Protein 6E1X (pdb70)

Structure (mmCIF, N/CA/C/O backbone):
data_6E1X
#
_entry.id   6E1X
#
_cell.length_a   185.979
_cell.length_b   186.502
_cell.length_c   73.722
_cell.angle_alpha   90.00
_cell.angle_beta   90.00
_cell.angle_gamma   90.00
#
_symmetry.space_group_name_H-M   'C 2 2 2'
#
loop_
_entity.id
_entity.type
_entity.pdbx_description
1 polymer 'Spermidine N(1)-acetyltransferase'
2 non-polymer SPERMINE
3 non-polymer N-[3-({4-[(3-aminopropyl)amino]butyl}amino)propyl]acetamide
4 non-polymer (4R)-2-METHYLPENTANE-2,4-DIOL
5 non-polymer 2-AMINO-2-HYDROXYMETHYL-PROPANE-1,3-DIOL
6 non-polymer (4S)-2-METHYL-2,4-PENTANEDIOL
7 non-polymer N-{3-[(4-aminobutyl)amino]propyl}acetamide
8 water water
#
loop_
_atom_site.group_PDB
_atom_site.id
_atom_site.type_symbol
_atom_site.label_atom_id
_atom_site.label_alt_id
_atom_site.label_comp_id
_atom_site.label_asym_id
_atom_site.label_entity_id
_atom_site.label_seq_id
_atom_site.pdbx_PDB_ins_code
_atom_site.Cartn_x
_atom_site.Cartn_y
_atom_site.Cartn_z
_atom_site.occupancy
_atom_site.B_iso_or_equiv
_atom_site.auth_seq_id
_atom_site.auth_comp_id
_atom_site.auth_asym_id
_atom_site.auth_atom_id
_atom_site.pdbx_PDB_model_num
ATOM 1 N N . ASN A 1 5 ? -27.726 -29.574 5.985 1.00 62.12 2 ASN A N 1
ATOM 2 C CA . ASN A 1 5 ? -27.599 -29.610 7.462 1.00 48.04 2 ASN A CA 1
ATOM 3 C C . ASN A 1 5 ? -26.292 -30.236 7.939 1.00 48.95 2 ASN A C 1
ATOM 4 O O . ASN A 1 5 ? -25.647 -29.672 8.833 1.00 46.13 2 ASN A O 1
ATOM 9 N N . SER A 1 6 ? -25.853 -31.324 7.299 1.00 48.01 3 SER A N 1
ATOM 10 C CA . SER A 1 6 ? -24.553 -31.952 7.668 1.00 45.39 3 SER A CA 1
ATOM 11 C C . SER A 1 6 ? -23.343 -31.050 7.366 1.00 43.81 3 SER A C 1
ATOM 12 O O . SER A 1 6 ? -22.256 -31.257 7.896 1.00 48.84 3 SER A O 1
ATOM 15 N N . GLN A 1 7 ? -23.552 -30.055 6.505 1.00 36.28 4 GLN A N 1
ATOM 16 C CA . GLN A 1 7 ? -22.511 -29.092 6.133 1.00 35.67 4 GLN A CA 1
ATOM 17 C C . GLN A 1 7 ? -22.372 -27.915 7.099 1.00 33.40 4 GLN A C 1
ATOM 18 O O . GLN A 1 7 ? -21.424 -27.155 6.992 1.00 37.59 4 GLN A O 1
ATOM 24 N N . LEU A 1 8 ? -23.300 -27.771 8.047 1.00 25.82 5 LEU A N 1
ATOM 25 C CA . LEU A 1 8 ? -23.217 -26.698 9.050 1.00 22.89 5 LEU A CA 1
ATOM 26 C C . LEU A 1 8 ? -22.268 -27.106 10.169 1.00 26.76 5 LEU A C 1
ATOM 27 O O . LEU A 1 8 ? -22.354 -28.214 10.700 1.00 30.02 5 LEU A O 1
ATOM 32 N N . THR A 1 9 ? -21.368 -26.185 10.518 1.00 22.74 6 THR A N 1
ATOM 33 C CA . THR A 1 9 ? -20.352 -26.461 11.537 1.00 24.17 6 THR A CA 1
ATOM 34 C C . THR A 1 9 ? -20.362 -25.375 12.610 1.00 21.25 6 THR A C 1
ATOM 35 O O . THR A 1 9 ? -20.693 -24.217 12.349 1.00 22.96 6 THR A O 1
ATOM 39 N N . LEU A 1 10 ? -20.060 -25.775 13.832 1.00 20.81 7 LEU A N 1
ATOM 40 C CA . LEU A 1 10 ? -19.831 -24.880 14.951 1.00 18.77 7 LEU A CA 1
ATOM 41 C C . LEU A 1 10 ? -18.327 -24.643 15.104 1.00 17.12 7 LEU A C 1
ATOM 42 O O . LEU A 1 10 ? -17.549 -25.592 15.067 1.00 19.50 7 LEU A O 1
ATOM 47 N N . ARG A 1 11 ? -17.958 -23.397 15.388 1.00 14.03 8 ARG A N 1
ATOM 48 C CA . ARG A 1 11 ? -16.602 -23.112 15.829 1.00 13.70 8 ARG A CA 1
ATOM 49 C C . ARG A 1 11 ? -16.621 -21.981 16.833 1.00 12.83 8 ARG A C 1
ATOM 50 O O . ARG A 1 11 ? -17.564 -21.218 16.935 1.00 13.11 8 ARG A O 1
ATOM 58 N N . ALA A 1 12 ? -15.506 -21.852 17.555 1.00 12.25 9 ALA A N 1
ATOM 59 C CA . ALA A 1 12 ? -15.371 -20.752 18.511 1.00 12.67 9 ALA A CA 1
ATOM 60 C C . ALA A 1 12 ? -15.520 -19.407 17.865 1.00 12.36 9 ALA A C 1
ATOM 61 O O . ALA A 1 12 ? -14.972 -19.167 16.757 1.00 12.96 9 ALA A O 1
ATOM 63 N N . LEU A 1 13 ? -16.204 -18.506 18.559 1.00 11.89 10 LEU A N 1
ATOM 64 C CA . LEU A 1 13 ? -16.265 -17.096 18.150 1.00 11.70 10 LEU A CA 1
ATOM 65 C C . LEU A 1 13 ? -14.844 -16.515 18.120 1.00 12.73 10 LEU A C 1
ATOM 66 O O . LEU A 1 13 ? -14.031 -16.766 19.023 1.00 15.89 10 LEU A O 1
ATOM 71 N N . GLU A 1 14 ? -14.573 -15.706 17.109 1.00 11.47 11 GLU A N 1
ATOM 72 C CA . GLU A 1 14 ? -13.294 -15.012 16.957 1.00 12.24 11 GLU A CA 1
ATOM 73 C C . GLU A 1 14 ? -13.513 -13.515 16.773 1.00 12.14 11 GLU A C 1
ATOM 74 O O . GLU A 1 14 ? -14.613 -13.082 16.392 1.00 12.82 11 GLU A O 1
ATOM 80 N N . ARG A 1 15 ? -12.456 -12.737 16.932 1.00 13.69 12 ARG A N 1
ATOM 81 C CA . ARG A 1 15 ? -12.561 -11.280 16.826 1.00 14.51 12 ARG A CA 1
ATOM 82 C C . ARG A 1 15 ? -13.072 -10.844 15.451 1.00 14.52 12 ARG A C 1
ATOM 83 O O . ARG A 1 15 ? -13.867 -9.899 15.344 1.00 16.09 12 ARG A O 1
ATOM 91 N N . GLY A 1 16 ? -12.665 -11.552 14.414 1.00 15.48 13 GLY A N 1
ATOM 92 C CA . GLY A 1 16 ? -13.134 -11.248 13.071 1.00 15.82 13 GLY A CA 1
ATOM 93 C C . GLY A 1 16 ? -14.588 -11.473 12.787 1.00 14.43 13 GLY A C 1
ATOM 94 O O . GLY A 1 16 ? -15.090 -11.051 11.743 1.00 17.98 13 GLY A O 1
ATOM 95 N N . ASP A 1 17 ? -15.290 -12.156 13.694 1.00 13.27 14 ASP A N 1
ATOM 96 C CA . ASP A 1 17 ? -16.715 -12.407 13.591 1.00 13.13 14 ASP A CA 1
ATOM 97 C C . ASP A 1 17 ? -17.555 -11.313 14.236 1.00 12.74 14 ASP A C 1
ATOM 98 O O . ASP A 1 17 ? -18.807 -11.373 14.184 1.00 13.94 14 ASP A O 1
ATOM 103 N N . LEU A 1 18 ? -16.908 -10.345 14.912 1.00 12.49 15 LEU A N 1
ATOM 104 C CA . LEU A 1 18 ? -17.677 -9.447 15.760 1.00 12.39 15 LEU A CA 1
ATOM 105 C C . LEU A 1 18 ? -18.593 -8.493 14.967 1.00 11.78 15 LEU A C 1
ATOM 106 O O . LEU A 1 18 ? -19.623 -8.086 15.471 1.00 13.25 15 LEU A O 1
ATOM 111 N N . ARG A 1 19 ? -18.246 -8.122 13.741 1.00 12.59 16 ARG A N 1
ATOM 112 C CA . ARG A 1 19 ? -19.153 -7.280 12.958 1.00 13.77 16 ARG A CA 1
ATOM 113 C C . ARG A 1 19 ? -20.494 -8.028 12.663 1.00 12.39 16 ARG A C 1
ATOM 114 O O . ARG A 1 19 ? -21.593 -7.422 12.693 1.00 14.73 16 ARG A O 1
ATOM 122 N N . PHE A 1 20 ? -20.418 -9.336 12.435 1.00 13.31 17 PHE A N 1
ATOM 123 C CA . PHE A 1 20 ? -21.614 -10.167 12.290 1.00 13.55 17 PHE A CA 1
ATOM 124 C C . PHE A 1 20 ? -22.477 -10.129 13.560 1.00 13.25 17 PHE A C 1
ATOM 125 O O . PHE A 1 20 ? -23.690 -9.915 13.526 1.00 15.10 17 PHE A O 1
ATOM 133 N N A ILE A 1 21 ? -21.825 -10.332 14.701 0.50 12.24 18 ILE A N 1
ATOM 134 N N B ILE A 1 21 ? -21.826 -10.331 14.701 0.50 12.65 18 ILE A N 1
ATOM 135 C CA A ILE A 1 21 ? -22.544 -10.297 15.994 0.50 12.53 18 ILE A CA 1
ATOM 136 C CA B ILE A 1 21 ? -22.543 -10.296 15.994 0.50 13.43 18 ILE A CA 1
ATOM 137 C C A ILE A 1 21 ? -23.153 -8.920 16.248 0.50 12.47 18 ILE A C 1
ATOM 138 C C B ILE A 1 21 ? -23.152 -8.920 16.249 0.50 12.83 18 ILE A C 1
ATOM 139 O O A ILE A 1 21 ? -24.283 -8.812 16.741 0.50 13.12 18 ILE A O 1
ATOM 140 O O B ILE A 1 21 ? -24.283 -8.812 16.741 0.50 13.47 18 ILE A O 1
ATOM 149 N N . HIS A 1 22 ? -22.419 -7.871 15.917 1.00 11.81 19 HIS A N 1
ATOM 150 C CA . HIS A 1 22 ? -22.905 -6.499 16.112 1.00 12.87 19 HIS A CA 1
ATOM 151 C C . HIS A 1 22 ? -24.229 -6.274 15.370 1.00 12.91 19 HIS A C 1
ATOM 152 O O . HIS A 1 22 ? -25.161 -5.633 15.913 1.00 13.47 19 HIS A O 1
ATOM 159 N N A ASN A 1 23 ? -24.325 -6.793 14.145 0.50 12.78 20 ASN A N 1
ATOM 160 N N B ASN A 1 23 ? -24.324 -6.793 14.143 0.50 13.20 20 ASN A N 1
ATOM 161 C CA A ASN A 1 23 ? -25.572 -6.660 13.400 0.50 13.99 20 ASN A CA 1
ATOM 162 C CA B ASN A 1 23 ? -25.570 -6.661 13.399 0.50 15.02 20 ASN A CA 1
ATOM 163 C C A ASN A 1 23 ? -26.753 -7.349 14.137 0.50 14.14 20 ASN A C 1
ATOM 164 C C B ASN A 1 23 ? -26.752 -7.348 14.138 0.50 14.53 20 ASN A C 1
ATOM 165 O O A ASN A 1 23 ? -27.863 -6.797 14.255 0.50 18.35 20 ASN A O 1
ATOM 166 O O B ASN A 1 23 ? -27.863 -6.796 14.255 0.50 18.94 20 ASN A O 1
ATOM 175 N N . LEU A 1 24 ? -26.499 -8.524 14.675 1.00 12.76 21 LEU A N 1
ATOM 176 C CA . LEU A 1 24 ? -27.536 -9.262 15.383 1.00 12.46 21 LEU A CA 1
ATOM 177 C C . LEU A 1 24 ? -27.956 -8.541 16.683 1.00 12.24 21 LEU A C 1
ATOM 178 O O . LEU A 1 24 ? -29.149 -8.442 17.022 1.00 12.89 21 LEU A O 1
ATOM 183 N N . ASN A 1 25 ? -26.960 -7.984 17.382 1.00 11.78 22 ASN A N 1
ATOM 184 C CA . ASN A 1 25 ? -27.214 -7.472 18.750 1.00 11.37 22 ASN A CA 1
ATOM 185 C C . ASN A 1 25 ? -27.883 -6.096 18.715 1.00 11.97 22 ASN A C 1
ATOM 186 O O . ASN A 1 25 ? -28.334 -5.601 19.740 1.00 12.71 22 ASN A O 1
ATOM 191 N N . ASN A 1 26 ? -27.963 -5.492 17.527 1.00 11.91 23 ASN A N 1
ATOM 192 C CA . ASN A 1 26 ? -28.678 -4.235 17.325 1.00 12.15 23 ASN A CA 1
ATOM 193 C C . ASN A 1 26 ? -29.993 -4.418 16.585 1.00 12.62 23 ASN A C 1
ATOM 194 O O . ASN A 1 26 ? -30.620 -3.427 16.198 1.00 15.06 23 ASN A O 1
ATOM 199 N N . ASN A 1 27 ? -30.445 -5.670 16.444 1.00 12.36 24 ASN A N 1
ATOM 200 C CA . ASN A 1 27 ? -31.698 -5.990 15.734 1.00 13.26 24 ASN A CA 1
ATOM 201 C C . ASN A 1 27 ? -32.815 -6.219 16.769 1.00 12.88 24 ASN A C 1
ATOM 202 O O . ASN A 1 27 ? -32.711 -7.167 17.562 1.00 13.42 24 ASN A O 1
ATOM 207 N N . ARG A 1 28 ? -33.825 -5.349 16.782 1.00 14.36 25 ARG A N 1
ATOM 208 C CA . ARG A 1 28 ? -34.876 -5.424 17.781 1.00 13.83 25 ARG A CA 1
ATOM 209 C C . ARG A 1 28 ? -35.590 -6.781 17.851 1.00 15.29 25 ARG A C 1
ATOM 210 O O . ARG A 1 28 ? -35.859 -7.355 18.918 1.00 16.27 25 ARG A O 1
ATOM 218 N N . ASN A 1 29 ? -35.912 -7.297 16.658 1.00 16.41 26 ASN A N 1
ATOM 219 C CA . ASN A 1 29 ? -36.647 -8.553 16.605 1.00 17.82 26 ASN A CA 1
ATOM 220 C C . ASN A 1 29 ? -35.808 -9.700 17.145 1.00 19.73 26 ASN A C 1
ATOM 221 O O . ASN A 1 29 ? -36.260 -10.486 18.027 1.00 22.26 26 ASN A O 1
ATOM 226 N N . ILE A 1 30 ? -34.555 -9.753 16.711 1.00 15.38 27 ILE A N 1
ATOM 227 C CA A ILE A 1 30 ? -33.667 -10.830 17.167 0.50 15.61 27 ILE A CA 1
ATOM 228 C CA B ILE A 1 30 ? -33.667 -10.829 17.168 0.50 15.42 27 ILE A CA 1
ATOM 229 C C A ILE A 1 30 ? -33.442 -10.761 18.683 0.50 14.23 27 ILE A C 1
ATOM 230 C C B ILE A 1 30 ? -33.441 -10.761 18.683 0.50 14.17 27 ILE A C 1
ATOM 231 O O A ILE A 1 30 ? -33.575 -11.765 19.396 0.50 14.98 27 ILE A O 1
ATOM 232 O O B ILE A 1 30 ? -33.575 -11.765 19.396 0.50 14.94 27 ILE A O 1
ATOM 241 N N . MET A 1 31 ? -33.137 -9.557 19.192 1.00 12.43 28 MET A N 1
ATOM 242 C CA . MET A 1 31 ? -32.839 -9.416 20.617 1.00 12.61 28 MET A CA 1
ATOM 243 C C . MET A 1 31 ? -34.053 -9.675 21.485 1.00 13.31 28 MET A C 1
ATOM 244 O O . MET A 1 31 ? -33.875 -10.097 22.625 1.00 13.12 28 MET A O 1
ATOM 249 N N . SER A 1 32 ? -35.264 -9.484 20.985 1.00 13.49 29 SER A N 1
ATOM 250 C CA . SER A 1 32 ? -36.449 -9.859 21.767 1.00 13.45 29 SER A CA 1
ATOM 251 C C . SER A 1 32 ? -36.467 -11.352 22.186 1.00 13.66 29 SER A C 1
ATOM 252 O O . SER A 1 32 ? -36.921 -11.683 23.278 1.00 14.51 29 SER A O 1
ATOM 255 N N . TYR A 1 33 ? -35.922 -12.212 21.323 1.00 13.35 30 TYR A N 1
ATOM 256 C CA . TYR A 1 33 ? -35.817 -13.652 21.641 1.00 13.10 30 TYR A CA 1
ATOM 257 C C . TYR A 1 33 ? -34.852 -13.944 22.771 1.00 13.43 30 TYR A C 1
ATOM 258 O O . TYR A 1 33 ? -34.891 -15.026 23.346 1.00 14.38 30 TYR A O 1
ATOM 267 N N . TRP A 1 34 ? -33.923 -13.009 23.007 1.00 11.99 31 TRP A N 1
ATOM 268 C CA . TRP A 1 34 ? -32.959 -13.104 24.093 1.00 13.35 31 TRP A CA 1
ATOM 269 C C . TRP A 1 34 ? -33.321 -12.211 25.272 1.00 12.60 31 TRP A C 1
ATOM 270 O O . TRP A 1 34 ? -32.544 -12.091 26.214 1.00 15.26 31 TRP A O 1
ATOM 281 N N . PHE A 1 35 ? -34.502 -11.609 25.244 1.00 12.64 32 PHE A N 1
ATOM 282 C CA . PHE A 1 35 ? -34.992 -10.791 26.360 1.00 14.76 32 PHE A CA 1
ATOM 283 C C . PHE A 1 35 ? -34.074 -9.586 26.584 1.00 16.47 32 PHE A C 1
ATOM 284 O O . PHE A 1 35 ? -33.980 -9.100 27.697 1.00 20.42 32 PHE A O 1
ATOM 292 N N A GLU A 1 36 ? -33.442 -9.114 25.526 0.50 15.74 33 GLU A N 1
ATOM 293 N N B GLU A 1 36 ? -33.439 -9.116 25.526 0.50 15.54 33 GLU A N 1
ATOM 294 C CA A GLU A 1 36 ? -32.374 -8.134 25.605 0.50 17.37 33 GLU A CA 1
ATOM 295 C CA B GLU A 1 36 ? -32.377 -8.132 25.605 0.50 17.18 33 GLU A CA 1
ATOM 296 C C A GLU A 1 36 ? -32.781 -6.871 24.873 0.50 17.59 33 GLU A C 1
ATOM 297 C C B GLU A 1 36 ? -32.782 -6.870 24.872 0.50 17.57 33 GLU A C 1
ATOM 298 O O A GLU A 1 36 ? -33.546 -6.841 23.920 0.50 17.12 33 GLU A O 1
ATOM 299 O O B GLU A 1 36 ? -33.547 -6.840 23.920 0.50 17.09 33 GLU A O 1
ATOM 310 N N . GLU A 1 37 ? -32.133 -5.806 25.300 1.00 19.32 34 GLU A N 1
ATOM 311 C CA . GLU A 1 37 ? -32.159 -4.564 24.652 1.00 18.51 34 GLU A CA 1
ATOM 312 C C . GLU A 1 37 ? -31.385 -4.617 23.342 1.00 17.73 34 GLU A C 1
ATOM 313 O O . GLU A 1 37 ? -30.241 -5.024 23.338 1.00 18.71 34 GLU A O 1
ATOM 319 N N . PRO A 1 38 ? -31.948 -4.071 22.262 1.00 15.64 35 PRO A N 1
ATOM 320 C CA . PRO A 1 38 ? -31.203 -4.012 20.956 1.00 14.66 35 PRO A CA 1
ATOM 321 C C . PRO A 1 38 ? -30.324 -2.764 20.793 1.00 14.27 35 PRO A C 1
ATOM 322 O O . PRO A 1 38 ? -30.589 -1.906 19.934 1.00 16.53 35 PRO A O 1
ATOM 326 N N . TYR A 1 39 ? -29.314 -2.654 21.617 1.00 12.74 36 TYR A N 1
ATOM 327 C CA . TYR A 1 39 ? -28.400 -1.511 21.587 1.00 11.87 36 TYR A CA 1
ATOM 328 C C . TYR A 1 39 ? -27.071 -2.007 22.055 1.00 10.63 36 TYR A C 1
ATOM 329 O O . TYR A 1 39 ? -26.948 -2.377 23.240 1.00 11.90 36 TYR A O 1
ATOM 338 N N . GLU A 1 40 ? -26.055 -1.990 21.183 1.00 11.18 37 GLU A N 1
ATOM 339 C CA . GLU A 1 40 ? -24.710 -2.345 21.642 1.00 11.85 37 GLU A CA 1
ATOM 340 C C . GLU A 1 40 ? -23.731 -1.771 20.656 1.00 11.95 37 GLU A C 1
ATOM 341 O O . GLU A 1 40 ? -23.633 -2.232 19.522 1.00 13.20 37 GLU A O 1
ATOM 347 N N . SER A 1 41 ? -22.962 -0.770 21.084 1.00 11.13 38 SER A N 1
ATOM 348 C CA . SER A 1 41 ? -21.904 -0.247 20.210 1.00 10.92 38 SER A CA 1
ATOM 349 C C . SER A 1 41 ? -20.875 -1.320 19.918 1.00 11.13 38 SER A C 1
ATOM 350 O O . SER A 1 41 ? -20.687 -2.255 20.688 1.00 11.72 38 SER A O 1
ATOM 353 N N . PHE A 1 42 ? -20.161 -1.150 18.806 1.00 11.03 39 PHE A N 1
ATOM 354 C CA . PHE A 1 42 ? -19.088 -2.079 18.499 1.00 11.44 39 PHE A CA 1
ATOM 355 C C . PHE A 1 42 ? -18.076 -2.120 19.609 1.00 11.32 39 PHE A C 1
ATOM 356 O O . PHE A 1 42 ? -17.534 -3.184 19.969 1.00 11.89 39 PHE A O 1
ATOM 364 N N . ASP A 1 43 ? -17.815 -0.969 20.227 1.00 11.69 40 ASP A N 1
ATOM 365 C CA . ASP A 1 43 ? -16.821 -0.907 21.325 1.00 12.05 40 ASP A CA 1
ATOM 366 C C . ASP A 1 43 ? -17.302 -1.634 22.575 1.00 11.92 40 ASP A C 1
ATOM 367 O O . ASP A 1 43 ? -16.504 -2.274 23.223 1.00 12.55 40 ASP A O 1
ATOM 372 N N . GLU A 1 44 ? -18.587 -1.543 22.922 1.00 11.88 41 GLU A N 1
ATOM 373 C CA . GLU A 1 44 ? -19.085 -2.319 24.066 1.00 12.02 41 GLU A CA 1
ATOM 374 C C . GLU A 1 44 ? -18.920 -3.828 23.765 1.00 11.48 41 GLU A C 1
ATOM 375 O O . GLU A 1 44 ? -18.412 -4.589 24.595 1.00 12.20 41 GLU A O 1
ATOM 381 N N . LEU A 1 45 ? -19.357 -4.241 22.567 1.00 11.23 42 LEU A N 1
ATOM 382 C CA . LEU A 1 45 ? -19.244 -5.644 22.151 1.00 10.93 42 LEU A CA 1
ATOM 383 C C . LEU A 1 45 ? -17.798 -6.168 22.237 1.00 11.45 42 LEU A C 1
ATOM 384 O O . LEU A 1 45 ? -17.529 -7.221 22.820 1.00 11.80 42 LEU A O 1
ATOM 389 N N . GLU A 1 46 ? -16.878 -5.393 21.664 1.00 11.10 43 GLU A N 1
ATOM 390 C CA . GLU A 1 46 ? -15.492 -5.825 21.593 1.00 11.82 43 GLU A CA 1
ATOM 391 C C . GLU A 1 46 ? -14.832 -5.812 22.975 1.00 11.38 43 GLU A C 1
ATOM 392 O O . GLU A 1 46 ? -14.079 -6.722 23.319 1.00 11.56 43 GLU A O 1
ATOM 398 N N . GLU A 1 47 ? -15.109 -4.795 23.785 1.00 11.49 44 GLU A N 1
ATOM 399 C CA . GLU A 1 47 ? -14.520 -4.752 25.125 1.00 11.82 44 GLU A CA 1
ATOM 400 C C . GLU A 1 47 ? -15.070 -5.878 26.010 1.00 11.45 44 GLU A C 1
ATOM 401 O O . GLU A 1 47 ? -14.327 -6.430 26.820 1.00 12.79 44 GLU A O 1
ATOM 407 N N . LEU A 1 48 ? -16.344 -6.225 25.863 1.00 11.76 45 LEU A N 1
ATOM 408 C CA . LEU A 1 48 ? -16.879 -7.386 26.605 1.00 12.05 45 LEU A CA 1
ATOM 409 C C . LEU A 1 48 ? -16.267 -8.684 26.110 1.00 11.14 45 LEU A C 1
ATOM 410 O O . LEU A 1 48 ? -15.933 -9.558 26.907 1.00 12.76 45 LEU A O 1
ATOM 415 N N . TYR A 1 49 ? -16.090 -8.808 24.794 1.00 11.08 46 TYR A N 1
ATOM 416 C CA . TYR A 1 49 ? -15.390 -9.967 24.233 1.00 11.47 46 TYR A CA 1
ATOM 417 C C . TYR A 1 49 ? -13.997 -10.087 24.875 1.00 10.75 46 TYR A C 1
ATOM 418 O O . TYR A 1 49 ? -13.594 -11.156 25.360 1.00 12.30 46 TYR A O 1
ATOM 427 N N . ASN A 1 50 ? -13.271 -8.972 24.935 1.00 11.74 47 ASN A N 1
ATOM 428 C CA . ASN A 1 50 ? -11.937 -8.970 25.519 1.00 13.10 47 ASN A CA 1
ATOM 429 C C . ASN A 1 50 ? -11.975 -9.410 26.994 1.00 12.69 47 ASN A C 1
ATOM 430 O O . ASN A 1 50 ? -11.143 -10.189 27.450 1.00 14.72 47 ASN A O 1
ATOM 435 N N . LYS A 1 51 ? -12.940 -8.884 27.736 1.00 12.62 48 LYS A N 1
ATOM 436 C CA . LYS A 1 51 ? -13.045 -9.155 29.170 1.00 12.70 48 LYS A CA 1
ATOM 437 C C . LYS A 1 51 ? -13.244 -10.652 29.449 1.00 12.63 48 LYS A C 1
ATOM 438 O O . LYS A 1 51 ? -12.760 -11.162 30.459 1.00 14.82 48 LYS A O 1
ATOM 444 N N . HIS A 1 52 ? -13.958 -11.343 28.560 1.00 11.88 49 HIS A N 1
ATOM 445 C CA . HIS A 1 52 ? -14.323 -12.734 28.787 1.00 12.19 49 HIS A CA 1
ATOM 446 C C . HIS A 1 52 ? -13.461 -13.771 28.051 1.00 11.64 49 HIS A C 1
ATOM 447 O O . HIS A 1 52 ? -13.808 -14.945 28.057 1.00 12.35 49 HIS A O 1
ATOM 454 N N A ILE A 1 53 ? -12.335 -13.361 27.463 0.50 12.34 50 ILE A N 1
ATOM 455 N N B ILE A 1 53 ? -12.335 -13.361 27.463 0.50 12.47 50 ILE A N 1
ATOM 456 C CA A ILE A 1 53 ? -11.483 -14.299 26.734 0.50 12.11 50 ILE A CA 1
ATOM 457 C CA B ILE A 1 53 ? -11.484 -14.300 26.734 0.50 12.35 50 ILE A CA 1
ATOM 458 C C A ILE A 1 53 ? -11.197 -15.564 27.545 0.50 12.55 50 ILE A C 1
ATOM 459 C C B ILE A 1 53 ? -11.197 -15.565 27.545 0.50 12.67 50 ILE A C 1
ATOM 460 O O A ILE A 1 53 ? -11.303 -16.677 27.020 0.50 13.07 50 ILE A O 1
ATOM 461 O O B ILE A 1 53 ? -11.303 -16.677 27.020 0.50 13.20 50 ILE A O 1
ATOM 470 N N . HIS A 1 54 ? -10.836 -15.401 28.815 1.00 12.38 51 HIS A N 1
ATOM 471 C CA . HIS A 1 54 ? -10.451 -16.551 29.660 1.00 13.57 51 HIS A CA 1
ATOM 472 C C . HIS A 1 54 ? -11.570 -17.017 30.584 1.00 13.72 51 HIS A C 1
ATOM 473 O O . HIS A 1 54 ? -11.327 -17.838 31.462 1.00 16.89 51 HIS A O 1
ATOM 480 N N . ASP A 1 55 ? -12.794 -16.543 30.375 1.00 12.97 52 ASP A N 1
ATOM 481 C CA . ASP A 1 55 ? -13.919 -16.929 31.238 1.00 12.21 52 ASP A CA 1
ATOM 482 C C . ASP A 1 55 ? -14.363 -18.343 30.916 1.00 12.37 52 ASP A C 1
ATOM 483 O O . ASP A 1 55 ? -14.893 -18.619 29.821 1.00 14.06 52 ASP A O 1
ATOM 488 N N A ASN A 1 56 ? -14.155 -19.255 31.859 0.50 13.76 53 ASN A N 1
ATOM 489 N N B ASN A 1 56 ? -14.157 -19.255 31.854 0.50 13.26 53 ASN A N 1
ATOM 490 C CA A ASN A 1 56 ? -14.495 -20.661 31.625 0.50 14.49 53 ASN A CA 1
ATOM 491 C CA B ASN A 1 56 ? -14.483 -20.662 31.641 0.50 13.67 53 ASN A CA 1
ATOM 492 C C A ASN A 1 56 ? -15.979 -20.977 31.755 0.50 13.04 53 ASN A C 1
ATOM 493 C C B ASN A 1 56 ? -15.977 -20.976 31.754 0.50 12.81 53 ASN A C 1
ATOM 494 O O A ASN A 1 56 ? -16.387 -22.104 31.478 0.50 14.40 53 ASN A O 1
ATOM 495 O O B ASN A 1 56 ? -16.387 -22.104 31.478 0.50 14.05 53 ASN A O 1
ATOM 504 N N . ALA A 1 57 ? -16.783 -20.012 32.161 1.00 12.31 54 ALA A N 1
ATOM 505 C CA . ALA A 1 57 ? -18.230 -20.252 32.400 1.00 13.55 54 ALA A CA 1
ATOM 506 C C . ALA A 1 57 ? -19.102 -20.080 31.150 1.00 12.73 54 ALA A C 1
ATOM 507 O O . ALA A 1 57 ? -20.323 -20.192 31.251 1.00 13.10 54 ALA A O 1
ATOM 509 N N . GLU A 1 58 ? -18.487 -19.778 30.002 1.00 12.08 55 GLU A N 1
ATOM 510 C CA . GLU A 1 58 ? -19.253 -19.639 28.762 1.00 11.53 55 GLU A CA 1
ATOM 511 C C . GLU A 1 58 ? -18.479 -20.250 27.607 1.00 11.04 55 GLU A C 1
ATOM 512 O O . GLU A 1 58 ? -17.237 -20.330 27.631 1.00 12.21 55 GLU A O 1
ATOM 518 N N . ARG A 1 59 ? -19.230 -20.654 26.584 1.00 10.65 56 ARG A N 1
ATOM 519 C CA . ARG A 1 59 ? -18.671 -21.026 25.287 1.00 11.68 56 ARG A CA 1
ATOM 520 C C . ARG A 1 59 ? -19.583 -20.401 24.218 1.00 11.57 56 ARG A C 1
ATOM 521 O O . ARG A 1 59 ? -20.771 -20.719 24.130 1.00 13.04 56 ARG A O 1
ATOM 529 N N . ARG A 1 60 ? -18.978 -19.521 23.418 1.00 11.20 57 ARG A N 1
ATOM 530 C CA . ARG A 1 60 ? -19.696 -18.826 22.359 1.00 11.04 57 ARG A CA 1
ATOM 531 C C . ARG A 1 60 ? -19.227 -19.372 21.000 1.00 11.01 57 ARG A C 1
ATOM 532 O O . ARG A 1 60 ? -18.022 -19.412 20.716 1.00 12.59 57 ARG A O 1
ATOM 540 N N . PHE A 1 61 ? -20.195 -19.816 20.198 1.00 11.61 58 PHE A N 1
ATOM 541 C CA . PHE A 1 61 ? -19.893 -20.388 18.896 1.00 12.10 58 PHE A CA 1
ATOM 542 C C . PHE A 1 61 ? -20.575 -19.604 17.793 1.00 12.18 58 PHE A C 1
ATOM 543 O O . PHE A 1 61 ? -21.682 -19.106 17.946 1.00 14.07 58 PHE A O 1
ATOM 551 N N . VAL A 1 62 ? -19.887 -19.577 16.647 1.00 12.50 59 VAL A N 1
ATOM 552 C CA . VAL A 1 62 ? -20.535 -19.169 15.404 1.00 13.98 59 VAL A CA 1
ATOM 553 C C . VAL A 1 62 ? -20.764 -20.409 14.552 1.00 14.29 59 VAL A C 1
ATOM 554 O O . VAL A 1 62 ? -20.087 -21.412 14.680 1.00 16.00 59 VAL A O 1
ATOM 558 N N . VAL A 1 63 ? -21.786 -20.302 13.712 1.00 14.51 60 VAL A N 1
ATOM 559 C CA . VAL A 1 63 ? -22.214 -21.406 12.871 1.00 16.14 60 VAL A CA 1
ATOM 560 C C . VAL A 1 63 ? -21.931 -20.985 11.432 1.00 15.68 60 VAL A C 1
ATOM 561 O O . VAL A 1 63 ? -22.328 -19.864 11.025 1.00 17.58 60 VAL A O 1
ATOM 565 N N . GLU A 1 64 ? -21.231 -21.855 10.697 1.00 17.76 61 GLU A N 1
ATOM 566 C CA . GLU A 1 64 ? -20.882 -21.570 9.326 1.00 20.65 61 GLU A CA 1
ATOM 567 C C . GLU A 1 64 ? -21.359 -22.696 8.429 1.00 23.49 61 GLU A C 1
ATOM 568 O O . GLU A 1 64 ? -21.440 -23.860 8.848 1.00 24.26 61 GLU A O 1
ATOM 574 N N . ASP A 1 65 ? -21.654 -22.364 7.182 1.00 23.85 62 ASP A N 1
ATOM 575 C CA . ASP A 1 65 ? -21.952 -23.402 6.188 1.00 26.67 62 ASP A CA 1
ATOM 576 C C . ASP A 1 65 ? -20.649 -23.833 5.489 1.00 29.78 62 ASP A C 1
ATOM 577 O O . ASP A 1 65 ? -19.555 -23.399 5.865 1.00 29.07 62 ASP A O 1
ATOM 582 N N . ALA A 1 66 ? -20.752 -24.694 4.477 1.00 33.11 63 ALA A N 1
ATOM 583 C CA . ALA A 1 66 ? -19.571 -25.203 3.790 1.00 36.13 63 ALA A CA 1
ATOM 584 C C . ALA A 1 66 ? -18.763 -24.117 3.061 1.00 38.55 63 ALA A C 1
ATOM 585 O O . ALA A 1 66 ? -17.557 -24.267 2.879 1.00 45.46 63 ALA A O 1
ATOM 587 N N . GLN A 1 67 ? -19.427 -23.043 2.645 1.00 38.65 64 GLN A N 1
ATOM 588 C CA . GLN A 1 67 ? -18.776 -21.897 1.989 1.00 42.60 64 GLN A CA 1
ATOM 589 C C . GLN A 1 67 ? -18.255 -20.843 2.977 1.00 40.83 64 GLN A C 1
ATOM 590 O O . GLN A 1 67 ? -17.797 -19.795 2.548 1.00 43.64 64 GLN A O 1
ATOM 596 N N . LYS A 1 68 ? -18.364 -21.115 4.287 1.00 36.82 65 LYS A N 1
ATOM 597 C CA . LYS A 1 68 ? -17.944 -20.187 5.374 1.00 35.27 65 LYS A CA 1
ATOM 598 C C . LYS A 1 68 ? -18.815 -18.919 5.467 1.00 33.84 65 LYS A C 1
ATOM 599 O O . LYS A 1 68 ? -18.392 -17.926 6.050 1.00 39.58 65 LYS A O 1
ATOM 605 N N . ASN A 1 69 ? -20.052 -18.984 4.965 1.00 29.76 66 ASN A N 1
ATOM 606 C CA . ASN A 1 69 ? -21.047 -17.968 5.295 1.00 28.75 66 ASN A CA 1
ATOM 607 C C . ASN A 1 69 ? -21.415 -18.137 6.771 1.00 24.56 66 ASN A C 1
ATOM 608 O O . ASN A 1 69 ? -21.613 -19.268 7.218 1.00 21.33 66 ASN A O 1
ATOM 613 N N . LEU A 1 70 ? -21.498 -17.025 7.503 1.00 21.47 67 LEU A N 1
ATOM 614 C CA . LEU A 1 70 ? -21.977 -17.036 8.865 1.00 18.74 67 LEU A CA 1
ATOM 615 C C . LEU A 1 70 ? -23.511 -17.130 8.911 1.00 17.94 67 LEU A C 1
ATOM 616 O O . LEU A 1 70 ? -24.207 -16.269 8.429 1.00 21.20 67 LEU A O 1
ATOM 621 N N . ILE A 1 71 ? -23.988 -18.211 9.516 1.00 16.59 68 ILE A N 1
ATOM 622 C CA . ILE A 1 71 ? -25.383 -18.582 9.586 1.00 17.28 68 ILE A CA 1
ATOM 623 C C . ILE A 1 71 ? -26.045 -18.070 10.867 1.00 16.22 68 ILE A C 1
ATOM 624 O O . ILE A 1 71 ? -27.240 -17.745 10.877 1.00 16.90 68 ILE A O 1
ATOM 629 N N . GLY A 1 72 ? -25.300 -18.099 11.975 1.00 14.60 69 GLY A N 1
ATOM 630 C CA . GLY A 1 72 ? -25.936 -17.841 13.260 1.00 15.13 69 GLY A CA 1
ATOM 631 C C . GLY A 1 72 ? -24.929 -18.056 14.363 1.00 14.08 69 GLY A C 1
ATOM 632 O O . GLY A 1 72 ? -23.695 -18.142 14.127 1.00 15.41 69 GLY A O 1
ATOM 633 N N . LEU A 1 73 ? -25.464 -18.141 15.582 1.00 14.45 70 LEU A N 1
ATOM 634 C CA . LEU A 1 73 ? -24.660 -18.348 16.737 1.00 16.10 70 LEU A CA 1
ATOM 635 C C . LEU A 1 73 ? -25.350 -19.261 17.711 1.00 14.08 70 LEU A C 1
ATOM 636 O O . LEU A 1 73 ? -26.586 -19.297 17.813 1.00 15.09 70 LEU A O 1
ATOM 641 N N A VAL A 1 74 ? -24.537 -19.980 18.479 0.50 13.33 71 VAL A N 1
ATOM 642 N N B VAL A 1 74 ? -24.537 -20.062 18.429 0.50 13.07 71 VAL A N 1
ATOM 643 C CA A VAL A 1 74 ? -25.023 -20.791 19.569 0.50 12.91 71 VAL A CA 1
ATOM 644 C CA B VAL A 1 74 ? -25.042 -20.789 19.577 0.50 12.50 71 VAL A CA 1
ATOM 645 C C A VAL A 1 74 ? -24.128 -20.501 20.750 0.50 12.30 71 VAL A C 1
ATOM 646 C C B VAL A 1 74 ? -24.127 -20.507 20.750 0.50 12.18 71 VAL A C 1
ATOM 647 O O A VAL A 1 74 ? -22.920 -20.435 20.575 0.50 13.48 71 VAL A O 1
ATOM 648 O O B VAL A 1 74 ? -22.920 -20.436 20.575 0.50 13.41 71 VAL A O 1
ATOM 655 N N . GLU A 1 75 ? -24.700 -20.375 21.950 1.00 11.79 72 GLU A N 1
ATOM 656 C CA . GLU A 1 75 ? -23.900 -20.186 23.137 1.00 11.51 72 GLU A CA 1
ATOM 657 C C . GLU A 1 75 ? -24.382 -21.075 24.267 1.00 10.92 72 GLU A C 1
ATOM 658 O O . GLU A 1 75 ? -25.580 -21.371 24.399 1.00 11.81 72 GLU A O 1
ATOM 664 N N . LEU A 1 76 ? -23.406 -21.468 25.096 1.00 11.06 73 LEU A N 1
ATOM 665 C CA . LEU A 1 76 ? -23.655 -22.146 26.372 1.00 11.05 73 LEU A CA 1
ATOM 666 C C . LEU A 1 76 ? -23.114 -21.204 27.440 1.00 11.48 73 LEU A C 1
ATOM 667 O O . LEU A 1 76 ? -21.933 -20.819 27.404 1.00 13.08 73 LEU A O 1
ATOM 672 N N . ILE A 1 77 ? -23.995 -20.775 28.355 1.00 11.29 74 ILE A N 1
ATOM 673 C CA . ILE A 1 77 ? -23.612 -19.784 29.354 1.00 10.99 74 ILE A CA 1
ATOM 674 C C . ILE A 1 77 ? -23.949 -20.261 30.752 1.00 11.29 74 ILE A C 1
ATOM 675 O O . ILE A 1 77 ? -24.680 -21.250 30.926 1.00 11.92 74 ILE A O 1
ATOM 680 N N . GLU A 1 78 ? -23.413 -19.577 31.757 1.00 12.43 75 GLU A N 1
ATOM 681 C CA . GLU A 1 78 ? -23.652 -19.953 33.155 1.00 13.54 75 GLU A CA 1
ATOM 682 C C . GLU A 1 78 ? -23.275 -21.400 33.404 1.00 12.55 75 GLU A C 1
ATOM 683 O O . GLU A 1 78 ? -23.922 -22.108 34.166 1.00 13.51 75 GLU A O 1
ATOM 689 N N . ILE A 1 79 ? -22.181 -21.839 32.793 1.00 11.33 76 ILE A N 1
ATOM 690 C CA . ILE A 1 79 ? -21.758 -23.224 32.955 1.00 11.35 76 ILE A CA 1
ATOM 691 C C . ILE A 1 79 ? -21.272 -23.414 34.391 1.00 13.10 76 ILE A C 1
ATOM 692 O O . ILE A 1 79 ? -20.383 -22.659 34.830 1.00 16.39 76 ILE A O 1
ATOM 697 N N . ASN A 1 80 ? -21.853 -24.374 35.106 1.00 11.15 77 ASN A N 1
ATOM 698 C CA . ASN A 1 80 ? -21.605 -24.501 36.545 1.00 10.61 77 ASN A CA 1
ATOM 699 C C . ASN A 1 80 ? -20.800 -25.754 36.863 1.00 10.64 77 ASN A C 1
ATOM 700 O O . ASN A 1 80 ? -21.217 -26.829 36.490 1.00 14.11 77 ASN A O 1
ATOM 705 N N . TYR A 1 81 ? -19.663 -25.489 37.567 1.00 11.09 78 TYR A N 1
ATOM 706 C CA . TYR A 1 81 ? -18.607 -26.434 37.946 1.00 13.53 78 TYR A CA 1
ATOM 707 C C . TYR A 1 81 ? -19.084 -27.623 38.848 1.00 11.74 78 TYR A C 1
ATOM 708 O O . TYR A 1 81 ? -18.520 -28.707 38.756 1.00 13.50 78 TYR A O 1
ATOM 717 N N . ILE A 1 82 ? -20.077 -27.341 39.720 1.00 10.99 79 ILE A N 1
ATOM 718 C CA . ILE A 1 82 ? -20.585 -28.351 40.619 1.00 11.21 79 ILE A CA 1
ATOM 719 C C . ILE A 1 82 ? -21.837 -29.027 40.027 1.00 11.28 79 ILE A C 1
ATOM 720 O O . ILE A 1 82 ? -21.946 -30.240 39.970 1.00 13.02 79 ILE A O 1
ATOM 725 N N . HIS A 1 83 ? -22.809 -28.189 39.670 1.00 10.34 80 HIS A N 1
ATOM 726 C CA . HIS A 1 83 ? -24.141 -28.690 39.286 1.00 10.52 80 HIS A CA 1
ATOM 727 C C . HIS A 1 83 ? -24.144 -29.222 37.891 1.00 10.24 80 HIS A C 1
ATOM 728 O O . HIS A 1 83 ? -25.104 -29.935 37.521 1.00 11.87 80 HIS A O 1
ATOM 735 N N . ARG A 1 84 ? -23.117 -28.887 37.095 1.00 10.39 81 ARG A N 1
ATOM 736 C CA . ARG A 1 84 ? -22.986 -29.443 35.744 1.00 10.42 81 ARG A CA 1
ATOM 737 C C . ARG A 1 84 ? -24.178 -29.091 34.857 1.00 10.40 81 ARG A C 1
ATOM 738 O O . ARG A 1 84 ? -24.699 -29.903 34.097 1.00 11.39 81 ARG A O 1
ATOM 746 N N . SER A 1 85 ? -24.601 -27.833 34.949 1.00 9.83 82 SER A N 1
ATOM 747 C CA . SER A 1 85 ? -25.687 -27.311 34.140 1.00 9.73 82 SER A CA 1
ATOM 748 C C . SER A 1 85 ? -25.189 -26.109 33.346 1.00 10.09 82 SER A C 1
ATOM 749 O O . SER A 1 85 ? -24.194 -25.481 33.691 1.00 10.42 82 SER A O 1
ATOM 752 N N . ALA A 1 86 ? -25.921 -25.805 32.274 1.00 9.87 83 ALA A N 1
ATOM 753 C CA . ALA A 1 86 ? -25.692 -24.603 31.493 1.00 9.78 83 ALA A CA 1
ATOM 754 C C . ALA A 1 86 ? -26.970 -24.202 30.782 1.00 9.67 83 ALA A C 1
ATOM 755 O O . ALA A 1 86 ? -27.841 -25.026 30.547 1.00 10.02 83 ALA A O 1
ATOM 757 N N . GLU A 1 87 ? -27.035 -22.902 30.455 1.00 9.80 84 GLU A N 1
ATOM 758 C CA . GLU A 1 87 ? -28.120 -22.361 29.660 1.00 10.01 84 GLU A CA 1
ATOM 759 C C . GLU A 1 87 ? -27.714 -22.304 28.193 1.00 9.89 84 GLU A C 1
ATOM 760 O O . GLU A 1 87 ? -26.616 -21.834 27.851 1.00 10.72 84 GLU A O 1
ATOM 766 N N . PHE A 1 88 ? -28.619 -22.761 27.323 1.00 10.91 85 PHE A N 1
ATOM 767 C CA . PHE A 1 88 ? -28.437 -22.706 25.870 1.00 10.65 85 PHE A CA 1
ATOM 768 C C . PHE A 1 88 ? -29.162 -21.514 25.266 1.00 10.43 85 PHE A C 1
ATOM 769 O O . PHE A 1 88 ? -30.310 -21.223 25.644 1.00 10.98 85 PHE A O 1
ATOM 777 N N . GLN A 1 89 ? -28.522 -20.883 24.291 1.00 10.57 86 GLN A N 1
ATOM 778 C CA . GLN A 1 89 ? -29.168 -19.804 23.534 1.00 10.78 86 GLN A CA 1
ATOM 779 C C . GLN A 1 89 ? -28.691 -19.806 22.088 1.00 10.90 86 GLN A C 1
ATOM 780 O O . GLN A 1 89 ? -27.582 -20.272 21.793 1.00 11.77 86 GLN A O 1
ATOM 786 N N . ILE A 1 90 ? -29.560 -19.368 21.183 1.00 11.45 87 ILE A N 1
ATOM 787 C CA . ILE A 1 90 ? -29.348 -19.495 19.744 1.00 11.07 87 ILE A CA 1
ATOM 788 C C . ILE A 1 90 ? -29.883 -18.275 19.024 1.00 11.21 87 ILE A C 1
ATOM 789 O O . ILE A 1 90 ? -30.919 -17.741 19.384 1.00 12.45 87 ILE A O 1
ATOM 794 N N . ILE A 1 91 ? -29.161 -17.861 17.965 1.00 11.55 88 ILE A N 1
ATOM 795 C CA . ILE A 1 91 ? -29.673 -16.897 16.976 1.00 12.22 88 ILE A CA 1
ATOM 796 C C . ILE A 1 91 ? -29.385 -17.428 15.594 1.00 12.60 88 ILE A C 1
ATOM 797 O O . ILE A 1 91 ? -28.262 -17.868 15.318 1.00 12.99 88 ILE A O 1
ATOM 802 N N . ILE A 1 92 ? -30.377 -17.397 14.710 1.00 13.38 89 ILE A N 1
ATOM 803 C CA . ILE A 1 92 ? -30.128 -17.629 13.285 1.00 14.27 89 ILE A CA 1
ATOM 804 C C . ILE A 1 92 ? -30.281 -16.258 12.608 1.00 14.29 89 ILE A C 1
ATOM 805 O O . ILE A 1 92 ? -31.252 -15.521 12.844 1.00 15.57 89 ILE A O 1
ATOM 810 N N . ALA A 1 93 ? -29.295 -15.909 11.766 1.00 14.58 90 ALA A N 1
ATOM 811 C CA . ALA A 1 93 ? -29.315 -14.627 11.052 1.00 16.97 90 ALA A CA 1
ATOM 812 C C . ALA A 1 93 ? -30.581 -14.539 10.202 1.00 18.31 90 ALA A C 1
ATOM 813 O O . ALA A 1 93 ? -31.030 -15.561 9.653 1.00 17.88 90 ALA A O 1
ATOM 815 N N . PRO A 1 94 ? -31.177 -13.329 10.096 1.00 20.03 91 PRO A N 1
ATOM 816 C CA . PRO A 1 94 ? -32.449 -13.193 9.368 1.00 22.44 91 PRO A CA 1
ATOM 817 C C . PRO A 1 94 ? -32.469 -13.861 7.986 1.00 21.39 91 PRO A C 1
ATOM 818 O O . PRO A 1 94 ? -33.428 -14.530 7.635 1.00 24.63 91 PRO A O 1
ATOM 822 N N . GLU A 1 95 ? -31.395 -13.711 7.227 1.00 23.02 92 GLU A N 1
ATOM 823 C CA . GLU A 1 95 ? -31.356 -14.261 5.863 1.00 24.89 92 GLU A CA 1
ATOM 824 C C . GLU A 1 95 ? -31.351 -15.796 5.840 1.00 22.73 92 GLU A C 1
ATOM 825 O O . GLU A 1 95 ? -31.681 -16.399 4.812 1.00 24.06 92 GLU A O 1
ATOM 831 N N . HIS A 1 96 ? -31.047 -16.445 6.972 1.00 18.59 93 HIS A N 1
ATOM 832 C CA . HIS A 1 96 ? -31.006 -17.917 7.031 1.00 18.50 93 HIS A CA 1
ATOM 833 C C . HIS A 1 96 ? -32.128 -18.540 7.860 1.00 19.24 93 HIS A C 1
ATOM 834 O O . HIS A 1 96 ? -32.183 -19.763 8.012 1.00 19.71 93 HIS A O 1
ATOM 841 N N . GLN A 1 97 ? -33.025 -17.700 8.377 1.00 20.50 94 GLN A N 1
ATOM 842 C CA . GLN A 1 97 ? -34.171 -18.171 9.149 1.00 21.19 94 GLN A CA 1
ATOM 843 C C . GLN A 1 97 ? -35.128 -18.871 8.220 1.00 22.70 94 GLN A C 1
ATOM 844 O O . GLN A 1 97 ? -35.247 -18.514 7.052 1.00 23.93 94 GLN A O 1
ATOM 850 N N . GLY A 1 98 ? -35.788 -19.905 8.730 1.00 22.67 95 GLY A N 1
ATOM 851 C CA . GLY A 1 98 ? -36.815 -20.595 7.966 1.00 24.08 95 GLY A CA 1
ATOM 852 C C . GLY A 1 98 ? -36.300 -21.565 6.928 1.00 23.02 95 GLY A C 1
ATOM 853 O O . GLY A 1 98 ? -37.024 -21.962 6.000 1.00 27.48 95 GLY A O 1
ATOM 854 N N . LYS A 1 99 ? -35.031 -21.975 7.087 1.00 23.69 96 LYS A N 1
ATOM 855 C CA . LYS A 1 99 ? -34.414 -22.952 6.180 1.00 23.54 96 LYS A CA 1
ATOM 856 C C . LYS A 1 99 ? -34.308 -24.350 6.776 1.00 22.08 96 LYS A C 1
ATOM 857 O O . LYS A 1 99 ? -33.705 -25.233 6.184 1.00 25.25 96 LYS A O 1
ATOM 863 N N . GLY A 1 100 ? -34.837 -24.528 7.997 1.00 21.23 97 GLY A N 1
ATOM 864 C CA . GLY A 1 100 ? -34.756 -25.810 8.680 1.00 22.78 97 GLY A CA 1
ATOM 865 C C . GLY A 1 100 ? -33.420 -26.078 9.373 1.00 20.81 97 GLY A C 1
ATOM 866 O O . GLY A 1 100 ? -33.157 -27.241 9.679 1.00 24.27 97 GLY A O 1
ATOM 867 N N . PHE A 1 101 ? -32.576 -25.048 9.592 1.00 18.56 98 PHE A N 1
ATOM 868 C CA . PHE A 1 101 ? -31.285 -25.226 10.214 1.00 17.10 98 PHE A CA 1
ATOM 869 C C . PHE A 1 101 ? -31.299 -25.345 11.730 1.00 16.91 98 PHE A C 1
ATOM 870 O O . PHE A 1 101 ? -30.384 -25.908 12.310 1.00 17.27 98 PHE A O 1
ATOM 878 N N . ALA A 1 102 ? -32.347 -24.848 12.378 1.00 16.78 99 ALA A N 1
ATOM 879 C CA . ALA A 1 102 ? -32.330 -24.743 13.825 1.00 15.80 99 ALA A CA 1
ATOM 880 C C . ALA A 1 102 ? -32.177 -26.082 14.520 1.00 15.29 99 ALA A C 1
ATOM 881 O O . ALA A 1 102 ? -31.416 -26.176 15.481 1.00 15.07 99 ALA A O 1
ATOM 883 N N . ARG A 1 103 ? -32.866 -27.117 14.063 1.00 16.32 100 ARG A N 1
ATOM 884 C CA . ARG A 1 103 ? -32.753 -28.435 14.683 1.00 17.20 100 ARG A CA 1
ATOM 885 C C . ARG A 1 103 ? -31.296 -28.907 14.747 1.00 16.53 100 ARG A C 1
ATOM 886 O O . ARG A 1 103 ? -30.806 -29.416 15.764 1.00 16.91 100 ARG A O 1
ATOM 894 N N . THR A 1 104 ? -30.607 -28.730 13.630 1.00 16.98 101 THR A N 1
ATOM 895 C CA . THR A 1 104 ? -29.211 -29.150 13.535 1.00 16.99 101 THR A CA 1
ATOM 896 C C . THR A 1 104 ? -28.350 -28.381 14.538 1.00 16.08 101 THR A C 1
ATOM 897 O O . THR A 1 104 ? -27.518 -28.967 15.209 1.00 18.07 101 THR A O 1
ATOM 901 N N A LEU A 1 105 ? -28.549 -27.071 14.631 0.50 16.05 102 LEU A N 1
ATOM 902 N N B LEU A 1 105 ? -28.548 -27.070 14.630 0.50 15.83 102 LEU A N 1
ATOM 903 C CA A LEU A 1 105 ? -27.776 -26.248 15.562 0.50 15.41 102 LEU A CA 1
ATOM 904 C CA B LEU A 1 105 ? -27.772 -26.247 15.558 0.50 15.41 102 LEU A CA 1
ATOM 905 C C A LEU A 1 105 ? -28.039 -26.637 17.012 0.50 14.16 102 LEU A C 1
ATOM 906 C C B LEU A 1 105 ? -28.037 -26.639 17.011 0.50 14.16 102 LEU A C 1
ATOM 907 O O A LEU A 1 105 ? -27.098 -26.684 17.801 0.50 15.16 102 LEU A O 1
ATOM 908 O O B LEU A 1 105 ? -27.098 -26.684 17.801 0.50 15.15 102 LEU A O 1
ATOM 917 N N . ILE A 1 106 ? -29.303 -26.889 17.357 1.00 13.86 103 ILE A N 1
ATOM 918 C CA . ILE A 1 106 ? -29.640 -27.328 18.698 1.00 13.40 103 ILE A CA 1
ATOM 919 C C . ILE A 1 106 ? -28.913 -28.662 18.993 1.00 13.04 103 ILE A C 1
ATOM 920 O O . ILE A 1 106 ? -28.257 -28.826 20.049 1.00 13.78 103 ILE A O 1
ATOM 925 N N A ASN A 1 107 ? -28.997 -29.605 18.035 0.50 14.06 104 ASN A N 1
ATOM 926 N N B ASN A 1 107 ? -28.994 -29.603 18.036 0.50 14.07 104 ASN A N 1
ATOM 927 C CA A ASN A 1 107 ? -28.365 -30.900 18.256 0.50 15.59 104 ASN A CA 1
ATOM 928 C CA B ASN A 1 107 ? -28.349 -30.888 18.254 0.50 15.48 104 ASN A CA 1
ATOM 929 C C A ASN A 1 107 ? -26.834 -30.768 18.407 0.50 14.23 104 ASN A C 1
ATOM 930 C C B ASN A 1 107 ? -26.828 -30.767 18.404 0.50 14.06 104 ASN A C 1
ATOM 931 O O A ASN A 1 107 ? -26.233 -31.461 19.221 0.50 14.15 104 ASN A O 1
ATOM 932 O O B ASN A 1 107 ? -26.231 -31.460 19.221 0.50 14.02 104 ASN A O 1
ATOM 941 N N A ARG A 1 108 ? -26.207 -29.884 17.639 0.50 13.84 105 ARG A N 1
ATOM 942 N N B ARG A 1 108 ? -26.204 -29.881 17.638 0.50 13.56 105 ARG A N 1
ATOM 943 C CA A ARG A 1 108 ? -24.757 -29.666 17.759 0.50 14.48 105 ARG A CA 1
ATOM 944 C CA B ARG A 1 108 ? -24.753 -29.667 17.758 0.50 14.15 105 ARG A CA 1
ATOM 945 C C A ARG A 1 108 ? -24.406 -29.104 19.140 0.50 13.09 105 ARG A C 1
ATOM 946 C C B ARG A 1 108 ? -24.405 -29.104 19.140 0.50 12.94 105 ARG A C 1
ATOM 947 O O A ARG A 1 108 ? -23.389 -29.483 19.727 0.50 12.93 105 ARG A O 1
ATOM 948 O O B ARG A 1 108 ? -23.386 -29.483 19.729 0.50 12.77 105 ARG A O 1
ATOM 963 N N . ALA A 1 109 ? -25.234 -28.195 19.659 1.00 12.85 106 ALA A N 1
ATOM 964 C CA . ALA A 1 109 ? -25.012 -27.663 21.000 1.00 12.45 106 ALA A CA 1
ATOM 965 C C . ALA A 1 109 ? -25.159 -28.713 22.089 1.00 11.21 106 ALA A C 1
ATOM 966 O O . ALA A 1 109 ? -24.370 -28.749 23.034 1.00 11.80 106 ALA A O 1
ATOM 968 N N . LEU A 1 110 ? -26.148 -29.585 21.955 1.00 11.48 107 LEU A N 1
ATOM 969 C CA . LEU A 1 110 ? -26.327 -30.668 22.916 1.00 11.92 107 LEU A CA 1
ATOM 970 C C . LEU A 1 110 ? -25.191 -31.676 22.824 1.00 11.62 107 LEU A C 1
ATOM 971 O O . LEU A 1 110 ? -24.696 -32.161 23.827 1.00 11.75 107 LEU A O 1
ATOM 976 N N . ASP A 1 111 ? -24.753 -32.006 21.594 1.00 11.16 108 ASP A N 1
ATOM 977 C CA . ASP A 1 111 ? -23.606 -32.875 21.407 1.00 11.77 108 ASP A CA 1
ATOM 978 C C . ASP A 1 111 ? -22.388 -32.291 22.169 1.00 10.95 108 ASP A C 1
ATOM 979 O O . ASP A 1 111 ? -21.679 -33.017 22.911 1.00 11.80 108 ASP A O 1
ATOM 984 N N . TYR A 1 112 ? -22.139 -30.997 21.983 1.00 10.52 109 TYR A N 1
ATOM 985 C CA . TYR A 1 112 ? -20.976 -30.395 22.632 1.00 10.63 109 TYR A CA 1
ATOM 986 C C . TYR A 1 112 ? -21.124 -30.492 24.169 1.00 9.85 109 TYR A C 1
ATOM 987 O O . TYR A 1 112 ? -20.199 -30.873 24.908 1.00 10.78 109 TYR A O 1
ATOM 996 N N . SER A 1 113 ? -22.311 -30.137 24.642 1.00 10.06 110 SER A N 1
ATOM 997 C CA . SER A 1 113 ? -22.598 -30.119 26.082 1.00 9.66 110 SER A CA 1
ATOM 998 C C . SER A 1 113 ? -22.373 -31.478 26.736 1.00 9.81 110 SER A C 1
ATOM 999 O O . SER A 1 113 ? -21.791 -31.592 27.834 1.00 10.53 110 SER A O 1
ATOM 1002 N N . PHE A 1 114 ? -22.874 -32.523 26.070 1.00 9.75 111 PHE A N 1
ATOM 1003 C CA . PHE A 1 114 ? -22.985 -33.834 26.694 1.00 10.19 111 PHE A CA 1
ATOM 1004 C C . PHE A 1 114 ? -21.845 -34.784 26.346 1.00 10.67 111 PHE A C 1
ATOM 1005 O O . PHE A 1 114 ? -21.581 -35.696 27.111 1.00 12.48 111 PHE A O 1
ATOM 1013 N N . THR A 1 115 ? -21.195 -34.585 25.195 1.00 11.03 112 THR A N 1
ATOM 1014 C CA . THR A 1 115 ? -20.092 -35.450 24.773 1.00 11.90 112 THR A CA 1
ATOM 1015 C C . THR A 1 115 ? -18.716 -34.836 24.929 1.00 11.93 112 THR A C 1
ATOM 1016 O O . THR A 1 115 ? -17.728 -35.580 24.887 1.00 15.27 112 THR A O 1
ATOM 1020 N N . ILE A 1 116 ? -18.636 -33.512 25.090 1.00 11.04 113 ILE A N 1
ATOM 1021 C CA . ILE A 1 116 ? -17.348 -32.817 25.255 1.00 12.19 113 ILE A CA 1
ATOM 1022 C C . ILE A 1 116 ? -17.253 -32.191 26.655 1.00 10.89 113 ILE A C 1
ATOM 1023 O O . ILE A 1 116 ? -16.298 -32.447 27.380 1.00 13.69 113 ILE A O 1
ATOM 1028 N N . LEU A 1 117 ? -18.217 -31.359 27.052 1.00 10.38 114 LEU A N 1
ATOM 1029 C CA . LEU A 1 117 ? -18.135 -30.693 28.349 1.00 10.24 114 LEU A CA 1
ATOM 1030 C C . LEU A 1 117 ? -18.569 -31.573 29.516 1.00 9.89 114 LEU A C 1
ATOM 1031 O O . LEU A 1 117 ? -18.386 -31.179 30.665 1.00 10.64 114 LEU A O 1
ATOM 1036 N N . ASN A 1 118 ? -19.170 -32.714 29.253 1.00 9.60 115 ASN A N 1
ATOM 1037 C CA . ASN A 1 118 ? -19.608 -33.641 30.311 1.00 9.67 115 ASN A CA 1
ATOM 1038 C C . ASN A 1 118 ? -20.595 -32.960 31.294 1.00 9.43 115 ASN A C 1
ATOM 1039 O O . ASN A 1 118 ? -20.527 -33.139 32.503 1.00 10.85 115 ASN A O 1
ATOM 1044 N N . LEU A 1 119 ? -21.525 -32.211 30.709 1.00 9.60 116 LEU A N 1
ATOM 1045 C CA . LEU A 1 119 ? -22.579 -31.594 31.484 1.00 9.54 116 LEU A CA 1
ATOM 1046 C C . LEU A 1 119 ? -23.707 -32.589 31.753 1.00 10.08 116 LEU A C 1
ATOM 1047 O O . LEU A 1 119 ? -23.898 -33.535 31.019 1.00 11.20 116 LEU A O 1
ATOM 1052 N N A HIS A 1 120 ? -24.434 -32.321 32.853 0.50 9.53 117 HIS A N 1
ATOM 1053 N N B HIS A 1 120 ? -24.436 -32.322 32.852 0.50 10.01 117 HIS A N 1
ATOM 1054 C CA A HIS A 1 120 ? -25.586 -33.123 33.261 0.50 9.90 117 HIS A CA 1
ATOM 1055 C CA B HIS A 1 120 ? -25.595 -33.126 33.263 0.50 10.67 117 HIS A CA 1
ATOM 1056 C C A HIS A 1 120 ? -26.921 -32.585 32.726 0.50 9.57 117 HIS A C 1
ATOM 1057 C C B HIS A 1 120 ? -26.923 -32.586 32.727 0.50 9.89 117 HIS A C 1
ATOM 1058 O O A HIS A 1 120 ? -27.807 -33.383 32.390 0.50 10.55 117 HIS A O 1
ATOM 1059 O O B HIS A 1 120 ? -27.808 -33.383 32.390 0.50 10.96 117 HIS A O 1
ATOM 1072 N N . LYS A 1 121 ? -27.057 -31.259 32.646 1.00 9.88 118 LYS A N 1
ATOM 1073 C CA . LYS A 1 121 ? -28.341 -30.648 32.325 1.00 9.67 118 LYS A CA 1
ATOM 1074 C C . LYS A 1 121 ? -28.127 -29.414 31.473 1.00 9.55 118 LYS A C 1
ATOM 1075 O O . LYS A 1 121 ? -27.302 -28.547 31.799 1.00 10.52 118 LYS A O 1
ATOM 1081 N N . ILE A 1 122 ? -28.910 -29.320 30.391 1.00 9.42 119 ILE A N 1
ATOM 1082 C CA . ILE A 1 122 ? -29.022 -28.084 29.607 1.00 9.55 119 ILE A CA 1
ATOM 1083 C C . ILE A 1 122 ? -30.445 -27.580 29.738 1.00 9.57 119 ILE A C 1
ATOM 1084 O O . ILE A 1 122 ? -31.389 -28.347 29.559 1.00 10.57 119 ILE A O 1
ATOM 1089 N N . TYR A 1 123 ? -30.574 -26.277 30.016 1.00 8.68 120 TYR A N 1
ATOM 1090 C CA . TYR A 1 123 ? -31.882 -25.651 30.090 1.00 9.30 120 TYR A CA 1
ATOM 1091 C C . TYR A 1 123 ? -31.921 -24.417 29.181 1.00 9.45 120 TYR A C 1
ATOM 1092 O O . TYR A 1 123 ? -30.874 -23.888 28.752 1.00 9.66 120 TYR A O 1
ATOM 1101 N N . LEU A 1 124 ? -33.153 -23.966 28.915 1.00 9.06 121 LEU A N 1
ATOM 1102 C CA . LEU A 1 124 ? -33.367 -22.785 28.079 1.00 10.34 121 LEU A CA 1
ATOM 1103 C C . LEU A 1 124 ? -34.632 -22.090 28.524 1.00 9.71 121 LEU A C 1
ATOM 1104 O O . LEU A 1 124 ? -35.480 -22.684 29.214 1.00 10.33 121 LEU A O 1
ATOM 1109 N N . HIS A 1 125 ? -34.758 -20.833 28.081 1.00 9.84 122 HIS A N 1
ATOM 1110 C CA . HIS A 1 125 ? -35.957 -20.039 28.282 1.00 10.00 122 HIS A CA 1
ATOM 1111 C C . HIS A 1 125 ? -36.488 -19.611 26.936 1.00 9.72 122 HIS A C 1
ATOM 1112 O O . HIS A 1 125 ? -35.707 -19.179 26.058 1.00 10.92 122 HIS A O 1
ATOM 1119 N N . VAL A 1 126 ? -37.816 -19.653 26.782 1.00 10.23 123 VAL A N 1
ATOM 1120 C CA . VAL A 1 126 ? -38.475 -19.286 25.519 1.00 10.39 123 VAL A CA 1
ATOM 1121 C C . VAL A 1 126 ? -39.836 -18.680 25.838 1.00 10.33 123 VAL A C 1
ATOM 1122 O O . VAL A 1 126 ? -40.595 -19.202 26.678 1.00 10.56 123 VAL A O 1
ATOM 1126 N N . ALA A 1 127 ? -40.155 -17.561 25.184 1.00 11.39 124 ALA A N 1
ATOM 1127 C CA . ALA A 1 127 ? -41.434 -16.890 25.444 1.00 11.45 124 ALA A CA 1
ATOM 1128 C C . ALA A 1 127 ? -42.619 -17.785 25.125 1.00 10.82 124 ALA A C 1
ATOM 1129 O O . ALA A 1 127 ? -42.665 -18.461 24.109 1.00 12.28 124 ALA A O 1
ATOM 1131 N N A VAL A 1 128 ? -43.632 -17.707 25.988 0.50 10.72 125 VAL A N 1
ATOM 1132 N N B VAL A 1 128 ? -43.632 -17.711 25.987 0.50 11.52 125 VAL A N 1
ATOM 1133 C CA A VAL A 1 128 ? -44.852 -18.479 25.770 0.50 11.16 125 VAL A CA 1
ATOM 1134 C CA B VAL A 1 128 ? -44.874 -18.460 25.776 0.50 12.83 125 VAL A CA 1
ATOM 1135 C C A VAL A 1 128 ? -45.588 -17.996 24.517 0.50 11.89 125 VAL A C 1
ATOM 1136 C C B VAL A 1 128 ? -45.588 -18.001 24.517 0.50 14.18 125 VAL A C 1
ATOM 1137 O O A VAL A 1 128 ? -46.285 -18.786 23.896 0.50 12.98 125 VAL A O 1
ATOM 1138 O O B VAL A 1 128 ? -46.284 -18.792 23.901 0.50 15.64 125 VAL A O 1
ATOM 1145 N N A GLU A 1 129 ? -45.360 -16.740 24.112 0.50 10.79 126 GLU A N 1
ATOM 1146 N N B GLU A 1 129 ? -45.361 -16.750 24.112 0.50 13.51 126 GLU A N 1
ATOM 1147 C CA A GLU A 1 129 ? -45.905 -16.198 22.864 0.50 12.12 126 GLU A CA 1
ATOM 1148 C CA B GLU A 1 129 ? -45.912 -16.216 22.873 0.50 16.11 126 GLU A CA 1
ATOM 1149 C C A GLU A 1 129 ? -45.145 -16.645 21.610 0.50 13.86 126 GLU A C 1
ATOM 1150 C C B GLU A 1 129 ? -45.145 -16.645 21.611 0.50 16.18 126 GLU A C 1
ATOM 1151 O O A GLU A 1 129 ? -45.489 -16.209 20.518 0.50 15.91 126 GLU A O 1
ATOM 1152 O O B GLU A 1 129 ? -45.491 -16.210 20.517 0.50 19.13 126 GLU A O 1
ATOM 1163 N N . ASN A 1 130 ? -44.158 -17.533 21.763 1.00 14.81 127 ASN A N 1
ATOM 1164 C CA . ASN A 1 130 ? -43.439 -18.165 20.645 1.00 15.70 127 ASN A CA 1
ATOM 1165 C C . ASN A 1 130 ? -43.693 -19.682 20.694 1.00 15.22 127 ASN A C 1
ATOM 1166 O O . ASN A 1 130 ? -42.775 -20.452 20.852 1.00 15.33 127 ASN A O 1
ATOM 1171 N N . PRO A 1 131 ? -44.947 -20.109 20.493 1.00 16.14 128 PRO A N 1
ATOM 1172 C CA . PRO A 1 131 ? -45.236 -21.549 20.617 1.00 15.93 128 PRO A CA 1
ATOM 1173 C C . PRO A 1 131 ? -44.536 -22.431 19.573 1.00 16.67 128 PRO A C 1
ATOM 1174 O O . PRO A 1 131 ? -44.257 -23.612 19.816 1.00 16.91 128 PRO A O 1
ATOM 1178 N N . LYS A 1 132 ? -44.225 -21.882 18.408 1.00 17.74 129 LYS A N 1
ATOM 1179 C CA . LYS A 1 132 ? -43.495 -22.669 17.406 1.00 16.55 129 LYS A CA 1
ATOM 1180 C C . LYS A 1 132 ? -42.110 -22.998 17.896 1.00 16.42 129 LYS A C 1
ATOM 1181 O O . LYS A 1 132 ? -41.581 -24.041 17.598 1.00 18.88 129 LYS A O 1
ATOM 1187 N N . ALA A 1 133 ? -41.474 -22.120 18.632 1.00 15.79 130 ALA A N 1
ATOM 1188 C CA . ALA A 1 133 ? -40.149 -22.380 19.198 1.00 16.33 130 ALA A CA 1
ATOM 1189 C C . ALA A 1 133 ? -40.268 -23.410 20.339 1.00 15.08 130 ALA A C 1
ATOM 1190 O O . ALA A 1 133 ? -39.492 -24.373 20.400 1.00 16.89 130 ALA A O 1
ATOM 1192 N N . VAL A 1 134 ? -41.288 -23.260 21.194 1.00 15.32 131 VAL A N 1
ATOM 1193 C CA . VAL A 1 134 ? -41.536 -24.262 22.234 1.00 15.95 131 VAL A CA 1
ATOM 1194 C C . VAL A 1 134 ? -41.633 -25.655 21.610 1.00 15.72 131 VAL A C 1
ATOM 1195 O O . VAL A 1 134 ? -40.999 -26.619 22.081 1.00 17.80 131 VAL A O 1
ATOM 1199 N N A HIS A 1 135 ? -42.419 -25.767 20.539 0.50 16.47 132 HIS A N 1
ATOM 1200 N N B HIS A 1 135 ? -42.419 -25.766 20.539 0.50 16.88 132 HIS A N 1
ATOM 1201 C CA A HIS A 1 135 ? -42.614 -27.033 19.874 0.50 17.94 132 HIS A CA 1
ATOM 1202 C CA B HIS A 1 135 ? -42.614 -27.032 19.875 0.50 18.71 132 HIS A CA 1
ATOM 1203 C C A HIS A 1 135 ? -41.333 -27.578 19.245 0.50 18.95 132 HIS A C 1
ATOM 1204 C C B HIS A 1 135 ? -41.333 -27.578 19.245 0.50 19.25 132 HIS A C 1
ATOM 1205 O O A HIS A 1 135 ? -41.094 -28.762 19.312 0.50 20.37 132 HIS A O 1
ATOM 1206 O O B HIS A 1 135 ? -41.094 -28.762 19.312 0.50 20.78 132 HIS A O 1
ATOM 1219 N N . LEU A 1 136 ? -40.504 -26.717 18.661 1.00 18.28 133 LEU A N 1
ATOM 1220 C CA . LEU A 1 136 ? -39.204 -27.155 18.125 1.00 18.97 133 LEU A CA 1
ATOM 1221 C C . LEU A 1 136 ? -38.334 -27.721 19.246 1.00 18.03 133 LEU A C 1
ATOM 1222 O O . LEU A 1 136 ? -37.722 -28.768 19.080 1.00 19.37 133 LEU A O 1
ATOM 1227 N N . TYR A 1 137 ? -38.274 -27.019 20.378 1.00 15.95 134 TYR A N 1
ATOM 1228 C CA . TYR A 1 137 ? -37.464 -27.523 21.486 1.00 15.47 134 TYR A CA 1
ATOM 1229 C C . TYR A 1 137 ? -37.975 -28.869 21.999 1.00 16.03 134 TYR A C 1
ATOM 1230 O O . TYR A 1 137 ? -37.181 -29.779 22.292 1.00 16.61 134 TYR A O 1
ATOM 1239 N N . GLU A 1 138 ? -39.294 -29.020 22.069 1.00 16.54 135 GLU A N 1
ATOM 1240 C CA . GLU A 1 138 ? -39.881 -30.330 22.444 1.00 17.58 135 GLU A CA 1
ATOM 1241 C C . GLU A 1 138 ? -39.464 -31.450 21.483 1.00 18.32 135 GLU A C 1
ATOM 1242 O O . GLU A 1 138 ? -39.148 -32.544 21.884 1.00 20.07 135 GLU A O 1
ATOM 1248 N N . GLU A 1 139 ? -39.467 -31.159 20.187 1.00 21.32 136 GLU A N 1
ATOM 1249 C CA . GLU A 1 139 ? -39.017 -32.148 19.192 1.00 22.30 136 GLU A CA 1
ATOM 1250 C C . GLU A 1 139 ? -37.579 -32.572 19.385 1.00 22.91 136 GLU A C 1
ATOM 1251 O O . GLU A 1 139 ? -37.223 -33.712 19.070 1.00 27.34 136 GLU A O 1
ATOM 1257 N N . CYS A 1 140 ? -36.758 -31.662 19.916 1.00 20.48 137 CYS A N 1
ATOM 1258 C CA . CYS A 1 140 ? -35.352 -31.921 20.175 1.00 18.52 137 CYS A CA 1
ATOM 1259 C C . CYS A 1 140 ? -35.115 -32.583 21.537 1.00 17.36 137 CYS A C 1
ATOM 1260 O O . CYS A 1 140 ? -33.969 -32.785 21.921 1.00 20.92 137 CYS A O 1
ATOM 1263 N N . GLY A 1 141 ? -36.170 -32.880 22.284 1.00 17.28 138 GLY A N 1
ATOM 1264 C CA . GLY A 1 141 ? -36.047 -33.606 23.550 1.00 16.97 138 GLY A CA 1
ATOM 1265 C C . GLY A 1 141 ? -36.179 -32.779 24.807 1.00 14.89 138 GLY A C 1
ATOM 1266 O O . GLY A 1 141 ? -36.128 -33.335 25.912 1.00 16.88 138 GLY A O 1
ATOM 1267 N N . PHE A 1 142 ? -36.333 -31.468 24.681 1.00 14.02 139 PHE A N 1
ATOM 1268 C CA . PHE A 1 142 ? -36.555 -30.605 25.850 1.00 12.51 139 PHE A CA 1
ATOM 1269 C C . PHE A 1 142 ? -37.958 -30.802 26.381 1.00 13.00 139 PHE A C 1
ATOM 1270 O O . PHE A 1 142 ? -38.899 -30.991 25.630 1.00 15.41 139 PHE A O 1
ATOM 1278 N N . VAL A 1 143 ? -38.103 -30.667 27.688 1.00 12.06 140 VAL A N 1
ATOM 1279 C CA . VAL A 1 143 ? -39.395 -30.758 28.384 1.00 13.59 140 VAL A CA 1
ATOM 1280 C C . VAL A 1 143 ? -39.553 -29.533 29.288 1.00 10.96 140 VAL A C 1
ATOM 1281 O O . VAL A 1 143 ? -38.593 -29.092 29.921 1.00 11.83 140 VAL A O 1
ATOM 1285 N N . GLU A 1 144 ? -40.777 -29.019 29.366 1.00 11.54 141 GLU A N 1
ATOM 1286 C CA . GLU A 1 144 ? -41.092 -27.914 30.264 1.00 11.52 141 GLU A CA 1
ATOM 1287 C C . GLU A 1 144 ? -40.925 -28.310 31.714 1.00 11.40 141 GLU A C 1
ATOM 1288 O O . GLU A 1 144 ? -41.478 -29.320 32.152 1.00 13.11 141 GLU A O 1
ATOM 1294 N N . GLU A 1 145 ? -40.179 -27.482 32.457 1.00 10.24 142 GLU A N 1
ATOM 1295 C CA . GLU A 1 145 ? -40.084 -27.579 33.928 1.00 10.78 142 GLU A CA 1
ATOM 1296 C C . GLU A 1 145 ? -40.542 -26.331 34.646 1.00 10.54 142 GLU A C 1
ATOM 1297 O O . GLU A 1 145 ? -40.627 -26.338 35.873 1.00 12.09 142 GLU A O 1
ATOM 1303 N N . GLY A 1 146 ? -40.865 -25.254 33.938 1.00 10.70 143 GLY A N 1
ATOM 1304 C CA . GLY A 1 146 ? -41.427 -24.080 34.554 1.00 10.61 143 GLY A CA 1
ATOM 1305 C C . GLY A 1 146 ? -42.155 -23.223 33.542 1.00 9.74 143 GLY A C 1
ATOM 1306 O O . GLY A 1 146 ? -41.859 -23.255 32.331 1.00 10.75 143 GLY A O 1
ATOM 1307 N N . HIS A 1 147 ? -43.074 -22.432 34.069 1.00 10.17 144 HIS A N 1
ATOM 1308 C CA . HIS A 1 147 ? -43.795 -21.410 33.327 1.00 10.73 144 HIS A CA 1
ATOM 1309 C C . HIS A 1 147 ? -43.639 -20.145 34.174 1.00 10.40 144 HIS A C 1
ATOM 1310 O O . HIS A 1 147 ? -44.375 -19.925 35.148 1.00 10.50 144 HIS A O 1
ATOM 1317 N N . LEU A 1 148 ? -42.621 -19.360 33.841 1.00 10.37 145 LEU A N 1
ATOM 1318 C CA . LEU A 1 148 ? -42.198 -18.236 34.669 1.00 10.26 145 LEU A CA 1
ATOM 1319 C C . LEU A 1 148 ? -43.064 -17.027 34.357 1.00 10.09 145 LEU A C 1
ATOM 1320 O O . LEU A 1 148 ? -43.140 -16.583 33.213 1.00 12.12 145 LEU A O 1
ATOM 1325 N N . VAL A 1 149 ? -43.742 -16.506 35.371 1.00 9.80 146 VAL A N 1
ATOM 1326 C CA . VAL A 1 149 ? -44.795 -15.510 35.214 1.00 10.52 146 VAL A CA 1
ATOM 1327 C C . VAL A 1 149 ? -44.225 -14.101 35.177 1.00 10.08 146 VAL A C 1
ATOM 1328 O O . VAL A 1 149 ? -43.557 -13.671 36.093 1.00 10.20 146 VAL A O 1
ATOM 1332 N N . GLU A 1 150 ? -44.471 -13.379 34.090 1.00 10.31 147 GLU A N 1
ATOM 1333 C CA . GLU A 1 150 ? -44.068 -11.972 33.989 1.00 11.39 147 GLU A CA 1
ATOM 1334 C C . GLU A 1 150 ? -42.586 -11.803 34.304 1.00 10.82 147 GLU A C 1
ATOM 1335 O O . GLU A 1 150 ? -42.169 -10.862 34.989 1.00 12.53 147 GLU A O 1
ATOM 1341 N N . GLU A 1 151 ? -41.784 -12.724 33.772 1.00 10.32 148 GLU A N 1
ATOM 1342 C CA . GLU A 1 151 ? -40.339 -12.753 34.050 1.00 11.08 148 GLU A CA 1
ATOM 1343 C C . GLU A 1 151 ? -39.568 -11.617 33.417 1.00 10.73 148 GLU A C 1
ATOM 1344 O O . GLU A 1 151 ? -38.609 -11.109 33.994 1.00 11.91 148 GLU A O 1
ATOM 1350 N N . PHE A 1 152 ? -39.958 -11.240 32.200 1.00 11.03 149 PHE A N 1
ATOM 1351 C CA . PHE A 1 152 ? -39.176 -10.290 31.407 1.00 11.42 149 PHE A CA 1
ATOM 1352 C C . PHE A 1 152 ? -40.060 -9.177 30.873 1.00 12.15 149 PHE A C 1
ATOM 1353 O O . PHE A 1 152 ? -41.193 -9.469 30.456 1.00 12.84 149 PHE A O 1
ATOM 1361 N N . PHE A 1 153 ? -39.533 -7.959 30.825 1.00 11.80 150 PHE A N 1
ATOM 1362 C CA . PHE A 1 153 ? -40.241 -6.858 30.142 1.00 11.72 150 PHE A CA 1
ATOM 1363 C C . PHE A 1 153 ? -39.771 -6.845 28.707 1.00 12.10 150 PHE A C 1
ATOM 1364 O O . PHE A 1 153 ? -38.606 -6.571 28.444 1.00 13.52 150 PHE A O 1
ATOM 1372 N N . ILE A 1 154 ? -40.677 -7.173 27.810 1.00 11.45 151 ILE A N 1
ATOM 1373 C CA . ILE A 1 154 ? -40.329 -7.358 26.394 1.00 12.89 151 ILE A CA 1
ATOM 1374 C C . ILE A 1 154 ? -41.406 -6.631 25.602 1.00 12.37 151 ILE A C 1
ATOM 1375 O O . ILE A 1 154 ? -42.614 -6.957 25.694 1.00 13.83 151 ILE A O 1
ATOM 1380 N N . ASN A 1 155 ? -40.956 -5.641 24.827 1.00 12.96 152 ASN A N 1
ATOM 1381 C CA . ASN A 1 155 ? -41.887 -4.927 23.942 1.00 13.17 152 ASN A CA 1
ATOM 1382 C C . ASN A 1 155 ? -43.142 -4.392 24.662 1.00 13.28 152 ASN A C 1
ATOM 1383 O O . ASN A 1 155 ? -44.284 -4.654 24.274 1.00 16.15 152 ASN A O 1
ATOM 1388 N N . GLY A 1 156 ? -42.885 -3.683 25.763 1.00 12.72 153 GLY A N 1
ATOM 1389 C CA . GLY A 1 156 ? -43.945 -2.900 26.362 1.00 12.83 153 GLY A CA 1
ATOM 1390 C C . GLY A 1 156 ? -44.808 -3.539 27.423 1.00 13.05 153 GLY A C 1
ATOM 1391 O O . GLY A 1 156 ? -45.716 -2.905 27.915 1.00 15.28 153 GLY A O 1
ATOM 1392 N N . ARG A 1 157 ? -44.525 -4.791 27.781 1.00 12.15 154 ARG A N 1
ATOM 1393 C CA . ARG A 1 157 ? -45.278 -5.456 28.868 1.00 12.03 154 ARG A CA 1
ATOM 1394 C C . ARG A 1 157 ? -44.406 -6.596 29.380 1.00 11.41 154 ARG A C 1
ATOM 1395 O O . ARG A 1 157 ? -43.441 -7.011 28.764 1.00 12.52 154 ARG A O 1
ATOM 1403 N N . TYR A 1 158 ? -44.788 -7.086 30.560 1.00 12.26 155 TYR A N 1
ATOM 1404 C CA . TYR A 1 158 ? -44.138 -8.243 31.142 1.00 12.12 155 TYR A CA 1
ATOM 1405 C C . TYR A 1 158 ? -44.700 -9.506 30.496 1.00 11.97 155 TYR A C 1
ATOM 1406 O O . TYR A 1 158 ? -45.901 -9.686 30.383 1.00 15.18 155 TYR A O 1
ATOM 1415 N N . GLN A 1 159 ? -43.787 -10.389 30.091 1.00 10.82 156 GLN A N 1
ATOM 1416 C CA . GLN A 1 159 ? -44.112 -11.625 29.379 1.00 10.90 156 GLN A CA 1
ATOM 1417 C C . GLN A 1 159 ? -43.681 -12.866 30.151 1.00 10.84 156 GLN A C 1
ATOM 1418 O O . GLN A 1 159 ? -42.698 -12.833 30.892 1.00 11.20 156 GLN A O 1
ATOM 1424 N N . ASP A 1 160 ? -44.431 -13.924 29.960 1.00 10.76 157 ASP A N 1
ATOM 1425 C CA . ASP A 1 160 ? -44.141 -15.215 30.554 1.00 10.56 157 ASP A CA 1
ATOM 1426 C C . ASP A 1 160 ? -43.210 -16.021 29.657 1.00 10.81 157 ASP A C 1
ATOM 1427 O O . ASP A 1 160 ? -43.264 -15.890 28.428 1.00 11.23 157 ASP A O 1
ATOM 1432 N N . VAL A 1 161 ? -42.386 -16.878 30.250 1.00 10.35 158 VAL A N 1
ATOM 1433 C CA . VAL A 1 161 ? -41.519 -17.782 29.511 1.00 9.99 158 VAL A CA 1
ATOM 1434 C C . VAL A 1 161 ? -41.619 -19.197 30.031 1.00 10.41 158 VAL A C 1
ATOM 1435 O O . VAL A 1 161 ? -41.848 -19.429 31.220 1.00 12.25 158 VAL A O 1
ATOM 1439 N N . LYS A 1 162 ? -41.431 -20.157 29.122 1.00 10.18 159 LYS A N 1
ATOM 1440 C CA . LYS A 1 162 ? -41.189 -21.533 29.542 1.00 10.23 159 LYS A CA 1
ATOM 1441 C C . LYS A 1 162 ? -39.703 -21.708 29.852 1.00 10.01 159 LYS A C 1
ATOM 1442 O O . LYS A 1 162 ? -38.860 -21.193 29.131 1.00 11.58 159 LYS A O 1
ATOM 1448 N N . ARG A 1 163 ? -39.434 -22.457 30.916 1.00 9.48 160 ARG A N 1
ATOM 1449 C CA . ARG A 1 163 ? -38.099 -23.000 31.167 1.00 9.79 160 ARG A CA 1
ATOM 1450 C C . ARG A 1 163 ? -38.173 -24.469 30.789 1.00 9.59 160 ARG A C 1
ATOM 1451 O O . ARG A 1 163 ? -39.081 -25.175 31.221 1.00 10.40 160 ARG A O 1
ATOM 1459 N N . MET A 1 164 ? -37.244 -24.902 29.936 1.00 9.93 161 MET A N 1
ATOM 1460 C CA . MET A 1 164 ? -37.248 -26.268 29.409 1.00 9.29 161 MET A CA 1
ATOM 1461 C C . MET A 1 164 ? -35.875 -26.884 29.595 1.00 9.88 161 MET A C 1
ATOM 1462 O O . MET A 1 164 ? -34.871 -26.163 29.572 1.00 10.82 161 MET A O 1
ATOM 1467 N N . TYR A 1 165 ? -35.814 -28.205 29.730 1.00 9.60 162 TYR A N 1
ATOM 1468 C CA . TYR A 1 165 ? -34.525 -28.873 30.001 1.00 9.68 162 TYR A CA 1
ATOM 1469 C C . TYR A 1 165 ? -34.409 -30.209 29.293 1.00 9.80 162 TYR A C 1
ATOM 1470 O O . TYR A 1 165 ? -35.407 -30.836 28.929 1.00 10.67 162 TYR A O 1
ATOM 1479 N N . ILE A 1 166 ? -33.155 -30.650 29.210 1.00 9.68 163 ILE A N 1
ATOM 1480 C CA . ILE A 1 166 ? -32.826 -32.024 28.817 1.00 10.25 163 ILE A CA 1
ATOM 1481 C C . ILE A 1 166 ? -31.588 -32.454 29.628 1.00 10.48 163 ILE A C 1
ATOM 1482 O O . ILE A 1 166 ? -30.692 -31.648 29.898 1.00 10.67 163 ILE A O 1
ATOM 1487 N N . LEU A 1 167 ? -31.581 -33.741 30.002 1.00 10.47 164 LEU A N 1
ATOM 1488 C CA . LEU A 1 167 ? -30.479 -34.327 30.760 1.00 11.41 164 LEU A CA 1
ATOM 1489 C C . LEU A 1 167 ? -29.551 -35.155 29.872 1.00 11.53 164 LEU A C 1
ATOM 1490 O O . LEU A 1 167 ? -29.950 -35.741 28.825 1.00 12.74 164 LEU A O 1
ATOM 1495 N N . GLN A 1 168 ? -28.303 -35.260 30.326 1.00 11.18 165 GLN A N 1
ATOM 1496 C CA . GLN A 1 168 ? -27.269 -36.019 29.618 1.00 11.45 165 GLN A CA 1
ATOM 1497 C C . GLN A 1 168 ? -27.698 -37.444 29.310 1.00 12.56 165 GLN A C 1
ATOM 1498 O O . GLN A 1 168 ? -27.458 -37.949 28.209 1.00 13.77 165 GLN A O 1
ATOM 1504 N N . SER A 1 169 ? -28.292 -38.096 30.294 1.00 14.98 166 SER A N 1
ATOM 1505 C CA . SER A 1 169 ? -28.703 -39.515 30.147 1.00 16.52 166 SER A CA 1
ATOM 1506 C C . SER A 1 169 ? -29.723 -39.668 29.026 1.00 16.12 166 SER A C 1
ATOM 1507 O O . SER A 1 169 ? -29.631 -40.617 28.235 1.00 19.20 166 SER A O 1
ATOM 1510 N N . LYS A 1 170 ? -30.675 -38.735 28.925 1.00 15.65 167 LYS A N 1
ATOM 1511 C CA . LYS A 1 170 ? -31.673 -38.834 27.886 1.00 15.26 167 LYS A CA 1
ATOM 1512 C C . LYS A 1 170 ? -31.044 -38.639 26.520 1.00 16.48 167 LYS A C 1
ATOM 1513 O O . LYS A 1 170 ? -31.323 -39.374 25.561 1.00 18.87 167 LYS A O 1
ATOM 1519 N N . TYR A 1 171 ? -30.159 -37.650 26.412 1.00 15.30 168 TYR A N 1
ATOM 1520 C CA . TYR A 1 171 ? -29.497 -37.382 25.144 1.00 16.27 168 TYR A CA 1
ATOM 1521 C C . TYR A 1 171 ? -28.615 -38.537 24.680 1.00 17.13 168 TYR A C 1
ATOM 1522 O O . TYR A 1 171 ? -28.667 -38.928 23.501 1.00 18.67 168 TYR A O 1
ATOM 1531 N N . LEU A 1 172 ? -27.830 -39.075 25.587 1.00 16.38 169 LEU A N 1
ATOM 1532 C CA . LEU A 1 172 ? -26.888 -40.158 25.248 1.00 18.88 169 LEU A CA 1
ATOM 1533 C C . LEU A 1 172 ? -27.551 -41.545 25.073 1.00 17.87 169 LEU A C 1
ATOM 1534 O O . LEU A 1 172 ? -27.024 -42.398 24.473 1.00 23.22 169 LEU A O 1
ATOM 1539 N N . ASN A 1 173 ? -28.758 -41.643 25.637 1.00 23.03 170 ASN A N 1
ATOM 1540 C CA . ASN A 1 173 ? -29.534 -42.859 25.457 1.00 27.80 170 ASN A CA 1
ATOM 1541 C C . ASN A 1 173 ? -30.472 -42.832 24.250 1.00 28.01 170 ASN A C 1
ATOM 1542 O O . ASN A 1 173 ? -31.225 -43.766 24.129 1.00 45.49 170 ASN A O 1
ATOM 1547 N N . ARG A 1 174 ? -30.445 -41.804 23.379 1.00 48.20 171 ARG A N 1
ATOM 1548 C CA . ARG A 1 174 ? -31.356 -41.742 22.198 1.00 51.74 171 ARG A CA 1
ATOM 1549 C C . ARG A 1 174 ? -31.270 -43.012 21.353 1.00 52.47 171 ARG A C 1
ATOM 1550 O O . ARG A 1 174 ? -30.224 -43.296 20.762 1.00 52.43 171 ARG A O 1
ATOM 1558 N N . ASN B 1 5 ? -63.454 -27.770 42.857 1.00 61.14 2 ASN B N 1
ATOM 1559 C CA . ASN B 1 5 ? -63.417 -27.642 44.336 1.00 48.28 2 ASN B CA 1
ATOM 1560 C C . ASN B 1 5 ? -62.794 -26.335 44.810 1.00 49.76 2 ASN B C 1
ATOM 1561 O O . ASN B 1 5 ? -63.361 -25.692 45.703 1.00 43.72 2 ASN B O 1
ATOM 1566 N N . SER B 1 6 ? -61.706 -25.893 44.170 1.00 49.78 3 SER B N 1
ATOM 1567 C CA . SER B 1 6 ? -61.077 -24.596 44.536 1.00 43.00 3 SER B CA 1
ATOM 1568 C C . SER B 1 6 ? -61.981 -23.385 44.239 1.00 43.55 3 SER B C 1
ATOM 1569 O O . SER B 1 6 ? -61.777 -22.298 44.775 1.00 46.92 3 SER B O 1
ATOM 1572 N N . GLN B 1 7 ? -62.975 -23.593 43.377 1.00 36.56 4 GLN B N 1
ATOM 1573 C CA . GLN B 1 7 ? -63.936 -22.551 43.006 1.00 36.48 4 GLN B CA 1
ATOM 1574 C C . GLN B 1 7 ? -65.116 -22.413 43.974 1.00 33.68 4 GLN B C 1
ATOM 1575 O O . GLN B 1 7 ? -65.880 -21.471 43.864 1.00 38.35 4 GLN B O 1
ATOM 1581 N N . LEU B 1 8 ? -65.260 -23.344 44.920 1.00 25.60 5 LEU B N 1
ATOM 1582 C CA . LEU B 1 8 ? -66.335 -23.265 45.918 1.00 23.41 5 LEU B CA 1
ATOM 1583 C C . LEU B 1 8 ? -65.935 -22.316 47.038 1.00 27.26 5 LEU B C 1
ATOM 1584 O O . LEU B 1 8 ? -64.827 -22.403 47.576 1.00 29.65 5 LEU B O 1
ATOM 1589 N N . THR B 1 9 ? -66.856 -21.418 47.390 1.00 22.99 6 THR B N 1
ATOM 1590 C CA . THR B 1 9 ? -66.580 -20.395 48.408 1.00 23.93 6 THR B CA 1
ATOM 1591 C C . THR B 1 9 ? -67.662 -20.401 49.480 1.00 21.36 6 THR B C 1
ATOM 1592 O O . THR B 1 9 ? -68.821 -20.739 49.219 1.00 23.13 6 THR B O 1
ATOM 1596 N N . LEU B 1 10 ? -67.257 -20.077 50.691 1.00 20.04 7 LEU B N 1
ATOM 1597 C CA . LEU B 1 10 ? -68.161 -19.886 51.825 1.00 19.25 7 LEU B CA 1
ATOM 1598 C C . LEU B 1 10 ? -68.404 -18.394 51.995 1.00 17.07 7 LEU B C 1
ATOM 1599 O O . LEU B 1 10 ? -67.459 -17.585 51.928 1.00 19.43 7 LEU B O 1
ATOM 1604 N N . ARG B 1 11 ? -69.654 -18.011 52.259 1.00 13.62 8 ARG B N 1
ATOM 1605 C CA . ARG B 1 11 ? -69.943 -16.657 52.703 1.00 13.71 8 ARG B CA 1
ATOM 1606 C C . ARG B 1 11 ? -71.071 -16.668 53.700 1.00 12.51 8 ARG B C 1
ATOM 1607 O O . ARG B 1 11 ? -71.837 -17.610 53.796 1.00 13.16 8 ARG B O 1
ATOM 1615 N N . ALA B 1 12 ? -71.201 -15.547 54.415 1.00 12.27 9 ALA B N 1
ATOM 1616 C CA . ALA B 1 12 ? -72.292 -15.424 55.391 1.00 12.24 9 ALA B CA 1
ATOM 1617 C C . ALA B 1 12 ? -73.640 -15.563 54.736 1.00 12.21 9 ALA B C 1
ATOM 1618 O O . ALA B 1 12 ? -73.880 -15.012 53.628 1.00 12.66 9 ALA B O 1
ATOM 1620 N N . LEU B 1 13 ? -74.543 -16.245 55.432 1.00 12.10 10 LEU B N 1
ATOM 1621 C CA . LEU B 1 13 ? -75.950 -16.306 55.020 1.00 11.85 10 LEU B CA 1
ATOM 1622 C C . LEU B 1 13 ? -76.536 -14.889 54.991 1.00 12.66 10 LEU B C 1
ATOM 1623 O O . LEU B 1 13 ? -76.292 -14.079 55.893 1.00 16.04 10 LEU B O 1
ATOM 1628 N N . GLU B 1 14 ? -77.337 -14.623 53.976 1.00 11.53 11 GLU B N 1
ATOM 1629 C CA . GLU B 1 14 ? -78.036 -13.345 53.820 1.00 12.09 11 GLU B CA 1
ATOM 1630 C C . GLU B 1 14 ? -79.536 -13.572 53.633 1.00 11.99 11 GLU B C 1
ATOM 1631 O O . GLU B 1 14 ? -79.958 -14.670 53.243 1.00 13.19 11 GLU B O 1
ATOM 1637 N N . ARG B 1 15 ? -80.321 -12.524 53.793 1.00 13.44 12 ARG B N 1
ATOM 1638 C CA . ARG B 1 15 ? -81.770 -12.628 53.675 1.00 14.17 12 ARG B CA 1
ATOM 1639 C C . ARG B 1 15 ? -82.205 -13.140 52.303 1.00 14.70 12 ARG B C 1
ATOM 1640 O O . ARG B 1 15 ? -83.146 -13.947 52.190 1.00 15.60 12 ARG B O 1
ATOM 1648 N N . GLY B 1 16 ? -81.492 -12.724 51.269 1.00 15.35 13 GLY B N 1
ATOM 1649 C CA . GLY B 1 16 ? -81.780 -13.194 49.921 1.00 15.77 13 GLY B CA 1
ATOM 1650 C C . GLY B 1 16 ? -81.556 -14.655 49.643 1.00 15.01 13 GLY B C 1
ATOM 1651 O O . GLY B 1 16 ? -81.960 -15.148 48.595 1.00 17.76 13 GLY B O 1
ATOM 1652 N N . ASP B 1 17 ? -80.870 -15.353 50.546 1.00 12.87 14 ASP B N 1
ATOM 1653 C CA . ASP B 1 17 ? -80.614 -16.777 50.442 1.00 12.61 14 ASP B CA 1
ATOM 1654 C C . ASP B 1 17 ? -81.706 -17.624 51.086 1.00 12.71 14 ASP B C 1
ATOM 1655 O O . ASP B 1 17 ? -81.641 -18.882 51.040 1.00 14.22 14 ASP B O 1
ATOM 1660 N N . LEU B 1 18 ? -82.672 -16.984 51.769 1.00 12.45 15 LEU B N 1
ATOM 1661 C CA . LEU B 1 18 ? -83.565 -17.756 52.615 1.00 12.80 15 LEU B CA 1
ATOM 1662 C C . LEU B 1 18 ? -84.518 -18.676 51.820 1.00 12.38 15 LEU B C 1
ATOM 1663 O O . LEU B 1 18 ? -84.928 -19.707 52.327 1.00 13.42 15 LEU B O 1
ATOM 1668 N N . ARG B 1 19 ? -84.891 -18.330 50.597 1.00 12.79 16 ARG B N 1
ATOM 1669 C CA . ARG B 1 19 ? -85.732 -19.234 49.813 1.00 13.60 16 ARG B CA 1
ATOM 1670 C C . ARG B 1 19 ? -84.984 -20.573 49.521 1.00 12.23 16 ARG B C 1
ATOM 1671 O O . ARG B 1 19 ? -85.593 -21.682 49.548 1.00 14.99 16 ARG B O 1
ATOM 1679 N N . PHE B 1 20 ? -83.675 -20.492 49.290 1.00 12.81 17 PHE B N 1
ATOM 1680 C CA . PHE B 1 20 ? -82.843 -21.686 49.139 1.00 13.15 17 PHE B CA 1
ATOM 1681 C C . PHE B 1 20 ? -82.881 -22.555 50.410 1.00 12.77 17 PHE B C 1
ATOM 1682 O O . PHE B 1 20 ? -83.089 -23.771 50.371 1.00 14.29 17 PHE B O 1
ATOM 1690 N N A ILE B 1 21 ? -82.679 -21.907 51.551 0.50 12.11 18 ILE B N 1
ATOM 1691 N N B ILE B 1 21 ? -82.680 -21.908 51.550 0.50 12.42 18 ILE B N 1
ATOM 1692 C CA A ILE B 1 21 ? -82.705 -22.623 52.839 0.50 12.43 18 ILE B CA 1
ATOM 1693 C CA B ILE B 1 21 ? -82.708 -22.623 52.839 0.50 13.10 18 ILE B CA 1
ATOM 1694 C C A 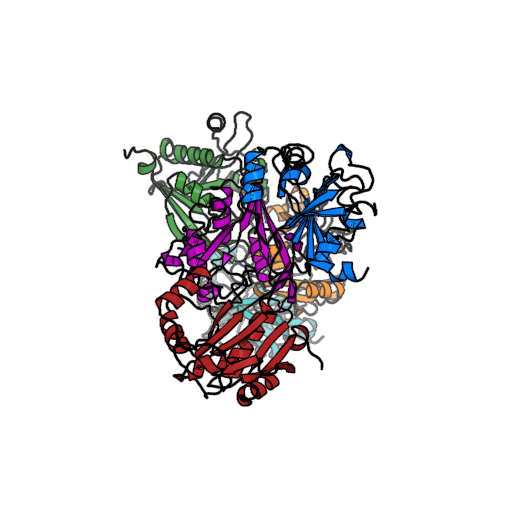ILE B 1 21 ? -84.081 -23.244 53.096 0.50 12.24 18 ILE B C 1
ATOM 1695 C C B ILE B 1 21 ? -84.081 -23.243 53.096 0.50 12.50 18 ILE B C 1
ATOM 1696 O O A ILE B 1 21 ? -84.182 -24.380 53.587 0.50 13.38 18 ILE B O 1
ATOM 1697 O O B ILE B 1 21 ? -84.182 -24.380 53.586 0.50 13.66 18 ILE B O 1
ATOM 1706 N N . HIS B 1 22 ? -85.135 -22.511 52.768 1.00 11.69 19 HIS B N 1
ATOM 1707 C CA . HIS B 1 22 ? -86.501 -23.004 52.966 1.00 12.94 19 HIS B CA 1
ATOM 1708 C C . HIS B 1 22 ? -86.726 -24.327 52.225 1.00 13.05 19 HIS B C 1
ATOM 1709 O O . HIS B 1 22 ? -87.364 -25.260 52.764 1.00 13.92 19 HIS B O 1
ATOM 1716 N N A ASN B 1 23 ? -86.206 -24.418 51.001 0.50 12.93 20 ASN B N 1
ATOM 1717 N N B ASN B 1 23 ? -86.205 -24.420 51.004 0.50 12.57 20 ASN B N 1
ATOM 1718 C CA A ASN B 1 23 ? -86.338 -25.664 50.252 0.50 15.15 20 ASN B CA 1
ATOM 1719 C CA B ASN B 1 23 ? -86.338 -25.667 50.258 0.50 14.29 20 ASN B CA 1
ATOM 1720 C C A ASN B 1 23 ? -85.649 -26.843 50.984 0.50 15.44 20 ASN B C 1
ATOM 1721 C C B ASN B 1 23 ? -85.649 -26.843 50.984 0.50 15.13 20 ASN B C 1
ATOM 1722 O O A ASN B 1 23 ? -86.202 -27.954 51.099 0.50 19.23 20 ASN B O 1
ATOM 1723 O O B ASN B 1 23 ? -86.203 -27.950 51.098 0.50 18.80 20 ASN B O 1
ATOM 1732 N N . LEU B 1 24 ? -84.477 -26.594 51.521 1.00 12.80 21 LEU B N 1
ATOM 1733 C CA . LEU B 1 24 ? -83.735 -27.636 52.228 1.00 12.58 21 LEU B CA 1
ATOM 1734 C C . LEU B 1 24 ? -84.457 -28.053 53.526 1.00 11.94 21 LEU B C 1
ATOM 1735 O O . LEU B 1 24 ? -84.552 -29.244 53.860 1.00 12.58 21 LEU B O 1
ATOM 1740 N N . ASN B 1 25 ? -85.005 -27.062 54.228 1.00 11.55 22 ASN B N 1
ATOM 1741 C CA . ASN B 1 25 ? -85.528 -27.311 55.595 1.00 11.72 22 ASN B CA 1
ATOM 1742 C C . ASN B 1 25 ? -86.898 -27.990 55.560 1.00 11.81 22 ASN B C 1
ATOM 1743 O O . ASN B 1 25 ? -87.394 -28.437 56.589 1.00 12.82 22 ASN B O 1
ATOM 1748 N N . ASN B 1 26 ? -87.502 -28.066 54.366 1.00 11.90 23 ASN B N 1
ATOM 1749 C CA . ASN B 1 26 ? -88.758 -28.785 54.171 1.00 12.31 23 ASN B CA 1
ATOM 1750 C C . ASN B 1 26 ? -88.570 -30.099 53.429 1.00 13.10 23 ASN B C 1
ATOM 1751 O O . ASN B 1 26 ? -89.557 -30.726 53.035 1.00 15.21 23 ASN B O 1
ATOM 1756 N N . ASN B 1 27 ? -87.321 -30.548 53.286 1.00 12.69 24 ASN B N 1
ATOM 1757 C CA . ASN B 1 27 ? -86.996 -31.809 52.589 1.00 13.64 24 ASN B CA 1
ATOM 1758 C C . ASN B 1 27 ? -86.773 -32.920 53.619 1.00 13.41 24 ASN B C 1
ATOM 1759 O O . ASN B 1 27 ? -85.832 -32.815 54.411 1.00 13.00 24 ASN B O 1
ATOM 1764 N N . ARG B 1 28 ? -87.638 -33.931 53.636 1.00 13.80 25 ARG B N 1
ATOM 1765 C CA . ARG B 1 28 ? -87.564 -34.986 54.631 1.00 13.88 25 ARG B CA 1
ATOM 1766 C C . ARG B 1 28 ? -86.206 -35.702 54.696 1.00 15.30 25 ARG B C 1
ATOM 1767 O O . ARG B 1 28 ? -85.635 -35.970 55.760 1.00 15.98 25 ARG B O 1
ATOM 1775 N N . ASN B 1 29 ? -85.685 -36.014 53.511 1.00 16.37 26 ASN B N 1
ATOM 1776 C CA . ASN B 1 29 ? -84.430 -36.751 53.452 1.00 17.83 26 ASN B CA 1
ATOM 1777 C C . ASN B 1 29 ? -83.285 -35.911 53.996 1.00 19.55 26 ASN B C 1
ATOM 1778 O O . ASN B 1 29 ? -82.493 -36.362 54.886 1.00 22.07 26 ASN B O 1
ATOM 1783 N N A ILE B 1 30 ? -83.235 -34.653 53.568 0.50 15.19 27 ILE B N 1
ATOM 1784 N N B ILE B 1 30 ? -83.236 -34.653 53.568 0.50 15.13 27 ILE B N 1
ATOM 1785 C CA A ILE B 1 30 ? -82.166 -33.766 54.028 0.50 15.44 27 ILE B CA 1
ATOM 1786 C CA B ILE B 1 30 ? -82.166 -33.767 54.026 0.50 15.54 27 ILE B CA 1
ATOM 1787 C C A ILE B 1 30 ? -82.243 -33.541 55.540 0.50 14.09 27 ILE B C 1
ATOM 1788 C C B ILE B 1 30 ? -82.244 -33.541 55.539 0.50 14.11 27 ILE B C 1
ATOM 1789 O O A ILE B 1 30 ? -81.248 -33.665 56.256 0.50 15.16 27 ILE B O 1
ATOM 1790 O O B ILE B 1 30 ? -81.249 -33.665 56.254 0.50 15.17 27 ILE B O 1
ATOM 1799 N N . MET B 1 31 ? -83.445 -33.245 56.051 1.00 12.76 28 MET B N 1
ATOM 1800 C CA . MET B 1 31 ? -83.595 -32.950 57.476 1.00 13.09 28 MET B CA 1
ATOM 1801 C C . MET B 1 31 ? -83.336 -34.162 58.342 1.00 13.02 28 MET B C 1
ATOM 1802 O O . MET B 1 31 ? -82.912 -33.979 59.482 1.00 12.54 28 MET B O 1
ATOM 1807 N N . SER B 1 32 ? -83.519 -35.374 57.841 1.00 13.30 29 SER B N 1
ATOM 1808 C CA . SER B 1 32 ? -83.144 -36.555 58.617 1.00 13.94 29 SER B CA 1
ATOM 1809 C C . SER B 1 32 ? -81.654 -36.568 59.037 1.00 13.92 29 SER B C 1
ATOM 1810 O O . SER B 1 32 ? -81.319 -37.025 60.132 1.00 14.57 29 SER B O 1
ATOM 1813 N N A TYR B 1 33 ? -80.794 -36.024 58.173 0.50 13.53 30 TYR B N 1
ATOM 1814 N N B TYR B 1 33 ? -80.792 -36.025 58.172 0.50 13.66 30 TYR B N 1
ATOM 1815 C CA A TYR B 1 33 ? -79.354 -35.926 58.483 0.50 13.40 30 TYR B CA 1
ATOM 1816 C CA B TYR B 1 33 ? -79.348 -35.931 58.497 0.50 13.52 30 TYR B CA 1
ATOM 1817 C C A TYR B 1 33 ? -79.061 -34.950 59.603 0.50 13.69 30 TYR B C 1
ATOM 1818 C C B TYR B 1 33 ? -79.060 -34.950 59.606 0.50 13.71 30 TYR B C 1
ATOM 1819 O O A TYR B 1 33 ? -77.982 -34.989 60.189 0.50 14.30 30 TYR B O 1
ATOM 1820 O O B TYR B 1 33 ? -77.981 -34.988 60.188 0.50 14.41 30 TYR B O 1
ATOM 1837 N N . TRP B 1 34 ? -79.999 -34.028 59.857 1.00 11.40 31 TRP B N 1
ATOM 1838 C CA . TRP B 1 34 ? -79.904 -33.060 60.945 1.00 13.15 31 TRP B CA 1
ATOM 1839 C C . TRP B 1 34 ? -80.798 -33.427 62.120 1.00 12.72 31 TRP B C 1
ATOM 1840 O O . TRP B 1 34 ? -80.914 -32.649 63.070 1.00 15.09 31 TRP B O 1
ATOM 1851 N N . PHE B 1 35 ? -81.400 -34.616 62.100 1.00 12.65 32 PHE B N 1
ATOM 1852 C CA . PHE B 1 35 ? -82.213 -35.095 63.215 1.00 14.34 32 PHE B CA 1
ATOM 1853 C C . PHE B 1 35 ? -83.420 -34.179 63.442 1.00 16.18 32 PHE B C 1
ATOM 1854 O O . PHE B 1 35 ? -83.906 -34.093 64.548 1.00 20.51 32 PHE B O 1
ATOM 1862 N N A GLU B 1 36 ? -83.892 -33.547 62.383 0.50 15.61 33 GLU B N 1
ATOM 1863 N N B GLU B 1 36 ? -83.894 -33.552 62.383 0.50 15.59 33 GLU B N 1
ATOM 1864 C CA A GLU B 1 36 ? -84.875 -32.485 62.459 0.50 17.45 33 GLU B CA 1
ATOM 1865 C CA B GLU B 1 36 ? -84.874 -32.484 62.455 0.50 17.41 33 GLU B CA 1
ATOM 1866 C C A GLU B 1 36 ? -86.136 -32.890 61.727 0.50 17.97 33 GLU B C 1
ATOM 1867 C C B GLU B 1 36 ? -86.135 -32.889 61.726 0.50 17.82 33 GLU B C 1
ATOM 1868 O O A GLU B 1 36 ? -86.168 -33.662 60.777 0.50 17.21 33 GLU B O 1
ATOM 1869 O O B GLU B 1 36 ? -86.169 -33.664 60.776 0.50 17.14 33 GLU B O 1
ATOM 1880 N N . GLU B 1 37 ? -87.205 -32.245 62.161 1.00 19.43 34 GLU B N 1
ATOM 1881 C CA . GLU B 1 37 ? -88.445 -32.272 61.513 1.00 18.51 34 GLU B CA 1
ATOM 1882 C C . GLU B 1 37 ? -88.388 -31.496 60.196 1.00 18.05 34 GLU B C 1
ATOM 1883 O O . GLU B 1 37 ? -87.978 -30.351 60.194 1.00 19.23 34 GLU B O 1
ATOM 1889 N N . PRO B 1 38 ? -88.936 -32.058 59.116 1.00 15.09 35 PRO B N 1
ATOM 1890 C CA . PRO B 1 38 ? -88.987 -31.310 57.811 1.00 15.27 35 PRO B CA 1
ATOM 1891 C C . PRO B 1 38 ? -90.231 -30.430 57.642 1.00 14.08 35 PRO B C 1
ATOM 1892 O O . PRO B 1 38 ? -91.088 -30.691 56.775 1.00 17.19 35 PRO B O 1
ATOM 1896 N N . TYR B 1 39 ? -90.341 -29.425 58.474 1.00 12.78 36 TYR B N 1
ATOM 1897 C CA . TYR B 1 39 ? -91.488 -28.510 58.443 1.00 11.66 36 TYR B CA 1
ATOM 1898 C C . TYR B 1 39 ? -90.991 -27.180 58.912 1.00 11.25 36 TYR B C 1
ATOM 1899 O O . TYR B 1 39 ? -90.614 -27.057 60.080 1.00 12.13 36 TYR B O 1
ATOM 1908 N N . GLU B 1 40 ? -90.999 -26.169 58.035 1.00 11.28 37 GLU B N 1
ATOM 1909 C CA . GLU B 1 40 ? -90.640 -24.819 58.489 1.00 11.60 37 GLU B CA 1
ATOM 1910 C C . GLU B 1 40 ? -91.224 -23.842 57.502 1.00 11.70 37 GLU B C 1
ATOM 1911 O O . GLU B 1 40 ? -90.757 -23.744 56.368 1.00 13.35 37 GLU B O 1
ATOM 1917 N N . SER B 1 41 ? -92.216 -23.075 57.930 1.00 11.15 38 SER B N 1
ATOM 1918 C CA . SER B 1 41 ? -92.751 -22.018 57.057 1.00 11.15 38 SER B CA 1
ATOM 1919 C C . SER B 1 41 ? -91.666 -20.989 56.761 1.00 10.90 38 SER B C 1
ATOM 1920 O O . SER B 1 41 ? -90.734 -20.800 57.533 1.00 11.64 38 SER B O 1
ATOM 1923 N N . PHE B 1 42 ? -91.836 -20.277 55.651 1.00 11.23 39 PHE B N 1
ATOM 1924 C CA . PHE B 1 42 ? -90.911 -19.203 55.343 1.00 11.48 39 PHE B CA 1
ATOM 1925 C C . PHE B 1 42 ? -90.868 -18.190 56.449 1.00 11.24 39 PHE B C 1
ATOM 1926 O O . PHE B 1 42 ? -89.807 -17.645 56.810 1.00 11.78 39 PHE B O 1
ATOM 1934 N N . ASP B 1 43 ? -92.020 -17.929 57.072 1.00 12.07 40 ASP B N 1
ATOM 1935 C CA . ASP B 1 43 ? -92.080 -16.935 58.165 1.00 12.24 40 ASP B CA 1
ATOM 1936 C C . ASP B 1 43 ? -91.366 -17.413 59.417 1.00 11.66 40 ASP B C 1
ATOM 1937 O O . ASP B 1 43 ? -90.729 -16.611 60.070 1.00 12.32 40 ASP B O 1
ATOM 1942 N N . GLU B 1 44 ? -91.453 -18.701 59.763 1.00 11.81 41 GLU B N 1
ATOM 1943 C CA . GLU B 1 44 ? -90.673 -19.195 60.912 1.00 11.95 41 GLU B CA 1
ATOM 1944 C C . GLU B 1 44 ? -89.170 -19.024 60.610 1.00 11.23 41 GLU B C 1
ATOM 1945 O O . GLU B 1 44 ? -88.415 -18.507 61.445 1.00 11.89 41 GLU B O 1
ATOM 1951 N N . LEU B 1 45 ? -88.752 -19.463 59.414 1.00 11.09 42 LEU B N 1
ATOM 1952 C CA . LEU B 1 45 ? -87.348 -19.342 59.002 1.00 10.95 42 LEU B CA 1
ATOM 1953 C C . LEU B 1 45 ? -86.831 -17.892 59.090 1.00 11.11 42 LEU B C 1
ATOM 1954 O O . LEU B 1 45 ? -85.782 -17.616 59.673 1.00 11.51 42 LEU B O 1
ATOM 1959 N N . GLU B 1 46 ? -87.607 -16.979 58.511 1.00 11.05 43 GLU B N 1
ATOM 1960 C CA . GLU B 1 46 ? -87.186 -15.588 58.437 1.00 11.78 43 GLU B CA 1
ATOM 1961 C C . GLU B 1 46 ? -87.205 -14.929 59.820 1.00 11.12 43 GLU B C 1
ATOM 1962 O O . GLU B 1 46 ? -86.301 -14.163 60.163 1.00 11.40 43 GLU B O 1
ATOM 1968 N N . GLU B 1 47 ? -88.217 -15.208 60.626 1.00 11.41 44 GLU B N 1
ATOM 1969 C CA . GLU B 1 47 ? -88.268 -14.615 61.964 1.00 11.84 44 GLU B CA 1
ATOM 1970 C C . GLU B 1 47 ? -87.150 -15.158 62.857 1.00 11.18 44 GLU B C 1
ATOM 1971 O O . GLU B 1 47 ? -86.602 -14.411 63.668 1.00 12.57 44 GLU B O 1
ATOM 1977 N N . LEU B 1 48 ? -86.796 -16.430 62.716 1.00 11.21 45 LEU B N 1
ATOM 1978 C CA . LEU B 1 48 ? -85.635 -16.959 63.465 1.00 11.71 45 LEU B CA 1
ATOM 1979 C C . LEU B 1 48 ? -84.340 -16.339 62.966 1.00 11.23 45 LEU B C 1
ATOM 1980 O O . LEU B 1 48 ? -83.469 -16.000 63.770 1.00 12.74 45 LEU B O 1
ATOM 1985 N N . TYR B 1 49 ? -84.211 -16.161 61.649 1.00 11.25 46 TYR B N 1
ATOM 1986 C CA . TYR B 1 49 ? -83.050 -15.458 61.100 1.00 11.35 46 TYR B CA 1
ATOM 1987 C C . TYR B 1 49 ? -82.947 -14.058 61.733 1.00 11.03 46 TYR B C 1
ATOM 1988 O O . TYR B 1 49 ? -81.885 -13.647 62.224 1.00 12.00 46 TYR B O 1
ATOM 1997 N N . ASN B 1 50 ? -84.064 -13.345 61.791 1.00 11.88 47 ASN B N 1
ATOM 1998 C CA . ASN B 1 50 ? -84.077 -12.006 62.371 1.00 12.44 47 ASN B CA 1
ATOM 1999 C C . ASN B 1 50 ? -83.641 -12.042 63.849 1.00 12.48 47 ASN B C 1
ATOM 2000 O O . ASN B 1 50 ? -82.867 -11.201 64.310 1.00 14.81 47 ASN B O 1
ATOM 2005 N N . LYS B 1 51 ? -84.165 -13.004 64.591 1.00 12.79 48 LYS B N 1
ATOM 2006 C CA . LYS B 1 51 ? -83.892 -13.112 66.024 1.00 13.33 48 LYS B CA 1
ATOM 2007 C C . LYS B 1 51 ? -82.400 -13.304 66.310 1.00 12.58 48 LYS B C 1
ATOM 2008 O O . LYS B 1 51 ? -81.889 -12.807 67.318 1.00 14.76 48 LYS B O 1
ATOM 2014 N N . HIS B 1 52 ? -81.704 -14.013 65.423 1.00 11.65 49 HIS B N 1
ATOM 2015 C CA . HIS B 1 52 ? -80.311 -14.374 65.651 1.00 12.09 49 HIS B CA 1
ATOM 2016 C C . HIS B 1 52 ? -79.274 -13.517 64.918 1.00 11.77 49 HIS B C 1
ATOM 2017 O O . HIS B 1 52 ? -78.100 -13.856 64.928 1.00 12.70 49 HIS B O 1
ATOM 2024 N N A ILE B 1 53 ? -79.689 -12.388 64.333 0.50 11.93 50 ILE B N 1
ATOM 2025 N N B ILE B 1 53 ? -79.690 -12.389 64.334 0.50 11.99 50 ILE B N 1
ATOM 2026 C CA A ILE B 1 53 ? -78.752 -11.530 63.604 0.50 12.18 50 ILE B CA 1
ATOM 2027 C CA B ILE B 1 53 ? -78.752 -11.531 63.603 0.50 12.30 50 ILE B CA 1
ATOM 2028 C C A ILE B 1 53 ? -77.494 -11.239 64.415 0.50 12.35 50 ILE B C 1
ATOM 2029 C C B ILE B 1 53 ? -77.494 -11.238 64.415 0.50 12.42 50 ILE B C 1
ATOM 2030 O O A ILE B 1 53 ? -76.385 -11.335 63.886 0.50 13.19 50 ILE B O 1
ATOM 2031 O O B ILE B 1 53 ? -76.385 -11.333 63.885 0.50 13.25 50 ILE B O 1
ATOM 2040 N N . HIS B 1 54 ? -77.652 -10.881 65.685 1.00 12.35 51 HIS B N 1
ATOM 2041 C CA . HIS B 1 54 ? -76.500 -10.493 66.527 1.00 13.33 51 HIS B CA 1
ATOM 2042 C C . HIS B 1 54 ? -76.031 -11.614 67.450 1.00 13.64 51 HIS B C 1
ATOM 2043 O O . HIS B 1 54 ? -75.204 -11.371 68.316 1.00 16.70 51 HIS B O 1
ATOM 2050 N N . ASP B 1 55 ? -76.507 -12.841 67.238 1.00 12.92 52 ASP B N 1
ATOM 2051 C CA . ASP B 1 55 ? -76.127 -13.958 68.113 1.00 12.41 52 ASP B CA 1
ATOM 2052 C C . ASP B 1 55 ? -74.709 -14.413 67.787 1.00 13.08 52 ASP B C 1
ATOM 2053 O O . ASP B 1 55 ? -74.436 -14.948 66.691 1.00 14.51 52 ASP B O 1
ATOM 2058 N N A ASN B 1 56 ? -73.796 -14.203 68.724 0.50 13.35 53 ASN B N 1
ATOM 2059 N N B ASN B 1 56 ? -73.795 -14.200 68.729 0.50 13.96 53 ASN B N 1
ATOM 2060 C CA A ASN B 1 56 ? -72.393 -14.537 68.510 0.50 14.01 53 ASN B CA 1
ATOM 2061 C CA B ASN B 1 56 ? -72.394 -14.550 68.490 0.50 15.24 53 ASN B CA 1
ATOM 2062 C C A ASN B 1 56 ? -72.078 -16.037 68.622 0.50 12.93 53 ASN B C 1
ATOM 2063 C C B ASN B 1 56 ? -72.076 -16.040 68.624 0.50 13.38 53 ASN B C 1
ATOM 2064 O O A ASN B 1 56 ? -70.949 -16.461 68.338 0.50 14.77 53 ASN B O 1
ATOM 2065 O O B ASN B 1 56 ? -70.948 -16.464 68.338 0.50 15.31 53 ASN B O 1
ATOM 2074 N N . ALA B 1 57 ? -73.047 -16.837 69.028 1.00 12.42 54 ALA B N 1
ATOM 2075 C CA . ALA B 1 57 ? -72.817 -18.283 69.267 1.00 13.53 54 ALA B CA 1
ATOM 2076 C C . ALA B 1 57 ? -72.998 -19.155 68.017 1.00 12.43 54 ALA B C 1
ATOM 2077 O O . ALA B 1 57 ? -72.877 -20.379 68.116 1.00 13.00 54 ALA B O 1
ATOM 2079 N N . GLU B 1 58 ? -73.289 -18.539 66.868 1.00 12.20 55 GLU B N 1
ATOM 2080 C CA . GLU B 1 58 ? -73.426 -19.316 65.628 1.00 11.62 55 GLU B CA 1
ATOM 2081 C C . GLU B 1 58 ? -72.811 -18.535 64.472 1.00 10.88 55 GLU B C 1
ATOM 2082 O O . GLU B 1 58 ? -72.735 -17.284 64.496 1.00 11.89 55 GLU B O 1
ATOM 2088 N N . ARG B 1 59 ? -72.400 -19.289 63.454 1.00 10.80 56 ARG B N 1
ATOM 2089 C CA . ARG B 1 59 ? -72.042 -18.726 62.153 1.00 11.75 56 ARG B CA 1
ATOM 2090 C C . ARG B 1 59 ? -72.659 -19.644 61.085 1.00 11.61 56 ARG B C 1
ATOM 2091 O O . ARG B 1 59 ? -72.329 -20.824 60.997 1.00 12.95 56 ARG B O 1
ATOM 2099 N N . ARG B 1 60 ? -73.530 -19.054 60.273 1.00 11.12 57 ARG B N 1
ATOM 2100 C CA . ARG B 1 60 ? -74.226 -19.761 59.222 1.00 11.08 57 ARG B CA 1
ATOM 2101 C C . ARG B 1 60 ? -73.689 -19.284 57.861 1.00 11.41 57 ARG B C 1
ATOM 2102 O O . ARG B 1 60 ? -73.643 -18.075 57.581 1.00 12.15 57 ARG B O 1
ATOM 2110 N N . PHE B 1 61 ? -73.238 -20.247 57.054 1.00 11.28 58 PHE B N 1
ATOM 2111 C CA . PHE B 1 61 ? -72.663 -19.945 55.759 1.00 11.76 58 PHE B CA 1
ATOM 2112 C C . PHE B 1 61 ? -73.450 -20.624 54.655 1.00 12.39 58 PHE B C 1
ATOM 2113 O O . PHE B 1 61 ? -73.944 -21.735 54.799 1.00 13.80 58 PHE B O 1
ATOM 2121 N N . VAL B 1 62 ? -73.462 -19.938 53.502 1.00 12.22 59 VAL B N 1
ATOM 2122 C CA . VAL B 1 62 ? -73.870 -20.590 52.262 1.00 14.06 59 VAL B CA 1
ATOM 2123 C C . VAL B 1 62 ? -72.630 -20.823 51.417 1.00 14.77 59 VAL B C 1
ATOM 2124 O O . VAL B 1 62 ? -71.625 -20.147 51.547 1.00 15.66 59 VAL B O 1
ATOM 2128 N N . VAL B 1 63 ? -72.737 -21.845 50.573 1.00 14.54 60 VAL B N 1
ATOM 2129 C CA . VAL B 1 63 ? -71.629 -22.264 49.731 1.00 16.26 60 VAL B CA 1
ATOM 2130 C C . VAL B 1 63 ? -72.052 -21.987 48.295 1.00 16.31 60 VAL B C 1
ATOM 2131 O O . VAL B 1 63 ? -73.170 -22.386 47.886 1.00 17.43 60 VAL B O 1
ATOM 2135 N N . GLU B 1 64 ? -71.179 -21.285 47.560 1.00 17.77 61 GLU B N 1
ATOM 2136 C CA . GLU B 1 64 ? -71.463 -20.936 46.188 1.00 20.18 61 GLU B CA 1
ATOM 2137 C C . GLU B 1 64 ? -70.338 -21.412 45.293 1.00 22.34 61 GLU B C 1
ATOM 2138 O O . GLU B 1 64 ? -69.176 -21.492 45.714 1.00 23.48 61 GLU B O 1
ATOM 2144 N N . ASP B 1 65 ? -70.667 -21.707 44.044 1.00 23.83 62 ASP B N 1
ATOM 2145 C CA . ASP B 1 65 ? -69.630 -22.000 43.048 1.00 26.88 62 ASP B CA 1
ATOM 2146 C C . ASP B 1 65 ? -69.200 -20.695 42.353 1.00 28.85 62 ASP B C 1
ATOM 2147 O O . ASP B 1 65 ? -69.634 -19.605 42.731 1.00 29.25 62 ASP B O 1
ATOM 2152 N N . ALA B 1 66 ? -68.338 -20.796 41.340 1.00 31.88 63 ALA B N 1
ATOM 2153 C CA . ALA B 1 66 ? -67.827 -19.611 40.658 1.00 36.23 63 ALA B CA 1
ATOM 2154 C C . ALA B 1 66 ? -68.912 -18.802 39.929 1.00 40.97 63 ALA B C 1
ATOM 2155 O O . ALA B 1 66 ? -68.765 -17.594 39.754 1.00 47.49 63 ALA B O 1
ATOM 2157 N N . GLN B 1 67 ? -69.984 -19.467 39.510 1.00 40.53 64 GLN B N 1
ATOM 2158 C CA . GLN B 1 67 ? -71.131 -18.814 38.853 1.00 43.65 64 GLN B CA 1
ATOM 2159 C C . GLN B 1 67 ? -72.187 -18.299 39.843 1.00 41.09 64 GLN B C 1
ATOM 2160 O O . GLN B 1 67 ? -73.237 -17.842 39.413 1.00 48.93 64 GLN B O 1
ATOM 2166 N N . LYS B 1 68 ? -71.915 -18.407 41.152 1.00 37.25 65 LYS B N 1
ATOM 2167 C CA . LYS B 1 68 ? -72.843 -17.993 42.241 1.00 34.80 65 LYS B CA 1
ATOM 2168 C C . LYS B 1 68 ? -74.109 -18.865 42.332 1.00 33.08 65 LYS B C 1
ATOM 2169 O O . LYS B 1 68 ? -75.102 -18.445 42.914 1.00 38.64 65 LYS B O 1
ATOM 2175 N N . ASN B 1 69 ? -74.043 -20.102 41.829 1.00 28.97 66 ASN B N 1
ATOM 2176 C CA . ASN B 1 69 ? -75.061 -21.098 42.148 1.00 28.26 66 ASN B CA 1
ATOM 2177 C C . ASN B 1 69 ? -74.892 -21.472 43.620 1.00 24.19 66 ASN B C 1
ATOM 2178 O O . ASN B 1 69 ? -73.756 -21.671 44.073 1.00 21.70 66 ASN B O 1
ATOM 2183 N N . LEU B 1 70 ? -76.002 -21.556 44.356 1.00 20.84 67 LEU B N 1
ATOM 2184 C CA . LEU B 1 70 ? -75.982 -22.031 45.720 1.00 18.59 67 LEU B CA 1
ATOM 2185 C C . LEU B 1 70 ? -75.892 -23.570 45.764 1.00 17.92 67 LEU B C 1
ATOM 2186 O O . LEU B 1 70 ? -76.750 -24.270 45.272 1.00 21.45 67 LEU B O 1
ATOM 2191 N N . ILE B 1 71 ? -74.817 -24.048 46.368 1.00 16.63 68 ILE B N 1
ATOM 2192 C CA . ILE B 1 71 ? -74.445 -25.443 46.446 1.00 17.33 68 ILE B CA 1
ATOM 2193 C C . ILE B 1 71 ? -74.959 -26.103 47.728 1.00 15.87 68 ILE B C 1
ATOM 2194 O O . ILE B 1 71 ? -75.282 -27.304 47.730 1.00 16.25 68 ILE B O 1
ATOM 2199 N N . GLY B 1 72 ? -74.928 -25.357 48.835 1.00 14.65 69 GLY B N 1
ATOM 2200 C CA . GLY B 1 72 ? -75.190 -26.001 50.122 1.00 14.96 69 GLY B CA 1
ATOM 2201 C C . GLY B 1 72 ? -74.991 -24.994 51.233 1.00 14.64 69 GLY B C 1
ATOM 2202 O O . GLY B 1 72 ? -74.889 -23.761 50.998 1.00 15.43 69 GLY B O 1
ATOM 2203 N N A LEU B 1 73 ? -74.927 -25.530 52.446 0.50 14.80 70 LEU B N 1
ATOM 2204 N N B LEU B 1 73 ? -74.906 -25.530 52.444 0.50 14.66 70 LEU B N 1
ATOM 2205 C CA A LEU B 1 73 ? -74.647 -24.725 53.601 0.50 15.64 70 LEU B CA 1
ATOM 2206 C CA B LEU B 1 73 ? -74.838 -24.746 53.653 0.50 15.52 70 LEU B CA 1
ATOM 2207 C C A LEU B 1 73 ? -73.816 -25.412 54.593 0.50 14.21 70 LEU B C 1
ATOM 2208 C C B LEU B 1 73 ? -73.808 -25.403 54.581 0.50 14.11 70 LEU B C 1
ATOM 2209 O O A LEU B 1 73 ? -73.737 -26.654 54.674 0.50 14.84 70 LEU B O 1
ATOM 2210 O O B LEU B 1 73 ? -73.738 -26.653 54.673 0.50 14.92 70 LEU B O 1
ATOM 2219 N N A VAL B 1 74 ? -73.138 -24.593 55.363 0.50 13.30 71 VAL B N 1
ATOM 2220 N N B VAL B 1 74 ? -72.993 -24.589 55.284 0.50 12.85 71 VAL B N 1
ATOM 2221 C CA A VAL B 1 74 ? -72.293 -25.077 56.427 0.50 12.83 71 VAL B CA 1
ATOM 2222 C CA B VAL B 1 74 ? -72.257 -25.103 56.438 0.50 12.48 71 VAL B CA 1
ATOM 2223 C C A VAL B 1 74 ? -72.553 -24.182 57.614 0.50 11.88 71 VAL B C 1
ATOM 2224 C C B VAL B 1 74 ? -72.543 -24.182 57.615 0.50 11.79 71 VAL B C 1
ATOM 2225 O O A VAL B 1 74 ? -72.619 -22.976 57.437 0.50 12.74 71 VAL B O 1
ATOM 2226 O O B VAL B 1 74 ? -72.621 -22.978 57.435 0.50 12.67 71 VAL B O 1
ATOM 2233 N N . GLU B 1 75 ? -72.666 -24.754 58.815 1.00 11.65 72 GLU B N 1
ATOM 2234 C CA . GLU B 1 75 ? -72.859 -23.960 60.002 1.00 11.67 72 GLU B CA 1
ATOM 2235 C C . GLU B 1 75 ? -71.976 -24.436 61.133 1.00 10.95 72 GLU B C 1
ATOM 2236 O O . GLU B 1 75 ? -71.684 -25.635 61.264 1.00 11.55 72 GLU B O 1
ATOM 2242 N N . LEU B 1 76 ? -71.586 -23.458 61.964 1.00 10.67 73 LEU B N 1
ATOM 2243 C CA . LEU B 1 76 ? -70.908 -23.709 63.236 1.00 10.82 73 LEU B CA 1
ATOM 2244 C C . LEU B 1 76 ? -71.843 -23.164 64.309 1.00 11.16 73 LEU B C 1
ATOM 2245 O O . LEU B 1 76 ? -72.221 -21.985 64.278 1.00 12.67 73 LEU B O 1
ATOM 2250 N N . ILE B 1 77 ? -72.269 -24.045 65.223 1.00 10.80 74 ILE B N 1
ATOM 2251 C CA . ILE B 1 77 ? -73.274 -23.672 66.218 1.00 11.18 74 ILE B CA 1
ATOM 2252 C C . ILE B 1 77 ? -72.798 -24.011 67.612 1.00 11.36 74 ILE B C 1
ATOM 2253 O O . ILE B 1 77 ? -71.814 -24.740 67.787 1.00 11.80 74 ILE B O 1
ATOM 2258 N N A GLU B 1 78 ? -73.481 -23.474 68.615 0.50 12.36 75 GLU B N 1
ATOM 2259 N N B GLU B 1 78 ? -73.485 -23.478 68.619 0.50 12.34 75 GLU B N 1
ATOM 2260 C CA A GLU B 1 78 ? -73.099 -23.712 70.014 0.50 13.56 75 GLU B CA 1
ATOM 2261 C CA B GLU B 1 78 ? -73.118 -23.711 70.016 0.50 13.57 75 GLU B CA 1
ATOM 2262 C C A GLU B 1 78 ? -71.658 -23.335 70.261 0.50 12.57 75 GLU B C 1
ATOM 2263 C C B GLU B 1 78 ? -71.666 -23.333 70.262 0.50 12.56 75 GLU B C 1
ATOM 2264 O O A GLU B 1 78 ? -70.960 -23.983 71.026 0.50 13.17 75 GLU B O 1
ATOM 2265 O O B GLU B 1 78 ? -70.968 -23.982 71.024 0.50 13.15 75 GLU B O 1
ATOM 2276 N N . ILE B 1 79 ? -71.225 -22.237 69.655 1.00 11.42 76 ILE B N 1
ATOM 2277 C CA . ILE B 1 79 ? -69.841 -21.817 69.817 1.00 11.59 76 ILE B CA 1
ATOM 2278 C C . ILE B 1 79 ? -69.659 -21.333 71.258 1.00 13.29 76 ILE B C 1
ATOM 2279 O O . ILE B 1 79 ? -70.415 -20.446 71.699 1.00 16.42 76 ILE B O 1
ATOM 2284 N N . ASN B 1 80 ? -68.696 -21.910 71.973 1.00 11.31 77 ASN B N 1
ATOM 2285 C CA . ASN B 1 80 ? -68.569 -21.655 73.419 1.00 10.78 77 ASN B CA 1
ATOM 2286 C C . ASN B 1 80 ? -67.325 -20.845 73.736 1.00 11.01 77 ASN B C 1
ATOM 2287 O O . ASN B 1 80 ? -66.249 -21.264 73.364 1.00 14.08 77 ASN B O 1
ATOM 2292 N N . TYR B 1 81 ? -67.595 -19.710 74.431 1.00 11.29 78 TYR B N 1
ATOM 2293 C CA . TYR B 1 81 ? -66.651 -18.648 74.811 1.00 13.48 78 TYR B CA 1
ATOM 2294 C C . TYR B 1 81 ? -65.458 -19.122 75.713 1.00 12.22 78 TYR B C 1
ATOM 2295 O O . TYR B 1 81 ? -64.387 -18.550 75.632 1.00 13.29 78 TYR B O 1
ATOM 2304 N N . ILE B 1 82 ? -65.736 -20.109 76.580 1.00 10.82 79 ILE B N 1
ATOM 2305 C CA . ILE B 1 82 ? -64.728 -20.622 77.480 1.00 11.34 79 ILE B CA 1
ATOM 2306 C C . ILE B 1 82 ? -64.048 -21.876 76.898 1.00 11.56 79 ILE B C 1
ATOM 2307 O O . ILE B 1 82 ? -62.841 -21.981 76.836 1.00 13.18 79 ILE B O 1
ATOM 2312 N N . HIS B 1 83 ? -64.887 -22.847 76.534 1.00 10.44 80 HIS B N 1
ATOM 2313 C CA . HIS B 1 83 ? -64.396 -24.176 76.151 1.00 10.77 80 HIS B CA 1
ATOM 2314 C C . HIS B 1 83 ? -63.851 -24.181 74.761 1.00 10.27 80 HIS B C 1
ATOM 2315 O O . HIS B 1 83 ? -63.136 -25.142 74.390 1.00 11.39 80 HIS B O 1
ATOM 2322 N N . ARG B 1 84 ? -64.194 -23.160 73.964 1.00 10.32 81 ARG B N 1
ATOM 2323 C CA . ARG B 1 84 ? -63.628 -23.025 72.612 1.00 9.89 81 ARG B CA 1
ATOM 2324 C C . ARG B 1 84 ? -63.982 -24.225 71.725 1.00 10.47 81 ARG B C 1
ATOM 2325 O O . ARG B 1 84 ? -63.166 -24.740 70.970 1.00 11.23 81 ARG B O 1
ATOM 2333 N N . SER B 1 85 ? -65.233 -24.643 71.815 1.00 10.37 82 SER B N 1
ATOM 2334 C CA . SER B 1 85 ? -65.752 -25.732 71.008 1.00 10.21 82 SER B CA 1
ATOM 2335 C C . SER B 1 85 ? -66.957 -25.243 70.208 1.00 9.88 82 SER B C 1
ATOM 2336 O O . SER B 1 85 ? -67.584 -24.244 70.561 1.00 10.48 82 SER B O 1
ATOM 2339 N N . ALA B 1 86 ? -67.263 -25.986 69.142 1.00 9.64 83 ALA B N 1
ATOM 2340 C CA . ALA B 1 86 ? -68.452 -25.750 68.358 1.00 9.86 83 ALA B CA 1
ATOM 2341 C C . ALA B 1 86 ? -68.858 -27.022 67.645 1.00 9.41 83 ALA B C 1
ATOM 2342 O O . ALA B 1 86 ? -68.031 -27.895 67.406 1.00 9.67 83 ALA B O 1
ATOM 2344 N N . GLU B 1 87 ? -70.151 -27.087 67.314 1.00 9.73 84 GLU B N 1
ATOM 2345 C CA . GLU B 1 87 ? -70.696 -28.177 66.521 1.00 10.15 84 GLU B CA 1
ATOM 2346 C C . GLU B 1 87 ? -70.745 -27.772 65.049 1.00 10.17 84 GLU B C 1
ATOM 2347 O O . GLU B 1 87 ? -71.211 -26.671 64.711 1.00 11.01 84 GLU B O 1
ATOM 2353 N N . PHE B 1 88 ? -70.291 -28.679 64.184 1.00 10.86 85 PHE B N 1
ATOM 2354 C CA . PHE B 1 88 ? -70.338 -28.488 62.736 1.00 10.87 85 PHE B CA 1
ATOM 2355 C C . PHE B 1 88 ? -71.533 -29.219 62.126 1.00 10.82 85 PHE B C 1
ATOM 2356 O O . PHE B 1 88 ? -71.818 -30.372 62.500 1.00 10.90 85 PHE B O 1
ATOM 2364 N N . GLN B 1 89 ? -72.159 -28.578 61.145 1.00 10.79 86 GLN B N 1
ATOM 2365 C CA . GLN B 1 89 ? -73.228 -29.225 60.386 1.00 11.04 86 GLN B CA 1
ATOM 2366 C C . GLN B 1 89 ? -73.229 -28.752 58.943 1.00 11.09 86 GLN B C 1
ATOM 2367 O O . GLN B 1 89 ? -72.773 -27.639 58.648 1.00 11.61 86 GLN B O 1
ATOM 2373 N N . ILE B 1 90 ? -73.674 -29.625 58.036 1.00 11.35 87 ILE B N 1
ATOM 2374 C CA . ILE B 1 90 ? -73.545 -29.412 56.596 1.00 11.13 87 ILE B CA 1
ATOM 2375 C C . ILE B 1 90 ? -74.761 -29.950 55.880 1.00 11.64 87 ILE B C 1
ATOM 2376 O O . ILE B 1 90 ? -75.292 -30.988 56.237 1.00 12.64 87 ILE B O 1
ATOM 2381 N N . ILE B 1 91 ? -75.173 -29.230 54.815 1.00 11.38 88 ILE B N 1
ATOM 2382 C CA . ILE B 1 91 ? -76.137 -29.743 53.824 1.00 12.07 88 ILE B CA 1
ATOM 2383 C C . ILE B 1 91 ? -75.597 -29.455 52.445 1.00 12.71 88 ILE B C 1
ATOM 2384 O O . ILE B 1 91 ? -75.168 -28.329 52.169 1.00 12.73 88 ILE B O 1
ATOM 2389 N N . ILE B 1 92 ? -75.624 -30.451 51.567 1.00 14.03 89 ILE B N 1
ATOM 2390 C CA . ILE B 1 92 ? -75.388 -30.196 50.142 1.00 14.18 89 ILE B CA 1
ATOM 2391 C C . ILE B 1 92 ? -76.759 -30.351 49.456 1.00 14.46 89 ILE B C 1
ATOM 2392 O O . ILE B 1 92 ? -77.495 -31.327 49.691 1.00 15.76 89 ILE B O 1
ATOM 2397 N N . ALA B 1 93 ? -77.111 -29.369 48.615 1.00 14.86 90 ALA B N 1
ATOM 2398 C CA . ALA B 1 93 ? -78.390 -29.391 47.904 1.00 17.16 90 ALA B CA 1
ATOM 2399 C C . ALA B 1 93 ? -78.473 -30.657 47.049 1.00 18.56 90 ALA B C 1
ATOM 2400 O O . ALA B 1 93 ? -77.448 -31.105 46.502 1.00 18.00 90 ALA B O 1
ATOM 2402 N N . PRO B 1 94 ? -79.682 -31.258 46.940 1.00 19.55 91 PRO B N 1
ATOM 2403 C CA . PRO B 1 94 ? -79.812 -32.528 46.213 1.00 22.91 91 PRO B CA 1
ATOM 2404 C C . PRO B 1 94 ? -79.140 -32.550 44.836 1.00 22.32 91 PRO B C 1
ATOM 2405 O O . PRO B 1 94 ? -78.471 -33.510 44.487 1.00 24.53 91 PRO B O 1
ATOM 2409 N N . GLU B 1 95 ? -79.292 -31.477 44.074 1.00 22.46 92 GLU B N 1
ATOM 2410 C CA . GLU B 1 95 ? -78.741 -31.442 42.710 1.00 23.69 92 GLU B CA 1
ATOM 2411 C C . GLU B 1 95 ? -77.205 -31.433 42.691 1.00 22.57 92 GLU B C 1
ATOM 2412 O O . GLU B 1 95 ? -76.601 -31.762 41.667 1.00 23.67 92 GLU B O 1
ATOM 2418 N N . HIS B 1 96 ? -76.558 -31.123 43.827 1.00 18.49 93 HIS B N 1
ATOM 2419 C CA . HIS B 1 96 ? -75.085 -31.080 43.886 1.00 18.93 93 HIS B CA 1
ATOM 2420 C C . HIS B 1 96 ? -74.462 -32.205 44.717 1.00 19.77 93 HIS B C 1
ATOM 2421 O O . HIS B 1 96 ? -73.242 -32.265 44.871 1.00 20.69 93 HIS B O 1
ATOM 2428 N N . GLN B 1 97 ? -75.303 -33.102 45.232 1.00 20.25 94 GLN B N 1
ATOM 2429 C CA . GLN B 1 97 ? -74.833 -34.246 46.006 1.00 21.35 94 GLN B CA 1
ATOM 2430 C C . GLN B 1 97 ? -74.140 -35.207 45.078 1.00 23.76 94 GLN B C 1
ATOM 2431 O O . GLN B 1 97 ? -74.499 -35.325 43.908 1.00 23.94 94 GLN B O 1
ATOM 2437 N N . GLY B 1 98 ? -73.108 -35.872 45.582 1.00 22.91 95 GLY B N 1
ATOM 2438 C CA . GLY B 1 98 ? -72.419 -36.899 44.813 1.00 24.57 95 GLY B CA 1
ATOM 2439 C C . GLY B 1 98 ? -71.449 -36.377 43.774 1.00 23.77 95 GLY B C 1
ATOM 2440 O O . GLY B 1 98 ? -71.048 -37.100 42.858 1.00 27.40 95 GLY B O 1
ATOM 2441 N N . LYS B 1 99 ? -71.039 -35.111 43.936 1.00 24.86 96 LYS B N 1
ATOM 2442 C CA . LYS B 1 99 ? -70.061 -34.491 43.034 1.00 24.16 96 LYS B CA 1
ATOM 2443 C C . LYS B 1 99 ? -68.665 -34.379 43.632 1.00 22.95 96 LYS B C 1
ATOM 2444 O O . LYS B 1 99 ? -67.782 -33.782 43.041 1.00 25.50 96 LYS B O 1
ATOM 2450 N N . GLY B 1 100 ? -68.489 -34.909 44.856 1.00 21.61 97 GLY B N 1
ATOM 2451 C CA . GLY B 1 100 ? -67.211 -34.830 45.544 1.00 23.38 97 GLY B CA 1
ATOM 2452 C C . GLY B 1 100 ? -66.937 -33.491 46.228 1.00 21.60 97 GLY B C 1
ATOM 2453 O O . GLY B 1 100 ? -65.774 -33.220 46.534 1.00 25.21 97 GLY B O 1
ATOM 2454 N N . PHE B 1 101 ? -67.970 -32.649 46.452 1.00 18.81 98 PHE B N 1
ATOM 2455 C CA . PHE B 1 101 ? -67.796 -31.360 47.072 1.00 17.24 98 PHE B CA 1
ATOM 2456 C C . PHE B 1 101 ? -67.676 -31.377 48.591 1.00 17.13 98 PHE B C 1
ATOM 2457 O O . PHE B 1 101 ? -67.123 -30.450 49.174 1.00 17.53 98 PHE B O 1
ATOM 2465 N N . ALA B 1 102 ? -68.172 -32.429 49.237 1.00 17.07 99 ALA B N 1
ATOM 2466 C CA . ALA B 1 102 ? -68.280 -32.402 50.689 1.00 16.05 99 ALA B CA 1
ATOM 2467 C C . ALA B 1 102 ? -66.941 -32.239 51.387 1.00 15.96 99 ALA B C 1
ATOM 2468 O O . ALA B 1 102 ? -66.851 -31.478 52.344 1.00 15.37 99 ALA B O 1
ATOM 2470 N N . ARG B 1 103 ? -65.900 -32.923 50.932 1.00 16.47 100 ARG B N 1
ATOM 2471 C CA . ARG B 1 103 ? -64.584 -32.808 51.561 1.00 16.93 100 ARG B CA 1
ATOM 2472 C C . ARG B 1 103 ? -64.123 -31.346 51.618 1.00 15.90 100 ARG B C 1
ATOM 2473 O O . ARG B 1 103 ? -63.611 -30.850 52.625 1.00 16.96 100 ARG B O 1
ATOM 2481 N N . THR B 1 104 ? -64.297 -30.658 50.496 1.00 16.97 101 THR B N 1
ATOM 2482 C CA . THR B 1 104 ? -63.891 -29.262 50.396 1.00 16.64 101 THR B CA 1
ATOM 2483 C C . THR B 1 104 ? -64.662 -28.402 51.404 1.00 15.88 101 THR B C 1
ATOM 2484 O O . THR B 1 104 ? -64.083 -27.569 52.072 1.00 17.52 101 THR B O 1
ATOM 2488 N N A LEU B 1 105 ? -65.969 -28.605 51.495 0.50 16.56 102 LEU B N 1
ATOM 2489 N N B LEU B 1 105 ? -65.969 -28.604 51.495 0.50 16.20 102 LEU B N 1
ATOM 2490 C CA A LEU B 1 105 ? -66.800 -27.836 52.423 0.50 15.83 102 LEU B CA 1
ATOM 2491 C CA B LEU B 1 105 ? -66.802 -27.831 52.419 0.50 15.51 102 LEU B CA 1
ATOM 2492 C C A LEU B 1 105 ? -66.409 -28.096 53.875 0.50 14.49 102 LEU B C 1
ATOM 2493 C C B LEU B 1 105 ? -66.408 -28.095 53.874 0.50 14.37 102 LEU B C 1
ATOM 2494 O O A LEU B 1 105 ? -66.366 -27.159 54.664 0.50 15.19 102 LEU B O 1
ATOM 2495 O O B LEU B 1 105 ? -66.365 -27.159 54.664 0.50 15.06 102 LEU B O 1
ATOM 2504 N N . ILE B 1 106 ? -66.155 -29.358 54.220 1.00 13.79 103 ILE B N 1
ATOM 2505 C CA . ILE B 1 106 ? -65.703 -29.695 55.556 1.00 13.67 103 ILE B CA 1
ATOM 2506 C C . ILE B 1 106 ? -64.377 -28.963 55.855 1.00 13.46 103 ILE B C 1
ATOM 2507 O O . ILE B 1 106 ? -64.218 -28.306 56.907 1.00 14.02 103 ILE B O 1
ATOM 2512 N N A ASN B 1 107 ? -63.434 -29.044 54.902 0.50 14.35 104 ASN B N 1
ATOM 2513 N N B ASN B 1 107 ? -63.436 -29.043 54.904 0.50 14.44 104 ASN B N 1
ATOM 2514 C CA A ASN B 1 107 ? -62.143 -28.398 55.119 0.50 15.05 104 ASN B CA 1
ATOM 2515 C CA B ASN B 1 107 ? -62.151 -28.388 55.120 0.50 15.24 104 ASN B CA 1
ATOM 2516 C C A ASN B 1 107 ? -62.285 -26.871 55.268 0.50 14.07 104 ASN B C 1
ATOM 2517 C C B ASN B 1 107 ? -62.286 -26.866 55.264 0.50 14.06 104 ASN B C 1
ATOM 2518 O O A ASN B 1 107 ? -61.596 -26.263 56.083 0.50 14.07 104 ASN B O 1
ATOM 2519 O O B ASN B 1 107 ? -61.598 -26.259 56.080 0.50 14.04 104 ASN B O 1
ATOM 2528 N N A ARG B 1 108 ? -63.168 -26.250 54.497 0.50 13.95 105 ARG B N 1
ATOM 2529 N N B ARG B 1 108 ? -63.171 -26.247 54.493 0.50 13.87 105 ARG B N 1
ATOM 2530 C CA A ARG B 1 108 ? -63.402 -24.794 54.619 0.50 14.53 105 ARG B CA 1
ATOM 2531 C CA B ARG B 1 108 ? -63.416 -24.787 54.609 0.50 14.44 105 ARG B CA 1
ATOM 2532 C C A ARG B 1 108 ? -63.960 -24.449 56.003 0.50 13.16 105 ARG B C 1
ATOM 2533 C C B ARG B 1 108 ? -63.961 -24.449 56.002 0.50 13.13 105 ARG B C 1
ATOM 2534 O O A ARG B 1 108 ? -63.583 -23.430 56.595 0.50 13.24 105 ARG B O 1
ATOM 2535 O O B ARG B 1 108 ? -63.576 -23.435 56.594 0.50 13.11 105 ARG B O 1
ATOM 2550 N N . ALA B 1 109 ? -64.865 -25.287 56.521 1.00 12.90 106 ALA B N 1
ATOM 2551 C CA . ALA B 1 109 ? -65.395 -25.067 57.863 1.00 12.14 106 ALA B CA 1
ATOM 2552 C C . ALA B 1 109 ? -64.346 -25.206 58.950 1.00 11.35 106 ALA B C 1
ATOM 2553 O O . ALA B 1 109 ? -64.319 -24.415 59.898 1.00 11.91 106 ALA B O 1
ATOM 2555 N N . LEU B 1 110 ? -63.473 -26.190 58.820 1.00 11.55 107 LEU B N 1
ATOM 2556 C CA . LEU B 1 110 ? -62.390 -26.363 59.776 1.00 11.53 107 LEU B CA 1
ATOM 2557 C C . LEU B 1 110 ? -61.386 -25.224 59.684 1.00 11.71 107 LEU B C 1
ATOM 2558 O O . LEU B 1 110 ? -60.904 -24.731 60.694 1.00 11.44 107 LEU B O 1
ATOM 2563 N N . ASP B 1 111 ? -61.058 -24.787 58.459 1.00 11.85 108 ASP B N 1
ATOM 2564 C CA . ASP B 1 111 ? -60.196 -23.633 58.277 1.00 12.05 108 ASP B CA 1
ATOM 2565 C C . ASP B 1 111 ? -60.783 -22.420 59.037 1.00 11.41 108 ASP B C 1
ATOM 2566 O O . ASP B 1 111 ? -60.063 -21.706 59.780 1.00 11.76 108 ASP B O 1
ATOM 2571 N N . TYR B 1 112 ? -62.078 -22.179 58.855 1.00 11.00 109 TYR B N 1
ATOM 2572 C CA . TYR B 1 112 ? -62.684 -21.017 59.499 1.00 10.83 109 TYR B CA 1
ATOM 2573 C C . TYR B 1 112 ? -62.584 -21.163 61.038 1.00 10.23 109 TYR B C 1
ATOM 2574 O O . TYR B 1 112 ? -62.205 -20.234 61.777 1.00 10.71 109 TYR B O 1
ATOM 2583 N N . SER B 1 113 ? -62.940 -22.352 61.510 1.00 10.08 110 SER B N 1
ATOM 2584 C CA . SER B 1 113 ? -62.955 -22.637 62.944 1.00 9.61 110 SER B CA 1
ATOM 2585 C C . SER B 1 113 ? -61.598 -22.404 63.601 1.00 10.16 110 SER B C 1
ATOM 2586 O O . SER B 1 113 ? -61.486 -21.821 64.697 1.00 10.86 110 SER B O 1
ATOM 2589 N N . PHE B 1 114 ? -60.550 -22.908 62.938 1.00 9.91 111 PHE B N 1
ATOM 2590 C CA . PHE B 1 114 ? -59.236 -23.015 63.559 1.00 10.02 111 PHE B CA 1
ATOM 2591 C C . PHE B 1 114 ? -58.296 -21.866 63.212 1.00 10.72 111 PHE B C 1
ATOM 2592 O O . PHE B 1 114 ? -57.380 -21.604 63.975 1.00 11.95 111 PHE B O 1
ATOM 2600 N N . THR B 1 115 ? -58.493 -21.215 62.065 1.00 11.37 112 THR B N 1
ATOM 2601 C CA . THR B 1 115 ? -57.633 -20.104 61.642 1.00 11.86 112 THR B CA 1
ATOM 2602 C C . THR B 1 115 ? -58.255 -18.736 61.798 1.00 11.99 112 THR B C 1
ATOM 2603 O O . THR B 1 115 ? -57.518 -17.744 61.773 1.00 15.76 112 THR B O 1
ATOM 2607 N N . ILE B 1 116 ? -59.573 -18.662 61.955 1.00 11.04 113 ILE B N 1
ATOM 2608 C CA . ILE B 1 116 ? -60.278 -17.376 62.125 1.00 12.13 113 ILE B CA 1
ATOM 2609 C C . ILE B 1 116 ? -60.907 -17.275 63.523 1.00 10.88 113 ILE B C 1
ATOM 2610 O O . ILE B 1 116 ? -60.645 -16.325 64.254 1.00 13.61 113 ILE B O 1
ATOM 2615 N N . LEU B 1 117 ? -61.728 -18.248 63.919 1.00 10.31 114 LEU B N 1
ATOM 2616 C CA . LEU B 1 117 ? -62.395 -18.167 65.213 1.00 10.36 114 LEU B CA 1
ATOM 2617 C C . LEU B 1 117 ? -61.506 -18.598 66.380 1.00 9.73 114 LEU B C 1
ATOM 2618 O O . LEU B 1 117 ? -61.903 -18.416 67.537 1.00 10.42 114 LEU B O 1
ATOM 2623 N N . ASN B 1 118 ? -60.367 -19.208 66.112 1.00 9.36 115 ASN B N 1
ATOM 2624 C CA . ASN B 1 118 ? -59.445 -19.640 67.185 1.00 9.45 115 ASN B CA 1
ATOM 2625 C C . ASN B 1 118 ? -60.121 -20.628 68.161 1.00 9.46 115 ASN B C 1
ATOM 2626 O O . ASN B 1 118 ? -59.937 -20.556 69.366 1.00 10.51 115 ASN B O 1
ATOM 2631 N N . LEU B 1 119 ? -60.864 -21.562 67.571 1.00 9.46 116 LEU B N 1
ATOM 2632 C CA . LEU B 1 119 ? -61.479 -22.614 68.345 1.00 9.58 116 LEU B CA 1
ATOM 2633 C C . LEU B 1 119 ? -60.485 -23.742 68.622 1.00 10.06 116 LEU B C 1
ATOM 2634 O O . LEU B 1 119 ? -59.539 -23.929 67.886 1.00 11.01 116 LEU B O 1
ATOM 2639 N N A HIS B 1 120 ? -60.752 -24.466 69.719 0.50 9.66 117 HIS B N 1
ATOM 2640 N N B HIS B 1 120 ? -60.749 -24.466 69.720 0.50 10.07 117 HIS B N 1
ATOM 2641 C CA A HIS B 1 120 ? -59.946 -25.619 70.123 0.50 9.76 117 HIS B CA 1
ATOM 2642 C CA B HIS B 1 120 ? -59.942 -25.625 70.126 0.50 10.49 117 HIS B CA 1
ATOM 2643 C C A HIS B 1 120 ? -60.476 -26.958 69.595 0.50 9.78 117 HIS B C 1
ATOM 2644 C C B HIS B 1 120 ? -60.476 -26.960 69.597 0.50 10.11 117 HIS B C 1
ATOM 2645 O O A HIS B 1 120 ? -59.677 -27.837 69.262 0.50 10.70 117 HIS B O 1
ATOM 2646 O O B HIS B 1 120 ? -59.678 -27.837 69.262 0.50 11.11 117 HIS B O 1
ATOM 2659 N N . LYS B 1 121 ? -61.804 -27.097 69.512 1.00 9.67 118 LYS B N 1
ATOM 2660 C CA . LYS B 1 121 ? -62.412 -28.384 69.199 1.00 9.93 118 LYS B CA 1
ATOM 2661 C C . LYS B 1 121 ? -63.641 -28.172 68.338 1.00 9.48 118 LYS B C 1
ATOM 2662 O O . LYS B 1 121 ? -64.512 -27.347 68.673 1.00 10.16 118 LYS B O 1
ATOM 2668 N N . ILE B 1 122 ? -63.741 -28.961 67.255 1.00 9.09 119 ILE B N 1
ATOM 2669 C CA . ILE B 1 122 ? -64.971 -29.067 66.476 1.00 9.46 119 ILE B CA 1
ATOM 2670 C C . ILE B 1 122 ? -65.471 -30.493 66.609 1.00 9.66 119 ILE B C 1
ATOM 2671 O O . ILE B 1 122 ? -64.699 -31.441 66.425 1.00 10.57 119 ILE B O 1
ATOM 2676 N N . TYR B 1 123 ? -66.778 -30.622 66.884 1.00 8.60 120 TYR B N 1
ATOM 2677 C CA . TYR B 1 123 ? -67.395 -31.933 66.952 1.00 9.24 120 TYR B CA 1
ATOM 2678 C C . TYR B 1 123 ? -68.627 -31.979 66.047 1.00 9.31 120 TYR B C 1
ATOM 2679 O O . TYR B 1 123 ? -69.163 -30.937 65.615 1.00 9.88 120 TYR B O 1
ATOM 2688 N N . LEU B 1 124 ? -69.073 -33.213 65.775 1.00 9.05 121 LEU B N 1
ATOM 2689 C CA . LEU B 1 124 ? -70.251 -33.433 64.936 1.00 9.82 121 LEU B CA 1
ATOM 2690 C C . LEU B 1 124 ? -70.941 -34.702 65.384 1.00 9.66 121 LEU B C 1
ATOM 2691 O O . LEU B 1 124 ? -70.341 -35.555 66.071 1.00 10.55 121 LEU B O 1
ATOM 2696 N N . HIS B 1 125 ? -72.198 -34.836 64.937 1.00 9.80 122 HIS B N 1
ATOM 2697 C CA . HIS B 1 125 ? -72.981 -36.045 65.138 1.00 10.47 122 HIS B CA 1
ATOM 2698 C C . HIS B 1 125 ? -73.407 -36.573 63.793 1.00 10.04 122 HIS B C 1
ATOM 2699 O O . HIS B 1 125 ? -73.837 -35.803 62.922 1.00 11.30 122 HIS B O 1
ATOM 2706 N N . VAL B 1 126 ? -73.355 -37.902 63.642 1.00 10.22 123 VAL B N 1
ATOM 2707 C CA . VAL B 1 126 ? -73.719 -38.564 62.381 1.00 10.74 123 VAL B CA 1
ATOM 2708 C C . VAL B 1 126 ? -74.322 -39.929 62.696 1.00 10.20 123 VAL B C 1
ATOM 2709 O O . VAL B 1 126 ? -73.799 -40.684 63.537 1.00 10.80 123 VAL B O 1
ATOM 2713 N N . ALA B 1 127 ? -75.442 -40.255 62.045 1.00 11.38 124 ALA B N 1
ATOM 2714 C CA . ALA B 1 127 ? -76.105 -41.532 62.302 1.00 11.31 124 ALA B CA 1
ATOM 2715 C C . ALA B 1 127 ? -75.215 -42.716 61.985 1.00 10.95 124 ALA B C 1
ATOM 2716 O O . ALA B 1 127 ? -74.539 -42.763 60.966 1.00 12.27 124 ALA B O 1
ATOM 2718 N N A VAL B 1 128 ? -75.279 -43.726 62.846 0.50 11.12 125 VAL B N 1
ATOM 2719 N N B VAL B 1 128 ? -75.281 -43.726 62.848 0.50 10.99 125 VAL B N 1
ATOM 2720 C CA A VAL B 1 128 ? -74.534 -44.968 62.634 0.50 12.14 125 VAL B CA 1
ATOM 2721 C CA B VAL B 1 128 ? -74.522 -44.950 62.624 0.50 11.79 125 VAL B CA 1
ATOM 2722 C C A VAL B 1 128 ? -75.014 -45.685 61.383 0.50 12.92 125 VAL B C 1
ATOM 2723 C C B VAL B 1 128 ? -75.014 -45.685 61.384 0.50 12.81 125 VAL B C 1
ATOM 2724 O O A VAL B 1 128 ? -74.213 -46.378 60.768 0.50 13.69 125 VAL B O 1
ATOM 2725 O O B VAL B 1 128 ? -74.213 -46.376 60.769 0.50 13.54 125 VAL B O 1
ATOM 2732 N N . GLU B 1 129 ? -76.260 -45.462 60.969 1.00 12.12 126 GLU B N 1
ATOM 2733 C CA . GLU B 1 129 ? -76.790 -46.011 59.728 1.00 14.04 126 GLU B CA 1
ATOM 2734 C C . GLU B 1 129 ? -76.354 -45.247 58.472 1.00 14.79 126 GLU B C 1
ATOM 2735 O O . GLU B 1 129 ? -76.789 -45.601 57.380 1.00 17.81 126 GLU B O 1
ATOM 2741 N N . ASN B 1 130 ? -75.472 -44.253 58.627 1.00 14.68 127 ASN B N 1
ATOM 2742 C CA . ASN B 1 130 ? -74.837 -43.548 57.509 1.00 15.13 127 ASN B CA 1
ATOM 2743 C C . ASN B 1 130 ? -73.324 -43.793 57.551 1.00 14.83 127 ASN B C 1
ATOM 2744 O O . ASN B 1 130 ? -72.554 -42.871 57.713 1.00 14.92 127 ASN B O 1
ATOM 2749 N N . PRO B 1 131 ? -72.889 -45.043 57.364 1.00 16.16 128 PRO B N 1
ATOM 2750 C CA . PRO B 1 131 ? -71.446 -45.331 57.483 1.00 16.23 128 PRO B CA 1
ATOM 2751 C C . PRO B 1 131 ? -70.572 -44.627 56.429 1.00 16.59 128 PRO B C 1
ATOM 2752 O O . PRO B 1 131 ? -69.401 -44.344 56.672 1.00 17.95 128 PRO B O 1
ATOM 2756 N N . LYS B 1 132 ? -71.125 -44.319 55.265 1.00 17.44 129 LYS B N 1
ATOM 2757 C CA . LYS B 1 132 ? -70.340 -43.589 54.260 1.00 15.96 129 LYS B CA 1
ATOM 2758 C C . LYS B 1 132 ? -70.004 -42.201 54.756 1.00 15.84 129 LYS B C 1
ATOM 2759 O O . LYS B 1 132 ? -68.963 -41.665 54.454 1.00 18.36 129 LYS B O 1
ATOM 2765 N N . ALA B 1 133 ? -70.885 -41.569 55.488 1.00 16.74 130 ALA B N 1
ATOM 2766 C CA . ALA B 1 133 ? -70.637 -40.237 56.051 1.00 16.06 130 ALA B CA 1
ATOM 2767 C C . ALA B 1 133 ? -69.609 -40.349 57.193 1.00 15.66 130 ALA B C 1
ATOM 2768 O O . ALA B 1 133 ? -68.649 -39.566 57.258 1.00 17.48 130 ALA B O 1
ATOM 2770 N N . VAL B 1 134 ? -69.757 -41.370 58.050 1.00 15.81 131 VAL B N 1
ATOM 2771 C CA . VAL B 1 134 ? -68.755 -41.611 59.094 1.00 16.09 131 VAL B CA 1
ATOM 2772 C C . VAL B 1 134 ? -67.364 -41.704 58.470 1.00 15.67 131 VAL B C 1
ATOM 2773 O O . VAL B 1 134 ? -66.405 -41.066 58.939 1.00 17.21 131 VAL B O 1
ATOM 2777 N N . HIS B 1 135 ? -67.251 -42.499 57.403 1.00 16.90 132 HIS B N 1
ATOM 2778 C CA . HIS B 1 135 ? -65.984 -42.682 56.736 1.00 18.67 132 HIS B CA 1
ATOM 2779 C C . HIS B 1 135 ? -65.437 -41.400 56.112 1.00 19.26 132 HIS B C 1
ATOM 2780 O O . HIS B 1 135 ? -64.260 -41.157 56.181 1.00 21.06 132 HIS B O 1
ATOM 2787 N N . LEU B 1 136 ? -66.296 -40.577 55.522 1.00 17.95 133 LEU B N 1
ATOM 2788 C CA . LEU B 1 136 ? -65.859 -39.270 54.978 1.00 18.89 133 LEU B CA 1
ATOM 2789 C C . LEU B 1 136 ? -65.303 -38.404 56.102 1.00 17.49 133 LEU B C 1
ATOM 2790 O O . LEU B 1 136 ? -64.261 -37.786 55.938 1.00 19.19 133 LEU B O 1
ATOM 2795 N N . TYR B 1 137 ? -66.008 -38.339 57.233 1.00 15.75 134 TYR B N 1
ATOM 2796 C CA . TYR B 1 137 ? -65.511 -37.523 58.345 1.00 15.37 134 TYR B CA 1
ATOM 2797 C C . TYR B 1 137 ? -64.164 -38.035 58.863 1.00 16.62 134 TYR B C 1
ATOM 2798 O O . TYR B 1 137 ? -63.259 -37.241 59.158 1.00 17.01 134 TYR B O 1
ATOM 2807 N N . GLU B 1 138 ? -64.012 -39.350 58.934 1.00 17.09 135 GLU B N 1
ATOM 2808 C CA . GLU B 1 138 ? -62.699 -39.940 59.304 1.00 17.49 135 GLU B CA 1
ATOM 2809 C C . GLU B 1 138 ? -61.582 -39.522 58.349 1.00 18.84 135 GLU B C 1
ATOM 2810 O O . GLU B 1 138 ? -60.487 -39.200 58.755 1.00 20.40 135 GLU B O 1
ATOM 2816 N N . GLU B 1 139 ? -61.871 -39.526 57.054 1.00 20.48 136 GLU B N 1
ATOM 2817 C CA . GLU B 1 139 ? -60.881 -39.073 56.054 1.00 22.34 136 GLU B CA 1
ATOM 2818 C C . GLU B 1 139 ? -60.461 -37.635 56.254 1.00 23.97 136 GLU B C 1
ATOM 2819 O O . GLU B 1 139 ? -59.324 -37.272 55.941 1.00 27.52 136 GLU B O 1
ATOM 2825 N N . CYS B 1 140 ? -61.372 -36.817 56.785 1.00 20.08 137 CYS B N 1
ATOM 2826 C CA . CYS B 1 140 ? -61.120 -35.409 57.047 1.00 19.03 137 CYS B CA 1
ATOM 2827 C C . CYS B 1 140 ? -60.461 -35.166 58.404 1.00 17.65 137 CYS B C 1
ATOM 2828 O O . CYS B 1 140 ? -60.262 -34.017 58.783 1.00 21.10 137 CYS B O 1
ATOM 2831 N N . GLY B 1 141 ? -60.158 -36.224 59.152 1.00 17.59 138 GLY B N 1
ATOM 2832 C CA . GLY B 1 141 ? -59.437 -36.093 60.421 1.00 16.62 138 GLY B CA 1
ATOM 2833 C C . GLY B 1 141 ? -60.261 -36.220 61.674 1.00 14.70 138 GLY B C 1
ATOM 2834 O O . GLY B 1 141 ? -59.701 -36.164 62.776 1.00 16.56 138 GLY B O 1
ATOM 2835 N N . PHE B 1 142 ? -61.569 -36.385 61.549 1.00 13.98 139 PHE B N 1
ATOM 2836 C CA . PHE B 1 142 ? -62.437 -36.603 62.715 1.00 12.60 139 PHE B CA 1
ATOM 2837 C C . PHE B 1 142 ? -62.231 -38.006 63.246 1.00 13.34 139 PHE B C 1
ATOM 2838 O O . PHE B 1 142 ? -62.038 -38.951 62.493 1.00 15.77 139 PHE B O 1
ATOM 2846 N N . VAL B 1 143 ? -62.355 -38.142 64.562 1.00 12.11 140 VAL B N 1
ATOM 2847 C CA . VAL B 1 143 ? -62.259 -39.435 65.254 1.00 13.10 140 VAL B CA 1
ATOM 2848 C C . VAL B 1 143 ? -63.481 -39.601 66.158 1.00 10.79 140 VAL B C 1
ATOM 2849 O O . VAL B 1 143 ? -63.932 -38.644 66.789 1.00 11.90 140 VAL B O 1
ATOM 2853 N N . GLU B 1 144 ? -63.985 -40.836 66.231 1.00 11.74 141 GLU B N 1
ATOM 2854 C CA . GLU B 1 144 ? -65.099 -41.151 67.130 1.00 11.64 141 GLU B CA 1
ATOM 2855 C C . GLU B 1 144 ? -64.701 -40.977 68.585 1.00 11.68 141 GLU B C 1
ATOM 2856 O O . GLU B 1 144 ? -63.695 -41.520 69.020 1.00 12.67 141 GLU B O 1
ATOM 2862 N N . GLU B 1 145 ? -65.538 -40.240 69.320 1.00 10.12 142 GLU B N 1
ATOM 2863 C CA . GLU B 1 145 ? -65.434 -40.132 70.787 1.00 10.97 142 GLU B CA 1
ATOM 2864 C C . GLU B 1 145 ? -66.690 -40.601 71.511 1.00 10.62 142 GLU B C 1
ATOM 2865 O O . GLU B 1 145 ? -66.678 -40.685 72.738 1.00 12.46 142 GLU B O 1
ATOM 2871 N N . GLY B 1 146 ? -67.763 -40.931 70.803 1.00 10.59 143 GLY B N 1
ATOM 2872 C CA . GLY B 1 146 ? -68.940 -41.478 71.417 1.00 11.13 143 GLY B CA 1
ATOM 2873 C C . GLY B 1 146 ? -69.785 -42.232 70.403 1.00 9.88 143 GLY B C 1
ATOM 2874 O O . GLY B 1 146 ? -69.754 -41.938 69.195 1.00 10.75 143 GLY B O 1
ATOM 2875 N N . HIS B 1 147 ? -70.572 -43.162 70.933 1.00 10.27 144 HIS B N 1
ATOM 2876 C CA . HIS B 1 147 ? -71.588 -43.884 70.189 1.00 10.32 144 HIS B CA 1
ATOM 2877 C C . HIS B 1 147 ? -72.857 -43.734 71.031 1.00 10.47 144 HIS B C 1
ATOM 2878 O O . HIS B 1 147 ? -73.073 -44.461 72.009 1.00 11.01 144 HIS B O 1
ATOM 2885 N N . LEU B 1 148 ? -73.641 -42.710 70.697 1.00 10.11 145 LEU B N 1
ATOM 2886 C CA . LEU B 1 148 ? -74.763 -42.286 71.524 1.00 9.90 145 LEU B CA 1
ATOM 2887 C C . LEU B 1 148 ? -75.970 -43.158 71.216 1.00 10.08 145 LEU B C 1
ATOM 2888 O O . LEU B 1 148 ? -76.420 -43.235 70.070 1.00 12.00 145 LEU B O 1
ATOM 2893 N N . VAL B 1 149 ? -76.490 -43.838 72.230 1.00 9.84 146 VAL B N 1
ATOM 2894 C CA . VAL B 1 149 ? -77.475 -44.903 72.069 1.00 10.63 146 VAL B CA 1
ATOM 2895 C C . VAL B 1 149 ? -78.892 -44.333 72.035 1.00 10.37 146 VAL B C 1
ATOM 2896 O O . VAL B 1 149 ? -79.326 -43.665 72.957 1.00 10.65 146 VAL B O 1
ATOM 2900 N N . GLU B 1 150 ? -79.613 -44.575 70.951 1.00 10.45 147 GLU B N 1
ATOM 2901 C CA . GLU B 1 150 ? -81.020 -44.176 70.846 1.00 11.10 147 GLU B CA 1
ATOM 2902 C C . GLU B 1 150 ? -81.193 -42.694 71.159 1.00 10.62 147 GLU B C 1
ATOM 2903 O O . GLU B 1 150 ? -82.134 -42.278 71.843 1.00 12.09 147 GLU B O 1
ATOM 2909 N N . GLU B 1 151 ? -80.274 -41.888 70.631 1.00 10.64 148 GLU B N 1
ATOM 2910 C CA . GLU B 1 151 ? -80.242 -40.444 70.909 1.00 11.77 148 GLU B CA 1
ATOM 2911 C C . GLU B 1 151 ? -81.386 -39.678 70.272 1.00 11.05 148 GLU B C 1
ATOM 2912 O O . GLU B 1 151 ? -81.893 -38.712 70.851 1.00 11.80 148 GLU B O 1
ATOM 2918 N N . PHE B 1 152 ? -81.755 -40.067 69.051 1.00 11.16 149 PHE B N 1
ATOM 2919 C CA . PHE B 1 152 ? -82.707 -39.288 68.266 1.00 10.84 149 PHE B CA 1
ATOM 2920 C C . PHE B 1 152 ? -83.824 -40.168 67.723 1.00 12.33 149 PHE B C 1
ATOM 2921 O O . PHE B 1 152 ? -83.533 -41.304 67.308 1.00 12.74 149 PHE B O 1
ATOM 2929 N N . PHE B 1 153 ? -85.037 -39.645 67.676 1.00 12.12 150 PHE B N 1
ATOM 2930 C CA . PHE B 1 153 ? -86.144 -40.352 67.014 1.00 11.44 150 PHE B CA 1
ATOM 2931 C C . PHE B 1 153 ? -86.167 -39.891 65.561 1.00 11.82 150 PHE B C 1
ATOM 2932 O O . PHE B 1 153 ? -86.435 -38.722 65.300 1.00 13.50 150 PHE B O 1
ATOM 2940 N N . ILE B 1 154 ? -85.825 -40.799 64.668 1.00 11.53 151 ILE B N 1
ATOM 2941 C CA . ILE B 1 154 ? -85.648 -40.449 63.261 1.00 13.02 151 ILE B CA 1
ATOM 2942 C C . ILE B 1 154 ? -86.368 -41.525 62.456 1.00 12.17 151 ILE B C 1
ATOM 2943 O O . ILE B 1 154 ? -86.041 -42.736 62.551 1.00 13.62 151 ILE B O 1
ATOM 2948 N N . ASN B 1 155 ? -87.359 -41.077 61.682 1.00 12.82 152 ASN B N 1
ATOM 2949 C CA . ASN B 1 155 ? -88.076 -42.003 60.794 1.00 13.47 152 ASN B CA 1
ATOM 2950 C C . ASN B 1 155 ? -88.606 -43.261 61.515 1.00 13.49 152 ASN B C 1
ATOM 2951 O O . ASN B 1 155 ? -88.343 -44.409 61.128 1.00 15.97 152 ASN B O 1
ATOM 2956 N N . GLY B 1 156 ? -89.312 -43.013 62.620 1.00 13.11 153 GLY B N 1
ATOM 2957 C CA . GLY B 1 156 ? -90.096 -44.067 63.220 1.00 13.57 153 GLY B CA 1
ATOM 2958 C C . GLY B 1 156 ? -89.447 -44.935 64.279 1.00 13.22 153 GLY B C 1
ATOM 2959 O O . GLY B 1 156 ? -90.086 -45.842 64.770 1.00 15.51 153 GLY B O 1
ATOM 2960 N N . ARG B 1 157 ? -88.197 -44.653 64.635 1.00 12.57 154 ARG B N 1
ATOM 2961 C CA . ARG B 1 157 ? -87.534 -45.401 65.727 1.00 12.81 154 ARG B CA 1
ATOM 2962 C C . ARG B 1 157 ? -86.399 -44.531 66.240 1.00 12.00 154 ARG B C 1
ATOM 2963 O O . ARG B 1 157 ? -85.987 -43.559 65.629 1.00 12.93 154 ARG B O 1
ATOM 2971 N N . TYR B 1 158 ? -85.909 -44.909 67.420 1.00 12.40 155 TYR B N 1
ATOM 2972 C CA . TYR B 1 158 ? -84.750 -44.249 68.004 1.00 12.30 155 TYR B CA 1
ATOM 2973 C C . TYR B 1 158 ? -83.487 -44.817 67.359 1.00 12.13 155 TYR B C 1
ATOM 2974 O O . TYR B 1 158 ? -83.305 -46.013 67.249 1.00 15.15 155 TYR B O 1
ATOM 2983 N N . GLN B 1 159 ? -82.608 -43.899 66.961 1.00 10.79 156 GLN B N 1
ATOM 2984 C CA . GLN B 1 159 ? -81.372 -44.213 66.243 1.00 11.28 156 GLN B CA 1
ATOM 2985 C C . GLN B 1 159 ? -80.131 -43.791 67.016 1.00 10.44 156 GLN B C 1
ATOM 2986 O O . GLN B 1 159 ? -80.163 -42.802 67.748 1.00 11.35 156 GLN B O 1
ATOM 2992 N N . ASP B 1 160 ? -79.070 -44.543 66.822 1.00 10.34 157 ASP B N 1
ATOM 2993 C CA . ASP B 1 160 ? -77.778 -44.250 67.414 1.00 10.24 157 ASP B CA 1
ATOM 2994 C C . ASP B 1 160 ? -76.976 -43.316 66.516 1.00 10.27 157 ASP B C 1
ATOM 2995 O O . ASP B 1 160 ? -77.109 -43.366 65.282 1.00 11.11 157 ASP B O 1
ATOM 3000 N N . VAL B 1 161 ? -76.121 -42.488 67.110 1.00 10.50 158 VAL B N 1
ATOM 3001 C CA . VAL B 1 161 ? -75.223 -41.616 66.368 1.00 10.26 158 VAL B CA 1
ATOM 3002 C C . VAL B 1 161 ? -73.806 -41.710 66.887 1.00 9.96 158 VAL B C 1
ATOM 3003 O O . VAL B 1 161 ? -73.574 -41.940 68.080 1.00 12.57 158 VAL B O 1
ATOM 3007 N N . LYS B 1 162 ? -72.845 -41.521 65.982 1.00 10.04 159 LYS B N 1
ATOM 3008 C CA . LYS B 1 162 ? -71.473 -41.266 66.404 1.00 10.23 159 LYS B CA 1
ATOM 3009 C C . LYS B 1 162 ? -71.305 -39.783 66.715 1.00 9.99 159 LYS B C 1
ATOM 3010 O O . LYS B 1 162 ? -71.818 -38.943 65.991 1.00 11.63 159 LYS B O 1
ATOM 3016 N N . ARG B 1 163 ? -70.562 -39.506 67.785 1.00 9.60 160 ARG B N 1
ATOM 3017 C CA . ARG B 1 163 ? -70.020 -38.164 68.029 1.00 9.81 160 ARG B CA 1
ATOM 3018 C C . ARG B 1 163 ? -68.551 -38.239 67.659 1.00 9.58 160 ARG B C 1
ATOM 3019 O O . ARG B 1 163 ? -67.847 -39.144 68.086 1.00 10.52 160 ARG B O 1
ATOM 3027 N N . MET B 1 164 ? -68.124 -37.314 66.802 1.00 9.95 161 MET B N 1
ATOM 3028 C CA . MET B 1 164 ? -66.757 -37.307 66.269 1.00 9.81 161 MET B CA 1
ATOM 3029 C C . MET B 1 164 ? -66.148 -35.931 66.453 1.00 9.62 161 MET B C 1
ATOM 3030 O O . MET B 1 164 ? -66.873 -34.928 66.440 1.00 10.67 161 MET B O 1
ATOM 3035 N N . TYR B 1 165 ? -64.827 -35.866 66.591 1.00 10.17 162 TYR B N 1
ATOM 3036 C CA . TYR B 1 165 ? -64.163 -34.574 66.864 1.00 9.86 162 TYR B CA 1
ATOM 3037 C C . TYR B 1 165 ? -62.831 -34.453 66.155 1.00 9.84 162 TYR B C 1
ATOM 3038 O O . TYR B 1 165 ? -62.199 -35.448 65.791 1.00 10.75 162 TYR B O 1
ATOM 3047 N N . ILE B 1 166 ? -62.390 -33.198 66.073 1.00 9.99 163 ILE B N 1
ATOM 3048 C CA . ILE B 1 166 ? -61.016 -32.862 65.682 1.00 10.15 163 ILE B CA 1
ATOM 3049 C C . ILE B 1 166 ? -60.589 -31.620 66.493 1.00 10.28 163 ILE B C 1
ATOM 3050 O O . ILE B 1 166 ? -61.396 -30.730 66.766 1.00 10.31 163 ILE B O 1
ATOM 3055 N N . LEU B 1 167 ? -59.307 -31.612 66.871 1.00 10.36 164 LEU B N 1
ATOM 3056 C CA . LEU B 1 167 ? -58.720 -30.506 67.632 1.00 11.29 164 LEU B CA 1
ATOM 3057 C C . LEU B 1 167 ? -57.897 -29.576 66.747 1.00 11.12 164 LEU B C 1
ATOM 3058 O O . LEU B 1 167 ? -57.317 -29.974 65.695 1.00 12.33 164 LEU B O 1
ATOM 3063 N N . GLN B 1 168 ? -57.797 -28.330 67.190 1.00 11.28 165 GLN B N 1
ATOM 3064 C CA . GLN B 1 168 ? -57.042 -27.297 66.486 1.00 11.84 165 GLN B CA 1
ATOM 3065 C C . GLN B 1 168 ? -55.618 -27.717 66.177 1.00 12.51 165 GLN B C 1
ATOM 3066 O O . GLN B 1 168 ? -55.109 -27.482 65.075 1.00 14.33 165 GLN B O 1
ATOM 3072 N N . SER B 1 169 ? -54.963 -28.314 67.167 1.00 16.61 166 SER B N 1
ATOM 3073 C CA . SER B 1 169 ? -53.553 -28.726 67.021 1.00 18.54 166 SER B CA 1
ATOM 3074 C C . SER B 1 169 ? -53.391 -29.745 65.898 1.00 17.80 166 SER B C 1
ATOM 3075 O O . SER B 1 169 ? -52.447 -29.651 65.109 1.00 19.97 166 SER B O 1
ATOM 3078 N N . LYS B 1 170 ? -54.327 -30.697 65.797 1.00 17.67 167 LYS B N 1
ATOM 3079 C CA . LYS B 1 170 ? -54.216 -31.699 64.756 1.00 17.85 167 LYS B CA 1
ATOM 3080 C C . LYS B 1 170 ? -54.411 -31.068 63.388 1.00 18.12 167 LYS B C 1
ATOM 3081 O O . LYS B 1 170 ? -53.691 -31.350 62.432 1.00 19.73 167 LYS B O 1
ATOM 3087 N N . TYR B 1 171 ? -55.414 -30.183 63.286 1.00 16.65 168 TYR B N 1
ATOM 3088 C CA . TYR B 1 171 ? -55.679 -29.527 62.012 1.00 17.82 168 TYR B CA 1
ATOM 3089 C C . TYR B 1 171 ? -54.518 -28.646 61.544 1.00 18.88 168 TYR B C 1
ATOM 3090 O O . TYR B 1 171 ? -54.126 -28.696 60.365 1.00 19.63 168 TYR B O 1
ATOM 3099 N N . LEU B 1 172 ? -53.975 -27.852 62.457 1.00 17.88 169 LEU B N 1
ATOM 3100 C CA . LEU B 1 172 ? -52.909 -26.900 62.112 1.00 21.64 169 LEU B CA 1
ATOM 3101 C C . LEU B 1 172 ? -51.535 -27.543 61.960 1.00 26.56 169 LEU B C 1
ATOM 3102 O O . LEU B 1 172 ? -50.670 -26.992 61.318 1.00 29.78 169 LEU B O 1
ATOM 3107 N N . ASN B 1 173 ? -51.418 -28.774 62.424 1.00 25.36 170 ASN B N 1
ATOM 3108 C CA . ASN B 1 173 ? -50.208 -29.523 62.166 1.00 31.09 170 ASN B CA 1
ATOM 3109 C C . ASN B 1 173 ? -50.357 -30.632 61.107 1.00 35.67 170 ASN B C 1
ATOM 3110 O O . ASN B 1 173 ? -49.400 -31.341 60.840 1.00 49.76 170 ASN B O 1
ATOM 3115 N N . SER C 1 1 ? -49.631 11.557 41.308 1.00 19.27 -2 SER C N 1
ATOM 3116 C CA . SER C 1 1 ? -49.641 13.015 41.028 1.00 17.51 -2 SER C CA 1
ATOM 3117 C C . SER C 1 1 ? -50.441 13.782 42.101 1.00 15.20 -2 SER C C 1
ATOM 3118 O O . SER C 1 1 ? -51.541 13.372 42.516 1.00 15.66 -2 SER C O 1
ATOM 3121 N N . ASN C 1 2 ? -49.877 14.894 42.553 1.00 14.12 -1 ASN C N 1
ATOM 3122 C CA . ASN C 1 2 ? -50.570 15.705 43.528 1.00 14.37 -1 ASN C CA 1
ATOM 3123 C C . ASN C 1 2 ? -51.826 16.341 42.952 1.00 15.51 -1 ASN C C 1
ATOM 3124 O O . ASN C 1 2 ? -52.807 16.547 43.689 1.00 16.35 -1 ASN C O 1
ATOM 3129 N N . ALA C 1 3 ? -51.836 16.596 41.646 1.00 16.23 0 ALA C N 1
ATOM 3130 C CA . ALA C 1 3 ? -53.040 17.156 41.013 1.00 17.86 0 ALA C CA 1
ATOM 3131 C C . ALA C 1 3 ? -54.227 16.193 41.202 1.00 18.59 0 ALA C C 1
ATOM 3132 O O . ALA C 1 3 ? -55.340 16.610 41.516 1.00 22.76 0 ALA C O 1
ATOM 3134 N N . MET C 1 4 ? -53.985 14.904 41.016 1.00 16.00 1 MET C N 1
ATOM 3135 C CA . MET C 1 4 ? -55.028 13.912 41.213 1.00 19.24 1 MET C CA 1
ATOM 3136 C C . MET C 1 4 ? -55.348 13.711 42.688 1.00 17.38 1 MET C C 1
ATOM 3137 O O . MET C 1 4 ? -56.521 13.662 43.090 1.00 18.49 1 MET C O 1
ATOM 3142 N N . ASN C 1 5 ? -54.325 13.647 43.529 1.00 15.01 2 ASN C N 1
ATOM 3143 C CA . ASN C 1 5 ? -54.548 13.471 44.973 1.00 15.33 2 ASN C CA 1
ATOM 3144 C C . ASN C 1 5 ? -55.387 14.619 45.565 1.00 14.45 2 ASN C C 1
ATOM 3145 O O . ASN C 1 5 ? -56.217 14.395 46.433 1.00 15.63 2 ASN C O 1
ATOM 3150 N N A SER C 1 6 ? -55.160 15.844 45.095 0.50 15.47 3 SER C N 1
ATOM 3151 N N B SER C 1 6 ? -55.168 15.843 45.088 0.50 15.40 3 SER C N 1
ATOM 3152 C CA A SER C 1 6 ? -55.856 17.029 45.595 0.50 17.76 3 SER C CA 1
ATOM 3153 C CA B SER C 1 6 ? -55.867 17.025 45.596 0.50 17.85 3 SER C CA 1
ATOM 3154 C C A SER C 1 6 ? -57.359 17.016 45.327 0.50 18.42 3 SER C C 1
ATOM 3155 C C B SER C 1 6 ? -57.364 17.010 45.335 0.50 18.38 3 SER C C 1
ATOM 3156 O O A SER C 1 6 ? -58.109 17.746 45.993 0.50 22.02 3 SER C O 1
ATOM 3157 O O B SER C 1 6 ? -58.118 17.744 45.988 0.50 22.01 3 SER C O 1
ATOM 3162 N N . GLN C 1 7 ? -57.797 16.174 44.395 1.00 18.31 4 GLN C N 1
ATOM 3163 C CA . GLN C 1 7 ? -59.223 16.040 44.047 1.00 20.08 4 GLN C CA 1
ATOM 3164 C C . GLN C 1 7 ? -59.977 15.042 44.946 1.00 19.76 4 GLN C C 1
ATOM 3165 O O . GLN C 1 7 ? -61.194 14.878 44.802 1.00 24.90 4 GLN C O 1
ATOM 3171 N N . LEU C 1 8 ? -59.281 14.355 45.844 1.00 16.40 5 LEU C N 1
ATOM 3172 C CA . LEU C 1 8 ? -59.921 13.434 46.784 1.00 16.21 5 LEU C CA 1
ATOM 3173 C C . LEU C 1 8 ? -60.515 14.212 47.953 1.00 18.15 5 LEU C C 1
ATOM 3174 O O . LEU C 1 8 ? -59.831 15.024 48.570 1.00 18.73 5 LEU C O 1
ATOM 3179 N N . THR C 1 9 ? -61.783 13.954 48.272 1.00 17.20 6 THR C N 1
ATOM 3180 C CA . THR C 1 9 ? -62.521 14.732 49.251 1.00 18.62 6 THR C CA 1
ATOM 3181 C C . THR C 1 9 ? -63.193 13.818 50.275 1.00 16.80 6 THR C C 1
ATOM 3182 O O . THR C 1 9 ? -63.524 12.669 49.976 1.00 16.52 6 THR C O 1
ATOM 3186 N N A LEU C 1 10 ? -63.391 14.355 51.482 0.50 17.86 7 LEU C N 1
ATOM 3187 N N B LEU C 1 10 ? -63.360 14.364 51.479 0.50 16.71 7 LEU C N 1
ATOM 3188 C CA A LEU C 1 10 ? -64.050 13.668 52.572 0.50 16.44 7 LEU C CA 1
ATOM 3189 C CA B LEU C 1 10 ? -64.053 13.697 52.570 0.50 15.02 7 LEU C CA 1
ATOM 3190 C C A LEU C 1 10 ? -65.559 13.910 52.590 0.50 14.67 7 LEU C C 1
ATOM 3191 C C B LEU C 1 10 ? -65.572 13.919 52.565 0.50 13.84 7 LEU C C 1
ATOM 3192 O O A LEU C 1 10 ? -66.028 15.015 52.348 0.50 16.08 7 LEU C O 1
ATOM 3193 O O B LEU C 1 10 ? -66.082 15.018 52.259 0.50 14.59 7 LEU C O 1
ATOM 3202 N N . ARG C 1 11 ? -66.297 12.869 52.930 1.00 12.95 8 ARG C N 1
ATOM 3203 C CA . ARG C 1 11 ? -67.675 13.032 53.419 1.00 12.68 8 ARG C CA 1
ATOM 3204 C C . ARG C 1 11 ? -67.986 11.880 54.406 1.00 11.56 8 ARG C C 1
ATOM 3205 O O . ARG C 1 11 ? -67.223 10.937 54.504 1.00 13.36 8 ARG C O 1
ATOM 3213 N N . ALA C 1 12 ? -69.027 12.009 55.164 1.00 11.30 9 ALA C N 1
ATOM 3214 C CA . ALA C 1 12 ? -69.428 10.962 56.030 1.00 11.18 9 ALA C CA 1
ATOM 3215 C C . ALA C 1 12 ? -70.016 9.785 55.274 1.00 10.41 9 ALA C C 1
ATOM 3216 O O . ALA C 1 12 ? -70.765 9.945 54.316 1.00 11.96 9 ALA C O 1
ATOM 3218 N N . LEU C 1 13 ? -69.799 8.599 55.824 1.00 11.05 10 LEU C N 1
ATOM 3219 C CA . LEU C 1 13 ? -70.538 7.395 55.466 1.00 10.94 10 LEU C CA 1
ATOM 3220 C C . LEU C 1 13 ? -72.040 7.598 55.638 1.00 11.13 10 LEU C C 1
ATOM 3221 O O . LEU C 1 13 ? -72.504 8.195 56.603 1.00 12.49 10 LEU C O 1
ATOM 3226 N N . GLU C 1 14 ? -72.813 7.095 54.689 1.00 11.60 11 GLU C N 1
ATOM 3227 C CA . GLU C 1 14 ? -74.279 7.082 54.772 1.00 11.95 11 GLU C CA 1
ATOM 3228 C C . GLU C 1 14 ? -74.828 5.727 54.354 1.00 12.00 11 GLU C C 1
ATOM 3229 O O . GLU C 1 14 ? -74.115 4.840 53.894 1.00 12.42 11 GLU C O 1
ATOM 3235 N N A ARG C 1 15 ? -76.136 5.528 54.579 0.50 13.08 12 ARG C N 1
ATOM 3236 N N B ARG C 1 15 ? -76.132 5.535 54.579 0.50 12.90 12 ARG C N 1
ATOM 3237 C CA A ARG C 1 15 ? -76.777 4.234 54.391 0.50 13.71 12 ARG C CA 1
ATOM 3238 C CA B ARG C 1 15 ? -76.759 4.237 54.392 0.50 13.36 12 ARG C CA 1
ATOM 3239 C C A ARG C 1 15 ? -76.582 3.685 52.990 0.50 13.21 12 ARG C C 1
ATOM 3240 C C B ARG C 1 15 ? -76.580 3.684 52.991 0.50 13.02 12 ARG C C 1
ATOM 3241 O O A ARG C 1 15 ? -76.387 2.481 52.827 0.50 14.63 12 ARG C O 1
ATOM 3242 O O B ARG C 1 15 ? -76.382 2.480 52.831 0.50 14.43 12 ARG C O 1
ATOM 3257 N N . GLY C 1 16 ? -76.602 4.554 51.980 1.00 13.33 13 GLY C N 1
ATOM 3258 C CA . GLY C 1 16 ? -76.387 4.118 50.619 1.00 14.30 13 GLY C CA 1
ATOM 3259 C C . GLY C 1 16 ? -75.012 3.574 50.285 1.00 13.83 13 GLY C C 1
ATOM 3260 O O . GLY C 1 16 ? -74.847 2.969 49.231 1.00 16.81 13 GLY C O 1
ATOM 3261 N N . ASP C 1 17 ? -74.046 3.783 51.170 1.00 13.16 14 ASP C N 1
ATOM 3262 C CA . ASP C 1 17 ? -72.707 3.231 51.042 1.00 13.23 14 ASP C CA 1
ATOM 3263 C C . ASP C 1 17 ? -72.554 1.830 51.630 1.00 13.24 14 ASP C C 1
ATOM 3264 O O . ASP C 1 17 ? -71.496 1.240 51.544 1.00 14.31 14 ASP C O 1
ATOM 3269 N N . LEU C 1 18 ? -73.588 1.310 52.278 1.00 12.66 15 LEU C N 1
ATOM 3270 C CA . LEU C 1 18 ? -73.412 0.067 53.050 1.00 12.52 15 LEU C CA 1
ATOM 3271 C C . LEU C 1 18 ? -73.160 -1.158 52.209 1.00 13.03 15 LEU C C 1
ATOM 3272 O O . LEU C 1 18 ? -72.487 -2.055 52.686 1.00 13.35 15 LEU C O 1
ATOM 3277 N N . ARG C 1 19 ? -73.627 -1.232 50.975 1.00 14.00 16 ARG C N 1
ATOM 3278 C CA . ARG C 1 19 ? -73.240 -2.397 50.125 1.00 16.24 16 ARG C CA 1
ATOM 3279 C C . ARG C 1 19 ? -71.710 -2.422 49.869 1.00 15.55 16 ARG C C 1
ATOM 3280 O O . ARG C 1 19 ? -71.079 -3.483 49.882 1.00 17.46 16 ARG C O 1
ATOM 3288 N N . PHE C 1 20 ? -71.114 -1.245 49.701 1.00 15.31 17 PHE C N 1
ATOM 3289 C CA . PHE C 1 20 ? -69.641 -1.116 49.579 1.00 16.52 17 PHE C CA 1
ATOM 3290 C C . PHE C 1 20 ? -68.958 -1.622 50.847 1.00 16.37 17 PHE C C 1
ATOM 3291 O O . PHE C 1 20 ? -68.018 -2.402 50.795 1.00 16.75 17 PHE C O 1
ATOM 3299 N N . ILE C 1 21 ? -69.439 -1.189 52.002 1.00 13.18 18 ILE C N 1
ATOM 3300 C CA . ILE C 1 21 ? -68.858 -1.591 53.284 1.00 12.65 18 ILE C CA 1
ATOM 3301 C C . ILE C 1 21 ? -69.030 -3.091 53.481 1.00 12.91 18 ILE C C 1
ATOM 3302 O O . ILE C 1 21 ? -68.119 -3.767 53.961 1.00 13.44 18 ILE C O 1
ATOM 3307 N N . HIS C 1 22 ? -70.187 -3.630 53.118 1.00 12.62 19 HIS C N 1
ATOM 3308 C CA . HIS C 1 22 ? -70.458 -5.061 53.274 1.00 13.95 19 HIS C CA 1
ATOM 3309 C C . HIS C 1 22 ? -69.433 -5.881 52.513 1.00 13.14 19 HIS C C 1
ATOM 3310 O O . HIS C 1 22 ? -68.950 -6.917 53.020 1.00 14.75 19 HIS C O 1
ATOM 3317 N N . ASN C 1 23 ? -69.073 -5.452 51.303 1.00 14.48 20 ASN C N 1
ATOM 3318 C CA . ASN C 1 23 ? -68.042 -6.148 50.545 1.00 16.37 20 ASN C CA 1
ATOM 3319 C C . ASN C 1 23 ? -66.705 -6.157 51.267 1.00 15.94 20 ASN C C 1
ATOM 3320 O O . ASN C 1 23 ? -66.050 -7.169 51.340 1.00 18.08 20 ASN C O 1
ATOM 3325 N N . LEU C 1 24 ? -66.327 -5.042 51.857 1.00 14.23 21 LEU C N 1
ATOM 3326 C CA . LEU C 1 24 ? -65.054 -4.945 52.589 1.00 14.22 21 LEU C CA 1
ATOM 3327 C C . LEU C 1 24 ? -65.081 -5.839 53.829 1.00 13.23 21 LEU C C 1
ATOM 3328 O O . LEU C 1 24 ? -64.085 -6.547 54.118 1.00 13.48 21 LEU C O 1
ATOM 3333 N N . ASN C 1 25 ? -66.214 -5.844 54.535 1.00 12.27 22 ASN C N 1
ATOM 3334 C CA . ASN C 1 25 ? -66.253 -6.468 55.867 1.00 12.35 22 ASN C CA 1
ATOM 3335 C C . ASN C 1 25 ? -66.368 -7.985 55.769 1.00 11.68 22 ASN C C 1
ATOM 3336 O O . ASN C 1 25 ? -66.213 -8.673 56.773 1.00 12.53 22 ASN C O 1
ATOM 3341 N N . ASN C 1 26 ? -66.629 -8.508 54.555 1.00 11.88 23 ASN C N 1
ATOM 3342 C CA . ASN C 1 26 ? -66.665 -9.939 54.308 1.00 11.63 23 ASN C CA 1
ATOM 3343 C C . ASN C 1 26 ? -65.456 -10.417 53.528 1.00 12.25 23 ASN C C 1
ATOM 3344 O O . ASN C 1 26 ? -65.431 -11.576 53.062 1.00 15.38 23 ASN C O 1
ATOM 3349 N N . ASN C 1 27 ? -64.445 -9.564 53.382 1.00 12.87 24 ASN C N 1
ATOM 3350 C CA . ASN C 1 27 ? -63.216 -9.904 52.640 1.00 13.19 24 ASN C CA 1
ATOM 3351 C C . ASN C 1 27 ? -62.132 -10.263 53.644 1.00 12.55 24 ASN C C 1
ATOM 3352 O O . ASN C 1 27 ? -61.715 -9.429 54.441 1.00 13.06 24 ASN C O 1
ATOM 3357 N N . ARG C 1 28 ? -61.687 -11.515 53.621 1.00 13.45 25 ARG C N 1
ATOM 3358 C CA . ARG C 1 28 ? -60.711 -12.012 54.560 1.00 12.70 25 ARG C CA 1
ATOM 3359 C C . ARG C 1 28 ? -59.416 -11.195 54.586 1.00 13.30 25 ARG C C 1
ATOM 3360 O O . ARG C 1 28 ? -58.882 -10.867 55.649 1.00 14.59 25 ARG C O 1
ATOM 3368 N N . ASN C 1 29 ? -58.920 -10.879 53.399 1.00 13.76 26 ASN C N 1
ATOM 3369 C CA . ASN C 1 29 ? -57.668 -10.160 53.302 1.00 15.49 26 ASN C CA 1
ATOM 3370 C C . ASN C 1 29 ? -57.797 -8.758 53.908 1.00 15.36 26 ASN C C 1
ATOM 3371 O O . ASN C 1 29 ? -56.992 -8.338 54.778 1.00 17.10 26 ASN C O 1
ATOM 3376 N N . ILE C 1 30 ? -58.868 -8.063 53.538 1.00 14.03 27 ILE C N 1
ATOM 3377 C CA . ILE C 1 30 ? -59.060 -6.703 54.023 1.00 15.40 27 ILE C CA 1
ATOM 3378 C C . ILE C 1 30 ? -59.256 -6.695 55.553 1.00 13.36 27 ILE C C 1
ATOM 3379 O O . ILE C 1 30 ? -58.629 -5.929 56.285 1.00 14.08 27 ILE C O 1
ATOM 3384 N N . MET C 1 31 ? -60.115 -7.579 56.051 1.00 12.65 28 MET C N 1
ATOM 3385 C CA . MET C 1 31 ? -60.394 -7.617 57.488 1.00 12.60 28 MET C CA 1
ATOM 3386 C C . MET C 1 31 ? -59.198 -8.054 58.318 1.00 11.89 28 MET C C 1
ATOM 3387 O O . MET C 1 31 ? -59.107 -7.655 59.464 1.00 12.07 28 MET C O 1
ATOM 3392 N N A SER C 1 32 ? -58.257 -8.798 57.752 0.50 11.61 29 SER C N 1
ATOM 3393 N N B SER C 1 32 ? -58.253 -8.792 57.748 0.50 12.53 29 SER C N 1
ATOM 3394 C CA A SER C 1 32 ? -57.030 -9.117 58.490 0.50 11.62 29 SER C CA 1
ATOM 3395 C CA B SER C 1 32 ? -57.025 -9.124 58.480 0.50 13.80 29 SER C CA 1
ATOM 3396 C C A SER C 1 32 ? -56.232 -7.871 58.898 0.50 12.15 29 SER C C 1
ATOM 3397 C C B SER C 1 32 ? -56.225 -7.869 58.900 0.50 12.94 29 SER C C 1
ATOM 3398 O O A SER C 1 32 ? -55.614 -7.860 59.968 0.50 13.47 29 SER C O 1
ATOM 3399 O O B SER C 1 32 ? -55.595 -7.852 59.964 0.50 14.18 29 SER C O 1
ATOM 3404 N N . TYR C 1 33 ? -56.298 -6.828 58.082 1.00 11.98 30 TYR C N 1
ATOM 3405 C CA . TYR C 1 33 ? -55.647 -5.536 58.409 1.00 12.46 30 TYR C CA 1
ATOM 3406 C C . TYR C 1 33 ? -56.282 -4.850 59.609 1.00 12.02 30 TYR C C 1
ATOM 3407 O O . TYR C 1 33 ? -55.647 -3.991 60.233 1.00 13.71 30 TYR C O 1
ATOM 3416 N N . TRP C 1 34 ? -57.539 -5.197 59.896 1.00 12.37 31 TRP C N 1
ATOM 3417 C CA . TRP C 1 34 ? -58.285 -4.670 61.021 1.00 12.58 31 TRP C CA 1
ATOM 3418 C C . TRP C 1 34 ? -58.405 -5.686 62.149 1.00 12.64 31 TRP C C 1
ATOM 3419 O O . TRP C 1 34 ? -59.102 -5.412 63.149 1.00 13.61 31 TRP C O 1
ATOM 3430 N N . PHE C 1 35 ? -57.721 -6.820 62.050 1.00 11.60 32 PHE C N 1
ATOM 3431 C CA . PHE C 1 35 ? -57.710 -7.817 63.115 1.00 12.98 32 PHE C CA 1
ATOM 3432 C C . PHE C 1 35 ? -59.121 -8.351 63.392 1.00 14.43 32 PHE C C 1
ATOM 3433 O O . PHE C 1 35 ? -59.417 -8.776 64.493 1.00 17.67 32 PHE C O 1
ATOM 3441 N N A GLU C 1 36 ? -59.949 -8.373 62.354 0.50 14.74 33 GLU C N 1
ATOM 3442 N N B GLU C 1 36 ? -59.964 -8.354 62.361 0.50 15.21 33 GLU C N 1
ATOM 3443 C CA A GLU C 1 36 ? -61.372 -8.634 62.472 0.50 16.20 33 GLU C CA 1
ATOM 3444 C CA B GLU C 1 36 ? -61.391 -8.619 62.509 0.50 17.18 33 GLU C CA 1
ATOM 3445 C C A GLU C 1 36 ? -61.739 -9.874 61.740 0.50 16.45 33 GLU C C 1
ATOM 3446 C C B GLU C 1 36 ? -61.746 -9.877 61.750 0.50 16.85 33 GLU C C 1
ATOM 3447 O O A GLU C 1 36 ? -61.124 -10.254 60.763 0.50 17.01 33 GLU C O 1
ATOM 3448 O O B GLU C 1 36 ? -61.129 -10.275 60.765 0.50 16.91 33 GLU C O 1
ATOM 3459 N N . GLU C 1 37 ? -62.805 -10.504 62.250 1.00 17.21 34 GLU C N 1
ATOM 3460 C CA . GLU C 1 37 ? -63.399 -11.613 61.616 1.00 16.47 34 GLU C CA 1
ATOM 3461 C C . GLU C 1 37 ? -64.110 -11.172 60.318 1.00 15.40 34 GLU C C 1
ATOM 3462 O O . GLU C 1 37 ? -64.928 -10.267 60.384 1.00 16.86 34 GLU C O 1
ATOM 3468 N N . PRO C 1 38 ? -63.889 -11.857 59.195 1.00 14.95 35 PRO C N 1
ATOM 3469 C CA . PRO C 1 38 ? -64.541 -11.471 57.923 1.00 14.52 35 PRO C CA 1
ATOM 3470 C C . PRO C 1 38 ? -65.918 -12.129 57.712 1.00 13.82 35 PRO C C 1
ATOM 3471 O O . PRO C 1 38 ? -66.113 -12.946 56.806 1.00 15.72 35 PRO C O 1
ATOM 3475 N N . TYR C 1 39 ? -66.851 -11.731 58.534 1.00 12.85 36 TYR C N 1
ATOM 3476 C CA . TYR C 1 39 ? -68.211 -12.253 58.505 1.00 12.04 36 TYR C CA 1
ATOM 3477 C C . TYR C 1 39 ? -69.117 -11.184 59.021 1.00 11.63 36 TYR C C 1
ATOM 3478 O O . TYR C 1 39 ? -69.020 -10.824 60.198 1.00 12.60 36 TYR C O 1
ATOM 3487 N N . GLU C 1 40 ? -70.019 -10.660 58.200 1.00 11.86 37 GLU C N 1
ATOM 3488 C CA . GLU C 1 40 ? -71.018 -9.710 58.681 1.00 13.48 37 GLU C CA 1
ATOM 3489 C C . GLU C 1 40 ? -72.171 -9.692 57.712 1.00 13.11 37 GLU C C 1
ATOM 3490 O O . GLU C 1 40 ? -72.030 -9.229 56.590 1.00 14.18 37 GLU C O 1
ATOM 3496 N N . SER C 1 41 ? -73.336 -10.166 58.143 1.00 12.57 38 SER C N 1
ATOM 3497 C CA . SER C 1 41 ? -74.525 -10.080 57.275 1.00 12.67 38 SER C CA 1
ATOM 3498 C C . SER C 1 41 ? -74.877 -8.616 57.040 1.00 12.27 38 SER C C 1
ATOM 3499 O O . SER C 1 41 ? -74.560 -7.738 57.858 1.00 12.72 38 SER C O 1
ATOM 3502 N N . PHE C 1 42 ? -75.564 -8.365 55.944 1.00 12.10 39 PHE C N 1
ATOM 3503 C CA . PHE C 1 42 ? -76.018 -7.009 55.679 1.00 12.47 39 PHE C CA 1
ATOM 3504 C C . PHE C 1 42 ? -76.885 -6.482 56.810 1.00 13.23 39 PHE C C 1
ATOM 3505 O O . PHE C 1 42 ? -76.814 -5.315 57.200 1.00 13.36 39 PHE C O 1
ATOM 3513 N N . ASP C 1 43 ? -77.672 -7.352 57.414 1.00 13.31 40 ASP C N 1
ATOM 3514 C CA . ASP C 1 43 ? -78.564 -6.954 58.515 1.00 13.57 40 ASP C CA 1
ATOM 3515 C C . ASP C 1 43 ? -77.774 -6.567 59.790 1.00 13.19 40 ASP C C 1
ATOM 3516 O O . ASP C 1 43 ? -78.141 -5.586 60.465 1.00 14.05 40 ASP C O 1
ATOM 3521 N N . GLU C 1 44 ? -76.712 -7.316 60.119 1.00 12.62 41 GLU C N 1
ATOM 3522 C CA . GLU C 1 44 ? -75.894 -6.923 61.258 1.00 12.37 41 GLU C CA 1
ATOM 3523 C C . GLU C 1 44 ? -75.260 -5.539 60.998 1.00 12.24 41 GLU C C 1
ATOM 3524 O O . GLU C 1 44 ? -75.311 -4.638 61.850 1.00 13.87 41 GLU C O 1
ATOM 3530 N N . LEU C 1 45 ? -74.681 -5.396 59.795 1.00 11.76 42 LEU C N 1
ATOM 3531 C CA . LEU C 1 45 ? -74.055 -4.127 59.391 1.00 12.02 42 LEU C CA 1
ATOM 3532 C C . LEU C 1 45 ? -75.017 -2.961 59.503 1.00 12.45 42 LEU C C 1
ATOM 3533 O O . LEU C 1 45 ? -74.692 -1.926 60.097 1.00 12.71 42 LEU C O 1
ATOM 3538 N N . GLU C 1 46 ? -76.202 -3.114 58.922 1.00 12.77 43 GLU C N 1
ATOM 3539 C CA . GLU C 1 46 ? -77.167 -2.023 58.878 1.00 13.04 43 GLU C CA 1
ATOM 3540 C C . GLU C 1 46 ? -77.699 -1.676 60.245 1.00 12.24 43 GLU C C 1
ATOM 3541 O O . GLU C 1 46 ? -77.837 -0.482 60.573 1.00 13.45 43 GLU C O 1
ATOM 3547 N N . GLU C 1 47 ? -78.012 -2.700 61.059 1.00 12.63 44 GLU C N 1
ATOM 3548 C CA . GLU C 1 47 ? -78.536 -2.407 62.389 1.00 13.43 44 GLU C CA 1
ATOM 3549 C C . GLU C 1 47 ? -77.486 -1.697 63.280 1.00 12.18 44 GLU C C 1
ATOM 3550 O O . GLU C 1 47 ? -77.832 -0.777 64.041 1.00 13.14 44 GLU C O 1
ATOM 3556 N N . LEU C 1 48 ? -76.214 -2.140 63.141 1.00 11.75 45 LEU C N 1
ATOM 3557 C CA . LEU C 1 48 ? -75.154 -1.458 63.896 1.00 12.22 45 LEU C CA 1
ATOM 3558 C C . LEU C 1 48 ? -74.964 -0.011 63.396 1.00 11.28 45 LEU C C 1
ATOM 3559 O O . LEU C 1 48 ? -74.790 0.920 64.201 1.00 12.73 45 LEU C O 1
ATOM 3564 N N . TYR C 1 49 ? -75.008 0.165 62.064 1.00 10.69 46 TYR C N 1
ATOM 3565 C CA . TYR C 1 49 ? -74.900 1.500 61.493 1.00 11.05 46 TYR C CA 1
ATOM 3566 C C . TYR C 1 49 ? -76.004 2.386 62.079 1.00 11.42 46 TYR C C 1
ATOM 3567 O O . TYR C 1 49 ? -75.731 3.516 62.557 1.00 11.46 46 TYR C O 1
ATOM 3576 N N . ASN C 1 50 ? -77.245 1.875 62.102 1.00 11.53 47 ASN C N 1
ATOM 3577 C CA . ASN C 1 50 ? -78.347 2.700 62.595 1.00 12.50 47 ASN C CA 1
ATOM 3578 C C . ASN C 1 50 ? -78.136 3.091 64.052 1.00 13.11 47 ASN C C 1
ATOM 3579 O O . ASN C 1 50 ? -78.393 4.255 64.429 1.00 14.81 47 ASN C O 1
ATOM 3584 N N . LYS C 1 51 ? -77.681 2.112 64.850 1.00 12.80 48 LYS C N 1
ATOM 3585 C CA . LYS C 1 51 ? -77.510 2.332 66.267 1.00 14.85 48 LYS C CA 1
ATOM 3586 C C . LYS C 1 51 ? -76.519 3.455 66.582 1.00 13.08 48 LYS C C 1
ATOM 3587 O O . LYS C 1 51 ? -76.669 4.174 67.564 1.00 15.41 48 LYS C O 1
ATOM 3593 N N . HIS C 1 52 ? -75.503 3.597 65.733 1.00 12.28 49 HIS C N 1
ATOM 3594 C CA . HIS C 1 52 ? -74.412 4.531 65.980 1.00 11.70 49 HIS C CA 1
ATOM 3595 C C . HIS C 1 52 ? -74.480 5.870 65.231 1.00 11.23 49 HIS C C 1
ATOM 3596 O O . HIS C 1 52 ? -73.563 6.673 65.359 1.00 11.60 49 HIS C O 1
ATOM 3603 N N . ILE C 1 53 ? -75.597 6.147 64.551 1.00 11.68 50 ILE C N 1
ATOM 3604 C CA . ILE C 1 53 ? -75.700 7.395 63.790 1.00 11.90 50 ILE C CA 1
ATOM 3605 C C . ILE C 1 53 ? -75.332 8.622 64.657 1.00 11.20 50 ILE C C 1
ATOM 3606 O O . ILE C 1 53 ? -74.611 9.515 64.240 1.00 12.36 50 ILE C O 1
ATOM 3611 N N . HIS C 1 54 ? -75.867 8.662 65.870 1.00 11.31 51 HIS C N 1
ATOM 3612 C CA . HIS C 1 54 ? -75.696 9.812 66.776 1.00 12.33 51 HIS C CA 1
ATOM 3613 C C . HIS C 1 54 ? -74.612 9.608 67.826 1.00 12.35 51 HIS C C 1
ATOM 3614 O O . HIS C 1 54 ? -74.467 10.412 68.730 1.00 14.85 51 HIS C O 1
ATOM 3621 N N . ASP C 1 55 ? -73.815 8.540 67.687 1.00 11.76 52 ASP C N 1
ATOM 3622 C CA . ASP C 1 55 ? -72.767 8.250 68.665 1.00 11.20 52 ASP C CA 1
ATOM 3623 C C . ASP C 1 55 ? -71.598 9.186 68.439 1.00 11.19 52 ASP C C 1
ATOM 3624 O O . ASP C 1 55 ? -70.929 9.122 67.414 1.00 12.34 52 ASP C O 1
ATOM 3629 N N . ASN C 1 56 ? -71.337 10.055 69.402 1.00 12.08 53 ASN C N 1
ATOM 3630 C CA . ASN C 1 56 ? -70.251 11.040 69.286 1.00 12.14 53 ASN C CA 1
ATOM 3631 C C . ASN C 1 56 ? -68.844 10.469 69.465 1.00 11.75 53 ASN C C 1
ATOM 3632 O O . ASN C 1 56 ? -67.866 11.173 69.233 1.00 12.93 53 ASN C O 1
ATOM 3637 N N . ALA C 1 57 ? -68.749 9.194 69.844 1.00 11.39 54 ALA C N 1
ATOM 3638 C CA . ALA C 1 57 ? -67.453 8.550 70.098 1.00 11.80 54 ALA C CA 1
ATOM 3639 C C . ALA C 1 57 ? -66.796 7.953 68.856 1.00 10.98 54 ALA C C 1
ATOM 3640 O O . ALA C 1 57 ? -65.700 7.368 68.951 1.00 11.76 54 ALA C O 1
ATOM 3642 N N . GLU C 1 58 ? -67.422 8.100 67.681 1.00 9.98 55 GLU C N 1
ATOM 3643 C CA . GLU C 1 58 ? -66.842 7.629 66.441 1.00 10.33 55 GLU C CA 1
ATOM 3644 C C . GLU C 1 58 ? -67.126 8.620 65.316 1.00 10.18 55 GLU C C 1
ATOM 3645 O O . GLU C 1 58 ? -68.067 9.410 65.366 1.00 10.85 55 GLU C O 1
ATOM 3651 N N . ARG C 1 59 ? -66.292 8.546 64.281 1.00 9.63 56 ARG C N 1
ATOM 3652 C CA . ARG C 1 59 ? -66.532 9.188 62.986 1.00 10.20 56 ARG C CA 1
ATOM 3653 C C . ARG C 1 59 ? -66.195 8.206 61.878 1.00 10.15 56 ARG C C 1
ATOM 3654 O O . ARG C 1 59 ? -65.166 7.573 61.924 1.00 12.68 56 ARG C O 1
ATOM 3662 N N . ARG C 1 60 ? -67.070 8.042 60.888 1.00 10.40 57 ARG C N 1
ATOM 3663 C CA . ARG C 1 60 ? -66.837 7.177 59.755 1.00 11.00 57 ARG C CA 1
ATOM 3664 C C . ARG C 1 60 ? -66.921 7.995 58.522 1.00 10.74 57 ARG C C 1
ATOM 3665 O O . ARG C 1 60 ? -67.999 8.480 58.179 1.00 10.89 57 ARG C O 1
ATOM 3673 N N . PHE C 1 61 ? -65.812 8.071 57.775 1.00 11.18 58 PHE C N 1
ATOM 3674 C CA . PHE C 1 61 ? -65.753 8.903 56.556 1.00 11.48 58 PHE C CA 1
ATOM 3675 C C . PHE C 1 61 ? -65.409 8.043 55.356 1.00 12.24 58 PHE C C 1
ATOM 3676 O O . PHE C 1 61 ? -64.716 7.050 55.467 1.00 13.47 58 PHE C O 1
ATOM 3684 N N . VAL C 1 62 ? -65.919 8.435 54.209 1.00 12.56 59 VAL C N 1
ATOM 3685 C CA . VAL C 1 62 ? -65.465 7.912 52.938 1.00 13.76 59 VAL C CA 1
ATOM 3686 C C . VAL C 1 62 ? -64.661 9.017 52.242 1.00 14.23 59 VAL C C 1
ATOM 3687 O O . VAL C 1 62 ? -64.899 10.234 52.425 1.00 15.52 59 VAL C O 1
ATOM 3691 N N . VAL C 1 63 ? -63.690 8.584 51.430 1.00 16.15 60 VAL C N 1
ATOM 3692 C CA . VAL C 1 63 ? -62.946 9.490 50.577 1.00 16.28 60 VAL C CA 1
ATOM 3693 C C . VAL C 1 63 ? -63.328 9.187 49.145 1.00 15.77 60 VAL C C 1
ATOM 3694 O O . VAL C 1 63 ? -63.289 8.033 48.716 1.00 17.18 60 VAL C O 1
ATOM 3698 N N A GLU C 1 64 ? -63.709 10.214 48.401 0.50 15.88 61 GLU C N 1
ATOM 3699 N N B GLU C 1 64 ? -63.708 10.219 48.400 0.50 16.68 61 GLU C N 1
ATOM 3700 C CA A GLU C 1 64 ? -64.206 10.078 47.036 0.50 16.82 61 GLU C CA 1
ATOM 3701 C CA B GLU C 1 64 ? -64.224 10.078 47.041 0.50 18.74 61 GLU C CA 1
ATOM 3702 C C A GLU C 1 64 ? -63.424 10.962 46.106 0.50 17.50 61 GLU C C 1
ATOM 3703 C C B GLU C 1 64 ? -63.427 10.963 46.107 0.50 18.44 61 GLU C C 1
ATOM 3704 O O A GLU C 1 64 ? -62.902 11.990 46.509 0.50 17.29 61 GLU C O 1
ATOM 3705 O O B GLU C 1 64 ? -62.901 11.994 46.508 0.50 18.01 61 GLU C O 1
ATOM 3716 N N . ASP C 1 65 ? -63.375 10.579 44.844 1.00 18.99 62 ASP C N 1
ATOM 3717 C CA . ASP C 1 65 ? -62.753 11.430 43.823 1.00 20.41 62 ASP C CA 1
ATOM 3718 C C . ASP C 1 65 ? -63.764 12.410 43.242 1.00 23.23 62 ASP C C 1
ATOM 3719 O O . ASP C 1 65 ? -64.921 12.466 43.711 1.00 24.19 62 ASP C O 1
ATOM 3724 N N . ALA C 1 66 ? -63.362 13.186 42.244 1.00 24.36 63 ALA C N 1
ATOM 3725 C CA . ALA C 1 66 ? -64.262 14.186 41.661 1.00 27.65 63 ALA C CA 1
ATOM 3726 C C . ALA C 1 66 ? -65.501 13.585 40.983 1.00 27.15 63 ALA C C 1
ATOM 3727 O O . ALA C 1 66 ? -66.527 14.249 40.890 1.00 35.09 63 ALA C O 1
ATOM 3729 N N A GLN C 1 67 ? -65.391 12.349 40.502 0.50 28.59 64 GLN C N 1
ATOM 3730 N N B GLN C 1 67 ? -65.392 12.348 40.502 0.50 28.95 64 GLN C N 1
ATOM 3731 C CA A GLN C 1 67 ? -66.513 11.627 39.875 0.50 30.60 64 GLN C CA 1
ATOM 3732 C CA B GLN C 1 67 ? -66.514 11.626 39.875 0.50 31.21 64 GLN C CA 1
ATOM 3733 C C A GLN C 1 67 ? -67.374 10.850 40.898 0.50 30.17 64 GLN C C 1
ATOM 3734 C C B GLN C 1 67 ? -67.375 10.850 40.898 0.50 30.42 64 GLN C C 1
ATOM 3735 O O A GLN C 1 67 ? -68.261 10.108 40.510 0.50 31.45 64 GLN C O 1
ATOM 3736 O O B GLN C 1 67 ? -68.265 10.108 40.510 0.50 31.76 64 GLN C O 1
ATOM 3747 N N . LYS C 1 68 ? -67.080 11.009 42.191 1.00 28.26 65 LYS C N 1
ATOM 3748 C CA . LYS C 1 68 ? -67.784 10.327 43.292 1.00 28.37 65 LYS C CA 1
ATOM 3749 C C . LYS C 1 68 ? -67.522 8.826 43.379 1.00 26.00 65 LYS C C 1
ATOM 3750 O O . LYS C 1 68 ? -68.283 8.108 43.999 1.00 28.41 65 LYS C O 1
ATOM 3756 N N . ASN C 1 69 ? -66.432 8.351 42.777 1.00 24.29 66 ASN C N 1
ATOM 3757 C CA . ASN C 1 69 ? -65.966 6.982 43.017 1.00 24.50 66 ASN C CA 1
ATOM 3758 C C . ASN C 1 69 ? -65.439 6.914 44.440 1.00 21.38 66 ASN C C 1
ATOM 3759 O O . ASN C 1 69 ? -64.689 7.794 44.854 1.00 20.72 66 ASN C O 1
ATOM 3764 N N A LEU C 1 70 ? -65.815 5.872 45.174 0.50 20.11 67 LEU C N 1
ATOM 3765 N N B LEU C 1 70 ? -65.819 5.877 45.178 0.50 20.40 67 LEU C N 1
ATOM 3766 C CA A LEU C 1 70 ? -65.351 5.692 46.556 0.50 19.32 67 LEU C CA 1
ATOM 3767 C CA B LEU C 1 70 ? -65.340 5.679 46.539 0.50 19.44 67 LEU C CA 1
ATOM 3768 C C A LEU C 1 70 ? -63.956 5.071 46.529 0.50 19.03 67 LEU C C 1
ATOM 3769 C C B LEU C 1 70 ? -63.952 5.071 46.522 0.50 19.18 67 LEU C C 1
ATOM 3770 O O A LEU C 1 70 ? -63.784 3.932 45.999 0.50 22.23 67 LEU C O 1
ATOM 3771 O O B LEU C 1 70 ? -63.788 3.941 46.017 0.50 22.26 67 LEU C O 1
ATOM 3780 N N . ILE C 1 71 ? -62.973 5.804 47.056 1.00 17.21 68 ILE C N 1
ATOM 3781 C CA . ILE C 1 71 ? -61.563 5.368 47.027 1.00 17.65 68 ILE C CA 1
ATOM 3782 C C . ILE C 1 71 ? -61.190 4.587 48.309 1.00 18.10 68 ILE C C 1
ATOM 3783 O O . ILE C 1 71 ? -60.481 3.623 48.249 1.00 19.18 68 ILE C O 1
ATOM 3788 N N . GLY C 1 72 ? -61.760 4.965 49.439 1.00 16.59 69 GLY C N 1
ATOM 3789 C CA . GLY C 1 72 ? -61.535 4.273 50.668 1.00 14.63 69 GLY C CA 1
ATOM 3790 C C . GLY C 1 72 ? -62.339 4.869 51.784 1.00 13.51 69 GLY C C 1
ATOM 3791 O O . GLY C 1 72 ? -63.202 5.700 51.599 1.00 15.48 69 GLY C O 1
ATOM 3792 N N A LEU C 1 73 ? -61.987 4.412 52.977 0.50 13.09 70 LEU C N 1
ATOM 3793 N N B LEU C 1 73 ? -61.988 4.410 52.976 0.50 12.68 70 LEU C N 1
ATOM 3794 C CA A LEU C 1 73 ? -62.648 4.787 54.209 0.50 13.35 70 LEU C CA 1
ATOM 3795 C CA B LEU C 1 73 ? -62.662 4.751 54.217 0.50 12.50 70 LEU C CA 1
ATOM 3796 C C A LEU C 1 73 ? -61.593 5.119 55.259 0.50 12.10 70 LEU C C 1
ATOM 3797 C C B LEU C 1 73 ? -61.594 5.123 55.250 0.50 11.73 70 LEU C C 1
ATOM 3798 O O A LEU C 1 73 ? -60.570 4.445 55.331 0.50 13.39 70 LEU C O 1
ATOM 3799 O O B LEU C 1 73 ? -60.547 4.463 55.317 0.50 12.78 70 LEU C O 1
ATOM 3808 N N . VAL C 1 74 ? -61.900 6.154 56.033 1.00 11.25 71 VAL C N 1
ATOM 3809 C CA . VAL C 1 74 ? -61.076 6.482 57.190 1.00 11.53 71 VAL C CA 1
ATOM 3810 C C . VAL C 1 74 ? -62.043 6.682 58.346 1.00 11.66 71 VAL C C 1
ATOM 3811 O O . VAL C 1 74 ? -63.115 7.307 58.204 1.00 12.44 71 VAL C O 1
ATOM 3815 N N . GLU C 1 75 ? -61.661 6.139 59.515 1.00 10.64 72 GLU C N 1
ATOM 3816 C CA . GLU C 1 75 ? -62.502 6.215 60.679 1.00 9.87 72 GLU C CA 1
ATOM 3817 C C . GLU C 1 75 ? -61.698 6.601 61.903 1.00 9.50 72 GLU C C 1
ATOM 3818 O O . GLU C 1 75 ? -60.529 6.227 62.037 1.00 10.92 72 GLU C O 1
ATOM 3824 N N . LEU C 1 76 ? -62.404 7.242 62.841 1.00 9.79 73 LEU C N 1
ATOM 3825 C CA . LEU C 1 76 ? -61.951 7.456 64.200 1.00 9.96 73 LEU C CA 1
ATOM 3826 C C . LEU C 1 76 ? -62.883 6.711 65.138 1.00 10.51 73 LEU C C 1
ATOM 3827 O O . LEU C 1 76 ? -64.092 6.897 65.034 1.00 12.49 73 LEU C O 1
ATOM 3832 N N . ILE C 1 77 ? -62.314 5.926 66.044 1.00 9.83 74 ILE C N 1
ATOM 3833 C CA . ILE C 1 77 ? -63.113 5.242 67.048 1.00 10.78 74 ILE C CA 1
ATOM 3834 C C . ILE C 1 77 ? -62.554 5.531 68.438 1.00 10.26 74 ILE C C 1
ATOM 3835 O O . ILE C 1 77 ? -61.428 6.034 68.605 1.00 10.99 74 ILE C O 1
ATOM 3840 N N . GLU C 1 78 ? -63.366 5.213 69.444 1.00 10.96 75 GLU C N 1
ATOM 3841 C CA . GLU C 1 78 ? -62.961 5.374 70.826 1.00 12.29 75 GLU C CA 1
ATOM 3842 C C . GLU C 1 78 ? -62.549 6.821 71.116 1.00 11.24 75 GLU C C 1
ATOM 3843 O O . GLU C 1 78 ? -61.619 7.083 71.887 1.00 12.21 75 GLU C O 1
ATOM 3849 N N . ILE C 1 79 ? -63.266 7.768 70.531 1.00 10.47 76 ILE C N 1
ATOM 3850 C CA . ILE C 1 79 ? -62.921 9.159 70.747 1.00 10.28 76 ILE C CA 1
ATOM 3851 C C . ILE C 1 79 ? -63.255 9.535 72.199 1.00 10.72 76 ILE C C 1
ATOM 3852 O O . ILE C 1 79 ? -64.389 9.295 72.648 1.00 13.14 76 ILE C O 1
ATOM 3857 N N . ASN C 1 80 ? -62.278 10.077 72.906 1.00 10.32 77 ASN C N 1
ATOM 3858 C CA . ASN C 1 80 ? -62.455 10.495 74.281 1.00 10.48 77 ASN C CA 1
ATOM 3859 C C . ASN C 1 80 ? -62.224 12.000 74.358 1.00 10.11 77 ASN C C 1
ATOM 3860 O O . ASN C 1 80 ? -61.154 12.475 73.936 1.00 11.39 77 ASN C O 1
ATOM 3865 N N . TYR C 1 81 ? -63.159 12.747 74.895 1.00 10.71 78 TYR C N 1
ATOM 3866 C CA . TYR C 1 81 ? -63.068 14.225 74.855 1.00 11.53 78 TYR C CA 1
ATOM 3867 C C . TYR C 1 81 ? -62.482 14.870 76.076 1.00 11.59 78 TYR C C 1
ATOM 3868 O O . TYR C 1 81 ? -62.406 16.108 76.112 1.00 13.14 78 TYR C O 1
ATOM 3877 N N . ILE C 1 82 ? -62.020 14.082 77.059 1.00 11.20 79 ILE C N 1
ATOM 3878 C CA . ILE C 1 82 ? -61.165 14.623 78.137 1.00 10.86 79 ILE C CA 1
ATOM 3879 C C . ILE C 1 82 ? -59.705 14.395 77.769 1.00 10.66 79 ILE C C 1
ATOM 3880 O O . ILE C 1 82 ? -58.902 15.335 77.764 1.00 11.54 79 ILE C O 1
ATOM 3885 N N . HIS C 1 83 ? -59.352 13.142 77.438 1.00 10.39 80 HIS C N 1
ATOM 3886 C CA . HIS C 1 83 ? -57.996 12.828 77.005 1.00 9.93 80 HIS C CA 1
ATOM 3887 C C . HIS C 1 83 ? -57.682 13.362 75.605 1.00 10.22 80 HIS C C 1
ATOM 3888 O O . HIS C 1 83 ? -56.552 13.501 75.206 1.00 11.55 80 HIS C O 1
ATOM 3895 N N . ARG C 1 84 ? -58.756 13.602 74.852 1.00 9.70 81 ARG C N 1
ATOM 3896 C CA . ARG C 1 84 ? -58.680 14.138 73.491 1.00 9.66 81 ARG C CA 1
ATOM 3897 C C . ARG C 1 84 ? -57.863 13.219 72.571 1.00 9.06 81 ARG C C 1
ATOM 3898 O O . ARG C 1 84 ? -57.001 13.664 71.819 1.00 9.79 81 ARG C O 1
ATOM 3906 N N . SER C 1 85 ? -58.202 11.944 72.628 1.00 9.13 82 SER C N 1
ATOM 3907 C CA . SER C 1 85 ? -57.540 10.938 71.797 1.00 9.51 82 SER C CA 1
ATOM 3908 C C . SER C 1 85 ? -58.538 10.129 71.040 1.00 9.12 82 SER C C 1
ATOM 3909 O O . SER C 1 85 ? -59.722 10.048 71.413 1.00 10.12 82 SER C O 1
ATOM 3912 N N . ALA C 1 86 ? -58.064 9.495 69.962 1.00 9.00 83 ALA C N 1
ATOM 3913 C CA . ALA C 1 86 ? -58.893 8.538 69.197 1.00 8.96 83 ALA C CA 1
ATOM 3914 C C . ALA C 1 86 ? -57.987 7.588 68.447 1.00 8.85 83 ALA C C 1
ATOM 3915 O O . ALA C 1 86 ? -56.804 7.912 68.164 1.00 9.52 83 ALA C O 1
ATOM 3917 N N . GLU C 1 87 ? -58.572 6.415 68.113 1.00 9.02 84 GLU C N 1
ATOM 3918 C CA . GLU C 1 87 ? -57.902 5.444 67.270 1.00 9.29 84 GLU C CA 1
ATOM 3919 C C . GLU C 1 87 ? -58.302 5.630 65.824 1.00 9.35 84 GLU C C 1
ATOM 3920 O O . GLU C 1 87 ? -59.492 5.743 65.516 1.00 10.48 84 GLU C O 1
ATOM 3926 N N . PHE C 1 88 ? -57.302 5.625 64.933 1.00 9.87 85 PHE C N 1
ATOM 3927 C CA . PHE C 1 88 ? -57.478 5.770 63.497 1.00 9.85 85 PHE C CA 1
ATOM 3928 C C . PHE C 1 88 ? -57.438 4.422 62.801 1.00 9.64 85 PHE C C 1
ATOM 3929 O O . PHE C 1 88 ? -56.602 3.573 63.132 1.00 10.51 85 PHE C O 1
ATOM 3937 N N . GLN C 1 89 ? -58.300 4.258 61.795 1.00 9.91 86 GLN C N 1
ATOM 3938 C CA . GLN C 1 89 ? -58.266 3.064 60.955 1.00 11.11 86 GLN C CA 1
ATOM 3939 C C . GLN C 1 89 ? -58.651 3.414 59.521 1.00 10.25 86 GLN C C 1
ATOM 3940 O O . GLN C 1 89 ? -59.383 4.386 59.291 1.00 10.88 86 GLN C O 1
ATOM 3946 N N . ILE C 1 90 ? -58.101 2.641 58.579 1.00 10.13 87 ILE C N 1
ATOM 3947 C CA . ILE C 1 90 ? -58.195 2.954 57.166 1.00 10.76 87 ILE C CA 1
ATOM 3948 C C . ILE C 1 90 ? -58.388 1.690 56.352 1.00 11.17 87 ILE C C 1
ATOM 3949 O O . ILE C 1 90 ? -57.767 0.654 56.639 1.00 12.31 87 ILE C O 1
ATOM 3954 N N . ILE C 1 91 ? -59.230 1.797 55.310 1.00 11.08 88 ILE C N 1
ATOM 3955 C CA . ILE C 1 91 ? -59.321 0.780 54.254 1.00 13.01 88 ILE C CA 1
ATOM 3956 C C . ILE C 1 91 ? -59.295 1.472 52.917 1.00 12.57 88 ILE C C 1
ATOM 3957 O O . ILE C 1 91 ? -59.996 2.434 52.698 1.00 14.02 88 ILE C O 1
ATOM 3962 N N A ILE C 1 92 ? -58.508 0.952 51.975 0.50 14.10 89 ILE C N 1
ATOM 3963 N N B ILE C 1 92 ? -58.497 0.969 51.988 0.50 14.13 89 ILE C N 1
ATOM 3964 C CA A ILE C 1 92 ? -58.603 1.356 50.578 0.50 15.05 89 ILE C CA 1
ATOM 3965 C CA B ILE C 1 92 ? -58.601 1.381 50.586 0.50 15.52 89 ILE C CA 1
ATOM 3966 C C A ILE C 1 92 ? -59.454 0.353 49.799 0.50 17.67 89 ILE C C 1
ATOM 3967 C C B ILE C 1 92 ? -59.451 0.356 49.802 0.50 17.94 89 ILE C C 1
ATOM 3968 O O A ILE C 1 92 ? -59.256 -0.825 49.939 0.50 20.45 89 ILE C O 1
ATOM 3969 O O B ILE C 1 92 ? -59.259 -0.835 49.948 0.50 20.65 89 ILE C O 1
ATOM 3978 N N . ALA C 1 93 ? -60.401 0.831 49.006 1.00 18.47 90 ALA C N 1
ATOM 3979 C CA . ALA C 1 93 ? -61.275 -0.031 48.204 1.00 22.10 90 ALA C CA 1
ATOM 3980 C C . ALA C 1 93 ? -60.448 -0.914 47.300 1.00 21.70 90 ALA C C 1
ATOM 3981 O O . ALA C 1 93 ? -59.425 -0.437 46.766 1.00 19.73 90 ALA C O 1
ATOM 3983 N N . PRO C 1 94 ? -60.843 -2.195 47.123 1.00 23.92 91 PRO C N 1
ATOM 3984 C CA . PRO C 1 94 ? -59.994 -3.118 46.339 1.00 26.52 91 PRO C CA 1
ATOM 3985 C C . PRO C 1 94 ? -59.543 -2.586 44.992 1.00 24.59 91 PRO C C 1
ATOM 3986 O O . PRO C 1 94 ? -58.361 -2.725 44.637 1.00 23.80 91 PRO C O 1
ATOM 3990 N N . GLU C 1 95 ? -60.446 -1.923 44.269 1.00 22.41 92 GLU C N 1
ATOM 3991 C CA . GLU C 1 95 ? -60.121 -1.428 42.923 1.00 23.21 92 GLU C CA 1
ATOM 3992 C C . GLU C 1 95 ? -59.036 -0.337 42.942 1.00 20.95 92 GLU C C 1
ATOM 3993 O O . GLU C 1 95 ? -58.428 -0.077 41.930 1.00 22.77 92 GLU C O 1
ATOM 3999 N N . HIS C 1 96 ? -58.821 0.308 44.100 1.00 18.48 93 HIS C N 1
ATOM 4000 C CA . HIS C 1 96 ? -57.887 1.437 44.202 1.00 19.00 93 HIS C CA 1
ATOM 4001 C C . HIS C 1 96 ? -56.655 1.119 45.031 1.00 19.36 93 HIS C C 1
ATOM 4002 O O . HIS C 1 96 ? -55.829 2.010 45.212 1.00 19.29 93 HIS C O 1
ATOM 4009 N N . GLN C 1 97 ? -56.538 -0.127 45.507 1.00 19.95 94 GLN C N 1
ATOM 4010 C CA . GLN C 1 97 ? -55.382 -0.561 46.300 1.00 20.93 94 GLN C CA 1
ATOM 4011 C C . GLN C 1 97 ? -54.143 -0.548 45.473 1.00 21.40 94 GLN C C 1
ATOM 4012 O O . GLN C 1 97 ? -54.207 -0.882 44.318 1.00 22.77 94 GLN C O 1
ATOM 4018 N N . GLY C 1 98 ? -53.033 -0.146 46.090 1.00 21.24 95 GLY C N 1
ATOM 4019 C CA . GLY C 1 98 ? -51.758 -0.124 45.388 1.00 26.18 95 GLY C CA 1
ATOM 4020 C C . GLY C 1 98 ? -51.544 0.971 44.375 1.00 25.78 95 GLY C C 1
ATOM 4021 O O . GLY C 1 98 ? -50.651 0.855 43.564 1.00 33.89 95 GLY C O 1
ATOM 4022 N N . LYS C 1 99 ? -52.321 2.027 44.436 1.00 22.42 96 LYS C N 1
ATOM 4023 C CA . LYS C 1 99 ? -52.199 3.156 43.492 1.00 22.37 96 LYS C CA 1
ATOM 4024 C C . LYS C 1 99 ? -51.569 4.404 44.118 1.00 23.12 96 LYS C C 1
ATOM 4025 O O . LYS C 1 99 ? -51.477 5.443 43.444 1.00 27.05 96 LYS C O 1
ATOM 4031 N N . GLY C 1 100 ? -51.148 4.305 45.363 1.00 19.18 97 GLY C N 1
ATOM 4032 C CA . GLY C 1 100 ? -50.460 5.427 46.000 1.00 19.09 97 GLY C CA 1
ATOM 4033 C C . GLY C 1 100 ? -51.356 6.508 46.575 1.00 16.85 97 GLY C C 1
ATOM 4034 O O . GLY C 1 100 ? -50.843 7.582 46.855 1.00 17.39 97 GLY C O 1
ATOM 4035 N N . PHE C 1 101 ? -52.648 6.236 46.774 1.00 15.12 98 PHE C N 1
ATOM 4036 C CA . PHE C 1 101 ? -53.553 7.185 47.426 1.00 13.94 98 PHE C CA 1
ATOM 4037 C C . PHE C 1 101 ? -53.510 7.180 48.942 1.00 12.61 98 PHE C C 1
ATOM 4038 O O . PHE C 1 101 ? -54.180 8.015 49.577 1.00 13.90 98 PHE C O 1
ATOM 4046 N N . ALA C 1 102 ? -52.925 6.185 49.575 1.00 13.72 99 ALA C N 1
ATOM 4047 C CA . ALA C 1 102 ? -53.005 6.039 51.027 1.00 13.97 99 ALA C CA 1
ATOM 4048 C C . ALA C 1 102 ? -52.580 7.257 51.838 1.00 12.41 99 ALA C C 1
ATOM 4049 O O . ALA C 1 102 ? -53.258 7.667 52.791 1.00 12.47 99 ALA C O 1
ATOM 4051 N N . ARG C 1 103 ? -51.457 7.876 51.428 1.00 12.32 100 ARG C N 1
ATOM 4052 C CA . ARG C 1 103 ? -51.000 9.062 52.129 1.00 11.92 100 ARG C CA 1
ATOM 4053 C C . ARG C 1 103 ? -52.051 10.132 52.110 1.00 11.25 100 ARG C C 1
ATOM 4054 O O . ARG C 1 103 ? -52.255 10.817 53.101 1.00 11.65 100 ARG C O 1
ATOM 4062 N N . THR C 1 104 ? -52.724 10.346 51.014 1.00 11.72 101 THR C N 1
ATOM 4063 C CA . THR C 1 104 ? -53.757 11.385 50.895 1.00 11.81 101 THR C CA 1
ATOM 4064 C C . THR C 1 104 ? -54.905 11.096 51.861 1.00 11.61 101 THR C C 1
ATOM 4065 O O . THR C 1 104 ? -55.419 12.020 52.519 1.00 11.89 101 THR C O 1
ATOM 4069 N N . LEU C 1 105 ? -55.344 9.832 51.932 1.00 11.28 102 LEU C N 1
ATOM 4070 C CA . LEU C 1 105 ? -56.418 9.485 52.887 1.00 10.85 102 LEU C CA 1
ATOM 4071 C C . LEU C 1 105 ? -56.005 9.752 54.340 1.00 10.63 102 LEU C C 1
ATOM 4072 O O . LEU C 1 105 ? -56.798 10.299 55.144 1.00 11.36 102 LEU C O 1
ATOM 4077 N N . ILE C 1 106 ? -54.772 9.355 54.673 1.00 10.73 103 ILE C N 1
ATOM 4078 C CA . ILE C 1 106 ? -54.255 9.609 56.014 1.00 10.94 103 ILE C CA 1
ATOM 4079 C C . ILE C 1 106 ? -54.205 11.108 56.262 1.00 10.79 103 ILE C C 1
ATOM 4080 O O . ILE C 1 106 ? -54.609 11.578 57.321 1.00 11.26 103 ILE C O 1
ATOM 4085 N N . ASN C 1 107 ? -53.725 11.882 55.324 1.00 11.39 104 ASN C N 1
ATOM 4086 C CA . ASN C 1 107 ? -53.656 13.360 55.451 1.00 11.87 104 ASN C CA 1
ATOM 4087 C C . ASN C 1 107 ? -55.041 13.942 55.716 1.00 10.91 104 ASN C C 1
ATOM 4088 O O . ASN C 1 107 ? -55.164 14.827 56.584 1.00 11.68 104 ASN C O 1
ATOM 4093 N N . ARG C 1 108 ? -56.061 13.466 54.981 1.00 10.84 105 ARG C N 1
ATOM 4094 C CA . ARG C 1 108 ? -57.399 13.981 55.219 1.00 11.15 105 ARG C CA 1
ATOM 4095 C C . ARG C 1 108 ? -57.866 13.683 56.658 1.00 10.70 105 ARG C C 1
ATOM 4096 O O . ARG C 1 108 ? -58.460 14.539 57.314 1.00 11.02 105 ARG C O 1
ATOM 4104 N N . ALA C 1 109 ? -57.586 12.469 57.138 1.00 9.74 106 ALA C N 1
ATOM 4105 C CA . ALA C 1 109 ? -57.963 12.082 58.491 1.00 10.45 106 ALA C CA 1
ATOM 4106 C C . ALA C 1 109 ? -57.223 12.884 59.554 1.00 9.65 106 ALA C C 1
ATOM 4107 O O . ALA C 1 109 ? -57.844 13.289 60.537 1.00 10.45 106 ALA C O 1
ATOM 4109 N N . LEU C 1 110 ? -55.940 13.114 59.367 1.00 10.18 107 LEU C N 1
ATOM 4110 C CA . LEU C 1 110 ? -55.185 13.867 60.367 1.00 9.65 107 LEU C CA 1
ATOM 4111 C C . LEU C 1 110 ? -55.554 15.312 60.347 1.00 9.36 107 LEU C C 1
ATOM 4112 O O . LEU C 1 110 ? -55.684 15.945 61.431 1.00 10.05 107 LEU C O 1
ATOM 4117 N N . ASP C 1 111 ? -55.768 15.874 59.147 1.00 10.00 108 ASP C N 1
ATOM 4118 C CA . ASP C 1 111 ? -56.233 17.264 59.070 1.00 10.18 108 ASP C CA 1
ATOM 4119 C C . ASP C 1 111 ? -57.552 17.385 59.804 1.00 9.99 108 ASP C C 1
ATOM 4120 O O . ASP C 1 111 ? -57.748 18.331 60.594 1.00 10.92 108 ASP C O 1
ATOM 4125 N N . TYR C 1 112 ? -58.475 16.474 59.581 1.00 10.17 109 TYR C N 1
ATOM 4126 C CA . TYR C 1 112 ? -59.769 16.566 60.244 1.00 9.98 109 TYR C CA 1
ATOM 4127 C C . TYR C 1 112 ? -59.577 16.458 61.763 1.00 9.26 109 TYR C C 1
ATOM 4128 O O . TYR C 1 112 ? -60.157 17.261 62.531 1.00 10.60 109 TYR C O 1
ATOM 4137 N N . SER C 1 113 ? -58.792 15.491 62.201 1.00 8.96 110 SER C N 1
ATOM 4138 C CA . SER C 1 113 ? -58.601 15.237 63.635 1.00 9.57 110 SER C CA 1
ATOM 4139 C C . SER C 1 113 ? -58.050 16.450 64.372 1.00 8.77 110 SER C C 1
ATOM 4140 O O . SER C 1 113 ? -58.509 16.783 65.477 1.00 9.98 110 SER C O 1
ATOM 4143 N N . PHE C 1 114 ? -57.047 17.089 63.735 1.00 9.01 111 PHE C N 1
ATOM 4144 C CA . PHE C 1 114 ? -56.284 18.111 64.425 1.00 9.21 111 PHE C CA 1
ATOM 4145 C C . PHE C 1 114 ? -56.718 19.532 64.137 1.00 9.59 111 PHE C C 1
ATOM 4146 O O . PHE C 1 114 ? -56.467 20.418 64.950 1.00 10.41 111 PHE C O 1
ATOM 4154 N N . THR C 1 115 ? -57.336 19.774 62.973 1.00 9.60 112 THR C N 1
ATOM 4155 C CA . THR C 1 115 ? -57.783 21.127 62.606 1.00 9.89 112 THR C CA 1
ATOM 4156 C C . THR C 1 115 ? -59.260 21.363 62.759 1.00 10.38 112 THR C C 1
ATOM 4157 O O . THR C 1 115 ? -59.673 22.528 62.803 1.00 10.99 112 THR C O 1
ATOM 4161 N N . ILE C 1 116 ? -60.060 20.301 62.849 1.00 10.56 113 ILE C N 1
ATOM 4162 C CA . ILE C 1 116 ? -61.516 20.416 62.958 1.00 10.12 113 ILE C CA 1
ATOM 4163 C C . ILE C 1 116 ? -61.994 19.881 64.320 1.00 10.32 113 ILE C C 1
ATOM 4164 O O . ILE C 1 116 ? -62.626 20.604 65.088 1.00 10.86 113 ILE C O 1
ATOM 4169 N N . LEU C 1 117 ? -61.716 18.602 64.611 1.00 9.61 114 LEU C N 1
ATOM 4170 C CA . LEU C 1 117 ? -62.208 18.002 65.860 1.00 9.21 114 LEU C CA 1
ATOM 4171 C C . LEU C 1 117 ? -61.387 18.400 67.077 1.00 9.42 114 LEU C C 1
ATOM 4172 O O . LEU C 1 117 ? -61.844 18.213 68.201 1.00 10.48 114 LEU C O 1
ATOM 4177 N N . ASN C 1 118 ? -60.217 18.991 66.873 1.00 9.13 115 ASN C N 1
ATOM 4178 C CA . ASN C 1 118 ? -59.412 19.537 67.960 1.00 9.23 115 ASN C CA 1
ATOM 4179 C C . ASN C 1 118 ? -58.981 18.431 68.913 1.00 9.67 115 ASN C C 1
ATOM 4180 O O . ASN C 1 118 ? -58.980 18.640 70.129 1.00 10.73 115 ASN C O 1
ATOM 4185 N N . LEU C 1 119 ? -58.589 17.285 68.391 1.00 9.43 116 LEU C N 1
ATOM 4186 C CA . LEU C 1 119 ? -57.990 16.240 69.204 1.00 9.15 116 LEU C CA 1
ATOM 4187 C C . LEU C 1 119 ? -56.509 16.493 69.463 1.00 9.17 116 LEU C C 1
ATOM 4188 O O . LEU C 1 119 ? -55.852 17.199 68.729 1.00 10.00 116 LEU C O 1
ATOM 4193 N N A HIS C 1 120 ? -56.027 15.904 70.566 0.50 9.26 117 HIS C N 1
ATOM 4194 N N B HIS C 1 120 ? -56.015 15.899 70.560 0.50 9.27 117 HIS C N 1
ATOM 4195 C CA A HIS C 1 120 ? -54.635 15.985 70.994 0.50 9.65 117 HIS C CA 1
ATOM 4196 C CA B HIS C 1 120 ? -54.621 15.986 70.992 0.50 9.78 117 HIS C CA 1
ATOM 4197 C C A HIS C 1 120 ? -53.748 14.839 70.475 0.50 9.45 117 HIS C C 1
ATOM 4198 C C B HIS C 1 120 ? -53.744 14.840 70.473 0.50 9.50 117 HIS C C 1
ATOM 4199 O O A HIS C 1 120 ? -52.575 15.056 70.183 0.50 10.14 117 HIS C O 1
ATOM 4200 O O B HIS C 1 120 ? -52.577 15.051 70.173 0.50 10.15 117 HIS C O 1
ATOM 4213 N N . LYS C 1 121 ? -54.301 13.643 70.378 1.00 9.28 118 LYS C N 1
ATOM 4214 C CA . LYS C 1 121 ? -53.523 12.449 70.039 1.00 9.23 118 LYS C CA 1
ATOM 4215 C C . LYS C 1 121 ? -54.336 11.533 69.156 1.00 9.17 118 LYS C C 1
ATOM 4216 O O . LYS C 1 121 ? -55.492 11.204 69.472 1.00 10.32 118 LYS C O 1
ATOM 4222 N N . ILE C 1 122 ? -53.695 11.094 68.067 1.00 8.80 119 ILE C N 1
ATOM 4223 C CA . ILE C 1 122 ? -54.241 9.989 67.247 1.00 8.91 119 ILE C CA 1
ATOM 4224 C C . ILE C 1 122 ? -53.267 8.825 67.358 1.00 8.93 119 ILE C C 1
ATOM 4225 O O . ILE C 1 122 ? -52.047 9.004 67.179 1.00 9.80 119 ILE C O 1
ATOM 4230 N N . TYR C 1 123 ? -53.810 7.636 67.604 1.00 8.68 120 TYR C N 1
ATOM 4231 C CA . TYR C 1 123 ? -53.001 6.427 67.648 1.00 8.73 120 TYR C CA 1
ATOM 4232 C C . TYR C 1 123 ? -53.596 5.361 66.733 1.00 8.18 120 TYR C C 1
ATOM 4233 O O . TYR C 1 123 ? -54.760 5.448 66.307 1.00 9.33 120 TYR C O 1
ATOM 4242 N N . LEU C 1 124 ? -52.790 4.351 66.436 1.00 8.66 121 LEU C N 1
ATOM 4243 C CA . LEU C 1 124 ? -53.211 3.248 65.563 1.00 8.91 121 LEU C CA 1
ATOM 4244 C C . LEU C 1 124 ? -52.477 1.982 65.954 1.00 8.70 121 LEU C C 1
ATOM 4245 O O . LEU C 1 124 ? -51.444 2.039 66.637 1.00 9.07 121 LEU C O 1
ATOM 4250 N N . HIS C 1 125 ? -52.990 0.865 65.449 1.00 8.83 122 HIS C N 1
ATOM 4251 C CA . HIS C 1 125 ? -52.362 -0.441 65.578 1.00 9.09 122 HIS C CA 1
ATOM 4252 C C . HIS C 1 125 ? -52.092 -0.990 64.191 1.00 9.05 122 HIS C C 1
ATOM 4253 O O . HIS C 1 125 ? -52.964 -0.933 63.323 1.00 10.31 122 HIS C O 1
ATOM 4260 N N . VAL C 1 126 ? -50.918 -1.584 64.018 1.00 8.88 123 VAL C N 1
ATOM 4261 C CA . VAL C 1 126 ? -50.484 -2.133 62.730 1.00 9.51 123 VAL C CA 1
ATOM 4262 C C . VAL C 1 126 ? -49.618 -3.358 62.969 1.00 9.10 123 VAL C C 1
ATOM 4263 O O . VAL C 1 126 ? -48.707 -3.344 63.802 1.00 10.16 123 VAL C O 1
ATOM 4267 N N . ALA C 1 127 ? -49.896 -4.436 62.229 1.00 10.05 124 ALA C N 1
ATOM 4268 C CA . ALA C 1 127 ? -49.126 -5.671 62.420 1.00 10.27 124 ALA C CA 1
ATOM 4269 C C . ALA C 1 127 ? -47.659 -5.485 62.111 1.00 10.41 124 ALA C C 1
ATOM 4270 O O . ALA C 1 127 ? -47.311 -4.859 61.110 1.00 10.61 124 ALA C O 1
ATOM 4272 N N A VAL C 1 128 ? -46.811 -6.111 62.909 0.50 10.80 125 VAL C N 1
ATOM 4273 N N B VAL C 1 128 ? -46.797 -6.104 62.908 0.50 10.85 125 VAL C N 1
ATOM 4274 C CA A VAL C 1 128 ? -45.371 -6.087 62.606 0.50 12.05 125 VAL C CA 1
ATOM 4275 C CA B VAL C 1 128 ? -45.358 -6.088 62.604 0.50 12.46 125 VAL C CA 1
ATOM 4276 C C A VAL C 1 128 ? -45.038 -6.779 61.262 0.50 12.15 125 VAL C C 1
ATOM 4277 C C B VAL C 1 128 ? -45.042 -6.784 61.268 0.50 12.19 125 VAL C C 1
ATOM 4278 O O A VAL C 1 128 ? -44.089 -6.401 60.543 0.50 14.13 125 VAL C O 1
ATOM 4279 O O B VAL C 1 128 ? -44.088 -6.440 60.573 0.50 13.41 125 VAL C O 1
ATOM 4286 N N . GLU C 1 129 ? -45.892 -7.728 60.883 1.00 11.91 126 GLU C N 1
ATOM 4287 C CA . GLU C 1 129 ? -45.784 -8.405 59.590 1.00 13.91 126 GLU C CA 1
ATOM 4288 C C . GLU C 1 129 ? -46.350 -7.599 58.417 1.00 13.92 126 GLU C C 1
ATOM 4289 O O . GLU C 1 129 ? -46.345 -8.108 57.298 1.00 15.10 126 GLU C O 1
ATOM 4295 N N . ASN C 1 130 ? -46.761 -6.353 58.659 1.00 11.90 127 ASN C N 1
ATOM 4296 C CA . ASN C 1 130 ? -47.237 -5.422 57.606 1.00 11.89 127 ASN C CA 1
ATOM 4297 C C . ASN C 1 130 ? -46.324 -4.191 57.554 1.00 10.52 127 ASN C C 1
ATOM 4298 O O . ASN C 1 130 ? -46.749 -3.043 57.795 1.00 11.71 127 ASN C O 1
ATOM 4303 N N . PRO C 1 131 ? -45.024 -4.410 57.249 1.00 12.04 128 PRO C N 1
ATOM 4304 C CA . PRO C 1 131 ? -44.097 -3.285 57.179 1.00 12.13 128 PRO C CA 1
ATOM 4305 C C . PRO C 1 131 ? -44.440 -2.199 56.169 1.00 12.04 128 PRO C C 1
ATOM 4306 O O . PRO C 1 131 ? -44.051 -1.045 56.418 1.00 13.30 128 PRO C O 1
ATOM 4310 N N . LYS C 1 132 ? -45.179 -2.512 55.093 1.00 12.70 129 LYS C N 1
ATOM 4311 C CA . LYS C 1 132 ? -45.529 -1.439 54.140 1.00 13.51 129 LYS C CA 1
ATOM 4312 C C . LYS C 1 132 ? -46.341 -0.335 54.841 1.00 13.27 129 LYS C C 1
ATOM 4313 O O . LYS C 1 132 ? -46.143 0.881 54.626 1.00 15.98 129 LYS C O 1
ATOM 4319 N N . ALA C 1 133 ? -47.288 -0.818 55.702 1.00 11.84 130 ALA C N 1
ATOM 4320 C CA . ALA C 1 133 ? -48.113 0.131 56.421 1.00 12.27 130 ALA C CA 1
ATOM 4321 C C . ALA C 1 133 ? -47.312 0.855 57.496 1.00 11.25 130 ALA C C 1
ATOM 4322 O O . ALA C 1 133 ? -47.401 2.087 57.609 1.00 12.39 130 ALA C O 1
ATOM 4324 N N . VAL C 1 134 ? -46.482 0.122 58.245 1.00 11.84 131 VAL C N 1
ATOM 4325 C CA . VAL C 1 134 ? -45.612 0.771 59.256 1.00 11.65 131 VAL C CA 1
ATOM 4326 C C . VAL C 1 134 ? -44.840 1.929 58.629 1.00 12.13 131 VAL C C 1
ATOM 4327 O O . VAL C 1 134 ? -44.788 3.032 59.178 1.00 12.55 131 VAL C O 1
ATOM 4331 N N . HIS C 1 135 ? -44.226 1.656 57.484 1.00 12.04 132 HIS C N 1
ATOM 4332 C CA . HIS C 1 135 ? -43.388 2.650 56.825 1.00 13.04 132 HIS C CA 1
ATOM 4333 C C . HIS C 1 135 ? -44.191 3.862 56.336 1.00 12.99 132 HIS C C 1
ATOM 4334 O O . HIS C 1 135 ? -43.715 5.011 56.448 1.00 14.97 132 HIS C O 1
ATOM 4341 N N . LEU C 1 136 ? -45.414 3.623 55.835 1.00 13.09 133 LEU C N 1
ATOM 4342 C CA . LEU C 1 136 ? -46.243 4.750 55.448 1.00 14.20 133 LEU C CA 1
ATOM 4343 C C . LEU C 1 136 ? -46.616 5.617 56.645 1.00 13.20 133 LEU C C 1
ATOM 4344 O O . LEU C 1 136 ? -46.540 6.849 56.605 1.00 13.89 133 LEU C O 1
ATOM 4349 N N . TYR C 1 137 ? -46.969 4.962 57.764 1.00 12.22 134 TYR C N 1
ATOM 4350 C CA . TYR C 1 137 ? -47.322 5.733 58.963 1.00 12.24 134 TYR C CA 1
ATOM 4351 C C . TYR C 1 137 ? -46.115 6.534 59.482 1.00 12.40 134 TYR C C 1
ATOM 4352 O O . TYR C 1 137 ? -46.273 7.701 59.888 1.00 13.13 134 TYR C O 1
ATOM 4361 N N . GLU C 1 138 ? -44.908 5.956 59.402 1.00 12.14 135 GLU C N 1
ATOM 4362 C CA . GLU C 1 138 ? -43.702 6.705 59.788 1.00 13.50 135 GLU C CA 1
ATOM 4363 C C . GLU C 1 138 ? -43.504 7.954 58.932 1.00 12.93 135 GLU C C 1
ATOM 4364 O O . GLU C 1 138 ? -43.179 9.026 59.464 1.00 14.61 135 GLU C O 1
ATOM 4370 N N . GLU C 1 139 ? -43.743 7.828 57.613 1.00 13.18 136 GLU C N 1
ATOM 4371 C CA . GLU C 1 139 ? -43.640 8.996 56.739 1.00 14.59 136 GLU C CA 1
ATOM 4372 C C . GLU C 1 139 ? -44.600 10.121 57.118 1.00 14.25 136 GLU C C 1
ATOM 4373 O O . GLU C 1 139 ? -44.272 11.299 56.941 1.00 16.35 136 GLU C O 1
ATOM 4379 N N . CYS C 1 140 ? -45.749 9.732 57.664 1.00 14.16 137 CYS C N 1
ATOM 4380 C CA . CYS C 1 140 ? -46.782 10.671 58.079 1.00 15.28 137 CYS C CA 1
ATOM 4381 C C . CYS C 1 140 ? -46.542 11.273 59.460 1.00 16.00 137 CYS C C 1
ATOM 4382 O O . CYS C 1 140 ? -47.315 12.117 59.879 1.00 20.11 137 CYS C O 1
ATOM 4385 N N . GLY C 1 141 ? -45.465 10.863 60.145 1.00 13.85 138 GLY C N 1
ATOM 4386 C CA . GLY C 1 141 ? -45.143 11.442 61.438 1.00 13.80 138 GLY C CA 1
ATOM 4387 C C . GLY C 1 141 ? -45.539 10.598 62.639 1.00 12.27 138 GLY C C 1
ATOM 4388 O O . GLY C 1 141 ? -45.309 11.039 63.766 1.00 13.60 138 GLY C O 1
ATOM 4389 N N . PHE C 1 142 ? -46.118 9.404 62.404 1.00 11.59 139 PHE C N 1
ATOM 4390 C CA . PHE C 1 142 ? -46.406 8.499 63.494 1.00 10.73 139 PHE C CA 1
ATOM 4391 C C . PHE C 1 142 ? -45.102 7.889 64.003 1.00 11.02 139 PHE C C 1
ATOM 4392 O O . PHE C 1 142 ? -44.184 7.609 63.208 1.00 12.95 139 PHE C O 1
ATOM 4400 N N A VAL C 1 143 ? -45.051 7.628 65.311 0.50 10.12 140 VAL C N 1
ATOM 4401 N N B VAL C 1 143 ? -45.033 7.652 65.322 0.50 10.42 140 VAL C N 1
ATOM 4402 C CA A VAL C 1 143 ? -43.902 7.016 65.956 0.50 10.62 140 VAL C CA 1
ATOM 4403 C CA B VAL C 1 143 ? -43.900 6.949 65.900 0.50 11.10 140 VAL C CA 1
ATOM 4404 C C A VAL C 1 143 ? -44.402 5.854 66.822 0.50 9.95 140 VAL C C 1
ATOM 4405 C C B VAL C 1 143 ? -44.400 5.847 66.819 0.50 10.23 140 VAL C C 1
ATOM 4406 O O A VAL C 1 143 ? -45.460 5.937 67.446 0.50 10.28 140 VAL C O 1
ATOM 4407 O O B VAL C 1 143 ? -45.458 5.937 67.442 0.50 10.55 140 VAL C O 1
ATOM 4414 N N . GLU C 1 144 ? -43.619 4.778 66.884 1.00 10.10 141 GLU C N 1
ATOM 4415 C CA . GLU C 1 144 ? -43.920 3.648 67.725 1.00 10.04 141 GLU C CA 1
ATOM 4416 C C . GLU C 1 144 ? -43.881 4.043 69.213 1.00 10.29 141 GLU C C 1
ATOM 4417 O O . GLU C 1 144 ? -42.907 4.617 69.682 1.00 11.92 141 GLU C O 1
ATOM 4423 N N . GLU C 1 145 ? -44.944 3.663 69.915 1.00 9.09 142 GLU C N 1
ATOM 4424 C CA . GLU C 1 145 ? -45.012 3.748 71.386 1.00 9.21 142 GLU C CA 1
ATOM 4425 C C . GLU C 1 145 ? -45.243 2.403 72.058 1.00 9.72 142 GLU C C 1
ATOM 4426 O O . GLU C 1 145 ? -45.210 2.319 73.271 1.00 11.50 142 GLU C O 1
ATOM 4432 N N . GLY C 1 146 ? -45.540 1.357 71.300 1.00 9.50 143 GLY C N 1
ATOM 4433 C CA . GLY C 1 146 ? -45.661 0.026 71.853 1.00 10.11 143 GLY C CA 1
ATOM 4434 C C . GLY C 1 146 ? -45.425 -1.053 70.821 1.00 9.64 143 GLY C C 1
ATOM 4435 O O . GLY C 1 146 ? -45.632 -0.826 69.626 1.00 10.02 143 GLY C O 1
ATOM 4436 N N . HIS C 1 147 ? -45.023 -2.220 71.305 1.00 9.75 144 HIS C N 1
ATOM 4437 C CA . HIS C 1 147 ? -44.869 -3.437 70.515 1.00 9.53 144 HIS C CA 1
ATOM 4438 C C . HIS C 1 147 ? -45.638 -4.495 71.288 1.00 9.59 144 HIS C C 1
ATOM 4439 O O . HIS C 1 147 ? -45.150 -5.067 72.269 1.00 10.14 144 HIS C O 1
ATOM 4446 N N . LEU C 1 148 ? -46.907 -4.667 70.902 1.00 9.33 145 LEU C N 1
ATOM 4447 C CA . LEU C 1 148 ? -47.850 -5.453 71.685 1.00 9.51 145 LEU C CA 1
ATOM 4448 C C . LEU C 1 148 ? -47.685 -6.924 71.306 1.00 9.76 145 LEU C C 1
ATOM 4449 O O . LEU C 1 148 ? -47.811 -7.307 70.135 1.00 11.42 145 LEU C O 1
ATOM 4454 N N . VAL C 1 149 ? -47.365 -7.751 72.306 1.00 9.45 146 VAL C N 1
ATOM 4455 C CA . VAL C 1 149 ? -46.928 -9.112 72.100 1.00 9.87 146 VAL C CA 1
ATOM 4456 C C . VAL C 1 149 ? -48.113 -10.076 72.024 1.00 9.87 146 VAL C C 1
ATOM 4457 O O . VAL C 1 149 ? -48.947 -10.143 72.924 1.00 10.41 146 VAL C O 1
ATOM 4461 N N . GLU C 1 150 ? -48.219 -10.796 70.896 1.00 10.47 147 GLU C N 1
ATOM 4462 C CA . GLU C 1 150 ? -49.291 -11.800 70.730 1.00 11.63 147 GLU C CA 1
ATOM 4463 C C . GLU C 1 150 ? -50.658 -11.176 71.022 1.00 11.03 147 GLU C C 1
ATOM 4464 O O . GLU C 1 150 ? -51.528 -11.775 71.634 1.00 11.95 1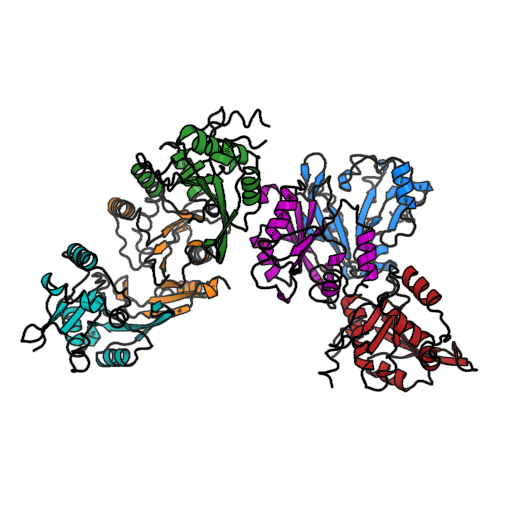47 GLU C O 1
ATOM 4470 N N . GLU C 1 151 ? -50.849 -9.957 70.504 1.00 10.84 148 GLU C N 1
ATOM 4471 C CA . GLU C 1 151 ? -52.087 -9.201 70.755 1.00 10.81 148 GLU C CA 1
ATOM 4472 C C . GLU C 1 151 ? -53.309 -9.784 70.048 1.00 11.68 148 GLU C C 1
ATOM 4473 O O . GLU C 1 151 ? -54.412 -9.748 70.590 1.00 12.61 148 GLU C O 1
ATOM 4479 N N . PHE C 1 152 ? -53.114 -10.257 68.822 1.00 11.48 149 PHE C N 1
ATOM 4480 C CA . PHE C 1 152 ? -54.238 -10.647 67.969 1.00 11.54 149 PHE C CA 1
ATOM 4481 C C . PHE C 1 152 ? -53.989 -12.032 67.370 1.00 12.60 149 PHE C C 1
ATOM 4482 O O . PHE C 1 152 ? -52.862 -12.351 66.976 1.00 14.06 149 PHE C O 1
ATOM 4490 N N . PHE C 1 153 ? -55.051 -12.817 67.264 1.00 11.62 150 PHE C N 1
ATOM 4491 C CA . PHE C 1 153 ? -55.016 -14.090 66.568 1.00 11.57 150 PHE C CA 1
ATOM 4492 C C . PHE C 1 153 ? -55.430 -13.815 65.137 1.00 12.41 150 PHE C C 1
ATOM 4493 O O . PHE C 1 153 ? -56.571 -13.418 64.882 1.00 16.99 150 PHE C O 1
ATOM 4501 N N . ILE C 1 154 ? -54.505 -14.038 64.215 1.00 12.67 151 ILE C N 1
ATOM 4502 C CA . ILE C 1 154 ? -54.744 -13.737 62.799 1.00 15.45 151 ILE C CA 1
ATOM 4503 C C . ILE C 1 154 ? -54.199 -14.912 62.010 1.00 14.76 151 ILE C C 1
ATOM 4504 O O . ILE C 1 154 ? -53.040 -15.255 62.101 1.00 15.96 151 ILE C O 1
ATOM 4509 N N . ASN C 1 155 ? -55.084 -15.535 61.206 1.00 17.40 152 ASN C N 1
ATOM 4510 C CA . ASN C 1 155 ? -54.669 -16.591 60.295 1.00 19.61 152 ASN C CA 1
ATOM 4511 C C . ASN C 1 155 ? -53.894 -17.712 60.978 1.00 17.83 152 ASN C C 1
ATOM 4512 O O . ASN C 1 155 ? -52.823 -18.131 60.550 1.00 22.61 152 ASN C O 1
ATOM 4517 N N . GLY C 1 156 ? -54.443 -18.207 62.084 1.00 16.09 153 GLY C N 1
ATOM 4518 C CA . GLY C 1 156 ? -53.933 -19.403 62.707 1.00 16.40 153 GLY C CA 1
ATOM 4519 C C . GLY C 1 156 ? -52.827 -19.240 63.740 1.00 16.67 153 GLY C C 1
ATOM 4520 O O . GLY C 1 156 ? -52.326 -20.248 64.255 1.00 19.28 153 GLY C O 1
ATOM 4521 N N . ARG C 1 157 ? -52.433 -18.021 64.065 1.00 14.94 154 ARG C N 1
ATOM 4522 C CA . ARG C 1 157 ? -51.392 -17.798 65.069 1.00 15.58 154 ARG C CA 1
ATOM 4523 C C . ARG C 1 157 ? -51.539 -16.434 65.697 1.00 13.13 154 ARG C C 1
ATOM 4524 O O . ARG C 1 157 ? -52.211 -15.545 65.160 1.00 14.16 154 ARG C O 1
ATOM 4532 N N . TYR C 1 158 ? -50.948 -16.289 66.871 1.00 13.13 155 TYR C N 1
ATOM 4533 C CA . TYR C 1 158 ? -50.907 -14.976 67.522 1.00 13.09 155 TYR C CA 1
ATOM 4534 C C . TYR C 1 158 ? -49.806 -14.128 66.922 1.00 13.84 155 TYR C C 1
ATOM 4535 O O . TYR C 1 158 ? -48.685 -14.612 66.681 1.00 18.31 155 TYR C O 1
ATOM 4544 N N . GLN C 1 159 ? -50.130 -12.873 66.680 1.00 12.78 156 GLN C N 1
ATOM 4545 C CA . GLN C 1 159 ? -49.237 -11.903 66.051 1.00 12.21 156 GLN C CA 1
ATOM 4546 C C . GLN C 1 159 ? -49.033 -10.671 66.896 1.00 10.98 156 GLN C C 1
ATOM 4547 O O . GLN C 1 159 ? -49.901 -10.258 67.655 1.00 11.90 156 GLN C O 1
ATOM 4553 N N . ASP C 1 160 ? -47.872 -10.061 66.718 1.00 10.80 157 ASP C N 1
ATOM 4554 C CA . ASP C 1 160 ? -47.505 -8.827 67.397 1.00 10.53 157 ASP C CA 1
ATOM 4555 C C . ASP C 1 160 ? -47.943 -7.627 66.530 1.00 9.93 157 ASP C C 1
ATOM 4556 O O . ASP C 1 160 ? -47.962 -7.690 65.282 1.00 11.04 157 ASP C O 1
ATOM 4561 N N . VAL C 1 161 ? -48.244 -6.513 67.187 1.00 9.93 158 VAL C N 1
ATOM 4562 C CA . VAL C 1 161 ? -48.565 -5.261 66.520 1.00 10.58 158 VAL C CA 1
ATOM 4563 C C . VAL C 1 161 ? -47.805 -4.097 67.108 1.00 9.91 158 VAL C C 1
ATOM 4564 O O . VAL C 1 161 ? -47.493 -4.084 68.305 1.00 12.48 158 VAL C O 1
ATOM 4568 N N . LYS C 1 162 ? -47.515 -3.104 66.272 1.00 9.51 159 LYS C N 1
ATOM 4569 C CA . LYS C 1 162 ? -47.051 -1.833 66.775 1.00 10.05 159 LYS C CA 1
ATOM 4570 C C . LYS C 1 162 ? -48.263 -0.964 67.135 1.00 9.83 159 LYS C C 1
ATOM 4571 O O . LYS C 1 162 ? -49.249 -0.944 66.418 1.00 10.73 159 LYS C O 1
ATOM 4577 N N . ARG C 1 163 ? -48.148 -0.229 68.237 1.00 9.32 160 ARG C N 1
ATOM 4578 C CA . ARG C 1 163 ? -49.008 0.920 68.515 1.00 9.22 160 ARG C CA 1
ATOM 4579 C C . ARG C 1 163 ? -48.198 2.159 68.165 1.00 9.20 160 ARG C C 1
ATOM 4580 O O . ARG C 1 163 ? -47.056 2.287 68.613 1.00 10.22 160 ARG C O 1
ATOM 4588 N N . MET C 1 164 ? -48.763 3.029 67.334 1.00 8.57 161 MET C N 1
ATOM 4589 C CA . MET C 1 164 ? -48.051 4.212 66.854 1.00 8.87 161 MET C CA 1
ATOM 4590 C C . MET C 1 164 ? -48.934 5.446 67.097 1.00 9.03 161 MET C C 1
ATOM 4591 O O . MET C 1 164 ? -50.169 5.338 67.080 1.00 9.60 161 MET C O 1
ATOM 4596 N N . TYR C 1 165 ? -48.307 6.611 67.268 1.00 8.92 162 TYR C N 1
ATOM 4597 C CA . TYR C 1 165 ? -49.075 7.825 67.582 1.00 8.83 162 TYR C CA 1
ATOM 4598 C C . TYR C 1 165 ? -48.492 9.056 66.936 1.00 8.72 162 TYR C C 1
ATOM 4599 O O . TYR C 1 165 ? -47.299 9.095 66.578 1.00 9.25 162 TYR C O 1
ATOM 4608 N N . ILE C 1 166 ? -49.342 10.084 66.870 1.00 9.13 163 ILE C N 1
ATOM 4609 C CA . ILE C 1 166 ? -48.921 11.433 66.535 1.00 10.06 163 ILE C CA 1
ATOM 4610 C C . ILE C 1 166 ? -49.764 12.405 67.381 1.00 9.42 163 ILE C C 1
ATOM 4611 O O . ILE C 1 166 ? -50.952 12.167 67.629 1.00 9.22 163 ILE C O 1
ATOM 4616 N N . LEU C 1 167 ? -49.094 13.486 67.821 1.00 9.86 164 LEU C N 1
ATOM 4617 C CA . LEU C 1 167 ? -49.753 14.533 68.605 1.00 9.63 164 LEU C CA 1
ATOM 4618 C C . LEU C 1 167 ? -50.101 15.760 67.768 1.00 9.83 164 LEU C C 1
ATOM 4619 O O . LEU C 1 167 ? -49.413 16.114 66.812 1.00 10.43 164 LEU C O 1
ATOM 4624 N N . GLN C 1 168 ? -51.136 16.459 68.204 1.00 9.68 165 GLN C N 1
ATOM 4625 C CA . GLN C 1 168 ? -51.608 17.675 67.529 1.00 10.38 165 GLN C CA 1
ATOM 4626 C C . GLN C 1 168 ? -50.506 18.709 67.452 1.00 11.36 165 GLN C C 1
ATOM 4627 O O . GLN C 1 168 ? -50.377 19.409 66.439 1.00 12.38 165 GLN C O 1
ATOM 4633 N N . SER C 1 169 ? -49.708 18.854 68.502 1.00 12.70 166 SER C N 1
ATOM 4634 C CA . SER C 1 169 ? -48.610 19.836 68.530 1.00 15.21 166 SER C CA 1
ATOM 4635 C C . SER C 1 169 ? -47.601 19.551 67.419 1.00 15.43 166 SER C C 1
ATOM 4636 O O . SER C 1 169 ? -47.157 20.473 66.711 1.00 17.84 166 SER C O 1
ATOM 4639 N N . LYS C 1 170 ? -47.255 18.286 67.232 1.00 13.58 167 LYS C N 1
ATOM 4640 C CA . LYS C 1 170 ? -46.283 17.940 66.194 1.00 14.39 167 LYS C CA 1
ATOM 4641 C C . LYS C 1 170 ? -46.882 18.214 64.816 1.00 14.38 167 LYS C C 1
ATOM 4642 O O . LYS C 1 170 ? -46.220 18.745 63.928 1.00 17.04 167 LYS C O 1
ATOM 4648 N N . TYR C 1 171 ? -48.147 17.846 64.639 1.00 13.58 168 TYR C N 1
ATOM 4649 C CA . TYR C 1 171 ? -48.808 18.042 63.361 1.00 13.98 168 TYR C CA 1
ATOM 4650 C C . TYR C 1 171 ? -48.931 19.517 62.978 1.00 15.27 168 TYR C C 1
ATOM 4651 O O . TYR C 1 171 ? -48.665 19.882 61.841 1.00 17.70 168 TYR C O 1
ATOM 4660 N N . LEU C 1 172 ? -49.354 20.347 63.933 1.00 14.73 169 LEU C N 1
ATOM 4661 C CA . LEU C 1 172 ? -49.643 21.747 63.636 1.00 17.96 169 LEU C CA 1
ATOM 4662 C C . LEU C 1 172 ? -48.439 22.630 63.678 1.00 19.54 169 LEU C C 1
ATOM 4663 O O . LEU C 1 172 ? -48.481 23.685 62.973 1.00 26.96 169 LEU C O 1
ATOM 4668 N N . ASN C 1 173 ? -47.429 22.306 64.453 1.00 19.32 170 ASN C N 1
ATOM 4669 C CA . ASN C 1 173 ? -46.424 23.350 64.765 1.00 21.19 170 ASN C CA 1
ATOM 4670 C C . ASN C 1 173 ? -45.252 23.242 63.814 1.00 20.73 170 ASN C C 1
ATOM 4671 O O . ASN C 1 173 ? -44.949 22.181 63.255 1.00 23.15 170 ASN C O 1
ATOM 4676 N N . ARG C 1 174 ? -44.625 24.381 63.603 1.00 23.21 171 ARG C N 1
ATOM 4677 C CA . ARG C 1 174 ? -43.365 24.413 62.921 1.00 23.99 171 ARG C CA 1
ATOM 4678 C C . ARG C 1 174 ? -42.301 24.213 63.978 1.00 26.96 171 ARG C C 1
ATOM 4679 O O . ARG C 1 174 ? -42.388 24.808 65.053 1.00 34.72 171 ARG C O 1
ATOM 4687 N N . SER C 1 175 ? -41.352 23.334 63.702 1.00 23.64 172 SER C N 1
ATOM 4688 C CA . SER C 1 175 ? -40.210 23.097 64.562 1.00 27.68 172 SER C CA 1
ATOM 4689 C C . SER C 1 175 ? -38.907 23.614 63.945 1.00 24.62 172 SER C C 1
ATOM 4690 O O . SER C 1 175 ? -37.853 23.509 64.572 1.00 24.93 172 SER C O 1
ATOM 4693 N N . GLU C 1 176 ? -38.987 24.120 62.718 1.00 28.68 173 GLU C N 1
ATOM 4694 C CA . GLU C 1 176 ? -37.904 24.836 62.069 1.00 27.01 173 GLU C CA 1
ATOM 4695 C C . GLU C 1 176 ? -38.394 26.187 61.517 1.00 32.46 173 GLU C C 1
ATOM 4696 O O . GLU C 1 176 ? -39.581 26.341 61.198 1.00 37.73 173 GLU C O 1
ATOM 4703 N N . SER D 1 1 ? -11.548 -43.487 69.287 1.00 19.31 -2 SER D N 1
ATOM 4704 C CA . SER D 1 1 ? -13.011 -43.484 69.558 1.00 17.26 -2 SER D CA 1
ATOM 4705 C C . SER D 1 1 ? -13.774 -42.695 68.484 1.00 15.54 -2 SER D C 1
ATOM 4706 O O . SER D 1 1 ? -13.364 -41.593 68.065 1.00 15.81 -2 SER D O 1
ATOM 4709 N N . ASN D 1 2 ? -14.878 -43.259 68.028 1.00 14.88 -1 ASN D N 1
ATOM 4710 C CA . ASN D 1 2 ? -15.702 -42.571 67.055 1.00 14.87 -1 ASN D CA 1
ATOM 4711 C C . ASN D 1 2 ? -16.331 -41.311 67.628 1.00 15.27 -1 ASN D C 1
ATOM 4712 O O . ASN D 1 2 ? -16.533 -40.326 66.893 1.00 16.81 -1 ASN D O 1
ATOM 4717 N N . ALA D 1 3 ? -16.585 -41.302 68.934 1.00 15.86 0 ALA D N 1
ATOM 4718 C CA . ALA D 1 3 ? -17.141 -40.096 69.564 1.00 17.80 0 ALA D CA 1
ATOM 4719 C C . ALA D 1 3 ? -16.181 -38.907 69.379 1.00 17.24 0 ALA D C 1
ATOM 4720 O O . ALA D 1 3 ? -16.589 -37.791 69.067 1.00 22.19 0 ALA D O 1
ATOM 4722 N N . MET D 1 4 ? -14.893 -39.149 69.563 1.00 16.19 1 MET D N 1
ATOM 4723 C CA . MET D 1 4 ? -13.895 -38.101 69.359 1.00 18.77 1 MET D CA 1
ATOM 4724 C C . MET D 1 4 ? -13.694 -37.784 67.883 1.00 17.46 1 MET D C 1
ATOM 4725 O O . MET D 1 4 ? -13.658 -36.607 67.492 1.00 19.23 1 MET D O 1
ATOM 4730 N N . ASN D 1 5 ? -13.628 -38.811 67.041 1.00 14.99 2 ASN D N 1
ATOM 4731 C CA . ASN D 1 5 ? -13.456 -38.592 65.602 1.00 14.97 2 ASN D CA 1
ATOM 4732 C C . ASN D 1 5 ? -14.604 -37.739 65.016 1.00 15.23 2 ASN D C 1
ATOM 4733 O O . ASN D 1 5 ? -14.385 -36.906 64.146 1.00 15.76 2 ASN D O 1
ATOM 4738 N N A SER D 1 6 ? -15.834 -37.968 65.486 0.50 14.97 3 SER D N 1
ATOM 4739 N N B SER D 1 6 ? -15.827 -37.964 65.483 0.50 15.15 3 SER D N 1
ATOM 4740 C CA A SER D 1 6 ? -17.016 -37.275 64.985 0.50 17.40 3 SER D CA 1
ATOM 4741 C CA B SER D 1 6 ? -16.997 -37.263 64.971 0.50 17.97 3 SER D CA 1
ATOM 4742 C C A SER D 1 6 ? -17.005 -35.770 65.245 0.50 18.56 3 SER D C 1
ATOM 4743 C C B SER D 1 6 ? -16.981 -35.763 65.225 0.50 18.69 3 SER D C 1
ATOM 4744 O O A SER D 1 6 ? -17.743 -35.024 64.590 0.50 22.71 3 SER D O 1
ATOM 4745 O O B SER D 1 6 ? -17.709 -35.016 64.567 0.50 22.92 3 SER D O 1
ATOM 4750 N N . GLN D 1 7 ? -16.166 -35.331 66.179 1.00 18.23 4 GLN D N 1
ATOM 4751 C CA . GLN D 1 7 ? -16.037 -33.907 66.527 1.00 19.49 4 GLN D CA 1
ATOM 4752 C C . GLN D 1 7 ? -15.040 -33.146 65.631 1.00 19.68 4 GLN D C 1
ATOM 4753 O O . GLN D 1 7 ? -14.864 -31.931 65.784 1.00 23.81 4 GLN D O 1
ATOM 4759 N N . LEU D 1 8 ? -14.353 -33.841 64.729 1.00 17.26 5 LEU D N 1
ATOM 4760 C CA . LEU D 1 8 ? -13.427 -33.199 63.796 1.00 16.25 5 LEU D CA 1
ATOM 4761 C C . LEU D 1 8 ? -14.209 -32.604 62.623 1.00 17.38 5 LEU D C 1
ATOM 4762 O O . LEU D 1 8 ? -15.030 -33.283 62.015 1.00 18.34 5 LEU D O 1
ATOM 4767 N N . THR D 1 9 ? -13.948 -31.329 62.310 1.00 16.95 6 THR D N 1
ATOM 4768 C CA . THR D 1 9 ? -14.722 -30.595 61.330 1.00 18.45 6 THR D CA 1
ATOM 4769 C C . THR D 1 9 ? -13.811 -29.921 60.314 1.00 16.88 6 THR D C 1
ATOM 4770 O O . THR D 1 9 ? -12.664 -29.584 60.610 1.00 16.86 6 THR D O 1
ATOM 4774 N N A LEU D 1 10 ? -14.344 -29.706 59.110 0.50 17.35 7 LEU D N 1
ATOM 4775 N N B LEU D 1 10 ? -14.352 -29.749 59.112 0.50 16.40 7 LEU D N 1
ATOM 4776 C CA A LEU D 1 10 ? -13.659 -29.052 58.017 0.50 16.39 7 LEU D CA 1
ATOM 4777 C CA B LEU D 1 10 ? -13.683 -29.057 58.019 0.50 15.13 7 LEU D CA 1
ATOM 4778 C C A LEU D 1 10 ? -13.898 -27.542 58.002 0.50 14.20 7 LEU D C 1
ATOM 4779 C C B LEU D 1 10 ? -13.905 -27.534 58.020 0.50 13.61 7 LEU D C 1
ATOM 4780 O O A LEU D 1 10 ? -15.007 -27.072 58.252 0.50 16.16 7 LEU D O 1
ATOM 4781 O O B LEU D 1 10 ? -15.006 -27.023 58.321 0.50 15.05 7 LEU D O 1
ATOM 4790 N N . ARG D 1 11 ? -12.859 -26.796 57.649 1.00 12.99 8 ARG D N 1
ATOM 4791 C CA . ARG D 1 11 ? -13.030 -25.422 57.174 1.00 13.06 8 ARG D CA 1
ATOM 4792 C C . ARG D 1 11 ? -11.870 -25.105 56.188 1.00 11.17 8 ARG D C 1
ATOM 4793 O O . ARG D 1 11 ? -10.925 -25.867 56.091 1.00 13.53 8 ARG D O 1
ATOM 4801 N N . ALA D 1 12 ? -12.006 -24.061 55.432 1.00 11.06 9 ALA D N 1
ATOM 4802 C CA . ALA D 1 12 ? -10.959 -23.663 54.563 1.00 11.16 9 ALA D CA 1
ATOM 4803 C C . ALA D 1 12 ? -9.774 -23.074 55.324 1.00 10.64 9 ALA D C 1
ATOM 4804 O O . ALA D 1 12 ? -9.936 -22.327 56.274 1.00 11.95 9 ALA D O 1
ATOM 4806 N N . LEU D 1 13 ? -8.589 -23.297 54.773 1.00 11.11 10 LEU D N 1
ATOM 4807 C CA . LEU D 1 13 ? -7.387 -22.562 55.131 1.00 10.95 10 LEU D CA 1
ATOM 4808 C C . LEU D 1 13 ? -7.582 -21.052 54.951 1.00 11.15 10 LEU D C 1
ATOM 4809 O O . LEU D 1 13 ? -8.181 -20.594 53.984 1.00 12.90 10 LEU D O 1
ATOM 4814 N N . GLU D 1 14 ? -7.082 -20.283 55.902 1.00 11.48 11 GLU D N 1
ATOM 4815 C CA . GLU D 1 14 ? -7.070 -18.822 55.821 1.00 11.80 11 GLU D CA 1
ATOM 4816 C C . GLU D 1 14 ? -5.716 -18.267 56.234 1.00 12.02 11 GLU D C 1
ATOM 4817 O O . GLU D 1 14 ? -4.831 -18.973 56.698 1.00 12.27 11 GLU D O 1
ATOM 4823 N N A ARG D 1 15 ? -5.520 -16.960 56.009 0.50 13.35 12 ARG D N 1
ATOM 4824 N N B ARG D 1 15 ? -5.532 -16.963 56.013 0.50 13.24 12 ARG D N 1
ATOM 4825 C CA A ARG D 1 15 ? -4.238 -16.307 56.215 0.50 13.93 12 ARG D CA 1
ATOM 4826 C CA B ARG D 1 15 ? -4.233 -16.333 56.213 0.50 13.72 12 ARG D CA 1
ATOM 4827 C C A ARG D 1 15 ? -3.691 -16.504 57.615 0.50 13.79 12 ARG D C 1
ATOM 4828 C C B ARG D 1 15 ? -3.688 -16.506 57.614 0.50 13.64 12 ARG D C 1
ATOM 4829 O O A ARG D 1 15 ? -2.483 -16.700 57.778 0.50 14.32 12 ARG D O 1
ATOM 4830 O O B ARG D 1 15 ? -2.480 -16.706 57.775 0.50 14.16 12 ARG D O 1
ATOM 4845 N N . GLY D 1 16 ? -4.567 -16.493 58.620 1.00 13.69 13 GLY D N 1
ATOM 4846 C CA . GLY D 1 16 ? -4.116 -16.700 59.986 1.00 14.75 13 GLY D CA 1
ATOM 4847 C C . GLY D 1 16 ? -3.581 -18.079 60.315 1.00 13.89 13 GLY D C 1
ATOM 4848 O O . GLY D 1 16 ? -2.967 -18.237 61.374 1.00 17.64 13 GLY D O 1
ATOM 4849 N N . ASP D 1 17 ? -3.783 -19.044 59.427 1.00 13.51 14 ASP D N 1
ATOM 4850 C CA . ASP D 1 17 ? -3.241 -20.379 59.564 1.00 13.08 14 ASP D CA 1
ATOM 4851 C C . ASP D 1 17 ? -1.840 -20.540 58.972 1.00 13.27 14 ASP D C 1
ATOM 4852 O O . ASP D 1 17 ? -1.251 -21.596 59.067 1.00 13.81 14 ASP D O 1
ATOM 4857 N N . LEU D 1 18 ? -1.319 -19.510 58.326 1.00 12.56 15 LEU D N 1
ATOM 4858 C CA . LEU D 1 18 ? -0.086 -19.680 57.559 1.00 12.42 15 LEU D CA 1
ATOM 4859 C C . LEU D 1 18 ? 1.144 -19.939 58.393 1.00 13.40 15 LEU D C 1
ATOM 4860 O O . LEU D 1 18 ? 2.045 -20.608 57.915 1.00 13.39 15 LEU D O 1
ATOM 4865 N N . ARG D 1 19 ? 1.227 -19.480 59.618 1.00 13.90 16 ARG D N 1
ATOM 4866 C CA . ARG D 1 19 ? 2.396 -19.868 60.478 1.00 15.97 16 ARG D CA 1
ATOM 4867 C C . ARG D 1 19 ? 2.413 -21.390 60.728 1.00 15.69 16 ARG D C 1
ATOM 4868 O O . ARG D 1 19 ? 3.473 -22.022 60.718 1.00 17.53 16 ARG D O 1
ATOM 4876 N N . PHE D 1 20 ? 1.232 -21.989 60.899 1.00 15.38 17 PHE D N 1
ATOM 4877 C CA . PHE D 1 20 ? 1.104 -23.462 61.018 1.00 16.76 17 PHE D CA 1
ATOM 4878 C C . PHE D 1 20 ? 1.612 -24.142 59.748 1.00 15.98 17 PHE D C 1
ATOM 4879 O O . PHE D 1 20 ? 2.389 -25.084 59.795 1.00 16.94 17 PHE D O 1
ATOM 4887 N N . ILE D 1 21 ? 1.176 -23.659 58.598 1.00 13.40 18 ILE D N 1
ATOM 4888 C CA . ILE D 1 21 ? 1.581 -24.234 57.314 1.00 12.94 18 ILE D CA 1
ATOM 4889 C C . ILE D 1 21 ? 3.079 -24.065 57.110 1.00 13.03 18 ILE D C 1
ATOM 4890 O O . ILE D 1 21 ? 3.757 -24.978 56.627 1.00 13.28 18 ILE D O 1
ATOM 4895 N N . HIS D 1 22 ? 3.617 -22.909 57.482 1.00 12.33 19 HIS D N 1
ATOM 4896 C CA . HIS D 1 22 ? 5.047 -22.642 57.321 1.00 13.99 19 HIS D CA 1
ATOM 4897 C C . HIS D 1 22 ? 5.869 -23.665 58.081 1.00 13.62 19 HIS D C 1
ATOM 4898 O O . HIS D 1 22 ? 6.902 -24.146 57.575 1.00 15.16 19 HIS D O 1
ATOM 4905 N N . ASN D 1 23 ? 5.442 -24.024 59.292 1.00 15.02 20 ASN D N 1
ATOM 4906 C CA . ASN D 1 23 ? 6.134 -25.063 60.047 1.00 16.02 20 ASN D CA 1
ATOM 4907 C C . ASN D 1 23 ? 6.146 -26.393 59.322 1.00 16.61 20 ASN D C 1
ATOM 4908 O O . ASN D 1 23 ? 7.159 -27.049 59.249 1.00 18.34 20 ASN D O 1
ATOM 4913 N N . LEU D 1 24 ? 5.024 -26.770 58.733 1.00 14.24 21 LEU D N 1
ATOM 4914 C CA . LEU D 1 24 ? 4.934 -28.047 58.004 1.00 13.99 21 LEU D CA 1
ATOM 4915 C C . LEU D 1 24 ? 5.826 -28.019 56.758 1.00 12.75 21 LEU D C 1
ATOM 4916 O O . LEU D 1 24 ? 6.534 -29.010 56.472 1.00 13.54 21 LEU D O 1
ATOM 4921 N N . ASN D 1 25 ? 5.833 -26.888 56.054 1.00 12.19 22 ASN D N 1
ATOM 4922 C CA . ASN D 1 25 ? 6.456 -26.850 54.723 1.00 12.34 22 ASN D CA 1
ATOM 4923 C C . ASN D 1 25 ? 7.970 -26.728 54.824 1.00 11.41 22 ASN D C 1
ATOM 4924 O O . ASN D 1 25 ? 8.661 -26.890 53.816 1.00 12.67 22 ASN D O 1
ATOM 4929 N N . ASN D 1 26 ? 8.495 -26.458 56.034 1.00 12.48 23 ASN D N 1
ATOM 4930 C CA . ASN D 1 26 ? 9.927 -26.423 56.282 1.00 12.16 23 ASN D CA 1
ATOM 4931 C C . ASN D 1 26 ? 10.405 -27.634 57.063 1.00 12.29 23 ASN D C 1
ATOM 4932 O O . ASN D 1 26 ? 11.559 -27.656 57.528 1.00 15.26 23 ASN D O 1
ATOM 4937 N N . ASN D 1 27 ? 9.551 -28.647 57.203 1.00 12.99 24 ASN D N 1
ATOM 4938 C CA . ASN D 1 27 ? 9.889 -29.878 57.946 1.00 13.42 24 ASN D CA 1
ATOM 4939 C C . ASN D 1 27 ? 10.250 -30.961 56.944 1.00 12.45 24 ASN D C 1
ATOM 4940 O O . ASN D 1 27 ? 9.415 -31.379 56.144 1.00 13.11 24 ASN D O 1
ATOM 4945 N N . ARG D 1 28 ? 11.506 -31.405 56.968 1.00 13.76 25 ARG D N 1
ATOM 4946 C CA . ARG D 1 28 ? 12.001 -32.378 56.034 1.00 13.26 25 ARG D CA 1
ATOM 4947 C C . ARG D 1 28 ? 11.184 -33.676 56.002 1.00 13.61 25 ARG D C 1
ATOM 4948 O O . ARG D 1 28 ? 10.854 -34.215 54.939 1.00 14.39 25 ARG D O 1
ATOM 4956 N N . ASN D 1 29 ? 10.867 -34.173 57.189 1.00 13.57 26 ASN D N 1
ATOM 4957 C CA . ASN D 1 29 ? 10.150 -35.428 57.289 1.00 15.58 26 ASN D CA 1
ATOM 4958 C C . ASN D 1 29 ? 8.748 -35.299 56.680 1.00 15.31 26 ASN D C 1
ATOM 4959 O O . ASN D 1 29 ? 8.327 -36.108 55.814 1.00 16.94 26 ASN D O 1
ATOM 4964 N N . ILE D 1 30 ? 8.053 -34.229 57.051 1.00 13.63 27 ILE D N 1
ATOM 4965 C CA . ILE D 1 30 ? 6.698 -34.036 56.562 1.00 14.62 27 ILE D CA 1
ATOM 4966 C C . ILE D 1 30 ? 6.684 -33.842 55.036 1.00 13.13 27 ILE D C 1
ATOM 4967 O O . ILE D 1 30 ? 5.919 -34.473 54.305 1.00 13.89 27 ILE D O 1
ATOM 4972 N N . MET D 1 31 ? 7.571 -32.982 54.540 1.00 12.66 28 MET D N 1
ATOM 4973 C CA . MET D 1 31 ? 7.607 -32.713 53.093 1.00 12.59 28 MET D CA 1
ATOM 4974 C C . MET D 1 31 ? 8.051 -33.904 52.270 1.00 11.69 28 MET D C 1
ATOM 4975 O O . MET D 1 31 ? 7.650 -34.004 51.132 1.00 12.92 28 MET D O 1
ATOM 4980 N N . SER D 1 32 ? 8.782 -34.848 52.836 1.00 12.15 29 SER D N 1
ATOM 4981 C CA . SER D 1 32 ? 9.109 -36.081 52.112 1.00 12.58 29 SER D CA 1
ATOM 4982 C C . SER D 1 32 ? 7.866 -36.876 51.704 1.00 12.44 29 SER D C 1
ATOM 4983 O O . SER D 1 32 ? 7.862 -37.491 50.636 1.00 13.51 29 SER D O 1
ATOM 4986 N N . TYR D 1 33 ? 6.815 -36.806 52.513 1.00 12.37 30 TYR D N 1
ATOM 4987 C CA . TYR D 1 33 ? 5.527 -37.460 52.187 1.00 12.58 30 TYR D CA 1
ATOM 4988 C C . TYR D 1 33 ? 4.845 -36.825 50.983 1.00 12.59 30 TYR D C 1
ATOM 4989 O O . TYR D 1 33 ? 3.988 -37.457 50.364 1.00 13.70 30 TYR D O 1
ATOM 4998 N N . TRP D 1 34 ? 5.192 -35.572 50.700 1.00 11.73 31 TRP D N 1
ATOM 4999 C CA . TRP D 1 34 ? 4.665 -34.818 49.572 1.00 12.04 31 TRP D CA 1
ATOM 5000 C C . TRP D 1 34 ? 5.682 -34.696 48.445 1.00 12.48 31 TRP D C 1
ATOM 5001 O O . TRP D 1 34 ? 5.413 -33.995 47.454 1.00 13.46 31 TRP D O 1
ATOM 5012 N N . PHE D 1 35 ? 6.813 -35.385 48.542 1.00 11.84 32 PHE D N 1
ATOM 5013 C CA . PHE D 1 35 ? 7.811 -35.396 47.474 1.00 12.74 32 PHE D CA 1
ATOM 5014 C C . PHE D 1 35 ? 8.350 -33.986 47.200 1.00 13.67 32 PHE D C 1
ATOM 5015 O O . PHE D 1 35 ? 8.787 -33.693 46.110 1.00 17.95 32 PHE D O 1
ATOM 5023 N N . GLU D 1 36 ? 8.366 -33.152 48.240 1.00 15.24 33 GLU D N 1
ATOM 5024 C CA . GLU D 1 36 ? 8.649 -31.744 48.133 1.00 16.67 33 GLU D CA 1
ATOM 5025 C C . GLU D 1 36 ? 9.888 -31.375 48.864 1.00 16.19 33 GLU D C 1
ATOM 5026 O O . GLU D 1 36 ? 10.253 -31.975 49.829 1.00 16.78 33 GLU D O 1
ATOM 5032 N N . GLU D 1 37 ? 10.496 -30.302 48.360 1.00 17.50 34 GLU D N 1
ATOM 5033 C CA . GLU D 1 37 ? 11.604 -29.695 48.985 1.00 16.55 34 GLU D CA 1
ATOM 5034 C C . GLU D 1 37 ? 11.150 -28.982 50.276 1.00 15.18 34 GLU D C 1
ATOM 5035 O O . GLU D 1 37 ? 10.242 -28.171 50.206 1.00 16.72 34 GLU D O 1
ATOM 5041 N N . PRO D 1 38 ? 11.853 -29.197 51.404 1.00 14.53 35 PRO D N 1
ATOM 5042 C CA . PRO D 1 38 ? 11.459 -28.545 52.669 1.00 15.20 35 PRO D CA 1
ATOM 5043 C C . PRO D 1 38 ? 12.117 -27.166 52.875 1.00 13.89 35 PRO D C 1
ATOM 5044 O O . PRO D 1 38 ? 12.933 -26.969 53.780 1.00 16.18 35 PRO D O 1
ATOM 5048 N N . TYR D 1 39 ? 11.725 -26.234 52.043 1.00 12.54 36 TYR D N 1
ATOM 5049 C CA . TYR D 1 39 ? 12.238 -24.878 52.082 1.00 12.07 36 TYR D CA 1
ATOM 5050 C C . TYR D 1 39 ? 11.164 -23.968 51.579 1.00 11.66 36 TYR D C 1
ATOM 5051 O O . TYR D 1 39 ? 10.802 -24.066 50.408 1.00 12.58 36 TYR D O 1
ATOM 5060 N N . GLU D 1 40 ? 10.652 -23.058 52.403 1.00 11.97 37 GLU D N 1
ATOM 5061 C CA . GLU D 1 40 ? 9.693 -22.068 51.921 1.00 13.56 37 GLU D CA 1
ATOM 5062 C C . GLU D 1 40 ? 9.675 -20.914 52.888 1.00 13.11 37 GLU D C 1
ATOM 5063 O O . GLU D 1 40 ? 9.209 -21.059 54.004 1.00 13.93 37 GLU D O 1
ATOM 5069 N N . SER D 1 41 ? 10.147 -19.748 52.462 1.00 12.79 38 SER D N 1
ATOM 5070 C CA . SER D 1 41 ? 10.060 -18.560 53.318 1.00 12.76 38 SER D CA 1
ATOM 5071 C C . SER D 1 41 ? 8.599 -18.211 53.561 1.00 12.26 38 SER D C 1
ATOM 5072 O O . SER D 1 41 ? 7.717 -18.529 52.743 1.00 12.55 38 SER D O 1
ATOM 5075 N N . PHE D 1 42 ? 8.339 -17.526 54.655 1.00 12.46 39 PHE D N 1
ATOM 5076 C CA . PHE D 1 42 ? 6.994 -17.071 54.924 1.00 12.74 39 PHE D CA 1
ATOM 5077 C C . PHE D 1 42 ? 6.466 -16.202 53.795 1.00 12.49 39 PHE D C 1
ATOM 5078 O O . PHE D 1 42 ? 5.295 -16.276 53.401 1.00 12.66 39 PHE D O 1
ATOM 5086 N N . ASP D 1 43 ? 7.337 -15.418 53.188 1.00 13.66 40 ASP D N 1
ATOM 5087 C CA . ASP D 1 43 ? 6.933 -14.521 52.092 1.00 13.64 40 ASP D CA 1
ATOM 5088 C C . ASP D 1 43 ? 6.547 -15.307 50.816 1.00 12.52 40 ASP D C 1
ATOM 5089 O O . ASP D 1 43 ? 5.574 -14.941 50.139 1.00 13.87 40 ASP D O 1
ATOM 5094 N N . GLU D 1 44 ? 7.295 -16.370 50.489 1.00 12.68 41 GLU D N 1
ATOM 5095 C CA . GLU D 1 44 ? 6.905 -17.186 49.344 1.00 12.60 41 GLU D CA 1
ATOM 5096 C C . GLU D 1 44 ? 5.527 -17.825 49.603 1.00 12.13 41 GLU D C 1
ATOM 5097 O O . GLU D 1 44 ? 4.626 -17.775 48.750 1.00 13.43 41 GLU D O 1
ATOM 5103 N N . LEU D 1 45 ? 5.382 -18.403 50.804 1.00 11.64 42 LEU D N 1
ATOM 5104 C CA . LEU D 1 45 ? 4.117 -19.034 51.198 1.00 11.85 42 LEU D CA 1
ATOM 5105 C C . LEU D 1 45 ? 2.944 -18.073 51.095 1.00 11.89 42 LEU D C 1
ATOM 5106 O O . LEU D 1 45 ? 1.914 -18.395 50.497 1.00 12.61 42 LEU D O 1
ATOM 5111 N N . GLU D 1 46 ? 3.098 -16.889 51.676 1.00 12.45 43 GLU D N 1
ATOM 5112 C CA . GLU D 1 46 ? 2.012 -15.921 51.719 1.00 12.75 43 GLU D CA 1
ATOM 5113 C C . GLU D 1 46 ? 1.664 -15.387 50.353 1.00 12.56 43 GLU D C 1
ATOM 5114 O O . GLU D 1 46 ? 0.473 -15.253 50.024 1.00 13.20 43 GLU D O 1
ATOM 5120 N N . GLU D 1 47 ? 2.689 -15.073 49.540 1.00 12.20 44 GLU D N 1
ATOM 5121 C CA . GLU D 1 47 ? 2.405 -14.549 48.214 1.00 13.11 44 GLU D CA 1
ATOM 5122 C C . GLU D 1 47 ? 1.696 -15.601 47.320 1.00 11.79 44 GLU D C 1
ATOM 5123 O O . GLU D 1 47 ? 0.779 -15.250 46.554 1.00 12.86 44 GLU D O 1
ATOM 5129 N N . LEU D 1 48 ? 2.135 -16.874 47.456 1.00 11.93 45 LEU D N 1
ATOM 5130 C CA . LEU D 1 48 ? 1.452 -17.928 46.693 1.00 12.06 45 LEU D CA 1
ATOM 5131 C C . LEU D 1 48 ? 0.007 -18.128 47.196 1.00 11.38 45 LEU D C 1
ATOM 5132 O O . LEU D 1 48 ? -0.919 -18.297 46.392 1.00 12.63 45 LEU D O 1
ATOM 5137 N N . TYR D 1 49 ? -0.172 -18.080 48.522 1.00 10.79 46 TYR D N 1
ATOM 5138 C CA . TYR D 1 49 ? -1.505 -18.190 49.094 1.00 10.90 46 TYR D CA 1
ATOM 5139 C C . TYR D 1 49 ? -2.393 -17.083 48.510 1.00 11.41 46 TYR D C 1
ATOM 5140 O O . TYR D 1 49 ? -3.515 -17.352 48.030 1.00 11.55 46 TYR D O 1
ATOM 5149 N N . ASN D 1 50 ? -1.879 -15.843 48.488 1.00 12.11 47 ASN D N 1
ATOM 5150 C CA . ASN D 1 50 ? -2.691 -14.740 47.984 1.00 12.48 47 ASN D CA 1
ATOM 5151 C C . ASN D 1 50 ? -3.086 -14.953 46.534 1.00 13.25 47 ASN D C 1
ATOM 5152 O O . ASN D 1 50 ? -4.245 -14.691 46.147 1.00 15.28 47 ASN D O 1
ATOM 5157 N N . LYS D 1 51 ? -2.104 -15.400 45.736 1.00 12.59 48 LYS D N 1
ATOM 5158 C CA . LYS D 1 51 ? -2.324 -15.574 44.318 1.00 14.94 48 LYS D CA 1
ATOM 5159 C C . LYS D 1 51 ? -3.444 -16.565 44.003 1.00 13.44 48 LYS D C 1
ATOM 5160 O O . LYS D 1 51 ? -4.162 -16.412 43.019 1.00 15.17 48 LYS D O 1
ATOM 5166 N N . HIS D 1 52 ? -3.588 -17.583 44.854 1.00 12.50 49 HIS D N 1
ATOM 5167 C CA . HIS D 1 52 ? -4.519 -18.673 44.593 1.00 11.71 49 HIS D CA 1
ATOM 5168 C C . HIS D 1 52 ? -5.854 -18.608 45.350 1.00 11.65 49 HIS D C 1
ATOM 5169 O O . HIS D 1 52 ? -6.656 -19.529 45.223 1.00 11.56 49 HIS D O 1
ATOM 5176 N N . ILE D 1 53 ? -6.136 -17.490 46.032 1.00 11.63 50 ILE D N 1
ATOM 5177 C CA . ILE D 1 53 ? -7.378 -17.399 46.797 1.00 11.49 50 ILE D CA 1
ATOM 5178 C C . ILE D 1 53 ? -8.606 -17.755 45.927 1.00 11.41 50 ILE D C 1
ATOM 5179 O O . ILE D 1 53 ? -9.502 -18.468 46.343 1.00 12.58 50 ILE D O 1
ATOM 5184 N N . HIS D 1 54 ? -8.647 -17.222 44.717 1.00 11.25 51 HIS D N 1
ATOM 5185 C CA . HIS D 1 54 ? -9.785 -17.381 43.806 1.00 12.11 51 HIS D CA 1
ATOM 5186 C C . HIS D 1 54 ? -9.591 -18.474 42.761 1.00 11.94 51 HIS D C 1
ATOM 5187 O O . HIS D 1 54 ? -10.384 -18.615 41.842 1.00 14.72 51 HIS D O 1
ATOM 5194 N N . ASP D 1 55 ? -8.526 -19.268 42.893 1.00 11.51 52 ASP D N 1
ATOM 5195 C CA . ASP D 1 55 ? -8.228 -20.320 41.909 1.00 11.15 52 ASP D CA 1
ATOM 5196 C C . ASP D 1 55 ? -9.166 -21.492 42.138 1.00 11.63 52 ASP D C 1
ATOM 5197 O O . ASP D 1 55 ? -9.099 -22.157 43.165 1.00 12.14 52 ASP D O 1
ATOM 5202 N N . ASN D 1 56 ? -10.040 -21.754 41.191 1.00 11.89 53 ASN D N 1
ATOM 5203 C CA . ASN D 1 56 ? -11.026 -22.838 41.312 1.00 12.27 53 ASN D CA 1
ATOM 5204 C C . ASN D 1 56 ? -10.454 -24.243 41.133 1.00 12.01 53 ASN D C 1
ATOM 5205 O O . ASN D 1 56 ? -11.162 -25.222 41.365 1.00 13.41 53 ASN D O 1
ATOM 5210 N N . ALA D 1 57 ? -9.177 -24.342 40.733 1.00 11.63 54 ALA D N 1
ATOM 5211 C CA . ALA D 1 57 ? -8.541 -25.644 40.490 1.00 11.40 54 ALA D CA 1
ATOM 5212 C C . ALA D 1 57 ? -7.942 -26.299 41.730 1.00 10.57 54 ALA D C 1
ATOM 5213 O O . ALA D 1 57 ? -7.352 -27.395 41.632 1.00 11.43 54 ALA D O 1
ATOM 5215 N N . GLU D 1 58 ? -8.086 -25.666 42.904 1.00 10.47 55 GLU D N 1
ATOM 5216 C CA . GLU D 1 58 ? -7.614 -26.247 44.144 1.00 10.44 55 GLU D CA 1
ATOM 5217 C C . GLU D 1 58 ? -8.597 -25.968 45.273 1.00 9.99 55 GLU D C 1
ATOM 5218 O O . GLU D 1 58 ? -9.388 -25.024 45.223 1.00 10.81 55 GLU D O 1
ATOM 5224 N N . ARG D 1 59 ? -8.523 -26.801 46.307 1.00 9.82 56 ARG D N 1
ATOM 5225 C CA . ARG D 1 59 ? -9.170 -26.565 47.598 1.00 10.14 56 ARG D CA 1
ATOM 5226 C C . ARG D 1 59 ? -8.187 -26.894 48.709 1.00 9.95 56 ARG D C 1
ATOM 5227 O O . ARG D 1 59 ? -7.571 -27.931 48.666 1.00 12.56 56 ARG D O 1
ATOM 5235 N N . ARG D 1 60 ? -8.039 -26.016 49.695 1.00 10.33 57 ARG D N 1
ATOM 5236 C CA . ARG D 1 60 ? -7.172 -26.251 50.837 1.00 10.51 57 ARG D CA 1
ATOM 5237 C C . ARG D 1 60 ? -7.980 -26.172 52.069 1.00 10.48 57 ARG D C 1
ATOM 5238 O O . ARG D 1 60 ? -8.469 -25.097 52.414 1.00 11.04 57 ARG D O 1
ATOM 5246 N N . PHE D 1 61 ? -8.062 -27.281 52.813 1.00 11.06 58 PHE D N 1
ATOM 5247 C CA . PHE D 1 61 ? -8.891 -27.346 54.041 1.00 11.10 58 PHE D CA 1
ATOM 5248 C C . PHE D 1 61 ? -8.034 -27.689 55.234 1.00 12.02 58 PHE D C 1
ATOM 5249 O O . PHE D 1 61 ? -7.046 -28.391 55.126 1.00 13.80 58 PHE D O 1
ATOM 5257 N N . VAL D 1 62 ? -8.422 -27.182 56.384 1.00 12.90 59 VAL D N 1
ATOM 5258 C CA . VAL D 1 62 ? -7.901 -27.640 57.654 1.00 13.95 59 VAL D CA 1
ATOM 5259 C C . VAL D 1 62 ? -9.013 -28.433 58.350 1.00 14.37 59 VAL D C 1
ATOM 5260 O O . VAL D 1 62 ? -10.225 -28.191 58.166 1.00 15.52 59 VAL D O 1
ATOM 5264 N N . VAL D 1 63 ? -8.584 -29.414 59.151 1.00 15.87 60 VAL D N 1
ATOM 5265 C CA . VAL D 1 63 ? -9.489 -30.159 60.003 1.00 15.54 60 VAL D CA 1
ATOM 5266 C C . VAL D 1 63 ? -9.181 -29.782 61.438 1.00 15.70 60 VAL D C 1
ATOM 5267 O O . VAL D 1 63 ? -8.030 -29.824 61.869 1.00 16.47 60 VAL D O 1
ATOM 5271 N N A GLU D 1 64 ? -10.208 -29.402 62.184 0.50 15.47 61 GLU D N 1
ATOM 5272 N N B GLU D 1 64 ? -10.213 -29.400 62.183 0.50 16.42 61 GLU D N 1
ATOM 5273 C CA A GLU D 1 64 ? -10.072 -28.908 63.552 0.50 16.41 61 GLU D CA 1
ATOM 5274 C CA B GLU D 1 64 ? -10.074 -28.884 63.545 0.50 18.58 61 GLU D CA 1
ATOM 5275 C C A GLU D 1 64 ? -10.956 -29.691 64.479 0.50 17.60 61 GLU D C 1
ATOM 5276 C C B GLU D 1 64 ? -10.958 -29.685 64.478 0.50 18.68 61 GLU D C 1
ATOM 5277 O O A GLU D 1 64 ? -11.982 -30.217 64.077 0.50 17.41 61 GLU D O 1
ATOM 5278 O O B GLU D 1 64 ? -11.985 -30.217 64.077 0.50 18.32 61 GLU D O 1
ATOM 5289 N N . ASP D 1 65 ? -10.570 -29.745 65.744 1.00 19.02 62 ASP D N 1
ATOM 5290 C CA . ASP D 1 65 ? -11.416 -30.368 66.766 1.00 20.61 62 ASP D CA 1
ATOM 5291 C C . ASP D 1 65 ? -12.398 -29.365 67.348 1.00 22.85 62 ASP D C 1
ATOM 5292 O O . ASP D 1 65 ? -12.459 -28.207 66.881 1.00 24.05 62 ASP D O 1
ATOM 5297 N N . ALA D 1 66 ? -13.167 -29.771 68.356 1.00 24.44 63 ALA D N 1
ATOM 5298 C CA . ALA D 1 66 ? -14.170 -28.875 68.938 1.00 28.03 63 ALA D CA 1
ATOM 5299 C C . ALA D 1 66 ? -13.568 -27.635 69.615 1.00 28.10 63 ALA D C 1
ATOM 5300 O O . ALA D 1 66 ? -14.239 -26.609 69.704 1.00 35.10 63 ALA D O 1
ATOM 5302 N N . GLN D 1 67 ? -12.337 -27.732 70.087 1.00 29.65 64 GLN D N 1
ATOM 5303 C CA . GLN D 1 67 ? -11.623 -26.605 70.720 1.00 31.80 64 GLN D CA 1
ATOM 5304 C C . GLN D 1 67 ? -10.847 -25.744 69.689 1.00 30.19 64 GLN D C 1
ATOM 5305 O O . GLN D 1 67 ? -10.103 -24.854 70.075 1.00 32.57 64 GLN D O 1
ATOM 5311 N N . LYS D 1 68 ? -11.006 -26.041 68.393 1.00 27.38 65 LYS D N 1
ATOM 5312 C CA . LYS D 1 68 ? -10.326 -25.342 67.293 1.00 27.69 65 LYS D CA 1
ATOM 5313 C C . LYS D 1 68 ? -8.823 -25.599 67.207 1.00 25.07 65 LYS D C 1
ATOM 5314 O O . LYS D 1 68 ? -8.102 -24.833 66.593 1.00 27.57 65 LYS D O 1
ATOM 5320 N N . ASN D 1 69 ? -8.348 -26.688 67.810 1.00 23.81 66 ASN D N 1
ATOM 5321 C CA . ASN D 1 69 ? -6.974 -27.150 67.572 1.00 24.02 66 ASN D CA 1
ATOM 5322 C C . ASN D 1 69 ? -6.901 -27.671 66.151 1.00 21.33 66 ASN D C 1
ATOM 5323 O O . ASN D 1 69 ? -7.786 -28.425 65.734 1.00 21.07 66 ASN D O 1
ATOM 5328 N N . LEU D 1 70 ? -5.863 -27.291 65.419 1.00 20.77 67 LEU D N 1
ATOM 5329 C CA . LEU D 1 70 ? -5.685 -27.751 64.033 1.00 19.20 67 LEU D CA 1
ATOM 5330 C C . LEU D 1 70 ? -5.059 -29.158 64.070 1.00 18.43 67 LEU D C 1
ATOM 5331 O O . LEU D 1 70 ? -3.920 -29.338 64.604 1.00 22.30 67 LEU D O 1
ATOM 5336 N N . ILE D 1 71 ? -5.797 -30.134 63.535 1.00 17.84 68 ILE D N 1
ATOM 5337 C CA . ILE D 1 71 ? -5.367 -31.542 63.569 1.00 17.69 68 ILE D CA 1
ATOM 5338 C C . ILE D 1 71 ? -4.579 -31.916 62.291 1.00 17.79 68 ILE D C 1
ATOM 5339 O O . ILE D 1 71 ? -3.626 -32.628 62.341 1.00 18.94 68 ILE D O 1
ATOM 5344 N N . GLY D 1 72 ? -4.949 -31.345 61.161 1.00 16.10 69 GLY D N 1
ATOM 5345 C CA . GLY D 1 72 ? -4.278 -31.578 59.924 1.00 14.65 69 GLY D CA 1
ATOM 5346 C C . GLY D 1 72 ? -4.870 -30.763 58.810 1.00 13.39 69 GLY D C 1
ATOM 5347 O O . GLY D 1 72 ? -5.722 -29.926 59.017 1.00 15.44 69 GLY D O 1
ATOM 5348 N N . LEU D 1 73 ? -4.401 -31.109 57.619 1.00 12.52 70 LEU D N 1
ATOM 5349 C CA . LEU D 1 73 ? -4.815 -30.459 56.395 1.00 12.75 70 LEU D CA 1
ATOM 5350 C C . LEU D 1 73 ? -5.121 -31.514 55.335 1.00 11.64 70 LEU D C 1
ATOM 5351 O O . LEU D 1 73 ? -4.453 -32.544 55.272 1.00 13.16 70 LEU D O 1
ATOM 5356 N N . VAL D 1 74 ? -6.161 -31.208 54.556 1.00 11.13 71 VAL D N 1
ATOM 5357 C CA . VAL D 1 74 ? -6.484 -32.025 53.400 1.00 11.61 71 VAL D CA 1
ATOM 5358 C C . VAL D 1 74 ? -6.676 -31.055 52.239 1.00 11.17 71 VAL D C 1
ATOM 5359 O O . VAL D 1 74 ? -7.299 -29.979 52.383 1.00 12.40 71 VAL D O 1
ATOM 5363 N N . GLU D 1 75 ? -6.136 -31.440 51.074 1.00 10.45 72 GLU D N 1
ATOM 5364 C CA . GLU D 1 75 ? -6.206 -30.593 49.912 1.00 10.24 72 GLU D CA 1
ATOM 5365 C C . GLU D 1 75 ? -6.590 -31.400 48.680 1.00 9.55 72 GLU D C 1
ATOM 5366 O O . GLU D 1 75 ? -6.220 -32.572 48.554 1.00 10.91 72 GLU D O 1
ATOM 5372 N N . LEU D 1 76 ? -7.236 -30.692 47.749 1.00 9.48 73 LEU D N 1
ATOM 5373 C CA . LEU D 1 76 ? -7.439 -31.147 46.390 1.00 10.10 73 LEU D CA 1
ATOM 5374 C C . LEU D 1 76 ? -6.699 -30.219 45.450 1.00 10.30 73 LEU D C 1
ATOM 5375 O O . LEU D 1 76 ? -6.884 -29.005 45.551 1.00 12.32 73 LEU D O 1
ATOM 5380 N N . ILE D 1 77 ? -5.917 -30.784 44.547 1.00 10.04 74 ILE D N 1
ATOM 5381 C CA . ILE D 1 77 ? -5.230 -29.991 43.530 1.00 11.07 74 ILE D CA 1
ATOM 5382 C C . ILE D 1 77 ? -5.521 -30.547 42.151 1.00 11.10 74 ILE D C 1
ATOM 5383 O O . ILE D 1 77 ? -6.023 -31.669 41.991 1.00 11.36 74 ILE D O 1
ATOM 5388 N N . GLU D 1 78 ? -5.203 -29.738 41.144 1.00 11.00 75 GLU D N 1
ATOM 5389 C CA . GLU D 1 78 ? -5.365 -30.139 39.758 1.00 12.29 75 GLU D CA 1
ATOM 5390 C C . GLU D 1 78 ? -6.808 -30.556 39.476 1.00 11.05 75 GLU D C 1
ATOM 5391 O O . GLU D 1 78 ? -7.078 -31.497 38.716 1.00 12.56 75 GLU D O 1
ATOM 5397 N N . ILE D 1 79 ? -7.755 -29.832 40.060 1.00 10.43 76 ILE D N 1
ATOM 5398 C CA . ILE D 1 79 ? -9.147 -30.181 39.843 1.00 10.26 76 ILE D CA 1
ATOM 5399 C C . ILE D 1 79 ? -9.516 -29.844 38.393 1.00 10.37 76 ILE D C 1
ATOM 5400 O O . ILE D 1 79 ? -9.278 -28.720 37.946 1.00 12.48 76 ILE D O 1
ATOM 5405 N N . ASN D 1 80 ? -10.061 -30.820 37.690 1.00 10.28 77 ASN D N 1
ATOM 5406 C CA . ASN D 1 80 ? -10.479 -30.652 36.305 1.00 10.66 77 ASN D CA 1
ATOM 5407 C C . ASN D 1 80 ? -11.980 -30.879 36.233 1.00 10.36 77 ASN D C 1
ATOM 5408 O O . ASN D 1 80 ? -12.456 -31.942 36.652 1.00 11.15 77 ASN D O 1
ATOM 5413 N N . TYR D 1 81 ? -12.724 -29.938 35.696 1.00 11.00 78 TYR D N 1
ATOM 5414 C CA . TYR D 1 81 ? -14.207 -30.038 35.740 1.00 11.69 78 TYR D CA 1
ATOM 5415 C C . TYR D 1 81 ? -14.849 -30.615 34.512 1.00 11.84 78 TYR D C 1
ATOM 5416 O O . TYR D 1 81 ? -16.086 -30.677 34.460 1.00 13.29 78 TYR D O 1
ATOM 5425 N N . ILE D 1 82 ? -14.063 -31.077 33.535 1.00 10.96 79 ILE D N 1
ATOM 5426 C CA . ILE D 1 82 ? -14.602 -31.928 32.445 1.00 10.46 79 ILE D CA 1
ATOM 5427 C C . ILE D 1 82 ? -14.385 -33.393 32.812 1.00 10.23 79 ILE D C 1
ATOM 5428 O O . ILE D 1 82 ? -15.333 -34.184 32.828 1.00 11.37 79 ILE D O 1
ATOM 5433 N N . HIS D 1 83 ? -13.129 -33.745 33.153 1.00 10.15 80 HIS D N 1
ATOM 5434 C CA . HIS D 1 83 ? -12.824 -35.104 33.581 1.00 9.98 80 HIS D CA 1
ATOM 5435 C C . HIS D 1 83 ? -13.350 -35.406 34.986 1.00 9.82 80 HIS D C 1
ATOM 5436 O O . HIS D 1 83 ? -13.483 -36.541 35.385 1.00 11.15 80 HIS D O 1
ATOM 5443 N N A ARG D 1 84 ? -13.588 -34.341 35.738 0.50 9.33 81 ARG D N 1
ATOM 5444 N N B ARG D 1 84 ? -13.590 -34.332 35.740 0.50 9.33 81 ARG D N 1
ATOM 5445 C CA A ARG D 1 84 ? -14.120 -34.414 37.100 0.50 9.76 81 ARG D CA 1
ATOM 5446 C CA B ARG D 1 84 ? -14.139 -34.407 37.099 0.50 9.78 81 ARG D CA 1
ATOM 5447 C C A ARG D 1 84 ? -13.208 -35.227 38.023 0.50 9.61 81 ARG D C 1
ATOM 5448 C C B ARG D 1 84 ? -13.212 -35.229 38.017 0.50 9.60 81 ARG D C 1
ATOM 5449 O O A ARG D 1 84 ? -13.656 -36.093 38.768 0.50 9.84 81 ARG D O 1
ATOM 5450 O O B ARG D 1 84 ? -13.659 -36.120 38.746 0.50 9.77 81 ARG D O 1
ATOM 5465 N N . SER D 1 85 ? -11.932 -34.894 37.967 1.00 9.03 82 SER D N 1
ATOM 5466 C CA . SER D 1 85 ? -10.925 -35.564 38.786 1.00 9.39 82 SER D CA 1
ATOM 5467 C C . SER D 1 85 ? -10.114 -34.567 39.547 1.00 8.86 82 SER D C 1
ATOM 5468 O O . SER D 1 85 ? -10.041 -33.372 39.186 1.00 9.89 82 SER D O 1
ATOM 5471 N N . ALA D 1 86 ? -9.475 -35.041 40.614 1.00 8.64 83 ALA D N 1
ATOM 5472 C CA . ALA D 1 86 ? -8.529 -34.219 41.397 1.00 8.96 83 ALA D CA 1
ATOM 5473 C C . ALA D 1 86 ? -7.576 -35.118 42.144 1.00 9.17 83 ALA D C 1
ATOM 5474 O O . ALA D 1 86 ? -7.897 -36.304 42.422 1.00 9.69 83 ALA D O 1
ATOM 5476 N N . GLU D 1 87 ? -6.406 -34.532 42.469 1.00 9.32 84 GLU D N 1
ATOM 5477 C CA . GLU D 1 87 ? -5.429 -35.195 43.315 1.00 9.24 84 GLU D CA 1
ATOM 5478 C C . GLU D 1 87 ? -5.627 -34.797 44.768 1.00 9.21 84 GLU D C 1
ATOM 5479 O O . GLU D 1 87 ? -5.732 -33.611 45.069 1.00 10.48 84 GLU D O 1
ATOM 5485 N N . PHE D 1 88 ? -5.617 -35.798 45.655 1.00 9.65 85 PHE D N 1
ATOM 5486 C CA . PHE D 1 88 ? -5.756 -35.618 47.088 1.00 9.47 85 PHE D CA 1
ATOM 5487 C C . PHE D 1 88 ? -4.419 -35.666 47.785 1.00 9.66 85 PHE D C 1
ATOM 5488 O O . PHE D 1 88 ? -3.571 -36.502 47.458 1.00 10.34 85 PHE D O 1
ATOM 5496 N N . GLN D 1 89 ? -4.250 -34.802 48.791 1.00 10.08 86 GLN D N 1
ATOM 5497 C CA . GLN D 1 89 ? -3.059 -34.840 49.635 1.00 11.26 86 GLN D CA 1
ATOM 5498 C C . GLN D 1 89 ? -3.419 -34.453 51.066 1.00 10.44 86 GLN D C 1
ATOM 5499 O O . GLN D 1 89 ? -4.385 -33.719 51.303 1.00 10.96 86 GLN D O 1
ATOM 5505 N N . ILE D 1 90 ? -2.643 -34.996 52.016 1.00 10.37 87 ILE D N 1
ATOM 5506 C CA . ILE D 1 90 ? -2.964 -34.911 53.428 1.00 10.96 87 ILE D CA 1
ATOM 5507 C C . ILE D 1 90 ? -1.694 -34.718 54.237 1.00 11.58 87 ILE D C 1
ATOM 5508 O O . ILE D 1 90 ? -0.662 -35.343 53.950 1.00 12.49 87 ILE D O 1
ATOM 5513 N N . ILE D 1 91 ? -1.796 -33.887 55.289 1.00 11.16 88 ILE D N 1
ATOM 5514 C CA . ILE D 1 91 ? -0.779 -33.810 56.338 1.00 12.72 88 ILE D CA 1
ATOM 5515 C C . ILE D 1 91 ? -1.475 -33.823 57.673 1.00 12.50 88 ILE D C 1
ATOM 5516 O O . ILE D 1 91 ? -2.431 -33.100 57.895 1.00 14.06 88 ILE D O 1
ATOM 5521 N N A ILE D 1 92 ? -0.955 -34.610 58.618 0.50 13.69 89 ILE D N 1
ATOM 5522 N N B ILE D 1 92 ? -0.975 -34.626 58.599 0.50 13.75 89 ILE D N 1
ATOM 5523 C CA A ILE D 1 92 ? -1.363 -34.506 60.014 0.50 14.92 89 ILE D CA 1
ATOM 5524 C CA B ILE D 1 92 ? -1.385 -34.517 60.004 0.50 15.29 89 ILE D CA 1
ATOM 5525 C C A ILE D 1 92 ? -0.358 -33.655 60.792 0.50 17.82 89 ILE D C 1
ATOM 5526 C C B ILE D 1 92 ? -0.360 -33.655 60.784 0.50 18.11 89 ILE D C 1
ATOM 5527 O O A ILE D 1 92 ? 0.819 -33.850 60.652 0.50 20.68 89 ILE D O 1
ATOM 5528 O O B ILE D 1 92 ? 0.834 -33.839 60.636 0.50 20.79 89 ILE D O 1
ATOM 5537 N N . ALA D 1 93 ? -0.835 -32.713 61.586 1.00 18.15 90 ALA D N 1
ATOM 5538 C CA . ALA D 1 93 ? 0.027 -31.837 62.395 1.00 21.86 90 ALA D CA 1
ATOM 5539 C C . ALA D 1 93 ? 0.909 -32.665 63.294 1.00 22.35 90 ALA D C 1
ATOM 5540 O O . ALA D 1 93 ? 0.434 -33.690 63.824 1.00 20.56 90 ALA D O 1
ATOM 5542 N N . PRO D 1 94 ? 2.193 -32.270 63.469 1.00 24.39 91 PRO D N 1
ATOM 5543 C CA . PRO D 1 94 ? 3.117 -33.115 64.246 1.00 27.20 91 PRO D CA 1
ATOM 5544 C C . PRO D 1 94 ? 2.586 -33.572 65.594 1.00 23.45 91 PRO D C 1
ATOM 5545 O O . PRO D 1 94 ? 2.728 -34.757 65.943 1.00 23.04 91 PRO D O 1
ATOM 5549 N N . GLU D 1 95 ? 1.922 -32.672 66.320 1.00 22.86 92 GLU D N 1
ATOM 5550 C CA . GLU D 1 95 ? 1.426 -33.001 67.663 1.00 23.65 92 GLU D CA 1
ATOM 5551 C C . GLU D 1 95 ? 0.341 -34.093 67.647 1.00 21.45 92 GLU D C 1
ATOM 5552 O O . GLU D 1 95 ? 0.083 -34.702 68.657 1.00 23.10 92 GLU D O 1
ATOM 5558 N N . HIS D 1 96 ? -0.304 -34.303 66.490 1.00 18.17 93 HIS D N 1
ATOM 5559 C CA . HIS D 1 96 ? -1.439 -35.239 66.386 1.00 19.08 93 HIS D CA 1
ATOM 5560 C C . HIS D 1 96 ? -1.117 -36.468 65.555 1.00 18.98 93 HIS D C 1
ATOM 5561 O O . HIS D 1 96 ? -2.002 -37.293 65.377 1.00 19.65 93 HIS D O 1
ATOM 5568 N N . GLN D 1 97 ? 0.129 -36.582 65.075 1.00 20.06 94 GLN D N 1
ATOM 5569 C CA . GLN D 1 97 ? 0.565 -37.736 64.281 1.00 20.93 94 GLN D CA 1
ATOM 5570 C C . GLN D 1 97 ? 0.556 -38.977 65.107 1.00 22.29 94 GLN D C 1
ATOM 5571 O O . GLN D 1 97 ? 0.886 -38.910 66.269 1.00 23.29 94 GLN D O 1
ATOM 5577 N N . GLY D 1 98 ? 0.155 -40.088 64.496 1.00 22.35 95 GLY D N 1
ATOM 5578 C CA . GLY D 1 98 ? 0.143 -41.365 65.204 1.00 27.62 95 GLY D CA 1
ATOM 5579 C C . GLY D 1 98 ? -0.961 -41.576 66.211 1.00 26.56 95 GLY D C 1
ATOM 5580 O O . GLY D 1 98 ? -0.847 -42.471 67.026 1.00 33.82 95 GLY D O 1
ATOM 5581 N N . LYS D 1 99 ? -2.021 -40.801 66.138 1.00 22.34 96 LYS D N 1
ATOM 5582 C CA . LYS D 1 99 ? -3.146 -40.926 67.088 1.00 21.68 96 LYS D CA 1
ATOM 5583 C C . LYS D 1 99 ? -4.396 -41.561 66.462 1.00 22.66 96 LYS D C 1
ATOM 5584 O O . LYS D 1 99 ? -5.435 -41.652 67.134 1.00 26.27 96 LYS D O 1
ATOM 5590 N N . GLY D 1 100 ? -4.298 -41.979 65.219 1.00 19.41 97 GLY D N 1
ATOM 5591 C CA . GLY D 1 100 ? -5.420 -42.669 64.585 1.00 19.58 97 GLY D CA 1
ATOM 5592 C C . GLY D 1 100 ? -6.494 -41.771 63.999 1.00 16.77 97 GLY D C 1
ATOM 5593 O O . GLY D 1 100 ? -7.574 -42.281 63.723 1.00 17.72 97 GLY D O 1
ATOM 5594 N N . PHE D 1 101 ? -6.230 -40.477 63.806 1.00 15.14 98 PHE D N 1
ATOM 5595 C CA . PHE D 1 101 ? -7.178 -39.572 63.159 1.00 14.14 98 PHE D CA 1
ATOM 5596 C C . PHE D 1 101 ? -7.170 -39.611 61.641 1.00 13.12 98 PHE D C 1
ATOM 5597 O O . PHE D 1 101 ? -8.013 -38.945 61.008 1.00 13.78 98 PHE D O 1
ATOM 5605 N N . ALA D 1 102 ? -6.172 -40.188 61.007 1.00 13.58 99 ALA D N 1
ATOM 5606 C CA . ALA D 1 102 ? -6.033 -40.115 59.560 1.00 13.85 99 ALA D CA 1
ATOM 5607 C C . ALA D 1 102 ? -7.256 -40.541 58.747 1.00 12.99 99 ALA D C 1
ATOM 5608 O O . ALA D 1 102 ? -7.666 -39.858 57.793 1.00 12.96 99 ALA D O 1
ATOM 5610 N N . ARG D 1 103 ? -7.875 -41.662 59.159 1.00 12.36 100 ARG D N 1
ATOM 5611 C CA . ARG D 1 103 ? -9.059 -42.119 58.458 1.00 11.67 100 ARG D CA 1
ATOM 5612 C C . ARG D 1 103 ? -10.128 -41.067 58.475 1.00 11.24 100 ARG D C 1
ATOM 5613 O O . ARG D 1 103 ? -10.815 -40.863 57.481 1.00 11.55 100 ARG D O 1
ATOM 5621 N N . THR D 1 104 ? -10.348 -40.398 59.570 1.00 11.66 101 THR D N 1
ATOM 5622 C CA . THR D 1 104 ? -11.378 -39.357 59.674 1.00 11.41 101 THR D CA 1
ATOM 5623 C C . THR D 1 104 ? -11.088 -38.209 58.724 1.00 11.24 101 THR D C 1
ATOM 5624 O O . THR D 1 104 ? -12.007 -37.695 58.060 1.00 11.85 101 THR D O 1
ATOM 5628 N N . LEU D 1 105 ? -9.825 -37.775 58.651 1.00 11.17 102 LEU D N 1
ATOM 5629 C CA . LEU D 1 105 ? -9.479 -36.692 57.699 1.00 11.13 102 LEU D CA 1
ATOM 5630 C C . LEU D 1 105 ? -9.740 -37.111 56.241 1.00 10.44 102 LEU D C 1
ATOM 5631 O O . LEU D 1 105 ? -10.286 -36.322 55.437 1.00 11.57 102 LEU D O 1
ATOM 5636 N N . ILE D 1 106 ? -9.349 -38.349 55.913 1.00 10.57 103 ILE D N 1
ATOM 5637 C CA . ILE D 1 106 ? -9.611 -38.861 54.573 1.00 11.53 103 ILE D CA 1
ATOM 5638 C C . ILE D 1 106 ? -11.107 -38.907 54.322 1.00 11.20 103 ILE D C 1
ATOM 5639 O O . ILE D 1 106 ? -11.574 -38.505 53.267 1.00 10.93 103 ILE D O 1
ATOM 5644 N N . ASN D 1 107 ? -11.878 -39.392 55.262 1.00 11.47 104 ASN D N 1
ATOM 5645 C CA . ASN D 1 107 ? -13.357 -39.459 55.135 1.00 11.72 104 ASN D CA 1
ATOM 5646 C C . ASN D 1 107 ? -13.940 -38.071 54.871 1.00 10.94 104 ASN D C 1
ATOM 5647 O O . ASN D 1 107 ? -14.823 -37.942 54.003 1.00 11.46 104 ASN D O 1
ATOM 5652 N N . ARG D 1 108 ? -13.459 -37.053 55.608 1.00 10.83 105 ARG D N 1
ATOM 5653 C CA . ARG D 1 108 ? -13.975 -35.719 55.374 1.00 10.98 105 ARG D CA 1
ATOM 5654 C C . ARG D 1 108 ? -13.673 -35.244 53.932 1.00 10.91 105 ARG D C 1
ATOM 5655 O O . ARG D 1 108 ? -14.534 -34.652 53.280 1.00 10.94 105 ARG D O 1
ATOM 5663 N N . ALA D 1 109 ? -12.466 -35.522 53.455 1.00 9.80 106 ALA D N 1
ATOM 5664 C CA . ALA D 1 109 ? -12.078 -35.148 52.103 1.00 10.85 106 ALA D CA 1
ATOM 5665 C C . ALA D 1 109 ? -12.874 -35.883 51.032 1.00 9.88 106 ALA D C 1
ATOM 5666 O O . ALA D 1 109 ? -13.277 -35.263 50.056 1.00 10.48 106 ALA D O 1
ATOM 5668 N N . LEU D 1 110 ? -13.109 -37.173 51.224 1.00 9.79 107 LEU D N 1
ATOM 5669 C CA . LEU D 1 110 ? -13.869 -37.924 50.216 1.00 9.85 107 LEU D CA 1
ATOM 5670 C C . LEU D 1 110 ? -15.311 -37.539 50.248 1.00 9.28 107 LEU D C 1
ATOM 5671 O O . LEU D 1 110 ? -15.945 -37.410 49.164 1.00 9.85 107 LEU D O 1
ATOM 5676 N N . ASP D 1 111 ? -15.874 -37.333 51.437 1.00 10.06 108 ASP D N 1
ATOM 5677 C CA . ASP D 1 111 ? -17.256 -36.858 51.521 1.00 10.56 108 ASP D CA 1
ATOM 5678 C C . ASP D 1 111 ? -17.377 -35.532 50.787 1.00 10.02 108 ASP D C 1
ATOM 5679 O O . ASP D 1 111 ? -18.321 -35.339 49.993 1.00 10.29 108 ASP D O 1
ATOM 5684 N N . TYR D 1 112 ? -16.467 -34.618 51.010 1.00 10.10 109 TYR D N 1
ATOM 5685 C CA . TYR D 1 112 ? -16.547 -33.329 50.341 1.00 10.02 109 TYR D CA 1
ATOM 5686 C C . TYR D 1 112 ? -16.437 -33.513 48.828 1.00 9.42 109 TYR D C 1
ATOM 5687 O O . TYR D 1 112 ? -17.240 -32.938 48.058 1.00 10.31 109 TYR D O 1
ATOM 5696 N N . SER D 1 113 ? -15.471 -34.305 48.388 1.00 8.80 110 SER D N 1
ATOM 5697 C CA . SER D 1 113 ? -15.226 -34.498 46.953 1.00 9.11 110 SER D CA 1
ATOM 5698 C C . SER D 1 113 ? -16.434 -35.043 46.224 1.00 8.98 110 SER D C 1
ATOM 5699 O O . SER D 1 113 ? -16.763 -34.586 45.116 1.00 9.91 110 SER D O 1
ATOM 5702 N N . PHE D 1 114 ? -17.069 -36.052 46.857 1.00 8.67 111 PHE D N 1
ATOM 5703 C CA . PHE D 1 114 ? -18.097 -36.806 46.169 1.00 9.09 111 PHE D CA 1
ATOM 5704 C C . PHE D 1 114 ? -19.518 -36.370 46.461 1.00 9.48 111 PHE D C 1
ATOM 5705 O O . PHE D 1 114 ? -20.408 -36.625 45.637 1.00 10.25 111 PHE D O 1
ATOM 5713 N N . THR D 1 115 ? -19.762 -35.754 47.615 1.00 9.67 112 THR D N 1
ATOM 5714 C CA . THR D 1 115 ? -21.114 -35.299 47.981 1.00 9.60 112 THR D CA 1
ATOM 5715 C C . THR D 1 115 ? -21.344 -33.815 47.822 1.00 10.27 112 THR D C 1
ATOM 5716 O O . THR D 1 115 ? -22.511 -33.393 47.787 1.00 11.02 112 THR D O 1
ATOM 5720 N N . ILE D 1 116 ? -20.274 -33.020 47.740 1.00 10.27 113 ILE D N 1
ATOM 5721 C CA . ILE D 1 116 ? -20.388 -31.564 47.631 1.00 9.90 113 ILE D CA 1
ATOM 5722 C C . ILE D 1 116 ? -19.843 -31.090 46.270 1.00 10.17 113 ILE D C 1
ATOM 5723 O O . ILE D 1 116 ? -20.563 -30.456 45.490 1.00 10.65 113 ILE D O 1
ATOM 5728 N N . LEU D 1 117 ? -18.568 -31.377 45.972 1.00 9.58 114 LEU D N 1
ATOM 5729 C CA . LEU D 1 117 ? -17.963 -30.887 44.728 1.00 9.61 114 LEU D CA 1
ATOM 5730 C C . LEU D 1 117 ? -18.375 -31.704 43.508 1.00 9.83 114 LEU D C 1
ATOM 5731 O O . LEU D 1 117 ? -18.182 -31.252 42.386 1.00 10.64 114 LEU D O 1
ATOM 5736 N N . ASN D 1 118 ? -18.964 -32.878 43.716 1.00 9.59 115 ASN D N 1
ATOM 5737 C CA . ASN D 1 118 ? -19.517 -33.675 42.630 1.00 9.35 115 ASN D CA 1
ATOM 5738 C C . ASN D 1 118 ? -18.409 -34.107 41.664 1.00 9.24 115 ASN D C 1
ATOM 5739 O O . ASN D 1 118 ? -18.613 -34.102 40.439 1.00 10.45 115 ASN D O 1
ATOM 5744 N N . LEU D 1 119 ? -17.268 -34.507 42.202 1.00 9.43 116 LEU D N 1
ATOM 5745 C CA . LEU D 1 119 ? -16.220 -35.109 41.389 1.00 8.94 116 LEU D CA 1
ATOM 5746 C C . LEU D 1 119 ? -16.478 -36.589 41.125 1.00 8.95 116 LEU D C 1
ATOM 5747 O O . LEU D 1 119 ? -17.192 -37.243 41.851 1.00 9.73 116 LEU D O 1
ATOM 5752 N N A HIS D 1 120 ? -15.891 -37.072 40.024 0.38 8.99 117 HIS D N 1
ATOM 5753 N N C HIS D 1 120 ? -15.883 -37.084 40.029 0.62 8.97 117 HIS D N 1
ATOM 5754 C CA A HIS D 1 120 ? -15.971 -38.474 39.591 0.38 9.27 117 HIS D CA 1
ATOM 5755 C CA C HIS D 1 120 ? -15.984 -38.477 39.604 0.62 9.40 117 HIS D CA 1
ATOM 5756 C C A HIS D 1 120 ? -14.830 -39.352 40.114 0.38 8.98 117 HIS D C 1
ATOM 5757 C C C HIS D 1 120 ? -14.835 -39.352 40.118 0.62 8.92 117 HIS D C 1
ATOM 5758 O O A HIS D 1 120 ? -15.051 -40.523 40.408 0.38 9.65 117 HIS D O 1
ATOM 5759 O O C HIS D 1 120 ? -15.054 -40.522 40.405 0.62 9.98 117 HIS D O 1
ATOM 5772 N N . LYS D 1 121 ? -13.629 -38.794 40.208 1.00 9.04 118 LYS D N 1
ATOM 5773 C CA . LYS D 1 121 ? -12.440 -39.580 40.543 1.00 9.03 118 LYS D CA 1
ATOM 5774 C C . LYS D 1 121 ? -11.521 -38.771 41.429 1.00 9.01 118 LYS D C 1
ATOM 5775 O O . LYS D 1 121 ? -11.190 -37.609 41.112 1.00 10.22 118 LYS D O 1
ATOM 5781 N N . ILE D 1 122 ? -11.080 -39.408 42.518 1.00 8.88 119 ILE D N 1
ATOM 5782 C CA . ILE D 1 122 ? -9.982 -38.861 43.346 1.00 8.91 119 ILE D CA 1
ATOM 5783 C C . ILE D 1 122 ? -8.817 -39.839 43.232 1.00 8.81 119 ILE D C 1
ATOM 5784 O O . ILE D 1 122 ? -8.998 -41.056 43.413 1.00 9.72 119 ILE D O 1
ATOM 5789 N N . TYR D 1 123 ? -7.625 -39.296 42.986 1.00 8.83 120 TYR D N 1
ATOM 5790 C CA . TYR D 1 123 ? -6.423 -40.106 42.951 1.00 8.87 120 TYR D CA 1
ATOM 5791 C C . TYR D 1 123 ? -5.353 -39.507 43.855 1.00 8.52 120 TYR D C 1
ATOM 5792 O O . TYR D 1 123 ? -5.434 -38.340 44.278 1.00 9.48 120 TYR D O 1
ATOM 5801 N N . LEU D 1 124 ? -4.347 -40.315 44.150 1.00 8.88 121 LEU D N 1
ATOM 5802 C CA . LEU D 1 124 ? -3.246 -39.903 45.032 1.00 8.65 121 LEU D CA 1
ATOM 5803 C C . LEU D 1 124 ? -1.981 -40.637 44.640 1.00 8.71 121 LEU D C 1
ATOM 5804 O O . LEU D 1 124 ? -2.037 -41.673 43.958 1.00 9.32 121 LEU D O 1
ATOM 5809 N N . HIS D 1 125 ? -0.867 -40.118 45.147 1.00 8.88 122 HIS D N 1
ATOM 5810 C CA . HIS D 1 125 ? 0.439 -40.747 45.022 1.00 9.28 122 HIS D CA 1
ATOM 5811 C C . HIS D 1 125 ? 0.986 -41.021 46.408 1.00 9.44 122 HIS D C 1
ATOM 5812 O O . HIS D 1 125 ? 0.935 -40.143 47.274 1.00 10.43 122 HIS D O 1
ATOM 5819 N N . VAL D 1 126 ? 1.585 -42.199 46.573 1.00 8.93 123 VAL D N 1
ATOM 5820 C CA . VAL D 1 126 ? 2.136 -42.628 47.860 1.00 9.35 123 VAL D CA 1
ATOM 5821 C C . VAL D 1 126 ? 3.357 -43.499 47.621 1.00 9.02 123 VAL D C 1
ATOM 5822 O O . VAL D 1 126 ? 3.341 -44.407 46.787 1.00 10.14 123 VAL D O 1
ATOM 5826 N N . ALA D 1 127 ? 4.439 -43.214 48.366 1.00 9.88 124 ALA D N 1
ATOM 5827 C CA . ALA D 1 127 ? 5.668 -43.987 48.173 1.00 10.34 124 ALA D CA 1
ATOM 5828 C C . ALA D 1 127 ? 5.488 -45.455 48.477 1.00 10.27 124 ALA D C 1
ATOM 5829 O O . ALA D 1 127 ? 4.860 -45.799 49.482 1.00 10.85 124 ALA D O 1
ATOM 5831 N N A VAL D 1 128 ? 6.111 -46.303 47.679 0.50 10.82 125 VAL D N 1
ATOM 5832 N N B VAL D 1 128 ? 6.107 -46.317 47.683 0.50 10.85 125 VAL D N 1
ATOM 5833 C CA A VAL D 1 128 ? 6.084 -47.741 47.980 0.50 11.79 125 VAL D CA 1
ATOM 5834 C CA B VAL D 1 128 ? 6.090 -47.755 47.981 0.50 12.08 125 VAL D CA 1
ATOM 5835 C C A VAL D 1 128 ? 6.770 -48.080 49.322 0.50 12.20 125 VAL D C 1
ATOM 5836 C C B VAL D 1 128 ? 6.779 -48.075 49.313 0.50 12.19 125 VAL D C 1
ATOM 5837 O O A VAL D 1 128 ? 6.394 -49.029 50.039 0.50 14.18 125 VAL D O 1
ATOM 5838 O O B VAL D 1 128 ? 6.442 -49.029 50.002 0.50 13.45 125 VAL D O 1
ATOM 5845 N N . GLU D 1 129 ? 7.726 -47.231 49.701 1.00 11.91 126 GLU D N 1
ATOM 5846 C CA . GLU D 1 129 ? 8.399 -47.338 50.999 1.00 13.54 126 GLU D CA 1
ATOM 5847 C C . GLU D 1 129 ? 7.596 -46.776 52.169 1.00 13.97 126 GLU D C 1
ATOM 5848 O O . GLU D 1 129 ? 8.108 -46.779 53.271 1.00 15.07 126 GLU D O 1
ATOM 5854 N N . ASN D 1 130 ? 6.351 -46.363 51.928 1.00 12.24 127 ASN D N 1
ATOM 5855 C CA . ASN D 1 130 ? 5.420 -45.883 52.978 1.00 11.65 127 ASN D CA 1
ATOM 5856 C C . ASN D 1 130 ? 4.185 -46.801 53.025 1.00 10.83 127 ASN D C 1
ATOM 5857 O O . ASN D 1 130 ? 3.044 -46.372 52.792 1.00 11.64 127 ASN D O 1
ATOM 5862 N N . PRO D 1 131 ? 4.408 -48.097 53.340 1.00 11.92 128 PRO D N 1
ATOM 5863 C CA . PRO D 1 131 ? 3.288 -49.022 53.419 1.00 11.71 128 PRO D CA 1
ATOM 5864 C C . PRO D 1 131 ? 2.199 -48.680 54.421 1.00 12.36 128 PRO D C 1
ATOM 5865 O O . PRO D 1 131 ? 1.045 -49.070 54.174 1.00 13.20 128 PRO D O 1
ATOM 5869 N N . LYS D 1 132 ? 2.514 -47.940 55.496 1.00 12.72 129 LYS D N 1
ATOM 5870 C CA . LYS D 1 132 ? 1.438 -47.595 56.448 1.00 13.81 129 LYS D CA 1
ATOM 5871 C C . LYS D 1 132 ? 0.332 -46.783 55.753 1.00 13.50 129 LYS D C 1
ATOM 5872 O O . LYS D 1 132 ? -0.877 -46.973 55.968 1.00 15.79 129 LYS D O 1
ATOM 5878 N N . ALA D 1 133 ? 0.814 -45.836 54.891 1.00 11.95 130 ALA D N 1
ATOM 5879 C CA . ALA D 1 133 ? -0.127 -45.007 54.172 1.00 12.27 130 ALA D CA 1
ATOM 5880 C C . ALA D 1 133 ? -0.857 -45.811 53.094 1.00 11.16 130 ALA D C 1
ATOM 5881 O O . ALA D 1 133 ? -2.088 -45.723 52.978 1.00 12.66 130 ALA D O 1
ATOM 5883 N N . VAL D 1 134 ? -0.117 -46.640 52.343 1.00 11.77 131 VAL D N 1
ATOM 5884 C CA . VAL D 1 134 ? -0.766 -47.502 51.335 1.00 11.92 131 VAL D CA 1
ATOM 5885 C C . VAL D 1 134 ? -1.926 -48.281 51.960 1.00 12.60 131 VAL D C 1
ATOM 5886 O O . VAL D 1 134 ? -3.030 -48.331 51.410 1.00 12.50 131 VAL D O 1
ATOM 5890 N N . HIS D 1 135 ? -1.654 -48.895 53.114 1.00 12.99 132 HIS D N 1
ATOM 5891 C CA . HIS D 1 135 ? -2.645 -49.732 53.768 1.00 13.33 132 HIS D CA 1
ATOM 5892 C C . HIS D 1 135 ? -3.854 -48.931 54.261 1.00 13.24 132 HIS D C 1
ATOM 5893 O O . HIS D 1 135 ? -5.009 -49.410 54.138 1.00 15.02 132 HIS D O 1
ATOM 5900 N N . LEU D 1 136 ? -3.622 -47.707 54.756 1.00 12.97 133 LEU D N 1
ATOM 5901 C CA . LEU D 1 136 ? -4.749 -46.879 55.140 1.00 14.27 133 LEU D CA 1
ATOM 5902 C C . LEU D 1 136 ? -5.620 -46.513 53.943 1.00 13.23 133 LEU D C 1
ATOM 5903 O O . LEU D 1 136 ? -6.847 -46.587 53.985 1.00 14.07 133 LEU D O 1
ATOM 5908 N N . TYR D 1 137 ? -4.962 -46.155 52.824 1.00 11.77 134 TYR D N 1
ATOM 5909 C CA . TYR D 1 137 ? -5.735 -45.805 51.623 1.00 12.60 134 TYR D CA 1
ATOM 5910 C C . TYR D 1 137 ? -6.537 -47.006 51.108 1.00 12.78 134 TYR D C 1
ATOM 5911 O O . TYR D 1 137 ? -7.702 -46.846 50.699 1.00 13.39 134 TYR D O 1
ATOM 5920 N N . GLU D 1 138 ? -5.952 -48.214 51.186 1.00 12.30 135 GLU D N 1
ATOM 5921 C CA . GLU D 1 138 ? -6.702 -49.421 50.799 1.00 14.06 135 GLU D CA 1
ATOM 5922 C C . GLU D 1 138 ? -7.955 -49.621 51.649 1.00 13.78 135 GLU D C 1
ATOM 5923 O O . GLU D 1 138 ? -9.022 -49.943 51.120 1.00 14.26 135 GLU D O 1
ATOM 5929 N N . GLU D 1 139 ? -7.837 -49.382 52.961 1.00 13.03 136 GLU D N 1
ATOM 5930 C CA . GLU D 1 139 ? -8.997 -49.484 53.840 1.00 13.90 136 GLU D CA 1
ATOM 5931 C C . GLU D 1 139 ? -10.120 -48.523 53.463 1.00 14.10 136 GLU D C 1
ATOM 5932 O O . GLU D 1 139 ? -11.301 -48.855 53.641 1.00 16.27 136 GLU D O 1
ATOM 5938 N N . CYS D 1 140 ? -9.731 -47.370 52.923 1.00 14.03 137 CYS D N 1
ATOM 5939 C CA . CYS D 1 140 ? -10.672 -46.337 52.512 1.00 15.50 137 CYS D CA 1
ATOM 5940 C C . CYS D 1 140 ? -11.274 -46.578 51.127 1.00 15.37 137 CYS D C 1
ATOM 5941 O O . CYS D 1 140 ? -12.122 -45.816 50.710 1.00 19.19 137 CYS D O 1
ATOM 5944 N N . GLY D 1 141 ? -10.865 -47.656 50.438 1.00 13.77 138 GLY D N 1
ATOM 5945 C CA . GLY D 1 141 ? -11.442 -47.976 49.151 1.00 14.16 138 GLY D CA 1
ATOM 5946 C C . GLY D 1 141 ? -10.598 -47.583 47.949 1.00 12.68 138 GLY D C 1
ATOM 5947 O O . GLY D 1 141 ? -11.037 -47.805 46.812 1.00 13.94 138 GLY D O 1
ATOM 5948 N N . PHE D 1 142 ? -9.409 -46.994 48.180 1.00 11.35 139 PHE D N 1
ATOM 5949 C CA . PHE D 1 142 ? -8.502 -46.707 47.091 1.00 10.71 139 PHE D CA 1
ATOM 5950 C C . PHE D 1 142 ? -7.892 -48.009 46.580 1.00 11.18 139 PHE D C 1
ATOM 5951 O O . PHE D 1 142 ? -7.607 -48.929 47.374 1.00 13.34 139 PHE D O 1
ATOM 5959 N N A VAL D 1 143 ? -7.631 -48.058 45.271 0.50 10.34 140 VAL D N 1
ATOM 5960 N N B VAL D 1 143 ? -7.659 -48.077 45.261 0.50 10.77 140 VAL D N 1
ATOM 5961 C CA A VAL D 1 143 ? -7.017 -49.207 44.629 0.50 10.88 140 VAL D CA 1
ATOM 5962 C CA B VAL D 1 143 ? -6.942 -49.205 44.689 0.50 11.35 140 VAL D CA 1
ATOM 5963 C C A VAL D 1 143 ? -5.853 -48.709 43.761 0.50 10.15 140 VAL D C 1
ATOM 5964 C C B VAL D 1 143 ? -5.844 -48.709 43.765 0.50 10.37 140 VAL D C 1
ATOM 5965 O O A VAL D 1 143 ? -5.937 -47.650 43.138 0.50 10.40 140 VAL D O 1
ATOM 5966 O O B VAL D 1 143 ? -5.936 -47.651 43.144 0.50 10.58 140 VAL D O 1
ATOM 5973 N N . GLU D 1 144 ? -4.782 -49.494 43.701 1.00 10.31 141 GLU D N 1
ATOM 5974 C CA . GLU D 1 144 ? -3.650 -49.186 42.864 1.00 10.00 141 GLU D CA 1
ATOM 5975 C C . GLU D 1 144 ? -4.043 -49.230 41.369 1.00 10.24 141 GLU D C 1
ATOM 5976 O O . GLU D 1 144 ? -4.617 -50.212 40.901 1.00 11.55 141 GLU D O 1
ATOM 5982 N N . GLU D 1 145 ? -3.665 -48.165 40.669 1.00 9.12 142 GLU D N 1
ATOM 5983 C CA . GLU D 1 145 ? -3.746 -48.097 39.206 1.00 9.43 142 GLU D CA 1
ATOM 5984 C C . GLU D 1 145 ? -2.407 -47.864 38.522 1.00 9.84 142 GLU D C 1
ATOM 5985 O O . GLU D 1 145 ? -2.327 -47.900 37.306 1.00 11.39 142 GLU D O 1
ATOM 5991 N N . GLY D 1 146 ? -1.357 -47.565 39.279 1.00 9.82 143 GLY D N 1
ATOM 5992 C CA . GLY D 1 146 ? -0.027 -47.468 38.733 1.00 10.48 143 GLY D CA 1
ATOM 5993 C C . GLY D 1 146 ? 1.048 -47.693 39.762 1.00 9.92 143 GLY D C 1
ATOM 5994 O O . GLY D 1 146 ? 0.822 -47.481 40.960 1.00 10.45 143 GLY D O 1
ATOM 5995 N N . HIS D 1 147 ? 2.216 -48.098 39.279 1.00 9.33 144 HIS D N 1
ATOM 5996 C CA . HIS D 1 147 ? 3.430 -48.253 40.077 1.00 9.53 144 HIS D CA 1
ATOM 5997 C C . HIS D 1 147 ? 4.488 -47.484 39.300 1.00 9.47 144 HIS D C 1
ATOM 5998 O O . HIS D 1 147 ? 5.058 -47.964 38.316 1.00 10.23 144 HIS D O 1
ATOM 6005 N N . LEU D 1 148 ? 4.659 -46.213 39.685 1.00 9.26 145 LEU D N 1
ATOM 6006 C CA . LEU D 1 148 ? 5.454 -45.271 38.907 1.00 9.58 145 LEU D CA 1
ATOM 6007 C C . LEU D 1 148 ? 6.918 -45.437 39.286 1.00 9.69 145 LEU D C 1
ATOM 6008 O O . LEU D 1 148 ? 7.296 -45.306 40.453 1.00 11.31 145 LEU D O 1
ATOM 6013 N N . VAL D 1 149 ? 7.745 -45.745 38.277 1.00 9.42 146 VAL D N 1
ATOM 6014 C CA . VAL D 1 149 ? 9.111 -46.179 38.480 1.00 9.68 146 VAL D CA 1
ATOM 6015 C C . VAL D 1 149 ? 10.067 -44.991 38.566 1.00 9.97 146 VAL D C 1
ATOM 6016 O O . VAL D 1 149 ? 10.135 -44.160 37.673 1.00 10.76 146 VAL D O 1
ATOM 6020 N N . GLU D 1 150 ? 10.785 -44.888 39.696 1.00 10.28 147 GLU D N 1
ATOM 6021 C CA . GLU D 1 150 ? 11.793 -43.811 39.865 1.00 11.27 147 GLU D CA 1
ATOM 6022 C C . GLU D 1 150 ? 11.165 -42.447 39.569 1.00 11.24 147 GLU D C 1
ATOM 6023 O O . GLU D 1 150 ? 11.764 -41.572 38.955 1.00 12.08 147 GLU D O 1
ATOM 6029 N N . GLU D 1 151 ? 9.950 -42.259 40.094 1.00 11.30 148 GLU D N 1
ATOM 6030 C CA . GLU D 1 151 ? 9.184 -41.025 39.840 1.00 10.76 148 GLU D CA 1
ATOM 6031 C C . GLU D 1 151 ? 9.772 -39.794 40.540 1.00 11.14 148 GLU D C 1
ATOM 6032 O O . GLU D 1 151 ? 9.747 -38.687 39.995 1.00 12.43 148 GLU D O 1
ATOM 6038 N N . PHE D 1 152 ? 10.237 -39.993 41.766 1.00 11.31 149 PHE D N 1
ATOM 6039 C CA . PHE D 1 152 ? 10.633 -38.876 42.625 1.00 11.52 149 PHE D CA 1
ATOM 6040 C C . PHE D 1 152 ? 12.018 -39.116 43.220 1.00 12.35 149 PHE D C 1
ATOM 6041 O O . PHE D 1 152 ? 12.344 -40.242 43.602 1.00 14.22 149 PHE D O 1
ATOM 6049 N N . PHE D 1 153 ? 12.814 -38.060 43.312 1.00 11.80 150 PHE D N 1
ATOM 6050 C CA . PHE D 1 153 ? 14.075 -38.083 44.020 1.00 11.47 150 PHE D CA 1
ATOM 6051 C C . PHE D 1 153 ? 13.802 -37.676 45.454 1.00 12.74 150 PHE D C 1
ATOM 6052 O O . PHE D 1 153 ? 13.398 -36.536 45.701 1.00 16.26 150 PHE D O 1
ATOM 6060 N N . ILE D 1 154 ? 14.028 -38.601 46.370 1.00 12.77 151 ILE D N 1
ATOM 6061 C CA . ILE D 1 154 ? 13.716 -38.372 47.785 1.00 14.83 151 ILE D CA 1
ATOM 6062 C C . ILE D 1 154 ? 14.901 -38.916 48.573 1.00 14.81 151 ILE D C 1
ATOM 6063 O O . ILE D 1 154 ? 15.253 -40.078 48.482 1.00 16.25 151 ILE D O 1
ATOM 6068 N N . ASN D 1 155 ? 15.522 -38.031 49.374 1.00 17.10 152 ASN D N 1
ATOM 6069 C CA . ASN D 1 155 ? 16.574 -38.432 50.282 1.00 19.70 152 ASN D CA 1
ATOM 6070 C C . ASN D 1 155 ? 17.705 -39.200 49.608 1.00 19.18 152 ASN D C 1
ATOM 6071 O O . ASN D 1 155 ? 18.132 -40.269 50.042 1.00 22.65 152 ASN D O 1
ATOM 6076 N N . GLY D 1 156 ? 18.200 -38.657 48.509 1.00 16.39 153 GLY D N 1
ATOM 6077 C CA . GLY D 1 156 ? 19.390 -39.159 47.876 1.00 16.06 153 GLY D CA 1
ATOM 6078 C C . GLY D 1 156 ? 19.229 -40.279 46.845 1.00 16.40 153 GLY D C 1
ATOM 6079 O O . GLY D 1 156 ? 20.237 -40.780 46.339 1.00 18.80 153 GLY D O 1
ATOM 6080 N N A ARG D 1 157 ? 18.014 -40.670 46.523 0.50 14.93 154 ARG D N 1
ATOM 6081 N N B ARG D 1 157 ? 18.008 -40.663 46.524 0.50 14.60 154 ARG D N 1
ATOM 6082 C CA A ARG D 1 157 ? 17.795 -41.700 45.506 0.50 15.92 154 ARG D CA 1
ATOM 6083 C CA B ARG D 1 157 ? 17.751 -41.734 45.586 0.50 14.86 154 ARG D CA 1
ATOM 6084 C C A ARG D 1 157 ? 16.424 -41.561 44.888 0.50 13.73 154 ARG D C 1
ATOM 6085 C C B ARG D 1 157 ? 16.418 -41.558 44.898 0.50 13.64 154 ARG D C 1
ATOM 6086 O O A ARG D 1 157 ? 15.533 -40.895 45.427 0.50 14.71 154 ARG D O 1
ATOM 6087 O O B ARG D 1 157 ? 15.522 -40.886 45.424 0.50 14.48 154 ARG D O 1
ATOM 6102 N N . TYR D 1 158 ? 16.283 -42.148 43.716 1.00 13.03 155 TYR D N 1
ATOM 6103 C CA . TYR D 1 158 ? 14.970 -42.197 43.066 1.00 13.31 155 TYR D CA 1
ATOM 6104 C C . TYR D 1 158 ? 14.122 -43.298 43.664 1.00 13.82 155 TYR D C 1
ATOM 6105 O O . TYR D 1 158 ? 14.607 -44.419 43.909 1.00 18.37 155 TYR D O 1
ATOM 6114 N N . GLN D 1 159 ? 12.871 -42.967 43.909 1.00 12.83 156 GLN D N 1
ATOM 6115 C CA . GLN D 1 159 ? 11.896 -43.869 44.539 1.00 12.14 156 GLN D CA 1
ATOM 6116 C C . GLN D 1 159 ? 10.670 -44.081 43.692 1.00 10.42 156 GLN D C 1
ATOM 6117 O O . GLN D 1 159 ? 10.250 -43.203 42.942 1.00 11.91 156 GLN D O 1
ATOM 6123 N N . ASP D 1 160 ? 10.067 -45.244 43.861 1.00 10.72 157 ASP D N 1
ATOM 6124 C CA . ASP D 1 160 ? 8.830 -45.612 43.192 1.00 10.33 157 ASP D CA 1
ATOM 6125 C C . ASP D 1 160 ? 7.625 -45.181 44.057 1.00 9.72 157 ASP D C 1
ATOM 6126 O O . ASP D 1 160 ? 7.685 -45.153 45.302 1.00 11.04 157 ASP D O 1
ATOM 6131 N N . VAL D 1 161 ? 6.513 -44.870 43.403 1.00 10.04 158 VAL D N 1
ATOM 6132 C CA . VAL D 1 161 ? 5.258 -44.547 44.067 1.00 10.36 158 VAL D CA 1
ATOM 6133 C C . VAL D 1 161 ? 4.095 -45.310 43.479 1.00 10.01 158 VAL D C 1
ATOM 6134 O O . VAL D 1 161 ? 4.079 -45.620 42.283 1.00 12.57 158 VAL D O 1
ATOM 6138 N N . LYS D 1 162 ? 3.097 -45.601 44.313 1.00 9.60 159 LYS D N 1
ATOM 6139 C CA . LYS D 1 162 ? 1.831 -46.069 43.809 1.00 10.45 159 LYS D CA 1
ATOM 6140 C C . LYS D 1 162 ? 0.963 -44.854 43.459 1.00 9.52 159 LYS D C 1
ATOM 6141 O O . LYS D 1 162 ? 0.943 -43.862 44.176 1.00 10.93 159 LYS D O 1
ATOM 6147 N N . ARG D 1 163 ? 0.229 -44.968 42.350 1.00 9.15 160 ARG D N 1
ATOM 6148 C CA . ARG D 1 163 ? -0.920 -44.104 42.072 1.00 9.45 160 ARG D CA 1
ATOM 6149 C C . ARG D 1 163 ? -2.159 -44.914 42.421 1.00 8.76 160 ARG D C 1
ATOM 6150 O O . ARG D 1 163 ? -2.282 -46.057 41.977 1.00 10.02 160 ARG D O 1
ATOM 6158 N N . MET D 1 164 ? -3.024 -44.350 43.260 1.00 8.57 161 MET D N 1
ATOM 6159 C CA . MET D 1 164 ? -4.213 -45.059 43.736 1.00 8.81 161 MET D CA 1
ATOM 6160 C C . MET D 1 164 ? -5.446 -44.177 43.492 1.00 8.78 161 MET D C 1
ATOM 6161 O O . MET D 1 164 ? -5.336 -42.940 43.508 1.00 9.55 161 MET D O 1
ATOM 6166 N N . TYR D 1 165 ? -6.606 -44.801 43.320 1.00 8.96 162 TYR D N 1
ATOM 6167 C CA . TYR D 1 165 ? -7.823 -44.034 43.010 1.00 8.60 162 TYR D CA 1
ATOM 6168 C C . TYR D 1 165 ? -9.055 -44.613 43.651 1.00 8.58 162 TYR D C 1
ATOM 6169 O O . TYR D 1 165 ? -9.096 -45.806 44.009 1.00 9.43 162 TYR D O 1
ATOM 6178 N N . ILE D 1 166 ? -10.076 -43.758 43.719 1.00 8.99 163 ILE D N 1
ATOM 6179 C CA . ILE D 1 166 ? -11.428 -44.177 44.056 1.00 9.72 163 ILE D CA 1
ATOM 6180 C C . ILE D 1 166 ? -12.401 -43.337 43.207 1.00 9.33 163 ILE D C 1
ATOM 6181 O O . ILE D 1 166 ? -12.165 -42.144 42.960 1.00 9.28 163 ILE D O 1
ATOM 6186 N N . LEU D 1 167 ? -13.480 -43.995 42.770 1.00 10.02 164 LEU D N 1
ATOM 6187 C CA . LEU D 1 167 ? -14.526 -43.344 41.985 1.00 9.73 164 LEU D CA 1
ATOM 6188 C C . LEU D 1 167 ? -15.753 -42.999 42.823 1.00 9.99 164 LEU D C 1
ATOM 6189 O O . LEU D 1 167 ? -16.105 -43.695 43.777 1.00 10.59 164 LEU D O 1
ATOM 6194 N N . GLN D 1 168 ? -16.457 -41.959 42.385 1.00 9.36 165 GLN D N 1
ATOM 6195 C CA . GLN D 1 168 ? -17.669 -41.493 43.072 1.00 9.96 165 GLN D CA 1
ATOM 6196 C C . GLN D 1 168 ? -18.697 -42.602 43.142 1.00 10.92 165 GLN D C 1
ATOM 6197 O O . GLN D 1 168 ? -19.400 -42.727 44.152 1.00 12.23 165 GLN D O 1
ATOM 6203 N N . SER D 1 169 ? -18.851 -43.396 42.085 1.00 12.30 166 SER D N 1
ATOM 6204 C CA . SER D 1 169 ? -19.827 -44.496 42.066 1.00 15.17 166 SER D CA 1
ATOM 6205 C C . SER D 1 169 ? -19.543 -45.508 43.175 1.00 15.68 166 SER D C 1
ATOM 6206 O O . SER D 1 169 ? -20.461 -45.953 43.880 1.00 18.17 166 SER D O 1
ATOM 6209 N N . LYS D 1 170 ? -18.275 -45.852 43.361 1.00 13.68 167 LYS D N 1
ATOM 6210 C CA . LYS D 1 170 ? -17.925 -46.822 44.399 1.00 14.35 167 LYS D CA 1
ATOM 6211 C C . LYS D 1 170 ? -18.195 -46.222 45.778 1.00 14.24 167 LYS D C 1
ATOM 6212 O O . LYS D 1 170 ? -18.721 -46.881 46.671 1.00 17.20 167 LYS D O 1
ATOM 6218 N N . TYR D 1 171 ? -17.834 -44.954 45.951 1.00 13.59 168 TYR D N 1
ATOM 6219 C CA . TYR D 1 171 ? -18.029 -44.292 47.228 1.00 14.21 168 TYR D CA 1
ATOM 6220 C C . TYR D 1 171 ? -19.506 -44.174 47.613 1.00 15.29 168 TYR D C 1
ATOM 6221 O O . TYR D 1 171 ? -19.867 -44.443 48.754 1.00 17.48 168 TYR D O 1
ATOM 6230 N N . LEU D 1 172 ? -20.337 -43.750 46.654 1.00 14.90 169 LEU D N 1
ATOM 6231 C CA . LEU D 1 172 ? -21.737 -43.469 46.951 1.00 17.80 169 LEU D CA 1
ATOM 6232 C C . LEU D 1 172 ? -22.616 -44.680 46.914 1.00 19.67 169 LEU D C 1
ATOM 6233 O O . LEU D 1 172 ? -23.667 -44.647 47.624 1.00 26.92 169 LEU D O 1
ATOM 6238 N N . ASN D 1 173 ? -22.287 -45.692 46.150 1.00 19.70 170 ASN D N 1
ATOM 6239 C CA . ASN D 1 173 ? -23.325 -46.709 45.841 1.00 21.83 170 ASN D CA 1
ATOM 6240 C C . ASN D 1 173 ? -23.196 -47.878 46.785 1.00 20.70 170 ASN D C 1
ATOM 6241 O O . ASN D 1 173 ? -22.128 -48.174 47.335 1.00 22.55 170 ASN D O 1
ATOM 6246 N N . ARG D 1 174 ? -24.336 -48.510 47.023 1.00 21.62 171 ARG D N 1
ATOM 6247 C CA . ARG D 1 174 ? -24.336 -49.775 47.713 1.00 23.80 171 ARG D CA 1
ATOM 6248 C C . ARG D 1 174 ? -24.168 -50.837 46.658 1.00 26.95 171 ARG D C 1
ATOM 6249 O O . ARG D 1 174 ? -24.785 -50.746 45.600 1.00 34.21 171 ARG D O 1
ATOM 6257 N N . SER D 1 175 ? -23.286 -51.789 46.910 1.00 24.53 172 SER D N 1
ATOM 6258 C CA . SER D 1 175 ? -23.051 -52.920 46.040 1.00 28.70 172 SER D CA 1
ATOM 6259 C C . SER D 1 175 ? -23.562 -54.234 46.648 1.00 25.27 172 SER D C 1
ATOM 6260 O O . SER D 1 175 ? -23.452 -55.284 46.011 1.00 25.79 172 SER D O 1
ATOM 6263 N N . GLU D 1 176 ? -24.066 -54.167 47.879 1.00 27.89 173 GLU D N 1
ATOM 6264 C CA . GLU D 1 176 ? -24.785 -55.262 48.507 1.00 28.04 173 GLU D CA 1
ATOM 6265 C C . GLU D 1 176 ? -26.160 -54.803 49.042 1.00 33.39 173 GLU D C 1
ATOM 6266 O O . GLU D 1 176 ? -27.134 -55.560 49.270 1.00 35.43 173 GLU D O 1
ATOM 6273 N N A GLN E 1 7 ? -37.625 -4.727 67.004 0.50 51.26 4 GLN E N 1
ATOM 6274 N N B GLN E 1 7 ? -36.991 -3.980 67.455 0.50 42.96 4 GLN E N 1
ATOM 6275 C CA A GLN E 1 7 ? -36.839 -5.627 67.850 0.50 45.75 4 GLN E CA 1
ATOM 6276 C CA B GLN E 1 7 ? -36.818 -5.415 67.808 0.50 46.30 4 GLN E CA 1
ATOM 6277 C C A GLN E 1 7 ? -35.733 -6.022 66.852 0.50 47.14 4 GLN E C 1
ATOM 6278 C C B GLN E 1 7 ? -35.750 -5.993 66.844 0.50 48.59 4 GLN E C 1
ATOM 6279 O O A GLN E 1 7 ? -34.593 -5.587 66.984 0.50 50.60 4 GLN E O 1
ATOM 6280 O O B GLN E 1 7 ? -34.593 -5.659 67.024 0.50 50.61 4 GLN E O 1
ATOM 6291 N N . LEU E 1 8 ? -36.103 -6.753 65.806 1.00 43.28 5 LEU E N 1
ATOM 6292 C CA . LEU E 1 8 ? -35.130 -7.126 64.766 1.00 34.41 5 LEU E CA 1
ATOM 6293 C C . LEU E 1 8 ? -34.989 -5.964 63.774 1.00 31.57 5 LEU E C 1
ATOM 6294 O O . LEU E 1 8 ? -35.992 -5.409 63.297 1.00 35.22 5 LEU E O 1
ATOM 6299 N N . THR E 1 9 ? -33.755 -5.677 63.424 1.00 28.33 6 THR E N 1
ATOM 6300 C CA . THR E 1 9 ? -33.460 -4.698 62.367 1.00 27.01 6 THR E CA 1
ATOM 6301 C C . THR E 1 9 ? -32.663 -5.345 61.221 1.00 22.63 6 THR E C 1
ATOM 6302 O O . THR E 1 9 ? -31.844 -6.252 61.414 1.00 22.24 6 THR E O 1
ATOM 6306 N N A LEU E 1 10 ? -33.019 -4.908 60.029 0.50 21.31 7 LEU E N 1
ATOM 6307 N N B LEU E 1 10 ? -32.912 -4.841 60.039 0.50 19.35 7 LEU E N 1
ATOM 6308 C CA A LEU E 1 10 ? -32.259 -5.218 58.810 0.50 17.34 7 LEU E CA 1
ATOM 6309 C CA B LEU E 1 10 ? -32.281 -5.265 58.819 0.50 16.29 7 LEU E CA 1
ATOM 6310 C C A LEU E 1 10 ? -31.317 -4.076 58.523 0.50 16.12 7 LEU E C 1
ATOM 6311 C C B LEU E 1 10 ? -31.343 -4.128 58.447 0.50 14.63 7 LEU E C 1
ATOM 6312 O O A LEU E 1 10 ? -31.730 -2.886 58.608 0.50 20.69 7 LEU E O 1
ATOM 6313 O O B LEU E 1 10 ? -31.847 -3.041 58.269 0.50 14.72 7 LEU E O 1
ATOM 6322 N N . ARG E 1 11 ? -30.054 -4.382 58.205 1.00 12.62 8 ARG E N 1
ATOM 6323 C CA . ARG E 1 11 ? -29.133 -3.323 57.833 1.00 12.56 8 ARG E CA 1
ATOM 6324 C C . ARG E 1 11 ? -28.139 -3.866 56.827 1.00 12.01 8 ARG E C 1
ATOM 6325 O O . ARG E 1 11 ? -27.931 -5.071 56.709 1.00 11.71 8 ARG E O 1
ATOM 6333 N N . ALA E 1 12 ? -27.475 -2.962 56.126 1.00 11.41 9 ALA E N 1
ATOM 6334 C CA . ALA E 1 12 ? -26.463 -3.360 55.157 1.00 10.76 9 ALA E CA 1
ATOM 6335 C C . ALA E 1 12 ? -25.357 -4.170 55.817 1.00 11.04 9 ALA E C 1
ATOM 6336 O O . ALA E 1 12 ? -24.898 -3.864 56.949 1.00 11.60 9 ALA E O 1
ATOM 6338 N N . LEU E 1 13 ? -24.898 -5.183 55.089 1.00 11.17 10 LEU E N 1
ATOM 6339 C CA . LEU E 1 13 ? -23.717 -5.949 55.480 1.00 11.72 10 LEU E CA 1
ATOM 6340 C C . LEU E 1 13 ? -22.513 -5.017 55.564 1.00 11.38 10 LEU E C 1
ATOM 6341 O O . LEU E 1 13 ? -22.304 -4.137 54.706 1.00 14.13 10 LEU E O 1
ATOM 6346 N N . GLU E 1 14 ? -21.688 -5.246 56.579 1.00 10.86 11 GLU E N 1
ATOM 6347 C CA . GLU E 1 14 ? -20.464 -4.478 56.792 1.00 11.48 11 GLU E CA 1
ATOM 6348 C C . GLU E 1 14 ? -19.279 -5.432 56.990 1.00 11.89 11 GLU E C 1
ATOM 6349 O O . GLU E 1 14 ? -19.468 -6.632 57.308 1.00 12.35 11 GLU E O 1
ATOM 6355 N N . ARG E 1 15 ? -18.066 -4.904 56.895 1.00 12.58 12 ARG E N 1
ATOM 6356 C CA . ARG E 1 15 ? -16.882 -5.727 57.007 1.00 12.43 12 ARG E CA 1
ATOM 6357 C C . ARG E 1 15 ? -16.796 -6.470 58.349 1.00 13.21 12 ARG E C 1
ATOM 6358 O O . ARG E 1 15 ? -16.380 -7.649 58.407 1.00 15.28 12 ARG E O 1
ATOM 6366 N N . GLY E 1 16 ? -17.252 -5.809 59.415 1.00 14.13 13 GLY E N 1
ATOM 6367 C CA . GLY E 1 16 ? -17.238 -6.430 60.716 1.00 14.82 13 GLY E CA 1
ATOM 6368 C C . GLY E 1 16 ? -18.153 -7.617 60.915 1.00 14.31 13 GLY E C 1
ATOM 6369 O O . GLY E 1 16 ? -18.072 -8.297 61.923 1.00 18.19 13 GLY E O 1
ATOM 6370 N N . ASP E 1 17 ? -19.078 -7.822 59.972 1.00 13.10 14 ASP E N 1
ATOM 6371 C CA . ASP E 1 17 ? -20.018 -8.920 59.999 1.00 12.79 14 ASP E CA 1
ATOM 6372 C C . ASP E 1 17 ? -19.488 -10.159 59.283 1.00 12.81 14 ASP E C 1
ATOM 6373 O O . ASP E 1 17 ? -20.158 -11.224 59.298 1.00 14.36 14 ASP E O 1
ATOM 6378 N N . LEU E 1 18 ? -18.309 -10.067 58.653 1.00 13.23 15 LEU E N 1
ATOM 6379 C CA . LEU E 1 18 ? -17.863 -11.164 57.804 1.00 14.38 15 LEU E CA 1
ATOM 6380 C C . LEU E 1 18 ? -17.546 -12.452 58.566 1.00 13.19 15 LEU E C 1
ATOM 6381 O O . LEU E 1 18 ? -17.718 -13.552 58.025 1.00 13.85 15 LEU E O 1
ATOM 6386 N N . ARG E 1 19 ? -17.076 -12.346 59.836 1.00 13.94 16 ARG E N 1
ATOM 6387 C CA . ARG E 1 19 ? -16.831 -13.577 60.580 1.00 13.63 16 ARG E CA 1
ATOM 6388 C C . ARG E 1 19 ? -18.108 -14.338 60.845 1.00 13.08 16 ARG E C 1
ATOM 6389 O O . ARG E 1 19 ? -18.107 -15.548 60.826 1.00 13.80 16 ARG E O 1
ATOM 6397 N N . PHE E 1 20 ? -19.223 -13.620 61.069 1.00 14.28 17 PHE E N 1
ATOM 6398 C CA . PHE E 1 20 ? -20.529 -14.252 61.233 1.00 14.52 17 PHE E CA 1
ATOM 6399 C C . PHE E 1 20 ? -20.906 -15.022 59.961 1.00 13.52 17 PHE E C 1
ATOM 6400 O O . PHE E 1 20 ? -21.309 -16.198 60.032 1.00 15.39 17 PHE E O 1
ATOM 6408 N N A ILE E 1 21 ? -20.758 -14.377 58.806 0.50 14.60 18 ILE E N 1
ATOM 6409 N N B ILE E 1 21 ? -20.759 -14.389 58.810 0.50 14.43 18 ILE E N 1
ATOM 6410 C CA A ILE E 1 21 ? -21.076 -15.045 57.540 0.50 15.64 18 ILE E CA 1
ATOM 6411 C CA B ILE E 1 21 ? -21.061 -15.047 57.522 0.50 15.41 18 ILE E CA 1
ATOM 6412 C C A ILE E 1 21 ? -20.180 -16.281 57.312 0.50 13.95 18 ILE E C 1
ATOM 6413 C C B ILE E 1 21 ? -20.164 -16.274 57.296 0.50 13.74 18 ILE E C 1
ATOM 6414 O O A ILE E 1 21 ? -20.648 -17.374 56.910 0.50 14.88 18 ILE E O 1
ATOM 6415 O O B ILE E 1 21 ? -20.620 -17.354 56.886 0.50 13.89 18 ILE E O 1
ATOM 6424 N N . HIS E 1 22 ? -18.879 -16.113 57.616 1.00 12.66 19 HIS E N 1
ATOM 6425 C CA . HIS E 1 22 ? -17.931 -17.200 57.436 1.00 12.49 19 HIS E CA 1
ATOM 6426 C C . HIS E 1 22 ? -18.333 -18.432 58.271 1.00 12.69 19 HIS E C 1
ATOM 6427 O O . HIS E 1 22 ? -18.248 -19.575 57.805 1.00 13.07 19 HIS E O 1
ATOM 6434 N N . ASN E 1 23 ? -18.769 -18.201 59.501 1.00 13.00 20 ASN E N 1
ATOM 6435 C CA . ASN E 1 23 ? -19.176 -19.296 60.356 1.00 14.15 20 ASN E CA 1
ATOM 6436 C C . ASN E 1 23 ? -20.382 -20.022 59.788 1.00 14.13 20 ASN E C 1
ATOM 6437 O O . ASN E 1 23 ? -20.425 -21.259 59.769 1.00 15.78 20 ASN E O 1
ATOM 6442 N N . LEU E 1 24 ? -21.367 -19.248 59.279 1.00 14.39 21 LEU E N 1
ATOM 6443 C CA . LEU E 1 24 ? -22.510 -19.877 58.643 1.00 15.23 21 LEU E CA 1
ATOM 6444 C C . LEU E 1 24 ? -22.149 -20.705 57.411 1.00 14.76 21 LEU E C 1
ATOM 6445 O O . LEU E 1 24 ? -22.714 -21.762 57.164 1.00 15.78 21 LEU E O 1
ATOM 6450 N N . ASN E 1 25 ? -21.192 -20.198 56.639 1.00 14.57 22 ASN E N 1
ATOM 6451 C CA . ASN E 1 25 ? -20.598 -20.908 55.534 1.00 13.39 22 ASN E CA 1
ATOM 6452 C C . ASN E 1 25 ? -19.841 -22.164 55.810 1.00 13.67 22 ASN E C 1
ATOM 6453 O O . ASN E 1 25 ? -19.656 -22.958 54.876 1.00 13.55 22 ASN E O 1
ATOM 6458 N N . ASN E 1 26 ? -19.542 -22.444 57.077 1.00 13.33 23 ASN E N 1
ATOM 6459 C CA . ASN E 1 26 ? -18.942 -23.735 57.483 1.00 13.26 23 ASN E CA 1
ATOM 6460 C C . ASN E 1 26 ? -19.976 -24.745 58.019 1.00 14.50 23 ASN E C 1
ATOM 6461 O O . ASN E 1 26 ? -19.629 -25.826 58.437 1.00 16.15 23 ASN E O 1
ATOM 6466 N N . ASN E 1 27 ? -21.273 -24.391 57.860 1.00 15.13 24 ASN E N 1
ATOM 6467 C CA . ASN E 1 27 ? -22.364 -25.297 58.153 1.00 15.65 24 ASN E CA 1
ATOM 6468 C C . ASN E 1 27 ? -22.919 -25.699 56.793 1.00 15.99 24 ASN E C 1
ATOM 6469 O O . ASN E 1 27 ? -23.579 -24.918 56.042 1.00 15.32 24 ASN E O 1
ATOM 6474 N N . ARG E 1 28 ? -22.670 -26.942 56.426 1.00 15.81 25 ARG E N 1
ATOM 6475 C CA . ARG E 1 28 ? -23.114 -27.449 55.129 1.00 16.28 25 ARG E CA 1
ATOM 6476 C C . ARG E 1 28 ? -24.613 -27.464 55.023 1.00 16.50 25 ARG E C 1
ATOM 6477 O O . ARG E 1 28 ? -25.101 -27.253 53.944 1.00 17.31 25 ARG E O 1
ATOM 6485 N N . ASN E 1 29 ? -25.357 -27.710 56.073 1.00 17.57 26 ASN E N 1
ATOM 6486 C CA . ASN E 1 29 ? -26.814 -27.723 55.981 1.00 20.32 26 ASN E CA 1
ATOM 6487 C C . ASN E 1 29 ? -27.334 -26.331 55.653 1.00 20.76 26 ASN E C 1
ATOM 6488 O O . ASN E 1 29 ? -28.148 -26.160 54.712 1.00 21.53 26 ASN E O 1
ATOM 6493 N N A ILE E 1 30 ? -26.826 -25.330 56.324 0.50 17.54 27 ILE E N 1
ATOM 6494 N N B ILE E 1 30 ? -26.829 -25.320 56.344 0.50 17.06 27 ILE E N 1
ATOM 6495 C CA A ILE E 1 30 ? -27.233 -23.944 56.044 0.50 17.84 27 ILE E CA 1
ATOM 6496 C CA B ILE E 1 30 ? -27.230 -23.934 56.059 0.50 16.99 27 ILE E CA 1
ATOM 6497 C C A ILE E 1 30 ? -26.882 -23.539 54.598 0.50 16.15 27 ILE E C 1
ATOM 6498 C C B ILE E 1 30 ? -26.891 -23.528 54.605 0.50 15.78 27 ILE E C 1
ATOM 6499 O O A ILE E 1 30 ? -27.739 -23.020 53.869 0.50 18.27 27 ILE E O 1
ATOM 6500 O O B ILE E 1 30 ? -27.736 -23.005 53.881 0.50 17.66 27 ILE E O 1
ATOM 6509 N N . MET E 1 31 ? -25.671 -23.832 54.160 1.00 15.32 28 MET E N 1
ATOM 6510 C CA . MET E 1 31 ? -25.249 -23.452 52.816 1.00 15.29 28 MET E CA 1
ATOM 6511 C C . MET E 1 31 ? -26.039 -24.178 51.695 1.00 15.07 28 MET E C 1
ATOM 6512 O O . MET E 1 31 ? -26.314 -23.611 50.614 1.00 15.14 28 MET E O 1
ATOM 6517 N N . SER E 1 32 ? -26.488 -25.393 52.005 1.00 15.74 29 SER E N 1
ATOM 6518 C CA . SER E 1 32 ? -27.290 -26.146 51.039 1.00 18.07 29 SER E CA 1
ATOM 6519 C C . SER E 1 32 ? -28.601 -25.466 50.759 1.00 16.93 29 SER E C 1
ATOM 6520 O O . SER E 1 32 ? -29.110 -25.627 49.642 1.00 17.90 29 SER E O 1
ATOM 6523 N N . TYR E 1 33 ? -29.167 -24.696 51.699 1.00 16.27 30 TYR E N 1
ATOM 6524 C CA . TYR E 1 33 ? -30.397 -23.946 51.484 1.00 16.96 30 TYR E CA 1
ATOM 6525 C C . TYR E 1 33 ? -30.237 -22.865 50.438 1.00 18.24 30 TYR E C 1
ATOM 6526 O O . TYR E 1 33 ? -31.255 -22.421 49.851 1.00 22.00 30 TYR E O 1
ATOM 6535 N N A TRP E 1 34 ? -28.975 -22.398 50.251 0.50 16.82 31 TRP E N 1
ATOM 6536 N N B TRP E 1 34 ? -29.046 -22.406 50.164 0.50 17.70 31 TRP E N 1
ATOM 6537 C CA A TRP E 1 34 ? -28.664 -21.409 49.235 0.50 15.81 31 TRP E CA 1
ATOM 6538 C CA B TRP E 1 34 ? -28.964 -21.524 49.019 0.50 18.47 31 TRP E CA 1
ATOM 6539 C C A TRP E 1 34 ? -28.037 -22.019 47.970 0.50 15.98 31 TRP E C 1
ATOM 6540 C C B TRP E 1 34 ? -28.036 -22.012 47.962 0.50 16.78 31 TRP E C 1
ATOM 6541 O O A TRP E 1 34 ? -27.615 -21.268 47.108 0.50 16.92 31 TRP E O 1
ATOM 6542 O O B TRP E 1 34 ? -27.612 -21.254 47.093 0.50 17.80 31 TRP E O 1
ATOM 6563 N N . PHE E 1 35 ? -27.821 -23.317 47.966 1.00 14.77 32 PHE E N 1
ATOM 6564 C CA . PHE E 1 35 ? -27.160 -24.010 46.843 1.00 15.47 32 PHE E CA 1
ATOM 6565 C C . PHE E 1 35 ? -25.779 -23.446 46.594 1.00 15.24 32 PHE E C 1
ATOM 6566 O O . PHE E 1 35 ? -25.291 -23.404 45.444 1.00 19.41 32 PHE E O 1
ATOM 6574 N N . GLU E 1 36 ? -25.116 -23.088 47.727 1.00 15.31 33 GLU E N 1
ATOM 6575 C CA . GLU E 1 36 ? -23.787 -22.490 47.649 1.00 16.51 33 GLU E CA 1
ATOM 6576 C C . GLU E 1 36 ? -22.757 -23.423 48.223 1.00 14.24 33 GLU E C 1
ATOM 6577 O O . GLU E 1 36 ? -23.122 -24.107 49.215 1.00 15.63 33 GLU E O 1
ATOM 6583 N N . GLU E 1 37 ? -21.558 -23.456 47.657 1.00 13.88 34 GLU E N 1
ATOM 6584 C CA . GLU E 1 37 ? -20.575 -24.383 48.129 1.00 12.80 34 GLU E CA 1
ATOM 6585 C C . GLU E 1 37 ? -20.051 -23.947 49.545 1.00 12.18 34 GLU E C 1
ATOM 6586 O O . GLU E 1 37 ? -19.637 -22.821 49.699 1.00 14.09 34 GLU E O 1
ATOM 6592 N N . PRO E 1 38 ? -20.078 -24.864 50.553 1.00 12.09 35 PRO E N 1
ATOM 6593 C CA . PRO E 1 38 ? -19.660 -24.500 51.865 1.00 12.67 35 PRO E CA 1
ATOM 6594 C C . PRO E 1 38 ? -18.151 -24.472 51.956 1.00 13.23 35 PRO E C 1
ATOM 6595 O O . PRO E 1 38 ? -17.409 -24.877 51.016 1.00 13.93 35 PRO E O 1
ATOM 6599 N N . TYR E 1 39 ? -17.655 -24.049 53.093 1.00 12.60 36 TYR E N 1
ATOM 6600 C CA . TYR E 1 39 ? -16.221 -24.105 53.420 1.00 12.69 36 TYR E CA 1
ATOM 6601 C C . TYR E 1 39 ? -15.336 -23.172 52.605 1.00 12.84 36 TYR E C 1
ATOM 6602 O O . TYR E 1 39 ? -14.171 -23.460 52.346 1.00 14.94 36 TYR E O 1
ATOM 6611 N N A GLU E 1 40 ? -15.892 -22.031 52.239 0.50 14.06 37 GLU E N 1
ATOM 6612 N N B GLU E 1 40 ? -15.885 -22.003 52.251 0.50 13.04 37 GLU E N 1
ATOM 6613 C CA A GLU E 1 40 ? -15.081 -20.948 51.658 0.50 14.18 37 GLU E CA 1
ATOM 6614 C CA B GLU E 1 40 ? -15.088 -20.944 51.636 0.50 12.73 37 GLU E CA 1
ATOM 6615 C C A GLU E 1 40 ? -14.144 -20.287 52.633 0.50 13.08 37 GLU E C 1
ATOM 6616 C C B GLU E 1 40 ? -14.129 -20.318 52.655 0.50 12.13 37 GLU E C 1
ATOM 6617 O O A GLU E 1 40 ? -14.525 -20.024 53.792 0.50 14.36 37 GLU E O 1
ATOM 6618 O O B GLU E 1 40 ? -14.464 -20.169 53.848 0.50 11.57 37 GLU E O 1
ATOM 6629 N N . SER E 1 41 ? -12.921 -19.975 52.202 1.00 12.06 38 SER E N 1
ATOM 6630 C CA . SER E 1 41 ? -11.981 -19.292 53.074 1.00 11.80 38 SER E CA 1
ATOM 6631 C C . SER E 1 41 ? -12.504 -17.925 53.503 1.00 11.37 38 SER E C 1
ATOM 6632 O O . SER E 1 41 ? -13.181 -17.227 52.704 1.00 12.87 38 SER E O 1
ATOM 6635 N N . PHE E 1 42 ? -12.152 -17.494 54.717 1.00 12.64 39 PHE E N 1
ATOM 6636 C CA . PHE E 1 42 ? -12.461 -16.134 55.111 1.00 12.31 39 PHE E CA 1
ATOM 6637 C C . PHE E 1 42 ? -11.912 -15.120 54.092 1.00 12.92 39 PHE E C 1
ATOM 6638 O O . PHE E 1 42 ? -12.568 -14.113 53.796 1.00 13.00 39 PHE E O 1
ATOM 6646 N N . ASP E 1 43 ? -10.726 -15.410 53.518 1.00 12.65 40 ASP E N 1
ATOM 6647 C CA . ASP E 1 43 ? -10.129 -14.445 52.628 1.00 12.65 40 ASP E CA 1
ATOM 6648 C C . ASP E 1 43 ? -10.845 -14.396 51.263 1.00 12.82 40 ASP E C 1
ATOM 6649 O O . ASP E 1 43 ? -10.919 -13.343 50.631 1.00 12.77 40 ASP E O 1
ATOM 6654 N N . GLU E 1 44 ? -11.378 -15.510 50.791 1.00 12.74 41 GLU E N 1
ATOM 6655 C CA . GLU E 1 44 ? -12.198 -15.490 49.582 1.00 12.60 41 GLU E CA 1
ATOM 6656 C C . GLU E 1 44 ? -13.454 -14.645 49.840 1.00 12.53 41 GLU E C 1
ATOM 6657 O O . GLU E 1 44 ? -13.816 -13.790 49.046 1.00 12.22 41 GLU E O 1
ATOM 6663 N N . LEU E 1 45 ? -14.119 -14.879 50.958 1.00 12.38 42 LEU E N 1
ATOM 6664 C CA . LEU E 1 45 ? -15.341 -14.134 51.339 1.00 12.66 42 LEU E CA 1
ATOM 6665 C C . LEU E 1 45 ? -15.033 -12.623 51.415 1.00 11.66 42 LEU E C 1
ATOM 6666 O O . LEU E 1 45 ? -15.783 -11.790 50.887 1.00 12.84 42 LEU E O 1
ATOM 6671 N N . GLU E 1 46 ? -13.942 -12.252 52.091 1.00 12.01 43 GLU E N 1
ATOM 6672 C CA . GLU E 1 46 ? -13.596 -10.867 52.232 1.00 11.64 43 GLU E CA 1
ATOM 6673 C C . GLU E 1 46 ? -13.239 -10.181 50.896 1.00 11.61 43 GLU E C 1
ATOM 6674 O O . GLU E 1 46 ? -13.642 -9.055 50.600 1.00 12.74 43 GLU E O 1
ATOM 6680 N N . GLU E 1 47 ? -12.463 -10.882 50.077 1.00 11.70 44 GLU E N 1
ATOM 6681 C CA . GLU E 1 47 ? -12.099 -10.317 48.787 1.00 12.73 44 GLU E CA 1
ATOM 6682 C C . GLU E 1 47 ? -13.306 -10.215 47.840 1.00 12.15 44 GLU E C 1
ATOM 6683 O O . GLU E 1 47 ? -13.390 -9.281 47.059 1.00 13.34 44 GLU E O 1
ATOM 6689 N N . LEU E 1 48 ? -14.248 -11.134 47.910 1.00 12.00 45 LEU E N 1
ATOM 6690 C CA . LEU E 1 48 ? -15.504 -11.017 47.143 1.00 12.18 45 LEU E CA 1
ATOM 6691 C C . LEU E 1 48 ? -16.324 -9.845 47.665 1.00 12.12 45 LEU E C 1
ATOM 6692 O O . LEU E 1 48 ? -16.904 -9.102 46.881 1.00 13.35 45 LEU E O 1
ATOM 6697 N N . TYR E 1 49 ? -16.398 -9.674 48.985 1.00 12.03 46 TYR E N 1
ATOM 6698 C CA . TYR E 1 49 ? -17.073 -8.504 49.556 1.00 11.67 46 TYR E CA 1
ATOM 6699 C C . TYR E 1 49 ? -16.438 -7.228 48.984 1.00 11.43 46 TYR E C 1
ATOM 6700 O O . TYR E 1 49 ? -17.148 -6.326 48.502 1.00 12.05 46 TYR E O 1
ATOM 6709 N N . ASN E 1 50 ? -15.108 -7.163 48.967 1.00 11.95 47 ASN E N 1
ATOM 6710 C CA . ASN E 1 50 ? -14.430 -5.985 48.450 1.00 12.92 47 ASN E CA 1
ATOM 6711 C C . ASN E 1 50 ? -14.783 -5.744 46.955 1.00 13.47 47 ASN E C 1
ATOM 6712 O O . ASN E 1 50 ? -15.033 -4.621 46.536 1.00 14.47 47 ASN E O 1
ATOM 6717 N N . LYS E 1 51 ? -14.787 -6.808 46.181 1.00 13.39 48 LYS E N 1
ATOM 6718 C CA . LYS E 1 51 ? -15.029 -6.729 44.738 1.00 13.82 48 LYS E CA 1
ATOM 6719 C C . LYS E 1 51 ? -16.411 -6.156 44.434 1.00 13.46 48 LYS E C 1
ATOM 6720 O O . LYS E 1 51 ? -16.589 -5.437 43.438 1.00 16.59 48 LYS E O 1
ATOM 6726 N N . HIS E 1 52 ? -17.394 -6.472 45.283 1.00 12.49 49 HIS E N 1
ATOM 6727 C CA . HIS E 1 52 ? -18.785 -6.107 45.020 1.00 12.34 49 HIS E CA 1
ATOM 6728 C C . HIS E 1 52 ? -19.289 -4.879 45.780 1.00 11.52 49 HIS E C 1
ATOM 6729 O O . HIS E 1 52 ? -20.494 -4.604 45.744 1.00 11.82 49 HIS E O 1
ATOM 6736 N N A ILE E 1 53 ? -18.395 -4.113 46.422 0.50 11.56 50 ILE E N 1
ATOM 6737 N N B ILE E 1 53 ? -18.395 -4.127 46.415 0.50 11.50 50 ILE E N 1
ATOM 6738 C CA A ILE E 1 53 ? -18.833 -2.929 47.172 0.50 11.75 50 ILE E CA 1
ATOM 6739 C CA B ILE E 1 53 ? -18.825 -2.937 47.173 0.50 11.77 50 ILE E CA 1
ATOM 6740 C C A ILE E 1 53 ? -19.758 -2.034 46.356 0.50 11.79 50 ILE E C 1
ATOM 6741 C C B ILE E 1 53 ? -19.757 -2.031 46.360 0.50 11.72 50 ILE E C 1
ATOM 6742 O O A ILE E 1 53 ? -20.781 -1.590 46.854 0.50 12.02 50 ILE E O 1
ATOM 6743 O O B ILE E 1 53 ? -20.797 -1.623 46.847 0.50 11.70 50 ILE E O 1
ATOM 6752 N N . HIS E 1 54 ? -19.403 -1.772 45.101 1.00 11.94 51 HIS E N 1
ATOM 6753 C CA . HIS E 1 54 ? -20.172 -0.853 44.249 1.00 12.46 51 HIS E CA 1
ATOM 6754 C C . HIS E 1 54 ? -21.103 -1.567 43.281 1.00 12.69 51 HIS E C 1
ATOM 6755 O O . HIS E 1 54 ? -21.673 -0.933 42.401 1.00 15.28 51 HIS E O 1
ATOM 6762 N N . ASP E 1 55 ? -21.304 -2.879 43.458 1.00 12.16 52 ASP E N 1
ATOM 6763 C CA . ASP E 1 55 ? -22.143 -3.640 42.544 1.00 11.88 52 ASP E CA 1
ATOM 6764 C C . ASP E 1 55 ? -23.609 -3.337 42.842 1.00 11.42 52 ASP E C 1
ATOM 6765 O O . ASP E 1 55 ? -24.131 -3.703 43.902 1.00 13.25 52 ASP E O 1
ATOM 6770 N N . ASN E 1 56 ? -24.284 -2.675 41.902 1.00 12.18 53 ASN E N 1
ATOM 6771 C CA . ASN E 1 56 ? -25.650 -2.277 42.086 1.00 12.77 53 ASN E CA 1
ATOM 6772 C C . ASN E 1 56 ? -26.667 -3.427 41.915 1.00 11.72 53 ASN E C 1
ATOM 6773 O O . ASN E 1 56 ? -27.854 -3.256 42.193 1.00 12.82 53 ASN E O 1
ATOM 6778 N N . ALA E 1 57 ? -26.195 -4.598 41.503 1.00 11.05 54 ALA E N 1
ATOM 6779 C CA . ALA E 1 57 ? -27.045 -5.749 41.276 1.00 11.98 54 ALA E CA 1
ATOM 6780 C C . ALA E 1 57 ? -27.326 -6.592 42.514 1.00 11.81 54 ALA E C 1
ATOM 6781 O O . ALA E 1 57 ? -27.981 -7.620 42.396 1.00 12.57 54 ALA E O 1
ATOM 6783 N N . GLU E 1 58 ? -26.834 -6.185 43.684 1.00 11.03 55 GLU E N 1
ATOM 6784 C CA . GLU E 1 58 ? -27.119 -6.916 44.922 1.00 11.79 55 GLU E CA 1
ATOM 6785 C C . GLU E 1 58 ? -27.321 -5.955 46.068 1.00 10.72 55 GLU E C 1
ATOM 6786 O O . GLU E 1 58 ? -26.800 -4.828 46.074 1.00 11.43 55 GLU E O 1
ATOM 6792 N N . ARG E 1 59 ? -28.109 -6.420 47.036 1.00 10.93 56 ARG E N 1
ATOM 6793 C CA . ARG E 1 59 ? -28.232 -5.781 48.360 1.00 11.46 56 ARG E CA 1
ATOM 6794 C C . ARG E 1 59 ? -28.167 -6.924 49.379 1.00 11.99 56 ARG E C 1
ATOM 6795 O O . ARG E 1 59 ? -29.053 -7.773 49.456 1.00 15.63 56 ARG E O 1
ATOM 6803 N N A ARG E 1 60 ? -27.118 -6.932 50.173 0.50 12.07 57 ARG E N 1
ATOM 6804 N N B ARG E 1 60 ? -27.081 -6.956 50.139 0.50 12.19 57 ARG E N 1
ATOM 6805 C CA A ARG E 1 60 ? -26.887 -7.941 51.199 0.50 12.13 57 ARG E CA 1
ATOM 6806 C CA B ARG E 1 60 ? -26.869 -7.942 51.188 0.50 12.84 57 ARG E CA 1
ATOM 6807 C C A ARG E 1 60 ? -27.120 -7.291 52.573 0.50 11.82 57 ARG E C 1
ATOM 6808 C C B ARG E 1 60 ? -27.126 -7.296 52.558 0.50 12.15 57 ARG E C 1
ATOM 6809 O O A ARG E 1 60 ? -26.556 -6.237 52.882 0.50 12.18 57 ARG E O 1
ATOM 6810 O O B ARG E 1 60 ? -26.554 -6.250 52.870 0.50 12.55 57 ARG E O 1
ATOM 6825 N N . PHE E 1 61 ? -28.002 -7.908 53.347 1.00 12.27 58 PHE E N 1
ATOM 6826 C CA . PHE E 1 61 ? -28.361 -7.404 54.660 1.00 12.08 58 PHE E CA 1
ATOM 6827 C C . PHE E 1 61 ? -28.002 -8.423 55.726 1.00 11.91 58 PHE E C 1
ATOM 6828 O O . PHE E 1 61 ? -28.064 -9.660 55.519 1.00 14.42 58 PHE E O 1
ATOM 6836 N N . VAL E 1 62 ? -27.690 -7.897 56.906 1.00 11.35 59 VAL E N 1
ATOM 6837 C CA . VAL E 1 62 ? -27.668 -8.725 58.105 1.00 11.71 59 VAL E CA 1
ATOM 6838 C C . VAL E 1 62 ? -28.858 -8.324 58.970 1.00 12.32 59 VAL E C 1
ATOM 6839 O O . VAL E 1 62 ? -29.378 -7.232 58.882 1.00 14.36 59 VAL E O 1
ATOM 6843 N N . VAL E 1 63 ? -29.261 -9.260 59.818 1.00 12.69 60 VAL E N 1
ATOM 6844 C CA . VAL E 1 63 ? -30.362 -9.072 60.741 1.00 13.98 60 VAL E CA 1
ATOM 6845 C C . VAL E 1 63 ? -29.772 -9.061 62.149 1.00 15.83 60 VAL E C 1
ATOM 6846 O O . VAL E 1 63 ? -29.039 -9.998 62.497 1.00 15.85 60 VAL E O 1
ATOM 6850 N N . GLU E 1 64 ? -30.100 -8.037 62.927 1.00 18.13 61 GLU E N 1
ATOM 6851 C CA . GLU E 1 64 ? -29.625 -7.929 64.290 1.00 23.45 61 GLU E CA 1
ATOM 6852 C C . GLU E 1 64 ? -30.793 -7.734 65.243 1.00 27.61 61 GLU E C 1
ATOM 6853 O O . GLU E 1 64 ? -31.788 -7.124 64.894 1.00 32.88 61 GLU E O 1
ATOM 6859 N N . ASP E 1 65 ? -30.622 -8.192 66.480 1.00 31.04 62 ASP E N 1
ATOM 6860 C CA . ASP E 1 65 ? -31.586 -7.899 67.524 1.00 34.28 62 ASP E CA 1
ATOM 6861 C C . ASP E 1 65 ? -31.225 -6.572 68.225 1.00 36.96 62 ASP E C 1
ATOM 6862 O O . ASP E 1 65 ? -30.282 -5.892 67.841 1.00 37.62 62 ASP E O 1
ATOM 6867 N N . ALA E 1 66 ? -31.995 -6.205 69.250 1.00 41.58 63 ALA E N 1
ATOM 6868 C CA . ALA E 1 66 ? -31.775 -4.941 69.949 1.00 45.06 63 ALA E CA 1
ATOM 6869 C C . ALA E 1 66 ? -30.430 -4.860 70.667 1.00 44.90 63 ALA E C 1
ATOM 6870 O O . ALA E 1 66 ? -29.902 -3.766 70.860 1.00 53.55 63 ALA E O 1
ATOM 6872 N N . GLN E 1 67 ? -29.879 -6.006 71.063 1.00 44.28 64 GLN E N 1
ATOM 6873 C CA . GLN E 1 67 ? -28.565 -6.090 71.719 1.00 45.72 64 GLN E CA 1
ATOM 6874 C C . GLN E 1 67 ? -27.409 -6.229 70.713 1.00 45.29 64 GLN E C 1
ATOM 6875 O O . GLN E 1 67 ? -26.268 -6.505 71.124 1.00 53.50 64 GLN E O 1
ATOM 6881 N N . LYS E 1 68 ? -27.698 -6.096 69.406 1.00 41.72 65 LYS E N 1
ATOM 6882 C CA . LYS E 1 68 ? -26.713 -6.202 68.325 1.00 42.49 65 LYS E CA 1
ATOM 6883 C C . LYS E 1 68 ? -26.172 -7.616 68.093 1.00 39.09 65 LYS E C 1
ATOM 6884 O O . LYS E 1 68 ? -25.149 -7.767 67.448 1.00 45.92 65 LYS E O 1
ATOM 6890 N N . ASN E 1 69 ? -26.870 -8.640 68.572 1.00 35.68 66 ASN E N 1
ATOM 6891 C CA . ASN E 1 69 ? -26.548 -10.015 68.211 1.00 33.14 66 ASN E CA 1
ATOM 6892 C C . ASN E 1 69 ? -26.975 -10.208 66.752 1.00 26.43 66 ASN E C 1
ATOM 6893 O O . ASN E 1 69 ? -28.029 -9.781 66.343 1.00 24.40 66 ASN E O 1
ATOM 6898 N N . LEU E 1 70 ? -26.114 -10.843 65.967 1.00 23.52 67 LEU E N 1
ATOM 6899 C CA . LEU E 1 70 ? -26.429 -11.208 64.598 1.00 18.52 67 LEU E CA 1
ATOM 6900 C C . LEU E 1 70 ? -27.307 -12.475 64.566 1.00 17.67 67 LEU E C 1
ATOM 6901 O O . LEU E 1 70 ? -26.996 -13.556 65.087 1.00 22.88 67 LEU E O 1
ATOM 6906 N N . ILE E 1 71 ? -28.472 -12.312 63.957 1.00 17.61 68 ILE E N 1
ATOM 6907 C CA . ILE E 1 71 ? -29.538 -13.312 63.896 1.00 19.14 68 ILE E CA 1
ATOM 6908 C C . ILE E 1 71 ? -29.484 -14.086 62.573 1.00 16.07 68 ILE E C 1
ATOM 6909 O O . ILE E 1 71 ? -29.867 -15.270 62.509 1.00 16.38 68 ILE E O 1
ATOM 6914 N N . GLY E 1 72 ? -29.124 -13.406 61.482 1.00 14.39 69 GLY E N 1
ATOM 6915 C CA . GLY E 1 72 ? -29.298 -14.009 60.168 1.00 13.43 69 GLY E CA 1
ATOM 6916 C C . GLY E 1 72 ? -28.918 -13.071 59.066 1.00 13.11 69 GLY E C 1
ATOM 6917 O O . GLY E 1 72 ? -28.377 -11.985 59.317 1.00 12.80 69 GLY E O 1
ATOM 6918 N N . LEU E 1 73 ? -29.231 -13.492 57.851 1.00 12.95 70 LEU E N 1
ATOM 6919 C CA . LEU E 1 73 ? -28.871 -12.765 56.633 1.00 12.67 70 LEU E CA 1
ATOM 6920 C C . LEU E 1 73 ? -30.039 -12.758 55.678 1.00 12.59 70 LEU E C 1
ATOM 6921 O O . LEU E 1 73 ? -30.790 -13.734 55.576 1.00 14.72 70 LEU E O 1
ATOM 6926 N N . VAL E 1 74 ? -30.222 -11.671 54.976 1.00 12.77 71 VAL E N 1
ATOM 6927 C CA . VAL E 1 74 ? -31.261 -11.565 53.923 1.00 13.96 71 VAL E CA 1
ATOM 6928 C C . VAL E 1 74 ? -30.613 -10.913 52.744 1.00 13.64 71 VAL E C 1
ATOM 6929 O O . VAL E 1 74 ? -29.941 -9.914 52.927 1.00 16.55 71 VAL E O 1
ATOM 6933 N N . GLU E 1 75 ? -30.788 -11.452 51.548 1.00 13.51 72 GLU E N 1
ATOM 6934 C CA . GLU E 1 75 ? -30.131 -10.874 50.366 1.00 13.86 72 GLU E CA 1
ATOM 6935 C C . GLU E 1 75 ? -31.059 -10.826 49.192 1.00 12.19 72 GLU E C 1
ATOM 6936 O O . GLU E 1 75 ? -31.915 -11.699 49.009 1.00 12.58 72 GLU E O 1
ATOM 6942 N N . LEU E 1 76 ? -30.864 -9.767 48.408 1.00 11.58 73 LEU E N 1
ATOM 6943 C CA . LEU E 1 76 ? -31.518 -9.603 47.098 1.00 11.12 73 LEU E CA 1
ATOM 6944 C C . LEU E 1 76 ? -30.370 -9.572 46.093 1.00 11.20 73 LEU E C 1
ATOM 6945 O O . LEU E 1 76 ? -29.462 -8.739 46.183 1.00 13.09 73 LEU E O 1
ATOM 6950 N N . ILE E 1 77 ? -30.366 -10.526 45.163 1.00 11.57 74 ILE E N 1
ATOM 6951 C CA . ILE E 1 77 ? -29.254 -10.700 44.226 1.00 12.51 74 ILE E CA 1
ATOM 6952 C C . ILE E 1 77 ? -29.790 -10.762 42.808 1.00 11.95 74 ILE E C 1
ATOM 6953 O O . ILE E 1 77 ? -30.979 -10.899 42.578 1.00 12.07 74 ILE E O 1
ATOM 6958 N N . GLU E 1 78 ? -28.901 -10.624 41.843 1.00 11.93 75 GLU E N 1
ATOM 6959 C CA . GLU E 1 78 ? -29.270 -10.654 40.429 1.00 12.70 75 GLU E CA 1
ATOM 6960 C C . GLU E 1 78 ? -30.347 -9.622 40.122 1.00 11.44 75 GLU E C 1
ATOM 6961 O O . GLU E 1 78 ? -31.230 -9.833 39.309 1.00 13.22 75 GLU E O 1
ATOM 6967 N N . ILE E 1 79 ? -30.234 -8.441 40.748 1.00 10.90 76 ILE E N 1
ATOM 6968 C CA . ILE E 1 79 ? -31.230 -7.410 40.531 1.00 11.52 76 ILE E CA 1
ATOM 6969 C C . ILE E 1 79 ? -31.061 -6.887 39.117 1.00 12.02 76 ILE E C 1
ATOM 6970 O O . ILE E 1 79 ? -29.987 -6.468 38.727 1.00 13.86 76 ILE E O 1
ATOM 6975 N N . ASN E 1 80 ? -32.130 -6.919 38.333 1.00 11.53 77 ASN E N 1
ATOM 6976 C CA . ASN E 1 80 ? -32.108 -6.498 36.933 1.00 11.93 77 ASN E CA 1
ATOM 6977 C C . ASN E 1 80 ? -33.082 -5.326 36.841 1.00 13.31 77 ASN E C 1
ATOM 6978 O O . ASN E 1 80 ? -34.263 -5.438 37.214 1.00 14.23 77 ASN E O 1
ATOM 6983 N N . TYR E 1 81 ? -32.608 -4.205 36.356 1.00 14.48 78 TYR E N 1
ATOM 6984 C CA . TYR E 1 81 ? -33.426 -2.958 36.406 1.00 15.64 78 TYR E CA 1
ATOM 6985 C C . TYR E 1 81 ? -34.167 -2.667 35.126 1.00 15.32 78 TYR E C 1
ATOM 6986 O O . TYR E 1 81 ? -34.763 -1.593 34.998 1.00 15.54 78 TYR E O 1
ATOM 6995 N N . ILE E 1 82 ? -34.124 -3.562 34.147 1.00 14.35 79 ILE E N 1
ATOM 6996 C CA . ILE E 1 82 ? -35.056 -3.487 32.979 1.00 13.57 79 ILE E CA 1
ATOM 6997 C C . ILE E 1 82 ? -36.247 -4.410 33.249 1.00 12.44 79 ILE E C 1
ATOM 6998 O O . ILE E 1 82 ? -37.403 -3.983 33.215 1.00 13.96 79 ILE E O 1
ATOM 7003 N N . HIS E 1 83 ? -35.957 -5.673 33.564 1.00 11.58 80 HIS E N 1
ATOM 7004 C CA . HIS E 1 83 ? -37.015 -6.636 33.908 1.00 11.84 80 HIS E CA 1
ATOM 7005 C C . HIS E 1 83 ? -37.584 -6.403 35.293 1.00 11.73 80 HIS E C 1
ATOM 7006 O O . HIS E 1 83 ? -38.642 -6.897 35.630 1.00 12.19 80 HIS E O 1
ATOM 7013 N N A ARG E 1 84 ? -36.839 -5.675 36.107 0.50 11.27 81 ARG E N 1
ATOM 7014 N N B ARG E 1 84 ? -36.836 -5.663 36.112 0.50 11.45 81 ARG E N 1
ATOM 7015 C CA A ARG E 1 84 ? -37.267 -5.316 37.459 0.50 11.89 81 ARG E CA 1
ATOM 7016 C CA B ARG E 1 84 ? -37.240 -5.330 37.473 0.50 12.08 81 ARG E CA 1
ATOM 7017 C C A ARG E 1 84 ? -37.512 -6.551 38.329 0.50 11.04 81 ARG E C 1
ATOM 7018 C C B ARG E 1 84 ? -37.515 -6.549 38.330 0.50 11.02 81 ARG E C 1
ATOM 7019 O O A ARG E 1 84 ? -38.514 -6.647 39.023 0.50 11.54 81 ARG E O 1
ATOM 7020 O O B ARG E 1 84 ? -38.555 -6.679 38.997 0.50 10.95 81 ARG E O 1
ATOM 7035 N N . SER E 1 85 ? -36.567 -7.469 38.290 1.00 11.44 82 SER E N 1
ATOM 7036 C CA . SER E 1 85 ? -36.643 -8.695 39.069 1.00 10.07 82 SER E CA 1
ATOM 7037 C C . SER E 1 85 ? -35.415 -8.884 39.914 1.00 10.21 82 SER E C 1
ATOM 7038 O O . SER E 1 85 ? -34.359 -8.334 39.629 1.00 10.95 82 SER E O 1
ATOM 7041 N N . ALA E 1 86 ? -35.535 -9.714 40.946 1.00 9.70 83 ALA E N 1
ATOM 7042 C CA . ALA E 1 86 ? -34.402 -10.091 41.798 1.00 9.65 83 ALA E CA 1
ATOM 7043 C C . ALA E 1 86 ? -34.693 -11.413 42.462 1.00 9.04 83 ALA E C 1
ATOM 7044 O O . ALA E 1 86 ? -35.842 -11.790 42.653 1.00 9.74 83 ALA E O 1
ATOM 7046 N N . GLU E 1 87 ? -33.615 -12.108 42.828 1.00 9.74 84 GLU E N 1
ATOM 7047 C CA . GLU E 1 87 ? -33.686 -13.333 43.608 1.00 10.25 84 GLU E CA 1
ATOM 7048 C C . GLU E 1 87 ? -33.502 -13.027 45.092 1.00 11.07 84 GLU E C 1
ATOM 7049 O O . GLU E 1 87 ? -32.622 -12.260 45.475 1.00 11.48 84 GLU E O 1
ATOM 7055 N N . PHE E 1 88 ? -34.374 -13.597 45.917 1.00 11.95 85 PHE E N 1
ATOM 7056 C CA . PHE E 1 88 ? -34.346 -13.458 47.364 1.00 11.76 85 PHE E CA 1
ATOM 7057 C C . PHE E 1 88 ? -33.760 -14.691 48.020 1.00 11.07 85 PHE E C 1
ATOM 7058 O O . PHE E 1 88 ? -34.080 -15.806 47.643 1.00 12.27 85 PHE E O 1
ATOM 7066 N N A GLN E 1 89 ? -32.972 -14.489 49.072 0.50 10.75 86 GLN E N 1
ATOM 7067 N N B GLN E 1 89 ? -32.958 -14.495 49.076 0.50 11.09 86 GLN E N 1
ATOM 7068 C CA A GLN E 1 89 ? -32.514 -15.590 49.920 0.50 11.92 86 GLN E CA 1
ATOM 7069 C CA B GLN E 1 89 ? -32.406 -15.585 49.897 0.50 12.77 86 GLN E CA 1
ATOM 7070 C C A GLN E 1 89 ? -32.446 -15.137 51.375 0.50 11.20 86 GLN E C 1
ATOM 7071 C C B GLN E 1 89 ? -32.423 -15.142 51.365 0.50 11.60 86 GLN E C 1
ATOM 7072 O O A GLN E 1 89 ? -32.155 -13.967 51.650 0.50 11.71 86 GLN E O 1
ATOM 7073 O O B GLN E 1 89 ? -32.146 -13.967 51.648 0.50 12.07 86 GLN E O 1
ATOM 7084 N N . ILE E 1 90 ? -32.686 -16.078 52.272 1.00 11.78 87 ILE E N 1
ATOM 7085 C CA . ILE E 1 90 ? -32.658 -15.818 53.707 1.00 11.54 87 ILE E CA 1
ATOM 7086 C C . ILE E 1 90 ? -32.036 -16.982 54.465 1.00 12.52 87 ILE E C 1
ATOM 7087 O O . ILE E 1 90 ? -32.238 -18.124 54.118 1.00 15.11 87 ILE E O 1
ATOM 7092 N N . ILE E 1 91 ? -31.231 -16.639 55.476 1.00 12.35 88 ILE E N 1
ATOM 7093 C CA . ILE E 1 91 ? -30.730 -17.601 56.462 1.00 14.43 88 ILE E CA 1
ATOM 7094 C C . ILE E 1 91 ? -30.996 -17.051 57.861 1.00 15.48 88 ILE E C 1
ATOM 7095 O O . ILE E 1 91 ? -30.736 -15.875 58.140 1.00 14.91 88 ILE E O 1
ATOM 7100 N N A ILE E 1 92 ? -31.529 -17.908 58.703 0.50 15.76 89 ILE E N 1
ATOM 7101 N N B ILE E 1 92 ? -31.528 -17.910 58.708 0.50 15.66 89 ILE E N 1
ATOM 7102 C CA A ILE E 1 92 ? -31.599 -17.615 60.140 0.50 17.58 89 ILE E CA 1
ATOM 7103 C CA B ILE E 1 92 ? -31.572 -17.668 60.138 0.50 17.34 89 ILE E CA 1
ATOM 7104 C C A ILE E 1 92 ? -30.579 -18.564 60.792 0.50 18.56 89 ILE E C 1
ATOM 7105 C C B ILE E 1 92 ? -30.541 -18.575 60.781 0.50 18.15 89 ILE E C 1
ATOM 7106 O O A ILE E 1 92 ? -30.539 -19.769 60.500 0.50 21.54 89 ILE E O 1
ATOM 7107 O O B ILE E 1 92 ? -30.507 -19.782 60.512 0.50 19.96 89 ILE E O 1
ATOM 7116 N N . ALA E 1 93 ? -29.719 -18.019 61.666 1.00 17.89 90 ALA E N 1
ATOM 7117 C CA . ALA E 1 93 ? -28.700 -18.836 62.355 1.00 20.67 90 ALA E CA 1
ATOM 7118 C C . ALA E 1 93 ? -29.391 -19.937 63.163 1.00 23.25 90 ALA E C 1
ATOM 7119 O O . ALA E 1 93 ? -30.488 -19.706 63.705 1.00 22.42 90 ALA E O 1
ATOM 7121 N N . PRO E 1 94 ? -28.791 -21.143 63.225 1.00 25.34 91 PRO E N 1
ATOM 7122 C CA . PRO E 1 94 ? -29.443 -22.270 63.899 1.00 28.99 91 PRO E CA 1
ATOM 7123 C C . PRO E 1 94 ? -29.997 -21.944 65.300 1.00 31.09 91 PRO E C 1
ATOM 7124 O O . PRO E 1 94 ? -31.109 -22.336 65.629 1.00 35.08 91 PRO E O 1
ATOM 7128 N N . GLU E 1 95 ? -29.249 -21.195 66.092 1.00 30.81 92 GLU E N 1
ATOM 7129 C CA . GLU E 1 95 ? -29.671 -20.884 67.460 1.00 33.42 92 GLU E CA 1
ATOM 7130 C C . GLU E 1 95 ? -30.908 -19.968 67.505 1.00 34.53 92 GLU E C 1
ATOM 7131 O O . GLU E 1 95 ? -31.590 -19.903 68.531 1.00 40.54 92 GLU E O 1
ATOM 7137 N N . HIS E 1 96 ? -31.251 -19.309 66.394 1.00 30.47 93 HIS E N 1
ATOM 7138 C CA . HIS E 1 96 ? -32.414 -18.406 66.352 1.00 30.72 93 HIS E CA 1
ATOM 7139 C C . HIS E 1 96 ? -33.567 -18.928 65.495 1.00 30.47 93 HIS E C 1
ATOM 7140 O O . HIS E 1 96 ? -34.595 -18.280 65.361 1.00 35.72 93 HIS E O 1
ATOM 7147 N N . GLN E 1 97 ? -33.409 -20.119 64.932 1.00 35.88 94 GLN E N 1
ATOM 7148 C CA . GLN E 1 97 ? -34.451 -20.738 64.110 1.00 42.26 94 GLN E CA 1
ATOM 7149 C C . GLN E 1 97 ? -35.539 -21.206 65.077 1.00 46.22 94 GLN E C 1
ATOM 7150 O O . GLN E 1 97 ? -35.294 -21.531 66.247 1.00 47.29 94 GLN E O 1
ATOM 7156 N N . GLY E 1 98 ? -36.776 -21.171 64.618 1.00 44.35 95 GLY E N 1
ATOM 7157 C CA . GLY E 1 98 ? -37.912 -21.629 65.400 1.00 43.16 95 GLY E CA 1
ATOM 7158 C C . GLY E 1 98 ? -38.394 -20.634 66.445 1.00 37.99 95 GLY E C 1
ATOM 7159 O O . GLY E 1 98 ? -39.143 -20.983 67.357 1.00 43.06 95 GLY E O 1
ATOM 7160 N N . LYS E 1 99 ? -37.989 -19.363 66.292 1.00 40.04 96 LYS E N 1
ATOM 7161 C CA . LYS E 1 99 ? -38.429 -18.290 67.169 1.00 40.30 96 LYS E CA 1
ATOM 7162 C C . LYS E 1 99 ? -39.466 -17.374 66.525 1.00 38.84 96 LYS E C 1
ATOM 7163 O O . LYS E 1 99 ? -39.869 -16.364 67.114 1.00 40.13 96 LYS E O 1
ATOM 7169 N N . GLY E 1 100 ? -39.929 -17.722 65.335 1.00 39.50 97 GLY E N 1
ATOM 7170 C CA . GLY E 1 100 ? -40.994 -16.988 64.665 1.00 40.20 97 GLY E CA 1
ATOM 7171 C C . GLY E 1 100 ? -40.549 -15.725 63.945 1.00 40.51 97 GLY E C 1
ATOM 7172 O O . GLY E 1 100 ? -41.401 -14.866 63.676 1.00 45.43 97 GLY E O 1
ATOM 7173 N N . PHE E 1 101 ? -39.249 -15.592 63.652 1.00 35.09 98 PHE E N 1
ATOM 7174 C CA . PHE E 1 101 ? -38.714 -14.389 63.007 1.00 30.29 98 PHE E CA 1
ATOM 7175 C C . PHE E 1 101 ? -38.948 -14.339 61.481 1.00 27.99 98 PHE E C 1
ATOM 7176 O O . PHE E 1 101 ? -39.085 -13.258 60.903 1.00 28.06 98 PHE E O 1
ATOM 7184 N N . ALA E 1 102 ? -39.043 -15.520 60.874 1.00 29.05 99 ALA E N 1
ATOM 7185 C CA . ALA E 1 102 ? -38.837 -15.587 59.429 1.00 27.27 99 ALA E CA 1
ATOM 7186 C C . ALA E 1 102 ? -39.884 -14.825 58.645 1.00 21.85 99 ALA E C 1
ATOM 7187 O O . ALA E 1 102 ? -39.509 -14.120 57.712 1.00 18.02 99 ALA E O 1
ATOM 7189 N N A ARG E 1 103 ? -41.145 -14.946 58.990 0.50 23.17 100 ARG E N 1
ATOM 7190 N N B ARG E 1 103 ? -41.163 -14.921 58.980 0.50 22.74 100 ARG E N 1
ATOM 7191 C CA A ARG E 1 103 ? -42.201 -14.284 58.215 0.50 22.16 100 ARG E CA 1
ATOM 7192 C CA B ARG E 1 103 ? -42.210 -14.191 58.231 0.50 21.51 100 ARG E CA 1
ATOM 7193 C C A ARG E 1 103 ? -41.955 -12.783 58.173 0.50 20.89 100 ARG E C 1
ATOM 7194 C C B ARG E 1 103 ? -41.949 -12.716 58.204 0.50 20.03 100 ARG E C 1
ATOM 7195 O O A ARG E 1 103 ? -42.079 -12.130 57.103 0.50 22.71 100 ARG E O 1
ATOM 7196 O O B ARG E 1 103 ? -42.065 -12.078 57.174 0.50 20.92 100 ARG E O 1
ATOM 7211 N N A THR E 1 104 ? -41.595 -12.225 59.345 0.50 19.67 101 THR E N 1
ATOM 7212 N N B THR E 1 104 ? -41.596 -12.164 59.358 0.50 19.20 101 THR E N 1
ATOM 7213 C CA A THR E 1 104 ? -41.387 -10.803 59.431 0.50 17.44 101 THR E CA 1
ATOM 7214 C CA B THR E 1 104 ? -41.397 -10.736 59.433 0.50 17.65 101 THR E CA 1
ATOM 7215 C C A THR E 1 104 ? -40.221 -10.370 58.527 0.50 14.95 101 THR E C 1
ATOM 7216 C C B THR E 1 104 ? -40.228 -10.345 58.533 0.50 14.94 101 THR E C 1
ATOM 7217 O O A THR E 1 104 ? -40.307 -9.384 57.812 0.50 15.59 101 THR E O 1
ATOM 7218 O O B THR E 1 104 ? -40.302 -9.319 57.851 0.50 14.39 101 THR E O 1
ATOM 7225 N N . LEU E 1 105 ? -39.134 -11.123 58.561 1.00 14.32 102 LEU E N 1
ATOM 7226 C CA . LEU E 1 105 ? -37.964 -10.812 57.735 1.00 13.67 102 LEU E CA 1
ATOM 7227 C C . LEU E 1 105 ? -38.242 -10.936 56.281 1.00 12.26 102 LEU E C 1
ATOM 7228 O O . LEU E 1 105 ? -37.784 -10.116 55.506 1.00 12.92 102 LEU E O 1
ATOM 7233 N N . ILE E 1 106 ? -38.969 -11.973 55.869 1.00 12.06 103 ILE E N 1
ATOM 7234 C CA . ILE E 1 106 ? -39.371 -12.141 54.460 1.00 12.06 103 ILE E CA 1
ATOM 7235 C C . ILE E 1 106 ? -40.177 -10.908 54.033 1.00 11.62 103 ILE E C 1
ATOM 7236 O O . ILE E 1 106 ? -39.906 -10.283 52.981 1.00 11.93 103 ILE E O 1
ATOM 7241 N N . ASN E 1 107 ? -41.148 -10.528 54.873 1.00 11.82 104 ASN E N 1
ATOM 7242 C CA . ASN E 1 107 ? -41.979 -9.371 54.502 1.00 12.50 104 ASN E CA 1
ATOM 7243 C C . ASN E 1 107 ? -41.176 -8.095 54.423 1.00 12.13 104 ASN E C 1
ATOM 7244 O O . ASN E 1 107 ? -41.418 -7.248 53.579 1.00 12.63 104 ASN E O 1
ATOM 7249 N N . ARG E 1 108 ? -40.210 -7.911 55.309 1.00 11.87 105 ARG E N 1
ATOM 7250 C CA . ARG E 1 108 ? -39.331 -6.728 55.243 1.00 12.69 105 ARG E CA 1
ATOM 7251 C C . ARG E 1 108 ? -38.478 -6.717 54.000 1.00 11.32 105 ARG E C 1
ATOM 7252 O O . ARG E 1 108 ? -38.246 -5.659 53.426 1.00 12.49 105 ARG E O 1
ATOM 7260 N N . ALA E 1 109 ? -38.024 -7.858 53.543 1.00 10.84 106 ALA E N 1
ATOM 7261 C CA . ALA E 1 109 ? -37.258 -7.945 52.275 1.00 11.24 106 ALA E CA 1
ATOM 7262 C C . ALA E 1 109 ? -38.122 -7.614 51.080 1.00 10.83 106 ALA E C 1
ATOM 7263 O O . ALA E 1 109 ? -37.675 -6.912 50.157 1.00 11.24 106 ALA E O 1
ATOM 7265 N N . LEU E 1 110 ? -39.365 -8.094 51.089 1.00 10.95 107 LEU E N 1
ATOM 7266 C CA . LEU E 1 110 ? -40.299 -7.743 50.028 1.00 10.49 107 LEU E CA 1
ATOM 7267 C C . LEU E 1 110 ? -40.649 -6.253 50.066 1.00 10.47 107 LEU E C 1
ATOM 7268 O O . LEU E 1 110 ? -40.742 -5.602 49.052 1.00 11.48 107 LEU E O 1
ATOM 7273 N N . ASP E 1 111 ? -40.834 -5.706 51.249 1.00 10.50 108 ASP E N 1
ATOM 7274 C CA . ASP E 1 111 ? -41.045 -4.276 51.389 1.00 11.19 108 ASP E CA 1
ATOM 7275 C C . ASP E 1 111 ? -39.921 -3.472 50.790 1.00 10.18 108 ASP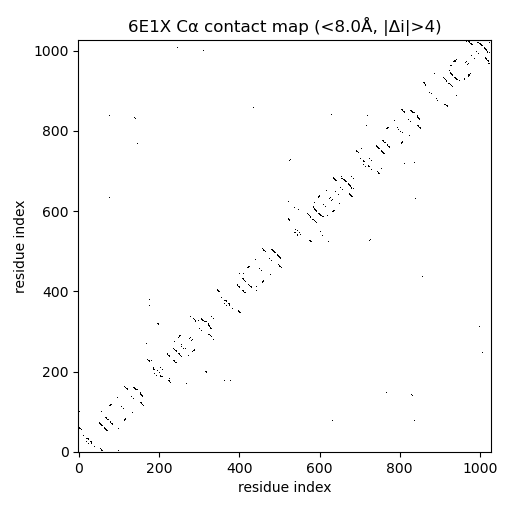 E C 1
ATOM 7276 O O . ASP E 1 111 ? -40.127 -2.503 50.040 1.00 11.05 108 ASP E O 1
ATOM 7281 N N . TYR E 1 112 ? -38.685 -3.877 51.067 1.00 10.10 109 TYR E N 1
ATOM 7282 C CA . TYR E 1 112 ? -37.527 -3.153 50.522 1.00 9.93 109 TYR E CA 1
ATOM 7283 C C . TYR E 1 112 ? -37.577 -3.233 48.969 1.00 9.56 109 TYR E C 1
ATOM 7284 O O . TYR E 1 112 ? -37.400 -2.226 48.234 1.00 10.87 109 TYR E O 1
ATOM 7293 N N . SER E 1 113 ? -37.807 -4.452 48.478 1.00 10.26 110 SER E N 1
ATOM 7294 C CA . SER E 1 113 ? -37.842 -4.699 47.031 1.00 10.09 110 SER E CA 1
ATOM 7295 C C . SER E 1 113 ? -38.888 -3.839 46.318 1.00 10.32 110 SER E C 1
ATOM 7296 O O . SER E 1 113 ? -38.644 -3.301 45.232 1.00 10.64 110 SER E O 1
ATOM 7299 N N . PHE E 1 114 ? -40.074 -3.747 46.907 1.00 10.06 111 PHE E N 1
ATOM 7300 C CA . PHE E 1 114 ? -41.234 -3.186 46.218 1.00 10.73 111 PHE E CA 1
ATOM 7301 C C . PHE E 1 114 ? -41.495 -1.722 46.532 1.00 11.84 111 PHE E C 1
ATOM 7302 O O . PHE E 1 114 ? -42.068 -1.030 45.719 1.00 14.87 111 PHE E O 1
ATOM 7310 N N . THR E 1 115 ? -41.090 -1.257 47.723 1.00 11.94 112 THR E N 1
ATOM 7311 C CA . THR E 1 115 ? -41.341 0.125 48.148 1.00 13.15 112 THR E CA 1
ATOM 7312 C C . THR E 1 115 ? -40.133 1.036 48.056 1.00 12.64 112 THR E C 1
ATOM 7313 O O . THR E 1 115 ? -40.307 2.261 48.046 1.00 13.74 112 THR E O 1
ATOM 7317 N N A ILE E 1 116 ? -38.912 0.446 47.982 0.50 11.75 113 ILE E N 1
ATOM 7318 N N B ILE E 1 116 ? -38.925 0.461 47.985 0.50 12.09 113 ILE E N 1
ATOM 7319 C CA A ILE E 1 116 ? -37.694 1.223 47.845 0.50 11.84 113 ILE E CA 1
ATOM 7320 C CA B ILE E 1 116 ? -37.691 1.233 47.844 0.50 12.46 113 ILE E CA 1
ATOM 7321 C C A ILE E 1 116 ? -37.039 1.006 46.487 0.50 11.74 113 ILE E C 1
ATOM 7322 C C B ILE E 1 116 ? -37.056 1.014 46.478 0.50 11.99 113 ILE E C 1
ATOM 7323 O O A ILE E 1 116 ? -36.797 1.968 45.750 0.50 13.73 113 ILE E O 1
ATOM 7324 O O B ILE E 1 116 ? -36.858 1.979 45.733 0.50 13.89 113 ILE E O 1
ATOM 7333 N N . LEU E 1 117 ? -36.776 -0.238 46.116 1.00 11.02 114 LEU E N 1
ATOM 7334 C CA . LEU E 1 117 ? -36.105 -0.507 44.827 1.00 11.08 114 LEU E CA 1
ATOM 7335 C C . LEU E 1 117 ? -37.058 -0.466 43.646 1.00 11.26 114 LEU E C 1
ATOM 7336 O O . LEU E 1 117 ? -36.598 -0.475 42.518 1.00 11.99 114 LEU E O 1
ATOM 7341 N N . ASN E 1 118 ? -38.376 -0.444 43.892 1.00 10.88 115 ASN E N 1
ATOM 7342 C CA . ASN E 1 118 ? -39.359 -0.322 42.798 1.00 11.15 115 ASN E CA 1
ATOM 7343 C C . ASN E 1 118 ? -39.276 -1.489 41.840 1.00 11.00 115 ASN E C 1
ATOM 7344 O O . ASN E 1 118 ? -39.380 -1.317 40.629 1.00 12.66 115 ASN E O 1
ATOM 7349 N N . LEU E 1 119 ? -39.095 -2.682 42.374 1.00 10.81 116 LEU E N 1
ATOM 7350 C CA . LEU E 1 119 ? -39.039 -3.896 41.561 1.00 10.97 116 LEU E CA 1
ATOM 7351 C C . LEU E 1 119 ? -40.431 -4.422 41.265 1.00 11.21 116 LEU E C 1
ATOM 7352 O O . LEU E 1 119 ? -41.395 -4.122 41.954 1.00 12.59 116 LEU E O 1
ATOM 7357 N N . HIS E 1 120 ? -40.538 -5.239 40.244 1.00 11.60 117 HIS E N 1
ATOM 7358 C CA . HIS E 1 120 ? -41.769 -5.883 39.781 1.00 12.11 117 HIS E CA 1
ATOM 7359 C C . HIS E 1 120 ? -41.932 -7.302 40.285 1.00 10.88 117 HIS E C 1
ATOM 7360 O O . HIS E 1 120 ? -43.049 -7.716 40.562 1.00 11.72 117 HIS E O 1
ATOM 7367 N N . LYS E 1 121 ? -40.845 -8.075 40.392 1.00 10.59 118 LYS E N 1
ATOM 7368 C CA . LYS E 1 121 ? -40.931 -9.507 40.691 1.00 10.69 118 LYS E CA 1
ATOM 7369 C C . LYS E 1 121 ? -39.776 -9.915 41.576 1.00 10.27 118 LYS E C 1
ATOM 7370 O O . LYS E 1 121 ? -38.621 -9.609 41.287 1.00 10.92 118 LYS E O 1
ATOM 7376 N N . ILE E 1 122 ? -40.106 -10.670 42.630 1.00 9.53 119 ILE E N 1
ATOM 7377 C CA . ILE E 1 122 ? -39.098 -11.353 43.456 1.00 9.37 119 ILE E CA 1
ATOM 7378 C C . ILE E 1 122 ? -39.341 -12.843 43.329 1.00 9.55 119 ILE E C 1
ATOM 7379 O O . ILE E 1 122 ? -40.475 -13.314 43.458 1.00 10.50 119 ILE E O 1
ATOM 7384 N N . TYR E 1 123 ? -38.2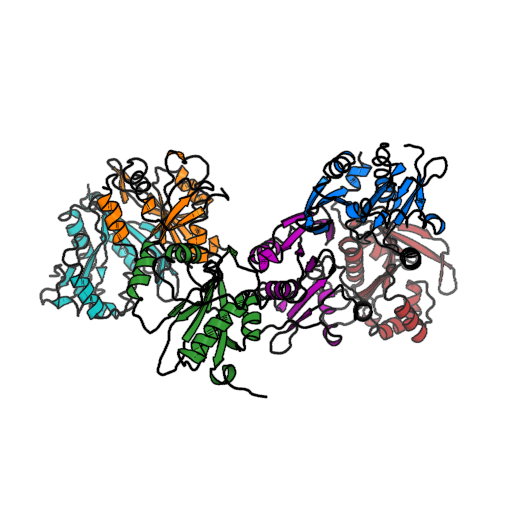66 -13.595 43.111 1.00 8.84 120 TYR E N 1
ATOM 7385 C CA . TYR E 1 123 ? -38.338 -15.043 43.026 1.00 9.42 120 TYR E CA 1
ATOM 7386 C C . TYR E 1 123 ? -37.321 -15.691 43.944 1.00 8.80 120 TYR E C 1
ATOM 7387 O O . TYR E 1 123 ? -36.377 -15.034 44.417 1.00 10.02 120 TYR E O 1
ATOM 7396 N N . LEU E 1 124 ? -37.514 -16.974 44.213 1.00 8.99 121 LEU E N 1
ATOM 7397 C CA . LEU E 1 124 ? -36.622 -17.756 45.060 1.00 9.37 121 LEU E CA 1
ATOM 7398 C C . LEU E 1 124 ? -36.614 -19.197 44.606 1.00 10.02 121 LEU E C 1
ATOM 7399 O O . LEU E 1 124 ? -37.510 -19.632 43.857 1.00 10.52 121 LEU E O 1
ATOM 7404 N N . HIS E 1 125 ? -35.611 -19.933 45.081 1.00 10.99 122 HIS E N 1
ATOM 7405 C CA . HIS E 1 125 ? -35.513 -21.377 44.856 1.00 11.04 122 HIS E CA 1
ATOM 7406 C C . HIS E 1 125 ? -35.470 -22.064 46.212 1.00 11.20 122 HIS E C 1
ATOM 7407 O O . HIS E 1 125 ? -34.772 -21.622 47.113 1.00 12.59 122 HIS E O 1
ATOM 7414 N N . VAL E 1 126 ? -36.187 -23.184 46.304 1.00 10.67 123 VAL E N 1
ATOM 7415 C CA . VAL E 1 126 ? -36.268 -23.973 47.540 1.00 11.47 123 VAL E CA 1
ATOM 7416 C C . VAL E 1 126 ? -36.385 -25.446 47.187 1.00 11.37 123 VAL E C 1
ATOM 7417 O O . VAL E 1 126 ? -37.161 -25.829 46.319 1.00 12.44 123 VAL E O 1
ATOM 7421 N N . ALA E 1 127 ? -35.624 -26.290 47.874 1.00 11.86 124 ALA E N 1
ATOM 7422 C CA . ALA E 1 127 ? -35.657 -27.740 47.601 1.00 13.17 124 ALA E CA 1
ATOM 7423 C C . ALA E 1 127 ? -37.048 -28.305 47.837 1.00 13.27 124 ALA E C 1
ATOM 7424 O O . ALA E 1 127 ? -37.728 -27.989 48.851 1.00 14.51 124 ALA E O 1
ATOM 7426 N N A VAL E 1 128 ? -37.468 -29.203 46.936 0.50 14.14 125 VAL E N 1
ATOM 7427 N N B VAL E 1 128 ? -37.473 -29.174 46.926 0.50 13.92 125 VAL E N 1
ATOM 7428 C CA A VAL E 1 128 ? -38.766 -29.842 47.095 0.50 15.61 125 VAL E CA 1
ATOM 7429 C CA B VAL E 1 128 ? -38.744 -29.880 47.048 0.50 15.55 125 VAL E CA 1
ATOM 7430 C C A VAL E 1 128 ? -38.814 -30.720 48.348 0.50 17.17 125 VAL E C 1
ATOM 7431 C C B VAL E 1 128 ? -38.803 -30.707 48.338 0.50 16.96 125 VAL E C 1
ATOM 7432 O O A VAL E 1 128 ? -39.877 -30.908 48.925 0.50 20.38 125 VAL E O 1
ATOM 7433 O O B VAL E 1 128 ? -39.878 -30.859 48.907 0.50 19.41 125 VAL E O 1
ATOM 7440 N N . GLU E 1 129 ? -37.643 -31.186 48.804 1.00 17.94 126 GLU E N 1
ATOM 7441 C CA . GLU E 1 129 ? -37.535 -31.958 50.027 1.00 21.92 126 GLU E CA 1
ATOM 7442 C C . GLU E 1 129 ? -37.530 -31.093 51.296 1.00 22.68 126 GLU E C 1
ATOM 7443 O O . GLU E 1 129 ? -37.355 -31.634 52.394 1.00 25.92 126 GLU E O 1
ATOM 7449 N N A ASN E 1 130 ? -37.773 -29.784 51.159 0.50 22.21 127 ASN E N 1
ATOM 7450 N N B ASN E 1 130 ? -37.760 -29.775 51.170 0.50 21.05 127 ASN E N 1
ATOM 7451 C CA A ASN E 1 130 ? -37.960 -28.874 52.286 0.50 22.15 127 ASN E CA 1
ATOM 7452 C CA B ASN E 1 130 ? -37.932 -28.882 52.320 0.50 20.20 127 ASN E CA 1
ATOM 7453 C C A ASN E 1 130 ? -39.380 -28.293 52.253 0.50 21.13 127 ASN E C 1
ATOM 7454 C C B ASN E 1 130 ? -39.368 -28.301 52.273 0.50 20.03 127 ASN E C 1
ATOM 7455 O O A ASN E 1 130 ? -39.553 -27.102 52.128 0.50 20.83 127 ASN E O 1
ATOM 7456 O O B ASN E 1 130 ? -39.555 -27.088 52.115 0.50 19.70 127 ASN E O 1
ATOM 7465 N N . PRO E 1 131 ? -40.403 -29.154 52.404 1.00 22.67 128 PRO E N 1
ATOM 7466 C CA . PRO E 1 131 ? -41.778 -28.678 52.341 1.00 24.35 128 PRO E CA 1
ATOM 7467 C C . PRO E 1 131 ? -42.165 -27.642 53.407 1.00 24.71 128 PRO E C 1
ATOM 7468 O O . PRO E 1 131 ? -43.040 -26.809 53.162 1.00 24.14 128 PRO E O 1
ATOM 7472 N N . LYS E 1 132 ? -41.530 -27.666 54.570 1.00 23.10 129 LYS E N 1
ATOM 7473 C CA . LYS E 1 132 ? -41.847 -26.650 55.585 1.00 24.92 129 LYS E CA 1
ATOM 7474 C C . LYS E 1 132 ? -41.472 -25.260 55.094 1.00 21.61 129 LYS E C 1
ATOM 7475 O O . LYS E 1 132 ? -42.154 -24.284 55.369 1.00 23.10 129 LYS E O 1
ATOM 7481 N N . ALA E 1 133 ? -40.381 -25.154 54.377 1.00 19.71 130 ALA E N 1
ATOM 7482 C CA . ALA E 1 133 ? -39.936 -23.866 53.818 1.00 18.21 130 ALA E CA 1
ATOM 7483 C C . ALA E 1 133 ? -40.880 -23.449 52.670 1.00 16.54 130 ALA E C 1
ATOM 7484 O O . ALA E 1 133 ? -41.330 -22.298 52.607 1.00 17.39 130 ALA E O 1
ATOM 7486 N N . VAL E 1 134 ? -41.230 -24.410 51.796 1.00 17.34 131 VAL E N 1
ATOM 7487 C CA . VAL E 1 134 ? -42.200 -24.131 50.742 1.00 16.89 131 VAL E CA 1
ATOM 7488 C C . VAL E 1 134 ? -43.466 -23.522 51.332 1.00 17.05 131 VAL E C 1
ATOM 7489 O O . VAL E 1 134 ? -43.968 -22.497 50.840 1.00 17.65 131 VAL E O 1
ATOM 7493 N N . HIS E 1 135 ? -43.983 -24.156 52.385 1.00 20.95 132 HIS E N 1
ATOM 7494 C CA . HIS E 1 135 ? -45.202 -23.699 53.010 1.00 21.84 132 HIS E CA 1
ATOM 7495 C C . HIS E 1 135 ? -45.067 -22.316 53.639 1.00 21.35 132 HIS E C 1
ATOM 7496 O O . HIS E 1 135 ? -45.980 -21.522 53.543 1.00 22.45 132 HIS E O 1
ATOM 7503 N N . LEU E 1 136 ? -43.931 -22.025 54.260 1.00 20.26 133 LEU E N 1
ATOM 7504 C CA . LEU E 1 136 ? -43.700 -20.683 54.827 1.00 19.80 133 LEU E CA 1
ATOM 7505 C C . LEU E 1 136 ? -43.725 -19.637 53.689 1.00 18.12 133 LEU E C 1
ATOM 7506 O O . LEU E 1 136 ? -44.354 -18.573 53.831 1.00 20.02 133 LEU E O 1
ATOM 7511 N N . TYR E 1 137 ? -43.033 -19.928 52.583 1.00 17.09 134 TYR E N 1
ATOM 7512 C CA . TYR E 1 137 ? -43.035 -18.967 51.481 1.00 15.16 134 TYR E CA 1
ATOM 7513 C C . TYR E 1 137 ? -44.438 -18.761 50.901 1.00 15.22 134 TYR E C 1
ATOM 7514 O O . TYR E 1 137 ? -44.827 -17.634 50.582 1.00 16.51 134 TYR E O 1
ATOM 7523 N N . GLU E 1 138 ? -45.221 -19.836 50.814 1.00 16.97 135 GLU E N 1
ATOM 7524 C CA . GLU E 1 138 ? -46.628 -19.711 50.380 1.00 19.01 135 GLU E CA 1
ATOM 7525 C C . GLU E 1 138 ? -47.440 -18.806 51.293 1.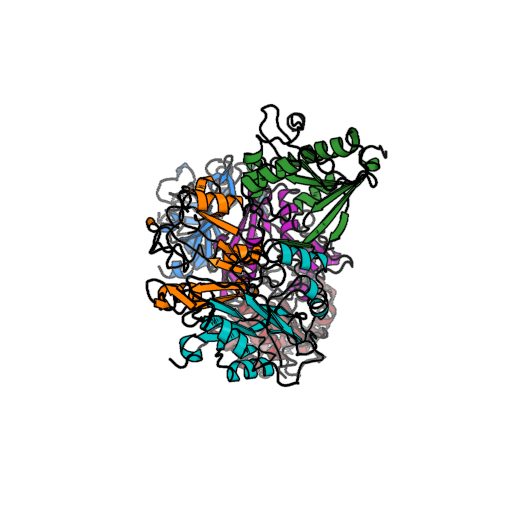00 20.19 135 GLU E C 1
ATOM 7526 O O . GLU E 1 138 ? -48.231 -18.001 50.848 1.00 21.43 135 GLU E O 1
ATOM 7532 N N . GLU E 1 139 ? -47.237 -18.932 52.597 1.00 21.26 136 GLU E N 1
ATOM 7533 C CA . GLU E 1 139 ? -47.929 -18.053 53.559 1.00 22.87 136 GLU E CA 1
ATOM 7534 C C . GLU E 1 139 ? -47.590 -16.587 53.357 1.00 22.11 136 GLU E C 1
ATOM 7535 O O . GLU E 1 139 ? -48.414 -15.713 53.622 1.00 29.31 136 GLU E O 1
ATOM 7541 N N . CYS E 1 140 ? -46.374 -16.322 52.872 1.00 19.20 137 CYS E N 1
ATOM 7542 C CA . CYS E 1 140 ? -45.908 -14.970 52.595 1.00 18.48 137 CYS E CA 1
ATOM 7543 C C . CYS E 1 140 ? -46.311 -14.458 51.210 1.00 17.62 137 CYS E C 1
ATOM 7544 O O . CYS E 1 140 ? -45.911 -13.370 50.819 1.00 19.30 137 CYS E O 1
ATOM 7547 N N . GLY E 1 141 ? -47.046 -15.254 50.450 1.00 15.85 138 GLY E N 1
ATOM 7548 C CA . GLY E 1 141 ? -47.573 -14.821 49.156 1.00 15.93 138 GLY E CA 1
ATOM 7549 C C . GLY E 1 141 ? -46.846 -15.352 47.928 1.00 14.22 138 GLY E C 1
ATOM 7550 O O . GLY E 1 141 ? -47.290 -15.078 46.815 1.00 15.85 138 GLY E O 1
ATOM 7551 N N . PHE E 1 142 ? -45.785 -16.119 48.114 1.00 13.20 139 PHE E N 1
ATOM 7552 C CA . PHE E 1 142 ? -45.089 -16.733 46.997 1.00 12.75 139 PHE E CA 1
ATOM 7553 C C . PHE E 1 142 ? -45.908 -17.890 46.426 1.00 12.94 139 PHE E C 1
ATOM 7554 O O . PHE E 1 142 ? -46.563 -18.598 47.179 1.00 14.81 139 PHE E O 1
ATOM 7562 N N A VAL E 1 143 ? -45.831 -18.083 45.112 0.50 12.57 140 VAL E N 1
ATOM 7563 N N B VAL E 1 143 ? -45.780 -18.105 45.126 0.50 12.10 140 VAL E N 1
ATOM 7564 C CA A VAL E 1 143 ? -46.439 -19.237 44.464 0.50 13.50 140 VAL E CA 1
ATOM 7565 C CA B VAL E 1 143 ? -46.464 -19.181 44.402 0.50 12.83 140 VAL E CA 1
ATOM 7566 C C A VAL E 1 143 ? -45.452 -19.927 43.543 0.50 11.47 140 VAL E C 1
ATOM 7567 C C B VAL E 1 143 ? -45.441 -19.923 43.541 0.50 11.20 140 VAL E C 1
ATOM 7568 O O A VAL E 1 143 ? -44.591 -19.283 42.939 0.50 12.14 140 VAL E O 1
ATOM 7569 O O B VAL E 1 143 ? -44.567 -19.298 42.939 0.50 11.81 140 VAL E O 1
ATOM 7576 N N . GLU E 1 144 ? -45.586 -21.244 43.422 1.00 11.67 141 GLU E N 1
ATOM 7577 C CA . GLU E 1 144 ? -44.744 -22.025 42.542 1.00 10.89 141 GLU E CA 1
ATOM 7578 C C . GLU E 1 144 ? -44.989 -21.653 41.072 1.00 11.63 141 GLU E C 1
ATOM 7579 O O . GLU E 1 144 ? -46.115 -21.638 40.610 1.00 12.60 141 GLU E O 1
ATOM 7585 N N . GLU E 1 145 ? -43.887 -21.398 40.365 1.00 10.25 142 GLU E N 1
ATOM 7586 C CA . GLU E 1 145 ? -43.880 -21.248 38.900 1.00 10.35 142 GLU E CA 1
ATOM 7587 C C . GLU E 1 145 ? -42.997 -22.248 38.185 1.00 10.39 142 GLU E C 1
ATOM 7588 O O . GLU E 1 145 ? -43.001 -22.304 36.958 1.00 12.53 142 GLU E O 1
ATOM 7594 N N . GLY E 1 146 ? -42.209 -23.045 38.907 1.00 10.95 143 GLY E N 1
ATOM 7595 C CA . GLY E 1 146 ? -41.411 -24.093 38.299 1.00 11.34 143 GLY E CA 1
ATOM 7596 C C . GLY E 1 146 ? -41.079 -25.172 39.297 1.00 11.02 143 GLY E C 1
ATOM 7597 O O . GLY E 1 146 ? -41.014 -24.913 40.512 1.00 11.35 143 GLY E O 1
ATOM 7598 N N . HIS E 1 147 ? -40.823 -26.355 38.758 1.00 10.43 144 HIS E N 1
ATOM 7599 C CA . HIS E 1 147 ? -40.342 -27.507 39.516 1.00 10.45 144 HIS E CA 1
ATOM 7600 C C . HIS E 1 147 ? -39.148 -28.004 38.710 1.00 10.53 144 HIS E C 1
ATOM 7601 O O . HIS E 1 147 ? -39.287 -28.734 37.714 1.00 11.33 144 HIS E O 1
ATOM 7608 N N . LEU E 1 148 ? -37.973 -27.513 39.095 1.00 10.12 145 LEU E N 1
ATOM 7609 C CA . LEU E 1 148 ? -36.771 -27.654 38.305 1.00 10.71 145 LEU E CA 1
ATOM 7610 C C . LEU E 1 148 ? -36.145 -29.008 38.599 1.00 10.76 145 LEU E C 1
ATOM 7611 O O . LEU E 1 148 ? -35.838 -29.321 39.753 1.00 12.54 145 LEU E O 1
ATOM 7616 N N . VAL E 1 149 ? -35.991 -29.830 37.544 1.00 10.20 146 VAL E N 1
ATOM 7617 C CA . VAL E 1 149 ? -35.670 -31.237 37.691 1.00 10.93 146 VAL E CA 1
ATOM 7618 C C . VAL E 1 149 ? -34.153 -31.436 37.769 1.00 10.66 146 VAL E C 1
ATOM 7619 O O . VAL E 1 149 ? -33.399 -31.032 36.880 1.00 11.04 146 VAL E O 1
ATOM 7623 N N . GLU E 1 150 ? -33.688 -32.040 38.870 1.00 10.71 147 GLU E N 1
ATOM 7624 C CA . GLU E 1 150 ? -32.266 -32.345 39.022 1.00 11.23 147 GLU E CA 1
ATOM 7625 C C . GLU E 1 150 ? -31.407 -31.090 38.788 1.00 10.95 147 GLU E C 1
ATOM 7626 O O . GLU E 1 150 ? -30.346 -31.141 38.157 1.00 12.11 147 GLU E O 1
ATOM 7632 N N . GLU E 1 151 ? -31.869 -29.961 39.332 1.00 10.90 148 GLU E N 1
ATOM 7633 C CA . GLU E 1 151 ? -31.193 -28.674 39.124 1.00 10.94 148 GLU E CA 1
ATOM 7634 C C . GLU E 1 151 ? -29.858 -28.558 39.841 1.00 11.00 148 GLU E C 1
ATOM 7635 O O . GLU E 1 151 ? -28.911 -27.958 39.307 1.00 12.72 148 GLU E O 1
ATOM 7641 N N . PHE E 1 152 ? -29.789 -29.089 41.047 1.00 10.91 149 PHE E N 1
ATOM 7642 C CA . PHE E 1 152 ? -28.604 -28.899 41.888 1.00 10.65 149 PHE E CA 1
ATOM 7643 C C . PHE E 1 152 ? -28.131 -30.235 42.446 1.00 10.56 149 PHE E C 1
ATOM 7644 O O . PHE E 1 152 ? -28.949 -31.085 42.835 1.00 13.16 149 PHE E O 1
ATOM 7652 N N . PHE E 1 153 ? -26.816 -30.397 42.517 1.00 10.73 150 PHE E N 1
ATOM 7653 C CA . PHE E 1 153 ? -26.209 -31.546 43.202 1.00 11.04 150 PHE E CA 1
ATOM 7654 C C . PHE E 1 153 ? -25.987 -31.140 44.644 1.00 11.95 150 PHE E C 1
ATOM 7655 O O . PHE E 1 153 ? -25.199 -30.243 44.909 1.00 12.90 150 PHE E O 1
ATOM 7663 N N . ILE E 1 154 ? -26.718 -31.789 45.548 1.00 12.76 151 ILE E N 1
ATOM 7664 C CA . ILE E 1 154 ? -26.700 -31.430 46.961 1.00 14.02 151 ILE E CA 1
ATOM 7665 C C . ILE E 1 154 ? -26.633 -32.736 47.738 1.00 12.88 151 ILE E C 1
ATOM 7666 O O . ILE E 1 154 ? -27.475 -33.633 47.596 1.00 14.63 151 ILE E O 1
ATOM 7671 N N . ASN E 1 155 ? -25.635 -32.839 48.604 1.00 14.49 152 ASN E N 1
ATOM 7672 C CA . ASN E 1 155 ? -25.506 -34.001 49.502 1.00 16.40 152 ASN E CA 1
ATOM 7673 C C . ASN E 1 155 ? -25.545 -35.331 48.753 1.00 15.80 152 ASN E C 1
ATOM 7674 O O . ASN E 1 155 ? -26.259 -36.259 49.121 1.00 18.45 152 ASN E O 1
ATOM 7679 N N . GLY E 1 156 ? -24.762 -35.432 47.671 1.00 13.30 153 GLY E N 1
ATOM 7680 C CA . GLY E 1 156 ? -24.567 -36.711 47.035 1.00 14.39 153 GLY E CA 1
ATOM 7681 C C . GLY E 1 156 ? -25.562 -37.133 45.960 1.00 14.25 153 GLY E C 1
ATOM 7682 O O . GLY E 1 156 ? -25.464 -38.240 45.458 1.00 16.78 153 GLY E O 1
ATOM 7683 N N . ARG E 1 157 ? -26.503 -36.253 45.599 1.00 13.37 154 ARG E N 1
ATOM 7684 C CA . ARG E 1 157 ? -27.479 -36.585 44.569 1.00 14.37 154 ARG E CA 1
ATOM 7685 C C . ARG E 1 157 ? -28.023 -35.327 43.955 1.00 12.41 154 ARG E C 1
ATOM 7686 O O . ARG E 1 157 ? -27.931 -34.236 44.548 1.00 13.55 154 ARG E O 1
ATOM 7694 N N . TYR E 1 158 ? -28.567 -35.448 42.751 1.00 12.75 155 TYR E N 1
ATOM 7695 C CA . TYR E 1 158 ? -29.262 -34.321 42.149 1.00 12.92 155 TYR E CA 1
ATOM 7696 C C . TYR E 1 158 ? -30.660 -34.196 42.734 1.00 14.59 155 TYR E C 1
ATOM 7697 O O . TYR E 1 158 ? -31.383 -35.207 42.909 1.00 18.50 155 TYR E O 1
ATOM 7706 N N . GLN E 1 159 ? -31.014 -32.953 43.056 1.00 12.66 156 GLN E N 1
ATOM 7707 C CA . GLN E 1 159 ? -32.269 -32.632 43.714 1.00 13.28 156 GLN E CA 1
ATOM 7708 C C . GLN E 1 159 ? -33.093 -31.665 42.880 1.00 12.37 156 GLN E C 1
ATOM 7709 O O . GLN E 1 159 ? -32.567 -30.816 42.151 1.00 12.62 156 GLN E O 1
ATOM 7715 N N . ASP E 1 160 ? -34.407 -31.808 43.064 1.00 11.59 157 ASP E N 1
ATOM 7716 C CA . ASP E 1 160 ? -35.350 -30.915 42.421 1.00 11.26 157 ASP E CA 1
ATOM 7717 C C . ASP E 1 160 ? -35.617 -29.716 43.343 1.00 11.78 157 ASP E C 1
ATOM 7718 O O . ASP E 1 160 ? -35.595 -29.836 44.582 1.00 12.50 157 ASP E O 1
ATOM 7723 N N . VAL E 1 161 ? -35.916 -28.573 42.732 1.00 11.09 158 VAL E N 1
ATOM 7724 C CA . VAL E 1 161 ? -36.262 -27.360 43.486 1.00 12.21 158 VAL E CA 1
ATOM 7725 C C . VAL E 1 161 ? -37.508 -26.720 42.932 1.00 11.98 158 VAL E C 1
ATOM 7726 O O . VAL E 1 161 ? -37.763 -26.780 41.720 1.00 14.50 158 VAL E O 1
ATOM 7730 N N . LYS E 1 162 ? -38.272 -26.079 43.812 1.00 11.16 159 LYS E N 1
ATOM 7731 C CA . LYS E 1 162 ? -39.317 -25.188 43.354 1.00 11.16 159 LYS E CA 1
ATOM 7732 C C . LYS E 1 162 ? -38.718 -23.815 43.086 1.00 11.64 159 LYS E C 1
ATOM 7733 O O . LYS E 1 162 ? -37.885 -23.336 43.853 1.00 12.96 159 LYS E O 1
ATOM 7739 N N . ARG E 1 163 ? -39.168 -23.185 41.992 1.00 10.28 160 ARG E N 1
ATOM 7740 C CA . ARG E 1 163 ? -38.977 -21.749 41.798 1.00 9.73 160 ARG E CA 1
ATOM 7741 C C . ARG E 1 163 ? -40.319 -21.105 42.150 1.00 9.56 160 ARG E C 1
ATOM 7742 O O . ARG E 1 163 ? -41.360 -21.554 41.665 1.00 10.54 160 ARG E O 1
ATOM 7750 N N . MET E 1 164 ? -40.280 -20.111 43.027 1.00 9.57 161 MET E N 1
ATOM 7751 C CA . MET E 1 164 ? -41.484 -19.474 43.544 1.00 10.05 161 MET E CA 1
ATOM 7752 C C . MET E 1 164 ? -41.354 -17.962 43.368 1.00 10.07 161 MET E C 1
ATOM 7753 O O . MET E 1 164 ? -40.240 -17.428 43.434 1.00 10.18 161 MET E O 1
ATOM 7758 N N . TYR E 1 165 ? -42.479 -17.270 43.209 1.00 9.73 162 TYR E N 1
ATOM 7759 C CA . TYR E 1 165 ? -42.421 -15.823 42.945 1.00 10.45 162 TYR E CA 1
ATOM 7760 C C . TYR E 1 165 ? -43.554 -15.072 43.617 1.00 9.78 162 TYR E C 1
ATOM 7761 O O . TYR E 1 165 ? -44.612 -15.650 43.935 1.00 10.80 162 TYR E O 1
ATOM 7770 N N . ILE E 1 166 ? -43.346 -13.763 43.718 1.00 9.96 163 ILE E N 1
ATOM 7771 C CA . ILE E 1 166 ? -44.397 -12.819 44.070 1.00 10.61 163 ILE E CA 1
ATOM 7772 C C . ILE E 1 166 ? -44.143 -11.538 43.260 1.00 11.00 163 ILE E C 1
ATOM 7773 O O . ILE E 1 166 ? -43.001 -11.119 43.051 1.00 11.15 163 ILE E O 1
ATOM 7778 N N . LEU E 1 167 ? -45.251 -10.925 42.814 1.00 11.31 164 LEU E N 1
ATOM 7779 C CA . LEU E 1 167 ? -45.199 -9.654 42.089 1.00 11.68 164 LEU E CA 1
ATOM 7780 C C . LEU E 1 167 ? -45.502 -8.453 42.969 1.00 11.94 164 LEU E C 1
ATOM 7781 O O . LEU E 1 167 ? -46.214 -8.548 43.955 1.00 13.41 164 LEU E O 1
ATOM 7786 N N . GLN E 1 168 ? -45.012 -7.289 42.561 1.00 12.89 165 GLN E N 1
ATOM 7787 C CA . GLN E 1 168 ? -45.242 -6.020 43.260 1.00 14.12 165 GLN E CA 1
ATOM 7788 C C . GLN E 1 168 ? -46.749 -5.774 43.453 1.00 15.39 165 GLN E C 1
ATOM 7789 O O . GLN E 1 168 ? -47.187 -5.337 44.519 1.00 16.72 165 GLN E O 1
ATOM 7795 N N . SER E 1 169 ? -47.524 -6.039 42.403 1.00 16.82 166 SER E N 1
ATOM 7796 C CA . SER E 1 169 ? -48.980 -5.836 42.454 1.00 18.03 166 SER E CA 1
ATOM 7797 C C . SER E 1 169 ? -49.628 -6.691 43.547 1.00 17.17 166 SER E C 1
ATOM 7798 O O . SER E 1 169 ? -50.498 -6.238 44.267 1.00 21.32 166 SER E O 1
ATOM 7801 N N . LYS E 1 170 ? -49.211 -7.937 43.669 1.00 17.19 167 LYS E N 1
ATOM 7802 C CA . LYS E 1 170 ? -49.768 -8.806 44.697 1.00 16.88 167 LYS E CA 1
ATOM 7803 C C . LYS E 1 170 ? -49.388 -8.325 46.092 1.00 16.71 167 LYS E C 1
ATOM 7804 O O . LYS E 1 170 ? -50.208 -8.273 47.008 1.00 18.16 167 LYS E O 1
ATOM 7810 N N . TYR E 1 171 ? -48.122 -7.948 46.245 1.00 16.24 168 TYR E N 1
ATOM 7811 C CA . TYR E 1 171 ? -47.629 -7.466 47.547 1.00 16.47 168 TYR E CA 1
ATOM 7812 C C . TYR E 1 171 ? -48.354 -6.196 47.997 1.00 17.39 168 TYR E C 1
ATOM 7813 O O . TYR E 1 171 ? -48.720 -6.057 49.159 1.00 18.75 168 TYR E O 1
ATOM 7822 N N . LEU E 1 172 ? -48.541 -5.247 47.072 1.00 18.50 169 LEU E N 1
ATOM 7823 C CA . LEU E 1 172 ? -49.214 -3.993 47.374 1.00 20.59 169 LEU E CA 1
ATOM 7824 C C . LEU E 1 172 ? -50.727 -4.119 47.337 1.00 22.04 169 LEU E C 1
ATOM 7825 O O . LEU E 1 172 ? -51.468 -3.197 47.651 1.00 24.54 169 LEU E O 1
ATOM 7830 N N . ASN E 1 173 ? -51.275 -5.279 46.944 1.00 21.29 170 ASN E N 1
ATOM 7831 C CA . ASN E 1 173 ? -52.681 -5.589 46.874 1.00 27.89 170 ASN E CA 1
ATOM 7832 C C . ASN E 1 173 ? -53.416 -4.925 45.669 1.00 31.68 170 ASN E C 1
ATOM 7833 O O . ASN E 1 173 ? -54.590 -4.586 45.733 1.00 35.56 170 ASN E O 1
ATOM 7838 N N . ARG E 1 174 ? -52.676 -4.668 44.589 1.00 29.23 171 ARG E N 1
ATOM 7839 C CA . ARG E 1 174 ? -53.203 -4.002 43.383 1.00 32.74 171 ARG E CA 1
ATOM 7840 C C . ARG E 1 174 ? -53.947 -4.973 42.454 1.00 43.23 171 ARG E C 1
ATOM 7841 O O . ARG E 1 174 ? -53.373 -5.946 41.954 1.00 46.53 171 ARG E O 1
ATOM 7849 N N . GLN F 1 7 ? -88.806 -37.465 104.305 1.00 50.74 4 GLN F N 1
ATOM 7850 C CA . GLN F 1 7 ? -87.500 -36.882 104.717 1.00 45.39 4 GLN F CA 1
ATOM 7851 C C . GLN F 1 7 ? -86.978 -35.833 103.710 1.00 46.51 4 GLN F C 1
ATOM 7852 O O . GLN F 1 7 ? -87.394 -34.695 103.847 1.00 60.59 4 GLN F O 1
ATOM 7858 N N . LEU F 1 8 ? -86.215 -36.178 102.663 1.00 45.56 5 LEU F N 1
ATOM 7859 C CA . LEU F 1 8 ? -85.856 -35.235 101.638 1.00 31.50 5 LEU F CA 1
ATOM 7860 C C . LEU F 1 8 ? -87.010 -35.103 100.633 1.00 30.21 5 LEU F C 1
ATOM 7861 O O . LEU F 1 8 ? -87.566 -36.120 100.152 1.00 34.90 5 LEU F O 1
ATOM 7866 N N . THR F 1 9 ? -87.321 -33.859 100.281 1.00 28.02 6 THR F N 1
ATOM 7867 C CA . THR F 1 9 ? -88.271 -33.584 99.215 1.00 27.17 6 THR F CA 1
ATOM 7868 C C . THR F 1 9 ? -87.629 -32.787 98.080 1.00 22.75 6 THR F C 1
ATOM 7869 O O . THR F 1 9 ? -86.741 -31.961 98.276 1.00 22.25 6 THR F O 1
ATOM 7873 N N A LEU F 1 10 ? -88.057 -33.148 96.870 0.50 19.90 7 LEU F N 1
ATOM 7874 N N B LEU F 1 10 ? -88.215 -32.944 96.930 0.50 19.63 7 LEU F N 1
ATOM 7875 C CA A LEU F 1 10 ? -87.766 -32.366 95.664 0.50 16.49 7 LEU F CA 1
ATOM 7876 C CA B LEU F 1 10 ? -87.722 -32.367 95.720 0.50 16.51 7 LEU F CA 1
ATOM 7877 C C A LEU F 1 10 ? -88.916 -31.425 95.388 0.50 14.61 7 LEU F C 1
ATOM 7878 C C B LEU F 1 10 ? -88.852 -31.475 95.215 0.50 14.87 7 LEU F C 1
ATOM 7879 O O A LEU F 1 10 ? -90.104 -31.832 95.491 0.50 16.67 7 LEU F O 1
ATOM 7880 O O B LEU F 1 10 ? -89.932 -32.000 94.934 0.50 15.02 7 LEU F O 1
ATOM 7889 N N . ARG F 1 11 ? -88.616 -30.162 95.080 1.00 12.41 8 ARG F N 1
ATOM 7890 C CA . ARG F 1 11 ? -89.667 -29.235 94.695 1.00 12.58 8 ARG F CA 1
ATOM 7891 C C . ARG F 1 11 ? -89.133 -28.243 93.699 1.00 12.11 8 ARG F C 1
ATOM 7892 O O . ARG F 1 11 ? -87.931 -28.038 93.576 1.00 12.00 8 ARG F O 1
ATOM 7900 N N . ALA F 1 12 ? -90.033 -27.565 93.003 1.00 11.60 9 ALA F N 1
ATOM 7901 C CA . ALA F 1 12 ? -89.633 -26.560 92.028 1.00 11.20 9 ALA F CA 1
ATOM 7902 C C . ALA F 1 12 ? -88.821 -25.457 92.693 1.00 11.05 9 ALA F C 1
ATOM 7903 O O . ALA F 1 12 ? -89.126 -25.001 93.826 1.00 11.81 9 ALA F O 1
ATOM 7905 N N . LEU F 1 13 ? -87.809 -24.996 91.971 1.00 11.21 10 LEU F N 1
ATOM 7906 C CA . LEU F 1 13 ? -87.052 -23.809 92.351 1.00 11.54 10 LEU F CA 1
ATOM 7907 C C . LEU F 1 13 ? -87.988 -22.610 92.444 1.00 11.23 10 LEU F C 1
ATOM 7908 O O . LEU F 1 13 ? -88.865 -22.399 91.581 1.00 13.67 10 LEU F O 1
ATOM 7913 N N . GLU F 1 14 ? -87.763 -21.782 93.450 1.00 11.36 11 GLU F N 1
ATOM 7914 C CA . GLU F 1 14 ? -88.532 -20.560 93.664 1.00 11.54 11 GLU F CA 1
ATOM 7915 C C . GLU F 1 14 ? -87.579 -19.374 93.861 1.00 11.60 11 GLU F C 1
ATOM 7916 O O . GLU F 1 14 ? -86.380 -19.554 94.179 1.00 12.40 11 GLU F O 1
ATOM 7922 N N . ARG F 1 15 ? -88.120 -18.159 93.771 1.00 12.38 12 ARG F N 1
ATOM 7923 C CA . ARG F 1 15 ? -87.303 -16.971 93.881 1.00 12.56 12 ARG F CA 1
ATOM 7924 C C . ARG F 1 15 ? -86.561 -16.885 95.223 1.00 12.82 12 ARG F C 1
ATOM 7925 O O . ARG F 1 15 ? -85.385 -16.461 95.282 1.00 14.50 12 ARG F O 1
ATOM 7933 N N . GLY F 1 16 ? -87.219 -17.342 96.290 1.00 13.91 13 GLY F N 1
ATOM 7934 C CA . GLY F 1 16 ? -86.590 -17.326 97.591 1.00 14.29 13 GLY F CA 1
ATOM 7935 C C . GLY F 1 16 ? -85.410 -18.240 97.789 1.00 13.77 13 GLY F C 1
ATOM 7936 O O . GLY F 1 16 ? -84.733 -18.162 98.799 1.00 17.32 13 GLY F O 1
ATOM 7937 N N . ASP F 1 17 ? -85.198 -19.166 96.845 1.00 13.18 14 ASP F N 1
ATOM 7938 C CA . ASP F 1 17 ? -84.096 -20.099 96.869 1.00 13.27 14 ASP F CA 1
ATOM 7939 C C . ASP F 1 17 ? -82.862 -19.561 96.152 1.00 12.89 14 ASP F C 1
ATOM 7940 O O . ASP F 1 17 ? -81.796 -20.222 96.167 1.00 14.52 14 ASP F O 1
ATOM 7945 N N . LEU F 1 18 ? -82.959 -18.374 95.537 1.00 13.38 15 LEU F N 1
ATOM 7946 C CA . LEU F 1 18 ? -81.860 -17.928 94.683 1.00 14.05 15 LEU F CA 1
ATOM 7947 C C . LEU F 1 18 ? -80.579 -17.602 95.447 1.00 12.95 15 LEU F C 1
ATOM 7948 O O . LEU F 1 18 ? -79.482 -17.763 94.909 1.00 13.50 15 LEU F O 1
ATOM 7953 N N . ARG F 1 19 ? -80.693 -17.134 96.725 1.00 13.87 16 ARG F N 1
ATOM 7954 C CA . ARG F 1 19 ? -79.467 -16.884 97.469 1.00 13.27 16 ARG F CA 1
ATOM 7955 C C . ARG F 1 19 ? -78.691 -18.171 97.720 1.00 13.16 16 ARG F C 1
ATOM 7956 O O . ARG F 1 19 ? -77.484 -18.162 97.698 1.00 14.00 16 ARG F O 1
ATOM 7964 N N . PHE F 1 20 ? -79.405 -19.286 97.936 1.00 13.94 17 PHE F N 1
ATOM 7965 C CA . PHE F 1 20 ? -78.777 -20.592 98.099 1.00 14.14 17 PHE F CA 1
ATOM 7966 C C . PHE F 1 20 ? -78.005 -20.966 96.827 1.00 13.56 17 PHE F C 1
ATOM 7967 O O . PHE F 1 20 ? -76.834 -21.370 96.894 1.00 15.51 17 PHE F O 1
ATOM 7975 N N A ILE F 1 21 ? -78.651 -20.813 95.675 0.50 14.19 18 ILE F N 1
ATOM 7976 N N B ILE F 1 21 ? -78.628 -20.801 95.679 0.50 13.95 18 ILE F N 1
ATOM 7977 C CA A ILE F 1 21 ? -77.999 -21.122 94.406 0.50 15.95 18 ILE F CA 1
ATOM 7978 C CA B ILE F 1 21 ? -77.976 -21.100 94.398 0.50 15.09 18 ILE F CA 1
ATOM 7979 C C A ILE F 1 21 ? -76.757 -20.229 94.179 0.50 13.68 18 ILE F C 1
ATOM 7980 C C B ILE F 1 21 ? -76.778 -20.201 94.135 0.50 13.67 18 ILE F C 1
ATOM 7981 O O A ILE F 1 21 ? -75.665 -20.698 93.779 0.50 13.82 18 ILE F O 1
ATOM 7982 O O B ILE F 1 21 ? -75.732 -20.645 93.685 0.50 14.34 18 ILE F O 1
ATOM 7991 N N . HIS F 1 22 ? -76.924 -18.927 94.484 1.00 13.25 19 HIS F N 1
ATOM 7992 C CA . HIS F 1 22 ? -75.834 -17.983 94.307 1.00 12.97 19 HIS F CA 1
ATOM 7993 C C . HIS F 1 22 ? -74.605 -18.380 95.137 1.00 13.25 19 HIS F C 1
ATOM 7994 O O . HIS F 1 22 ? -73.468 -18.293 94.675 1.00 13.21 19 HIS F O 1
ATOM 8001 N N . ASN F 1 23 ? -74.836 -18.817 96.368 1.00 13.60 20 ASN F N 1
ATOM 8002 C CA . ASN F 1 23 ? -73.736 -19.226 97.223 1.00 14.25 20 ASN F CA 1
ATOM 8003 C C . ASN F 1 23 ? -73.007 -20.430 96.657 1.00 14.66 20 ASN F C 1
ATOM 8004 O O . ASN F 1 23 ? -71.775 -20.472 96.633 1.00 15.57 20 ASN F O 1
ATOM 8009 N N . LEU F 1 24 ? -73.781 -21.413 96.149 1.00 14.25 21 LEU F N 1
ATOM 8010 C CA . LEU F 1 24 ? -73.151 -22.559 95.510 1.00 15.02 21 LEU F CA 1
ATOM 8011 C C . LEU F 1 24 ? -72.329 -22.192 94.272 1.00 15.15 21 LEU F C 1
ATOM 8012 O O . LEU F 1 24 ? -71.276 -22.756 94.020 1.00 16.17 21 LEU F O 1
ATOM 8017 N N . ASN F 1 25 ? -72.840 -21.234 93.503 1.00 14.73 22 ASN F N 1
ATOM 8018 C CA . ASN F 1 25 ? -72.143 -20.638 92.391 1.00 12.94 22 ASN F CA 1
ATOM 8019 C C . ASN F 1 25 ? -70.892 -19.876 92.663 1.00 13.19 22 ASN F C 1
ATOM 8020 O O . ASN F 1 25 ? -70.101 -19.694 91.727 1.00 13.21 22 ASN F O 1
ATOM 8025 N N . ASN F 1 26 ? -70.601 -19.579 93.928 1.00 13.19 23 ASN F N 1
ATOM 8026 C CA . ASN F 1 26 ? -69.308 -18.974 94.334 1.00 13.34 23 ASN F CA 1
ATOM 8027 C C . ASN F 1 26 ? -68.301 -20.014 94.873 1.00 14.23 23 ASN F C 1
ATOM 8028 O O . ASN F 1 26 ? -67.220 -19.666 95.292 1.00 16.08 23 ASN F O 1
ATOM 8033 N N . ASN F 1 27 ? -68.652 -21.305 94.714 1.00 14.72 24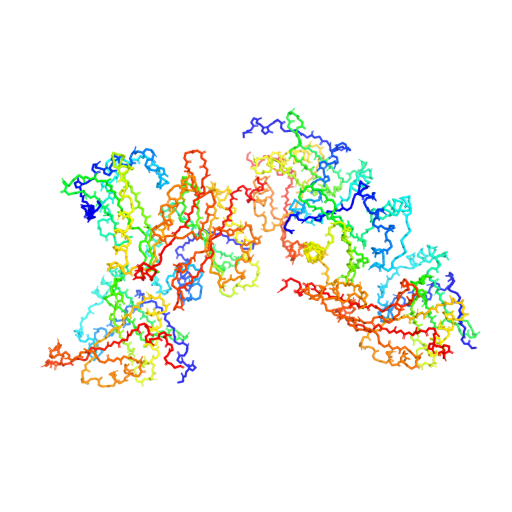 ASN F N 1
ATOM 8034 C CA . ASN F 1 27 ? -67.754 -22.405 95.016 1.00 15.33 24 ASN F CA 1
ATOM 8035 C C . ASN F 1 27 ? -67.349 -22.959 93.653 1.00 15.68 24 ASN F C 1
ATOM 8036 O O . ASN F 1 27 ? -68.126 -23.618 92.905 1.00 15.18 24 ASN F O 1
ATOM 8041 N N . ARG F 1 28 ? -66.112 -22.711 93.287 1.00 15.90 25 ARG F N 1
ATOM 8042 C CA . ARG F 1 28 ? -65.605 -23.142 91.985 1.00 15.44 25 ARG F CA 1
ATOM 8043 C C . ARG F 1 28 ? -65.577 -24.642 91.880 1.00 16.08 25 ARG F C 1
ATOM 8044 O O . ARG F 1 28 ? -65.792 -25.132 90.796 1.00 17.44 25 ARG F O 1
ATOM 8052 N N . ASN F 1 29 ? -65.334 -25.387 92.928 1.00 17.03 26 ASN F N 1
ATOM 8053 C CA . ASN F 1 29 ? -65.311 -26.840 92.834 1.00 19.82 26 ASN F CA 1
ATOM 8054 C C . ASN F 1 29 ? -66.701 -27.365 92.511 1.00 20.92 26 ASN F C 1
ATOM 8055 O O . ASN F 1 29 ? -66.871 -28.179 91.567 1.00 21.54 26 ASN F O 1
ATOM 8060 N N A ILE F 1 30 ? -67.705 -26.864 93.188 0.50 17.54 27 ILE F N 1
ATOM 8061 N N B ILE F 1 30 ? -67.718 -26.878 93.225 0.50 17.66 27 ILE F N 1
ATOM 8062 C CA A ILE F 1 30 ? -69.091 -27.276 92.914 0.50 17.36 27 ILE F CA 1
ATOM 8063 C CA B ILE F 1 30 ? -69.108 -27.269 92.931 0.50 17.60 27 ILE F CA 1
ATOM 8064 C C A ILE F 1 30 ? -69.496 -26.926 91.461 0.50 16.39 27 ILE F C 1
ATOM 8065 C C B ILE F 1 30 ? -69.521 -26.925 91.487 0.50 16.06 27 ILE F C 1
ATOM 8066 O O A ILE F 1 30 ? -70.012 -27.787 90.730 0.50 18.34 27 ILE F O 1
ATOM 8067 O O B ILE F 1 30 ? -70.098 -27.746 90.789 0.50 16.64 27 ILE F O 1
ATOM 8076 N N . MET F 1 31 ? -69.208 -25.715 91.029 1.00 14.79 28 MET F N 1
ATOM 8077 C CA . MET F 1 31 ? -69.596 -25.299 89.680 1.00 14.74 28 MET F CA 1
ATOM 8078 C C . MET F 1 31 ? -68.871 -26.083 88.544 1.00 14.99 28 MET F C 1
ATOM 8079 O O . MET F 1 31 ? -69.445 -26.363 87.469 1.00 14.99 28 MET F O 1
ATOM 8084 N N . SER F 1 32 ? -67.651 -26.529 88.859 1.00 15.62 29 SER F N 1
ATOM 8085 C CA . SER F 1 32 ? -66.899 -27.325 87.893 1.00 18.05 29 SER F CA 1
ATOM 8086 C C . SER F 1 32 ? -67.568 -28.643 87.615 1.00 17.07 29 SER F C 1
ATOM 8087 O O . SER F 1 32 ? -67.408 -29.151 86.503 1.00 18.55 29 SER F O 1
ATOM 8090 N N . TYR F 1 33 ? -68.331 -29.206 88.554 1.00 16.63 30 TYR F N 1
ATOM 8091 C CA . TYR F 1 33 ? -69.085 -30.444 88.342 1.00 16.95 30 TYR F CA 1
ATOM 8092 C C . TYR F 1 33 ? -70.167 -30.293 87.300 1.00 18.88 30 TYR F C 1
ATOM 8093 O O . TYR F 1 33 ? -70.600 -31.315 86.724 1.00 22.34 30 TYR F O 1
ATOM 8102 N N A TRP F 1 34 ? -70.640 -29.035 87.114 0.50 17.23 31 TRP F N 1
ATOM 8103 N N B TRP F 1 34 ? -70.631 -29.106 86.982 0.50 17.97 31 TRP F N 1
ATOM 8104 C CA A TRP F 1 34 ? -71.630 -28.732 86.096 0.50 15.94 31 TRP F CA 1
ATOM 8105 C CA B TRP F 1 34 ? -71.536 -29.031 85.855 0.50 18.43 31 TRP F CA 1
ATOM 8106 C C A TRP F 1 34 ? -71.023 -28.097 84.836 0.50 15.90 31 TRP F C 1
ATOM 8107 C C B TRP F 1 34 ? -71.041 -28.102 84.804 0.50 16.59 31 TRP F C 1
ATOM 8108 O O A TRP F 1 34 ? -71.773 -27.670 83.978 0.50 16.94 31 TRP F O 1
ATOM 8109 O O B TRP F 1 34 ? -71.792 -27.679 83.929 0.50 17.65 31 TRP F O 1
ATOM 8130 N N . PHE F 1 35 ? -69.729 -27.882 84.829 1.00 14.62 32 PHE F N 1
ATOM 8131 C CA . PHE F 1 35 ? -69.035 -27.221 83.712 1.00 15.67 32 PHE F CA 1
ATOM 8132 C C . PHE F 1 35 ? -69.592 -25.832 83.466 1.00 15.96 32 PHE F C 1
ATOM 8133 O O . PHE F 1 35 ? -69.653 -25.344 82.312 1.00 19.54 32 PHE F O 1
ATOM 8141 N N . GLU F 1 36 ? -69.944 -25.176 84.611 1.00 15.33 33 GLU F N 1
ATOM 8142 C CA . GLU F 1 36 ? -70.546 -23.854 84.540 1.00 16.91 33 GLU F CA 1
ATOM 8143 C C . GLU F 1 36 ? -69.625 -22.808 85.100 1.00 14.83 33 GLU F C 1
ATOM 8144 O O . GLU F 1 36 ? -68.939 -23.161 86.078 1.00 15.95 33 GLU F O 1
ATOM 8150 N N . GLU F 1 37 ? -69.615 -21.609 84.537 1.00 13.86 34 GLU F N 1
ATOM 8151 C CA . GLU F 1 37 ? -68.685 -20.618 84.987 1.00 12.90 34 GLU F CA 1
ATOM 8152 C C . GLU F 1 37 ? -69.122 -20.086 86.399 1.00 12.13 34 GLU F C 1
ATOM 8153 O O . GLU F 1 37 ? -70.251 -19.667 86.550 1.00 13.94 34 GLU F O 1
ATOM 8159 N N . PRO F 1 38 ? -68.203 -20.097 87.410 1.00 12.14 35 PRO F N 1
ATOM 8160 C CA . PRO F 1 38 ? -68.573 -19.688 88.722 1.00 12.33 35 PRO F CA 1
ATOM 8161 C C . PRO F 1 38 ? -68.602 -18.177 88.809 1.00 12.94 35 PRO F C 1
ATOM 8162 O O . PRO F 1 38 ? -68.203 -17.444 87.876 1.00 14.05 35 PRO F O 1
ATOM 8166 N N . TYR F 1 39 ? -69.018 -17.684 89.945 1.00 12.24 36 TYR F N 1
ATOM 8167 C CA . TYR F 1 39 ? -68.964 -16.245 90.276 1.00 12.54 36 TYR F CA 1
ATOM 8168 C C . TYR F 1 39 ? -69.895 -15.356 89.459 1.00 12.92 36 TYR F C 1
ATOM 8169 O O . TYR F 1 39 ? -69.615 -14.191 89.214 1.00 15.11 36 TYR F O 1
ATOM 8178 N N . GLU F 1 40 ? -71.050 -15.911 89.111 1.00 13.32 37 GLU F N 1
ATOM 8179 C CA . GLU F 1 40 ? -72.124 -15.115 88.509 1.00 12.97 37 GLU F CA 1
ATOM 8180 C C . GLU F 1 40 ? -72.769 -14.170 89.501 1.00 11.91 37 GLU F C 1
ATOM 8181 O O . GLU F 1 40 ? -72.976 -14.525 90.687 1.00 12.52 37 GLU F O 1
ATOM 8187 N N . SER F 1 41 ? -73.093 -12.941 89.064 1.00 12.04 38 SER F N 1
ATOM 8188 C CA . SER F 1 41 ? -73.779 -12.013 89.939 1.00 11.95 38 SER F CA 1
ATOM 8189 C C . SER F 1 41 ? -75.142 -12.541 90.374 1.00 11.91 38 SER F C 1
ATOM 8190 O O . SER F 1 41 ? -75.838 -13.207 89.570 1.00 12.65 38 SER F O 1
ATOM 8193 N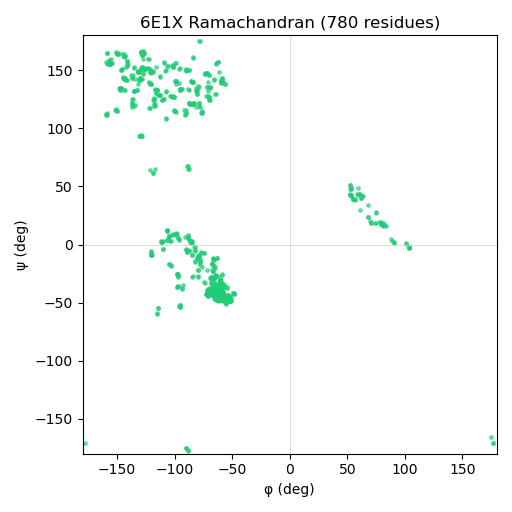 N . PHE F 1 42 ? -75.577 -12.192 91.580 1.00 13.10 39 PHE F N 1
ATOM 8194 C CA . PHE F 1 42 ? -76.926 -12.497 91.983 1.00 11.78 39 PHE F CA 1
ATOM 8195 C C . PHE F 1 42 ? -77.946 -11.951 90.965 1.00 12.78 39 PHE F C 1
ATOM 8196 O O . PHE F 1 42 ? -78.956 -12.606 90.668 1.00 13.13 39 PHE F O 1
ATOM 8204 N N . ASP F 1 43 ? -77.659 -10.756 90.398 1.00 12.67 40 ASP F N 1
ATOM 8205 C CA . ASP F 1 43 ? -78.625 -10.159 89.506 1.00 12.54 40 ASP F CA 1
ATOM 8206 C C . ASP F 1 43 ? -78.675 -10.877 88.142 1.00 12.48 40 ASP F C 1
ATOM 8207 O O . ASP F 1 43 ? -79.728 -10.953 87.511 1.00 12.95 40 ASP F O 1
ATOM 8212 N N . GLU F 1 44 ? -77.554 -11.401 87.665 1.00 12.92 41 GLU F N 1
ATOM 8213 C CA . GLU F 1 44 ? -77.576 -12.221 86.451 1.00 12.39 41 GLU F CA 1
ATOM 8214 C C . GLU F 1 44 ? -78.415 -13.481 86.710 1.00 12.51 41 GLU F C 1
ATOM 8215 O O . GLU F 1 44 ? -79.263 -13.846 85.918 1.00 12.24 41 GLU F O 1
ATOM 8221 N N . LEU F 1 45 ? -78.172 -14.145 87.820 1.00 12.69 42 LEU F N 1
ATOM 8222 C CA . LEU F 1 45 ? -78.914 -15.378 88.195 1.00 13.15 42 LEU F CA 1
ATOM 8223 C C . LEU F 1 45 ? -80.423 -15.084 88.282 1.00 12.23 42 LEU F C 1
ATOM 8224 O O . LEU F 1 45 ? -81.247 -15.836 87.754 1.00 12.91 42 LEU F O 1
ATOM 8229 N N . GLU F 1 46 ? -80.801 -13.994 88.953 1.00 12.29 43 GLU F N 1
ATOM 8230 C CA . GLU F 1 46 ? -82.185 -13.659 89.102 1.00 11.90 43 GLU F CA 1
ATOM 8231 C C . GLU F 1 46 ? -82.876 -13.295 87.763 1.00 11.93 43 GLU F C 1
ATOM 8232 O O . GLU F 1 46 ? -83.994 -13.717 87.469 1.00 12.79 43 GLU F O 1
ATOM 8238 N N . GLU F 1 47 ? -82.176 -12.513 86.947 1.00 11.28 44 GLU F N 1
ATOM 8239 C CA . GLU F 1 47 ? -82.746 -12.151 85.661 1.00 12.67 44 GLU F CA 1
ATOM 8240 C C . GLU F 1 47 ? -82.840 -13.362 84.711 1.00 12.23 44 GLU F C 1
ATOM 8241 O O . GLU F 1 47 ? -83.774 -13.453 83.928 1.00 13.31 44 GLU F O 1
ATOM 8247 N N . LEU F 1 48 ? -81.922 -14.295 84.777 1.00 12.07 45 LEU F N 1
ATOM 8248 C CA . LEU F 1 48 ? -82.030 -15.554 84.013 1.00 12.61 45 LEU F CA 1
ATOM 8249 C C . LEU F 1 48 ? -83.183 -16.388 84.530 1.00 12.56 45 LEU F C 1
ATOM 8250 O O . LEU F 1 48 ? -83.922 -16.970 83.741 1.00 12.86 45 LEU F O 1
ATOM 8255 N N . TYR F 1 49 ? -83.352 -16.461 85.849 1.00 12.29 46 TYR F N 1
ATOM 8256 C CA . TYR F 1 49 ? -84.522 -17.152 86.427 1.00 11.82 46 TYR F CA 1
ATOM 8257 C C . TYR F 1 49 ? -85.803 -16.521 85.849 1.00 11.88 46 TYR F C 1
ATOM 8258 O O . TYR F 1 49 ? -86.697 -17.234 85.366 1.00 12.23 46 TYR F O 1
ATOM 8267 N N . ASN F 1 50 ? -85.875 -15.193 85.831 1.00 12.08 47 ASN F N 1
ATOM 8268 C CA . ASN F 1 50 ? -87.059 -14.524 85.324 1.00 12.99 47 ASN F CA 1
ATOM 8269 C C . ASN F 1 50 ? -87.301 -14.879 83.828 1.00 14.33 47 ASN F C 1
ATOM 8270 O O . ASN F 1 50 ? -88.422 -15.138 83.403 1.00 14.40 47 ASN F O 1
ATOM 8275 N N . LYS F 1 51 ? -86.232 -14.874 83.049 1.00 13.46 48 LYS F N 1
ATOM 8276 C CA . LYS F 1 51 ? -86.316 -15.117 81.612 1.00 13.65 48 LYS F CA 1
ATOM 8277 C C . LYS F 1 51 ? -86.875 -16.501 81.303 1.00 13.10 48 LYS F C 1
ATOM 8278 O O . LYS F 1 51 ? -87.591 -16.682 80.305 1.00 16.48 48 LYS F O 1
ATOM 8284 N N . HIS F 1 52 ? -86.554 -17.481 82.148 1.00 12.58 49 HIS F N 1
ATOM 8285 C CA . HIS F 1 52 ? -86.907 -18.875 81.885 1.00 12.06 49 HIS F CA 1
ATOM 8286 C C . HIS F 1 52 ? -88.131 -19.384 82.647 1.00 10.77 49 HIS F C 1
ATOM 8287 O O . HIS F 1 52 ? -88.403 -20.583 82.611 1.00 11.59 49 HIS F O 1
ATOM 8294 N N A ILE F 1 53 ? -88.904 -18.497 83.294 0.50 11.41 50 ILE F N 1
ATOM 8295 N N B ILE F 1 53 ? -88.869 -18.481 83.292 0.50 11.40 50 ILE F N 1
ATOM 8296 C CA A ILE F 1 53 ? -90.083 -18.936 84.044 0.50 11.54 50 ILE F CA 1
ATOM 8297 C CA B ILE F 1 53 ? -90.063 -18.899 84.034 0.50 11.89 50 ILE F CA 1
ATOM 8298 C C A ILE F 1 53 ? -90.975 -19.862 83.224 0.50 12.04 50 ILE F C 1
ATOM 8299 C C B ILE F 1 53 ? -90.964 -19.844 83.230 0.50 12.08 50 ILE F C 1
ATOM 8300 O O A ILE F 1 53 ? -91.417 -20.891 83.719 0.50 12.16 50 ILE F O 1
ATOM 8301 O O B ILE F 1 53 ? -91.366 -20.883 83.735 0.50 12.02 50 ILE F O 1
ATOM 8310 N N . HIS F 1 54 ? -91.237 -19.503 81.969 1.00 11.79 51 HIS F N 1
ATOM 8311 C CA . HIS F 1 54 ? -92.157 -20.265 81.114 1.00 12.19 51 HIS F CA 1
ATOM 8312 C C . HIS F 1 54 ? -91.436 -21.196 80.144 1.00 13.22 51 HIS F C 1
ATOM 8313 O O . HIS F 1 54 ? -92.079 -21.786 79.285 1.00 15.78 51 HIS F O 1
ATOM 8320 N N . ASP F 1 55 ? -90.127 -21.405 80.328 1.00 11.96 52 ASP F N 1
ATOM 8321 C CA . ASP F 1 55 ? -89.366 -22.242 79.413 1.00 11.96 52 ASP F CA 1
ATOM 8322 C C . ASP F 1 55 ? -89.662 -23.705 79.721 1.00 11.95 52 ASP F C 1
ATOM 8323 O O . ASP F 1 55 ? -89.294 -24.227 80.770 1.00 13.06 52 ASP F O 1
ATOM 8328 N N . ASN F 1 56 ? -90.322 -24.381 78.783 1.00 12.48 53 ASN F N 1
ATOM 8329 C CA . ASN F 1 56 ? -90.715 -25.752 78.956 1.00 12.01 53 ASN F CA 1
ATOM 8330 C C . ASN F 1 56 ? -89.562 -26.763 78.785 1.00 11.59 53 ASN F C 1
ATOM 8331 O O . ASN F 1 56 ? -89.739 -27.951 79.053 1.00 12.73 53 ASN F O 1
ATOM 8336 N N . ALA F 1 57 ? -88.399 -26.288 78.367 1.00 11.78 54 ALA F N 1
ATOM 8337 C CA . ALA F 1 57 ? -87.245 -27.143 78.144 1.00 11.93 54 ALA F CA 1
ATOM 8338 C C . ALA F 1 57 ? -86.404 -27.426 79.387 1.00 11.77 54 ALA F C 1
ATOM 8339 O O . ALA F 1 57 ? -85.383 -28.084 79.274 1.00 13.05 54 ALA F O 1
ATOM 8341 N N . GLU F 1 58 ? -86.809 -26.933 80.556 1.00 11.12 55 GLU F N 1
ATOM 8342 C CA . GLU F 1 58 ? -86.085 -27.216 81.795 1.00 12.05 55 GLU F CA 1
ATOM 8343 C C . GLU F 1 58 ? -87.043 -27.424 82.938 1.00 11.22 55 GLU F C 1
ATOM 8344 O O . GLU F 1 58 ? -88.173 -26.902 82.945 1.00 11.95 55 GLU F O 1
ATOM 8350 N N . ARG F 1 59 ? -86.577 -28.201 83.916 1.00 11.33 56 ARG F N 1
ATOM 8351 C CA . ARG F 1 59 ? -87.222 -28.332 85.230 1.00 11.85 56 ARG F CA 1
ATOM 8352 C C . ARG F 1 59 ? -86.078 -28.261 86.252 1.00 12.28 56 ARG F C 1
ATOM 8353 O O . ARG F 1 59 ? -85.223 -29.143 86.327 1.00 15.62 56 ARG F O 1
ATOM 8361 N N A ARG F 1 60 ? -86.077 -27.213 87.048 0.50 12.24 57 ARG F N 1
ATOM 8362 N N B ARG F 1 60 ? -86.026 -27.171 87.002 0.50 12.45 57 ARG F N 1
ATOM 8363 C CA A ARG F 1 60 ? -85.069 -26.971 88.070 0.50 11.76 57 ARG F CA 1
ATOM 8364 C CA B ARG F 1 60 ? -85.032 -26.991 88.046 0.50 12.95 57 ARG F CA 1
ATOM 8365 C C A ARG F 1 60 ? -85.710 -27.214 89.442 0.50 11.83 57 ARG F C 1
ATOM 8366 C C B ARG F 1 60 ? -85.694 -27.239 89.403 0.50 12.36 57 ARG F C 1
ATOM 8367 O O A ARG F 1 60 ? -86.757 -26.649 89.758 0.50 11.96 57 ARG F O 1
ATOM 8368 O O B ARG F 1 60 ? -86.734 -26.663 89.704 0.50 12.34 57 ARG F O 1
ATOM 8383 N N . PHE F 1 61 ? -85.085 -28.097 90.214 1.00 12.37 58 PHE F N 1
ATOM 8384 C CA . PHE F 1 61 ? -85.593 -28.460 91.531 1.00 12.21 58 PHE F CA 1
ATOM 8385 C C . PHE F 1 61 ? -84.575 -28.098 92.597 1.00 12.59 58 PHE F C 1
ATOM 8386 O O . PHE F 1 61 ? -83.342 -28.160 92.387 1.00 14.89 58 PHE F O 1
ATOM 8394 N N . VAL F 1 62 ? -85.105 -27.794 93.771 1.00 11.30 59 VAL F N 1
ATOM 8395 C CA . VAL F 1 62 ? -84.285 -27.757 94.970 1.00 11.35 59 VAL F CA 1
ATOM 8396 C C . VAL F 1 62 ? -84.677 -28.953 95.837 1.00 12.02 59 VAL F C 1
ATOM 8397 O O . VAL F 1 62 ? -85.765 -29.479 95.747 1.00 14.68 59 VAL F O 1
ATOM 8401 N N . VAL F 1 63 ? -83.742 -29.359 96.685 1.00 13.03 60 VAL F N 1
ATOM 8402 C CA . VAL F 1 63 ? -83.929 -30.463 97.604 1.00 14.21 60 VAL F CA 1
ATOM 8403 C C . VAL F 1 63 ? -83.939 -29.876 99.014 1.00 15.55 60 VAL F C 1
ATOM 8404 O O . VAL F 1 63 ? -83.003 -29.143 99.366 1.00 16.06 60 VAL F O 1
ATOM 8408 N N . GLU F 1 64 ? -84.961 -30.208 99.791 1.00 18.02 61 GLU F N 1
ATOM 8409 C CA . GLU F 1 64 ? -85.076 -29.734 101.154 1.00 23.27 61 GLU F CA 1
ATOM 8410 C C . GLU F 1 64 ? -85.263 -30.902 102.109 1.00 27.64 61 GLU F C 1
ATOM 8411 O O . GLU F 1 64 ? -85.864 -31.897 101.759 1.00 33.42 61 GLU F O 1
ATOM 8417 N N . ASP F 1 65 ? -84.805 -30.730 103.344 1.00 30.20 62 ASP F N 1
ATOM 8418 C CA . ASP F 1 65 ? -85.101 -31.698 104.389 1.00 33.83 62 ASP F CA 1
ATOM 8419 C C . ASP F 1 65 ? -86.431 -31.337 105.088 1.00 37.04 62 ASP F C 1
ATOM 8420 O O . ASP F 1 65 ? -87.111 -30.395 104.706 1.00 37.52 62 ASP F O 1
ATOM 8425 N N . ALA F 1 66 ? -86.800 -32.111 106.108 1.00 42.59 63 ALA F N 1
ATOM 8426 C CA . ALA F 1 66 ? -88.065 -31.892 106.809 1.00 45.71 63 ALA F CA 1
ATOM 8427 C C . ALA F 1 66 ? -88.148 -30.547 107.528 1.00 45.75 63 ALA F C 1
ATOM 8428 O O . ALA F 1 66 ? -89.240 -30.022 107.722 1.00 52.61 63 ALA F O 1
ATOM 8430 N N . GLN F 1 67 ? -87.001 -29.998 107.927 1.00 42.55 64 GLN F N 1
ATOM 8431 C CA . GLN F 1 67 ? -86.917 -28.686 108.585 1.00 45.01 64 GLN F CA 1
ATOM 8432 C C . GLN F 1 67 ? -86.778 -27.525 107.581 1.00 43.98 64 GLN F C 1
ATOM 8433 O O . GLN F 1 67 ? -86.501 -26.387 107.997 1.00 44.31 64 GLN F O 1
ATOM 8439 N N . LYS F 1 68 ? -86.910 -27.812 106.274 1.00 43.25 65 LYS F N 1
ATOM 8440 C CA . LYS F 1 68 ? -86.802 -26.823 105.198 1.00 42.58 65 LYS F CA 1
ATOM 8441 C C . LYS F 1 68 ? -85.388 -26.282 104.965 1.00 37.42 65 LYS F C 1
ATOM 8442 O O . LYS F 1 68 ? -85.237 -25.258 104.325 1.00 43.72 65 LYS F O 1
ATOM 8448 N N . ASN F 1 69 ? -84.365 -26.980 105.441 1.00 35.45 66 ASN F N 1
ATOM 8449 C CA . ASN F 1 69 ? -82.987 -26.658 105.081 1.00 33.41 66 ASN F CA 1
ATOM 8450 C C . ASN F 1 69 ? -82.793 -27.075 103.622 1.00 26.15 66 ASN F C 1
ATOM 8451 O O . ASN F 1 69 ? -83.223 -28.135 103.210 1.00 24.42 66 ASN F O 1
ATOM 8456 N N . LEU F 1 70 ? -82.161 -26.207 102.835 1.00 23.54 67 LEU F N 1
ATOM 8457 C CA . LEU F 1 70 ? -81.799 -26.525 101.466 1.00 18.76 67 LEU F CA 1
ATOM 8458 C C . LEU F 1 70 ? -80.531 -27.400 101.428 1.00 17.34 67 LEU F C 1
ATOM 8459 O O . LEU F 1 70 ? -79.450 -27.090 101.949 1.00 22.54 67 LEU F O 1
ATOM 8464 N N . ILE F 1 71 ? -80.690 -28.565 100.825 1.00 17.60 68 ILE F N 1
ATOM 8465 C CA . ILE F 1 71 ? -79.690 -29.629 100.757 1.00 19.44 68 ILE F CA 1
ATOM 8466 C C . ILE F 1 71 ? -78.917 -29.573 99.436 1.00 16.06 68 ILE F C 1
ATOM 8467 O O . ILE F 1 71 ? -77.738 -29.962 99.373 1.00 16.51 68 ILE F O 1
ATOM 8472 N N . GLY F 1 72 ? -79.592 -29.215 98.345 1.00 14.46 69 GLY F N 1
ATOM 8473 C CA . GLY F 1 72 ? -78.994 -29.376 97.030 1.00 13.84 69 GLY F CA 1
ATOM 8474 C C . GLY F 1 72 ? -79.933 -29.007 95.930 1.00 12.93 69 GLY F C 1
ATOM 8475 O O . GLY F 1 72 ? -81.019 -28.462 96.180 1.00 12.99 69 GLY F O 1
ATOM 8476 N N . LEU F 1 73 ? -79.509 -29.317 94.714 1.00 12.50 70 LEU F N 1
ATOM 8477 C CA . LEU F 1 73 ? -80.242 -28.965 93.493 1.00 13.14 70 LEU F CA 1
ATOM 8478 C C . LEU F 1 73 ? -80.246 -30.139 92.546 1.00 12.65 70 LEU F C 1
ATOM 8479 O O . LEU F 1 73 ? -79.270 -30.879 92.440 1.00 14.73 70 LEU F O 1
ATOM 8484 N N . VAL F 1 74 ? -81.331 -30.321 91.845 1.00 12.55 71 VAL F N 1
ATOM 8485 C CA . VAL F 1 74 ? -81.438 -31.360 90.787 1.00 13.54 71 VAL F CA 1
ATOM 8486 C C . VAL F 1 74 ? -82.089 -30.709 89.609 1.00 14.01 71 VAL F C 1
ATOM 8487 O O . VAL F 1 74 ? -83.085 -30.033 89.795 1.00 16.77 71 VAL F O 1
ATOM 8491 N N . GLU F 1 75 ? -81.542 -30.870 88.413 1.00 13.32 72 GLU F N 1
ATOM 8492 C CA . GLU F 1 75 ? -82.123 -30.222 87.237 1.00 14.11 72 GLU F CA 1
ATOM 8493 C C . GLU F 1 75 ? -82.174 -31.153 86.060 1.00 12.55 72 GLU F C 1
ATOM 8494 O O . GLU F 1 75 ? -81.303 -32.011 85.880 1.00 12.50 72 GLU F O 1
ATOM 8500 N N . LEU F 1 76 ? -83.234 -30.967 85.279 1.00 11.54 73 LEU F N 1
ATOM 8501 C CA . LEU F 1 76 ? -83.407 -31.611 83.966 1.00 10.76 73 LEU F CA 1
ATOM 8502 C C . LEU F 1 76 ? -83.431 -30.468 82.960 1.00 11.25 73 LEU F C 1
ATOM 8503 O O . LEU F 1 76 ? -84.262 -29.559 83.054 1.00 12.99 73 LEU F O 1
ATOM 8508 N N . ILE F 1 77 ? -82.479 -30.458 82.032 1.00 11.61 74 ILE F N 1
ATOM 8509 C CA . ILE F 1 77 ? -82.310 -29.347 81.096 1.00 12.39 74 ILE F CA 1
ATOM 8510 C C . ILE F 1 77 ? -82.247 -29.889 79.675 1.00 11.70 74 ILE F C 1
ATOM 8511 O O . ILE F 1 77 ? -82.110 -31.077 79.446 1.00 11.85 74 ILE F O 1
ATOM 8516 N N . GLU F 1 78 ? -82.383 -28.998 78.707 1.00 12.05 75 GLU F N 1
ATOM 8517 C CA . GLU F 1 78 ? -82.354 -29.365 77.293 1.00 12.78 75 GLU F CA 1
ATOM 8518 C C . GLU F 1 78 ? -83.384 -30.449 76.987 1.00 11.41 75 GLU F C 1
ATOM 8519 O O . GLU F 1 78 ? -83.169 -31.335 76.175 1.00 13.25 75 GLU F O 1
ATOM 8525 N N . ILE F 1 79 ? -84.563 -30.336 77.609 1.00 11.03 76 ILE F N 1
ATOM 8526 C CA . ILE F 1 79 ? -85.596 -31.327 77.391 1.00 11.44 76 ILE F CA 1
ATOM 8527 C C . ILE F 1 79 ? -86.118 -31.164 75.982 1.00 11.66 76 ILE F C 1
ATOM 8528 O O . ILE F 1 79 ? -86.541 -30.094 75.591 1.00 13.68 76 ILE F O 1
ATOM 8533 N N . ASN F 1 80 ? -86.081 -32.228 75.190 1.00 11.54 77 ASN F N 1
ATOM 8534 C CA . ASN F 1 80 ? -86.498 -32.217 73.794 1.00 11.87 77 ASN F CA 1
ATOM 8535 C C . ASN F 1 80 ? -87.675 -33.191 73.708 1.00 12.84 77 ASN F C 1
ATOM 8536 O O . ASN F 1 80 ? -87.560 -34.374 74.081 1.00 13.81 77 ASN F O 1
ATOM 8541 N N . TYR F 1 81 ? -88.799 -32.721 73.223 1.00 13.99 78 TYR F N 1
ATOM 8542 C CA . TYR F 1 81 ? -90.043 -33.545 73.274 1.00 15.28 78 TYR F CA 1
ATOM 8543 C C . TYR F 1 81 ? -90.331 -34.282 71.992 1.00 15.32 78 TYR F C 1
ATOM 8544 O O . TYR F 1 81 ? -91.400 -34.891 71.873 1.00 16.04 78 TYR F O 1
ATOM 8553 N N . ILE F 1 82 ? -89.437 -34.242 71.014 1.00 14.46 79 ILE F N 1
ATOM 8554 C CA . ILE F 1 82 ? -89.511 -35.173 69.852 1.00 13.72 79 ILE F CA 1
ATOM 8555 C C . ILE F 1 82 ? -88.586 -36.356 70.110 1.00 12.34 79 ILE F C 1
ATOM 8556 O O . ILE F 1 82 ? -89.010 -37.514 70.073 1.00 14.05 79 ILE F O 1
ATOM 8561 N N . HIS F 1 83 ? -87.326 -36.069 70.425 1.00 11.41 80 HIS F N 1
ATOM 8562 C CA . HIS F 1 83 ? -86.362 -37.132 70.765 1.00 11.95 80 HIS F CA 1
ATOM 8563 C C . HIS F 1 83 ? -86.595 -37.692 72.158 1.00 11.81 80 HIS F C 1
ATOM 8564 O O . HIS F 1 83 ? -86.102 -38.757 72.498 1.00 12.17 80 HIS F O 1
ATOM 8571 N N A ARG F 1 84 ? -87.324 -36.949 72.971 0.50 10.97 81 ARG F N 1
ATOM 8572 N N B ARG F 1 84 ? -87.337 -36.944 72.993 0.50 11.15 81 ARG F N 1
ATOM 8573 C CA A ARG F 1 84 ? -87.681 -37.372 74.325 0.50 11.79 81 ARG F CA 1
ATOM 8574 C CA B ARG F 1 84 ? -87.674 -37.345 74.369 0.50 12.00 81 ARG F CA 1
ATOM 8575 C C A ARG F 1 84 ? -86.443 -37.617 75.192 0.50 11.18 81 ARG F C 1
ATOM 8576 C C B ARG F 1 84 ? -86.442 -37.628 75.203 0.50 11.22 81 ARG F C 1
ATOM 8577 O O A ARG F 1 84 ? -86.351 -38.616 75.888 0.50 11.52 81 ARG F O 1
ATOM 8578 O O B ARG F 1 84 ? -86.292 -38.699 75.837 0.50 11.09 81 ARG F O 1
ATOM 8593 N N . SER F 1 85 ? -85.525 -36.670 75.148 1.00 11.14 82 SER F N 1
ATOM 8594 C CA . SER F 1 85 ? -84.304 -36.747 75.939 1.00 10.70 82 SER F CA 1
ATOM 8595 C C . SER F 1 85 ? -84.117 -35.515 76.777 1.00 10.35 82 SER F C 1
ATOM 8596 O O . SER F 1 85 ? -84.668 -34.462 76.487 1.00 10.92 82 SER F O 1
ATOM 8599 N N . ALA F 1 86 ? -83.292 -35.640 77.809 1.00 9.73 83 ALA F N 1
ATOM 8600 C CA . ALA F 1 86 ? -82.916 -34.505 78.665 1.00 9.45 83 ALA F CA 1
ATOM 8601 C C . ALA F 1 86 ? -81.590 -34.797 79.332 1.00 9.31 83 ALA F C 1
ATOM 8602 O O . ALA F 1 86 ? -81.214 -35.945 79.516 1.00 9.93 83 ALA F O 1
ATOM 8604 N N . GLU F 1 87 ? -80.903 -33.715 79.696 1.00 9.70 84 GLU F N 1
ATOM 8605 C CA . GLU F 1 87 ? -79.679 -33.791 80.475 1.00 10.05 84 GLU F CA 1
ATOM 8606 C C . GLU F 1 87 ? -79.987 -33.604 81.961 1.00 10.41 84 GLU F C 1
ATOM 8607 O O . GLU F 1 87 ? -80.741 -32.713 82.349 1.00 11.23 84 GLU F O 1
ATOM 8613 N N . PHE F 1 88 ? -79.420 -34.475 82.784 1.00 11.61 85 PHE F N 1
ATOM 8614 C CA . PHE F 1 88 ? -79.555 -34.449 84.234 1.00 11.25 85 PHE F CA 1
ATOM 8615 C C . PHE F 1 88 ? -78.320 -33.864 84.885 1.00 11.16 85 PHE F C 1
ATOM 8616 O O . PHE F 1 88 ? -77.205 -34.183 84.503 1.00 12.35 85 PHE F O 1
ATOM 8624 N N A GLN F 1 89 ? -78.518 -33.076 85.939 0.50 10.66 86 GLN F N 1
ATOM 8625 N N B GLN F 1 89 ? -78.516 -33.040 85.933 0.50 11.03 86 GLN F N 1
ATOM 8626 C CA A GLN F 1 89 ? -77.413 -32.617 86.783 0.50 11.49 86 GLN F CA 1
ATOM 8627 C CA B GLN F 1 89 ? -77.428 -32.473 86.759 0.50 12.81 86 GLN F CA 1
ATOM 8628 C C A GLN F 1 89 ? -77.869 -32.544 88.235 0.50 11.48 86 GLN F C 1
ATOM 8629 C C B GLN F 1 89 ? -77.863 -32.498 88.226 0.50 11.95 86 GLN F C 1
ATOM 8630 O O A GLN F 1 89 ? -79.037 -32.259 88.517 0.50 11.89 86 GLN F O 1
ATOM 8631 O O B GLN F 1 89 ? -79.041 -32.221 88.519 0.50 12.14 86 GLN F O 1
ATOM 8642 N N . ILE F 1 90 ? -76.927 -32.781 89.137 1.00 12.20 87 ILE F N 1
ATOM 8643 C CA . ILE F 1 90 ? -77.194 -32.760 90.577 1.00 11.73 87 ILE F CA 1
ATOM 8644 C C . ILE F 1 90 ? -76.021 -32.126 91.327 1.00 13.27 87 ILE F C 1
ATOM 8645 O O . ILE F 1 90 ? -74.882 -32.325 90.976 1.00 14.98 87 ILE F O 1
ATOM 8650 N N . ILE F 1 91 ? -76.364 -31.327 92.348 1.00 12.45 88 ILE F N 1
ATOM 8651 C CA . ILE F 1 91 ? -75.404 -30.824 93.327 1.00 14.40 88 ILE F CA 1
ATOM 8652 C C . ILE F 1 91 ? -75.954 -31.094 94.726 1.00 15.42 88 ILE F C 1
ATOM 8653 O O . ILE F 1 91 ? -77.131 -30.830 95.006 1.00 14.77 88 ILE F O 1
ATOM 8658 N N A ILE F 1 92 ? -75.094 -31.621 95.569 0.50 15.88 89 ILE F N 1
ATOM 8659 N N B ILE F 1 92 ? -75.079 -31.613 95.574 0.50 16.15 89 ILE F N 1
ATOM 8660 C CA A ILE F 1 92 ? -75.385 -31.693 97.006 0.50 16.85 89 ILE F CA 1
ATOM 8661 C CA B ILE F 1 92 ? -75.280 -31.656 97.008 0.50 17.42 89 ILE F CA 1
ATOM 8662 C C A ILE F 1 92 ? -74.441 -30.669 97.654 0.50 17.82 89 ILE F C 1
ATOM 8663 C C B ILE F 1 92 ? -74.404 -30.608 97.647 0.50 17.72 89 ILE F C 1
ATOM 8664 O O A ILE F 1 92 ? -73.233 -30.622 97.357 0.50 22.04 89 ILE F O 1
ATOM 8665 O O B ILE F 1 92 ? -73.195 -30.547 97.401 0.50 20.38 89 ILE F O 1
ATOM 8674 N N . ALA F 1 93 ? -74.991 -29.812 98.526 1.00 17.93 90 ALA F N 1
ATOM 8675 C CA . ALA F 1 93 ? -74.181 -28.792 99.218 1.00 19.59 90 ALA F CA 1
ATOM 8676 C C . ALA F 1 93 ? -73.076 -29.474 100.019 1.00 22.77 90 ALA F C 1
ATOM 8677 O O . ALA F 1 93 ? -73.299 -30.565 100.564 1.00 23.51 90 ALA F O 1
ATOM 8679 N N . PRO F 1 94 ? -71.873 -28.864 100.078 1.00 24.81 91 PRO F N 1
ATOM 8680 C CA . PRO F 1 94 ? -70.741 -29.507 100.751 1.00 27.76 91 PRO F CA 1
ATOM 8681 C C . PRO F 1 94 ? -71.069 -30.050 102.158 1.00 29.09 91 PRO F C 1
ATOM 8682 O O . PRO F 1 94 ? -70.668 -31.167 102.491 1.00 33.59 91 PRO F O 1
ATOM 8686 N N A GLU F 1 95 ? -71.819 -29.304 102.947 0.50 32.83 92 GLU F N 1
ATOM 8687 N N B GLU F 1 95 ? -71.797 -29.254 102.929 0.50 32.76 92 GLU F N 1
ATOM 8688 C CA A GLU F 1 95 ? -72.125 -29.738 104.318 0.50 35.39 92 GLU F CA 1
ATOM 8689 C CA B GLU F 1 95 ? -72.206 -29.632 104.277 0.50 35.77 92 GLU F CA 1
ATOM 8690 C C A GLU F 1 95 ? -73.046 -30.968 104.363 0.50 34.59 92 GLU F C 1
ATOM 8691 C C B GLU F 1 95 ? -72.932 -31.000 104.319 0.50 33.83 92 GLU F C 1
ATOM 8692 O O A GLU F 1 95 ? -73.107 -31.649 105.393 0.50 38.83 92 GLU F O 1
ATOM 8693 O O B GLU F 1 95 ? -72.727 -31.775 105.259 0.50 36.05 92 GLU F O 1
ATOM 8704 N N . HIS F 1 96 ? -73.695 -31.319 103.258 1.00 31.72 93 HIS F N 1
ATOM 8705 C CA . HIS F 1 96 ? -74.591 -32.493 103.218 1.00 31.27 93 HIS F CA 1
ATOM 8706 C C . HIS F 1 96 ? -74.066 -33.644 102.362 1.00 33.06 93 HIS F C 1
ATOM 8707 O O . HIS F 1 96 ? -74.710 -34.674 102.228 1.00 35.80 93 HIS F O 1
ATOM 8714 N N . GLN F 1 97 ? -72.876 -33.479 101.799 1.00 34.03 94 GLN F N 1
ATOM 8715 C CA . GLN F 1 97 ? -72.250 -34.521 100.982 1.00 40.74 94 GLN F CA 1
ATOM 8716 C C . GLN F 1 97 ? -71.783 -35.610 101.942 1.00 44.81 94 GLN F C 1
ATOM 8717 O O . GLN F 1 97 ? -71.456 -35.361 103.116 1.00 47.89 94 GLN F O 1
ATOM 8723 N N . GLY F 1 98 ? -71.821 -36.847 101.481 1.00 44.24 95 GLY F N 1
ATOM 8724 C CA . GLY F 1 98 ? -71.352 -37.979 102.264 1.00 44.87 95 GLY F CA 1
ATOM 8725 C C . GLY F 1 98 ? -72.341 -38.461 103.315 1.00 41.39 95 GLY F C 1
ATOM 8726 O O . GLY F 1 98 ? -71.989 -39.212 104.224 1.00 48.50 95 GLY F O 1
ATOM 8727 N N . LYS F 1 99 ? -73.611 -38.065 103.171 1.00 41.01 96 LYS F N 1
ATOM 8728 C CA . LYS F 1 99 ? -74.686 -38.513 104.043 1.00 40.42 96 LYS F CA 1
ATOM 8729 C C . LYS F 1 99 ? -75.597 -39.544 103.379 1.00 39.40 96 LYS F C 1
ATOM 8730 O O . LYS F 1 99 ? -76.606 -39.959 103.966 1.00 41.77 96 LYS F O 1
ATOM 8736 N N . GLY F 1 100 ? -75.241 -40.006 102.192 1.00 39.43 97 GLY F N 1
ATOM 8737 C CA . GLY F 1 100 ? -75.966 -41.073 101.517 1.00 41.69 97 GLY F CA 1
ATOM 8738 C C . GLY F 1 100 ? -77.232 -40.637 100.794 1.00 39.62 97 GLY F C 1
ATOM 8739 O O . GLY F 1 100 ? -78.082 -41.496 100.523 1.00 43.45 97 GLY F O 1
ATOM 8740 N N . PHE F 1 101 ? -77.376 -39.336 100.502 1.00 33.64 98 PHE F N 1
ATOM 8741 C CA . PHE F 1 101 ? -78.582 -38.806 99.866 1.00 30.40 98 PHE F CA 1
ATOM 8742 C C . PHE F 1 101 ? -78.634 -39.036 98.339 1.00 28.88 98 PHE F C 1
ATOM 8743 O O . PHE F 1 101 ? -79.717 -39.177 97.757 1.00 25.77 98 PHE F O 1
ATOM 8751 N N . ALA F 1 102 ? -77.453 -39.129 97.728 1.00 29.02 99 ALA F N 1
ATOM 8752 C CA . ALA F 1 102 ? -77.387 -38.926 96.285 1.00 26.58 99 ALA F CA 1
ATOM 8753 C C . ALA F 1 102 ? -78.153 -39.976 95.502 1.00 21.40 99 ALA F C 1
ATOM 8754 O O . ALA F 1 102 ? -78.860 -39.605 94.571 1.00 17.95 99 ALA F O 1
ATOM 8756 N N A ARG F 1 103 ? -78.080 -41.257 95.827 0.50 22.93 100 ARG F N 1
ATOM 8757 N N B ARG F 1 103 ? -78.091 -41.272 95.840 0.50 22.23 100 ARG F N 1
ATOM 8758 C CA A ARG F 1 103 ? -78.790 -42.278 95.088 0.50 21.49 100 ARG F CA 1
ATOM 8759 C CA B ARG F 1 103 ? -78.875 -42.330 95.131 0.50 20.49 100 ARG F CA 1
ATOM 8760 C C A ARG F 1 103 ? -80.230 -42.037 95.059 0.50 20.68 100 ARG F C 1
ATOM 8761 C C B ARG F 1 103 ? -80.366 -42.100 95.142 0.50 19.23 100 ARG F C 1
ATOM 8762 O O A ARG F 1 103 ? -80.870 -42.194 94.091 0.50 21.97 100 ARG F O 1
ATOM 8763 O O B ARG F 1 103 ? -81.008 -42.250 94.144 0.50 19.59 100 ARG F O 1
ATOM 8778 N N A THR F 1 104 ? -80.749 -41.697 96.212 0.50 20.21 101 THR F N 1
ATOM 8779 N N B THR F 1 104 ? -80.932 -41.763 96.289 0.50 18.81 101 THR F N 1
ATOM 8780 C CA A THR F 1 104 ? -82.169 -41.497 96.292 0.50 17.64 101 THR F CA 1
ATOM 8781 C CA B THR F 1 104 ? -82.342 -41.536 96.339 0.50 17.28 101 THR F CA 1
ATOM 8782 C C A THR F 1 104 ? -82.608 -40.337 95.385 0.50 14.95 101 THR F C 1
ATOM 8783 C C B THR F 1 104 ? -82.701 -40.334 95.454 0.50 15.04 101 THR F C 1
ATOM 8784 O O A THR F 1 104 ? -83.584 -40.431 94.671 0.50 14.73 101 THR F O 1
ATOM 8785 O O B THR F 1 104 ? -83.758 -40.395 94.820 0.50 14.44 101 THR F O 1
ATOM 8792 N N . LEU F 1 105 ? -81.863 -39.252 95.418 1.00 14.24 102 LEU F N 1
ATOM 8793 C CA . LEU F 1 105 ? -82.175 -38.074 94.600 1.00 13.93 102 LEU F CA 1
ATOM 8794 C C . LEU F 1 105 ? -82.043 -38.351 93.141 1.00 12.49 102 LEU F C 1
ATOM 8795 O O . LEU F 1 105 ? -82.868 -37.894 92.367 1.00 13.01 102 LEU F O 1
ATOM 8800 N N . ILE F 1 106 ? -81.009 -39.082 92.725 1.00 12.14 103 ILE F N 1
ATOM 8801 C CA . ILE F 1 106 ? -80.844 -39.471 91.318 1.00 12.15 103 ILE F CA 1
ATOM 8802 C C . ILE F 1 106 ? -82.080 -40.280 90.888 1.00 11.71 103 ILE F C 1
ATOM 8803 O O . ILE F 1 106 ? -82.706 -40.022 89.844 1.00 12.05 103 ILE F O 1
ATOM 8808 N N . ASN F 1 107 ? -82.449 -41.266 91.727 1.00 11.83 104 ASN F N 1
ATOM 8809 C CA . ASN F 1 107 ? -83.601 -42.097 91.355 1.00 12.77 104 ASN F CA 1
ATOM 8810 C C . ASN F 1 107 ? -84.891 -41.289 91.292 1.00 11.75 104 ASN F C 1
ATOM 8811 O O . ASN F 1 107 ? -85.741 -41.536 90.444 1.00 12.57 104 ASN F O 1
ATOM 8816 N N . ARG F 1 108 ? -85.052 -40.321 92.159 1.00 12.26 105 ARG F N 1
ATOM 8817 C CA . ARG F 1 108 ? -86.201 -39.457 92.107 1.00 13.23 105 ARG F CA 1
ATOM 8818 C C . ARG F 1 108 ? -86.270 -38.611 90.814 1.00 12.58 105 ARG F C 1
ATOM 8819 O O . ARG F 1 108 ? -87.307 -38.405 90.290 1.00 12.27 105 ARG F O 1
ATOM 8827 N N . ALA F 1 109 ? -85.118 -38.137 90.394 1.00 10.56 106 ALA F N 1
ATOM 8828 C CA . ALA F 1 109 ? -85.046 -37.373 89.145 1.00 11.30 106 ALA F CA 1
ATOM 8829 C C . ALA F 1 109 ? -85.375 -38.237 87.945 1.00 10.62 106 ALA F C 1
ATOM 8830 O O . ALA F 1 109 ? -86.083 -37.790 87.025 1.00 11.34 106 ALA F O 1
ATOM 8832 N N . LEU F 1 110 ? -84.896 -39.482 87.952 1.00 10.49 107 LEU F N 1
ATOM 8833 C CA . LEU F 1 110 ? -85.247 -40.408 86.893 1.00 11.13 107 LEU F CA 1
ATOM 8834 C C . LEU F 1 110 ? -86.739 -40.763 86.934 1.00 10.44 107 LEU F C 1
ATOM 8835 O O . LEU F 1 110 ? -87.392 -40.857 85.924 1.00 11.47 107 LEU F O 1
ATOM 8840 N N . ASP F 1 111 ? -87.282 -40.951 88.119 1.00 10.46 108 ASP F N 1
ATOM 8841 C CA . ASP F 1 111 ? -88.711 -41.158 88.263 1.00 11.30 108 ASP F CA 1
ATOM 8842 C C . ASP F 1 111 ? -89.520 -40.037 87.657 1.00 10.06 108 ASP F C 1
ATOM 8843 O O . ASP F 1 111 ? -90.482 -40.240 86.910 1.00 11.21 108 ASP F O 1
ATOM 8848 N N . TYR F 1 112 ? -89.117 -38.801 87.929 1.00 10.16 109 TYR F N 1
ATOM 8849 C CA . TYR F 1 112 ? -89.839 -37.642 87.391 1.00 10.35 109 TYR F CA 1
ATOM 8850 C C . TYR F 1 112 ? -89.759 -37.690 85.840 1.00 9.76 109 TYR F C 1
ATOM 8851 O O . TYR F 1 112 ? -90.771 -37.515 85.106 1.00 11.02 109 TYR F O 1
ATOM 8860 N N . SER F 1 113 ? -88.542 -37.916 85.344 1.00 10.15 110 SER F N 1
ATOM 8861 C CA . SER F 1 113 ? -88.296 -37.947 83.904 1.00 10.31 110 SER F CA 1
ATOM 8862 C C . SER F 1 113 ? -89.149 -38.997 83.185 1.00 10.06 110 SER F C 1
ATOM 8863 O O . SER F 1 113 ? -89.689 -38.757 82.099 1.00 10.81 110 SER F O 1
ATOM 8866 N N . PHE F 1 114 ? -89.236 -40.186 83.772 1.00 10.25 111 PHE F N 1
ATOM 8867 C CA . PHE F 1 114 ? -89.800 -41.343 83.084 1.00 11.00 111 PHE F CA 1
ATOM 8868 C C . PHE F 1 114 ? -91.262 -41.610 83.398 1.00 11.73 111 PHE F C 1
ATOM 8869 O O . PHE F 1 114 ? -91.952 -42.181 82.581 1.00 14.73 111 PHE F O 1
ATOM 8877 N N . THR F 1 115 ? -91.731 -41.204 84.583 1.00 11.93 112 THR F N 1
ATOM 8878 C CA . THR F 1 115 ? -93.111 -41.455 85.021 1.00 13.13 112 THR F CA 1
ATOM 8879 C C . THR F 1 115 ? -94.021 -40.250 84.917 1.00 12.56 112 THR F C 1
ATOM 8880 O O . THR F 1 115 ? -95.248 -40.427 84.910 1.00 13.98 112 THR F O 1
ATOM 8884 N N A ILE F 1 116 ? -93.437 -39.031 84.845 0.50 11.50 113 ILE F N 1
ATOM 8885 N N B ILE F 1 116 ? -93.452 -39.046 84.870 0.50 12.18 113 ILE F N 1
ATOM 8886 C CA A ILE F 1 116 ? -94.220 -37.809 84.716 0.50 11.63 113 ILE F CA 1
ATOM 8887 C CA B ILE F 1 116 ? -94.231 -37.827 84.717 0.50 12.81 113 ILE F CA 1
ATOM 8888 C C A ILE F 1 116 ? -93.996 -37.155 83.352 0.50 11.38 113 ILE F C 1
ATOM 8889 C C B ILE F 1 116 ? -94.005 -37.201 83.342 0.50 11.93 113 ILE F C 1
ATOM 8890 O O A ILE F 1 116 ? -94.954 -36.905 82.619 0.50 13.37 113 ILE F O 1
ATOM 8891 O O B ILE F 1 116 ? -94.970 -37.014 82.598 0.50 14.27 113 ILE F O 1
ATOM 8900 N N . LEU F 1 117 ? -92.750 -36.894 82.977 1.00 11.06 114 LEU F N 1
ATOM 8901 C CA . LEU F 1 117 ? -92.477 -36.221 81.696 1.00 11.37 114 LEU F CA 1
ATOM 8902 C C . LEU F 1 117 ? -92.524 -37.172 80.512 1.00 11.51 114 LEU F C 1
ATOM 8903 O O . LEU F 1 117 ? -92.511 -36.708 79.378 1.00 11.87 114 LEU F O 1
ATOM 8908 N N . ASN F 1 118 ? -92.546 -38.489 80.760 1.00 10.91 115 ASN F N 1
ATOM 8909 C CA . ASN F 1 118 ? -92.669 -39.471 79.661 1.00 11.44 115 ASN F CA 1
ATOM 8910 C C . ASN F 1 118 ? -91.509 -39.392 78.714 1.00 10.97 115 ASN F C 1
ATOM 8911 O O . ASN F 1 118 ? -91.679 -39.513 77.499 1.00 12.97 115 ASN F O 1
ATOM 8916 N N . LEU F 1 119 ? -90.310 -39.205 79.243 1.00 10.48 116 LEU F N 1
ATOM 8917 C CA . LEU F 1 119 ? -89.102 -39.143 78.422 1.00 10.48 116 LEU F CA 1
ATOM 8918 C C . LEU F 1 119 ? -88.580 -40.544 78.124 1.00 11.46 116 LEU F C 1
ATOM 8919 O O . LEU F 1 119 ? -88.874 -41.507 78.820 1.00 12.20 116 LEU F O 1
ATOM 8924 N N . HIS F 1 120 ? -87.757 -40.643 77.105 1.00 11.24 117 HIS F N 1
ATOM 8925 C CA . HIS F 1 120 ? -87.114 -41.871 76.642 1.00 12.35 117 HIS F CA 1
ATOM 8926 C C . HIS F 1 120 ? -85.695 -42.033 77.145 1.00 11.07 117 HIS F C 1
ATOM 8927 O O . HIS F 1 120 ? -85.280 -43.155 77.422 1.00 11.59 117 HIS F O 1
ATOM 8934 N N . LYS F 1 121 ? -84.922 -40.943 77.248 1.00 10.58 118 LYS F N 1
ATOM 8935 C CA . LYS F 1 121 ? -83.491 -41.028 77.553 1.00 10.64 118 LYS F CA 1
ATOM 8936 C C . LYS F 1 121 ? -83.084 -39.882 78.443 1.00 9.99 118 LYS F C 1
ATOM 8937 O O . LYS F 1 121 ? -83.389 -38.723 78.153 1.00 11.24 118 LYS F O 1
ATOM 8943 N N . ILE F 1 122 ? -82.329 -40.208 79.497 1.00 9.79 119 ILE F N 1
ATOM 8944 C CA . ILE F 1 122 ? -81.647 -39.203 80.330 1.00 9.58 119 ILE F CA 1
ATOM 8945 C C . ILE F 1 122 ? -80.157 -39.445 80.195 1.00 9.66 119 ILE F C 1
ATOM 8946 O O . ILE F 1 122 ? -79.685 -40.574 80.324 1.00 10.45 119 ILE F O 1
ATOM 8951 N N . TYR F 1 123 ? -79.409 -38.370 79.974 1.00 9.01 120 TYR F N 1
AT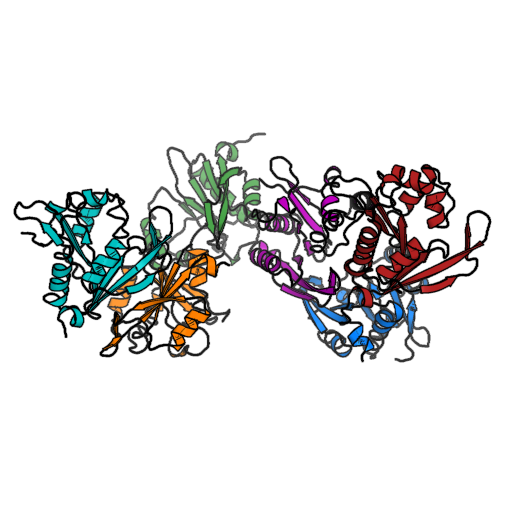OM 8952 C CA . TYR F 1 123 ? -77.959 -38.438 79.883 1.00 9.88 120 TYR F CA 1
ATOM 8953 C C . TYR F 1 123 ? -77.313 -37.416 80.806 1.00 9.71 120 TYR F C 1
ATOM 8954 O O . TYR F 1 123 ? -77.977 -36.481 81.285 1.00 10.16 120 TYR F O 1
ATOM 8963 N N . LEU F 1 124 ? -76.031 -37.610 81.074 1.00 9.15 121 LEU F N 1
ATOM 8964 C CA . LEU F 1 124 ? -75.249 -36.724 81.922 1.00 9.63 121 LEU F CA 1
ATOM 8965 C C . LEU F 1 124 ? -73.812 -36.704 81.467 1.00 9.97 121 LEU F C 1
ATOM 8966 O O . LEU F 1 124 ? -73.371 -37.601 80.720 1.00 10.46 121 LEU F O 1
ATOM 8971 N N . HIS F 1 125 ? -73.082 -35.700 81.943 1.00 10.72 122 HIS F N 1
ATOM 8972 C CA . HIS F 1 125 ? -71.638 -35.590 81.720 1.00 11.06 122 HIS F CA 1
ATOM 8973 C C . HIS F 1 125 ? -70.943 -35.545 83.071 1.00 11.26 122 HIS F C 1
ATOM 8974 O O . HIS F 1 125 ? -71.391 -34.854 83.977 1.00 12.38 122 HIS F O 1
ATOM 8981 N N . VAL F 1 126 ? -69.826 -36.262 83.164 1.00 10.65 123 VAL F N 1
ATOM 8982 C CA . VAL F 1 126 ? -69.039 -36.351 84.402 1.00 11.20 123 VAL F CA 1
ATOM 8983 C C . VAL F 1 126 ? -67.565 -36.462 84.048 1.00 11.76 123 VAL F C 1
ATOM 8984 O O . VAL F 1 126 ? -67.180 -37.232 83.181 1.00 12.24 123 VAL F O 1
ATOM 8988 N N . ALA F 1 127 ? -66.726 -35.688 84.740 1.00 11.72 124 ALA F N 1
ATOM 8989 C CA . ALA F 1 127 ? -65.277 -35.713 84.467 1.00 12.74 124 ALA F CA 1
ATOM 8990 C C . ALA F 1 127 ? -64.709 -37.114 84.706 1.00 13.08 124 ALA F C 1
ATOM 8991 O O . ALA F 1 127 ? -65.023 -37.795 85.721 1.00 14.10 124 ALA F O 1
ATOM 8993 N N A VAL F 1 128 ? -63.807 -37.521 83.801 0.50 14.00 125 VAL F N 1
ATOM 8994 N N B VAL F 1 128 ? -63.868 -37.516 83.771 0.50 13.74 125 VAL F N 1
ATOM 8995 C CA A VAL F 1 128 ? -63.164 -38.816 83.957 0.50 16.00 125 VAL F CA 1
ATOM 8996 C CA B VAL F 1 128 ? -63.133 -38.768 83.884 0.50 16.00 125 VAL F CA 1
ATOM 8997 C C A VAL F 1 128 ? -62.289 -38.871 85.213 0.50 17.33 125 VAL F C 1
ATOM 8998 C C B VAL F 1 128 ? -62.322 -38.852 85.181 0.50 17.10 125 VAL F C 1
ATOM 8999 O O A VAL F 1 128 ? -62.104 -39.943 85.792 0.50 20.54 125 VAL F O 1
ATOM 9000 O O B VAL F 1 128 ? -62.195 -39.944 85.725 0.50 19.06 125 VAL F O 1
ATOM 9007 N N . GLU F 1 129 ? -61.828 -37.703 85.671 1.00 18.13 126 GLU F N 1
ATOM 9008 C CA . GLU F 1 129 ? -61.053 -37.599 86.895 1.00 22.10 126 GLU F CA 1
ATOM 9009 C C . GLU F 1 129 ? -61.914 -37.601 88.165 1.00 23.71 126 GLU F C 1
ATOM 9010 O O . GLU F 1 129 ? -61.375 -37.428 89.261 1.00 25.31 126 GLU F O 1
ATOM 9016 N N . ASN F 1 130 ? -63.202 -37.893 88.044 1.00 21.14 127 ASN F N 1
ATOM 9017 C CA . ASN F 1 130 ? -64.090 -38.064 89.190 1.00 21.62 127 ASN F CA 1
ATOM 9018 C C . ASN F 1 130 ? -64.684 -39.456 89.143 1.00 20.62 127 ASN F C 1
ATOM 9019 O O . ASN F 1 130 ? -65.857 -39.626 88.981 1.00 20.97 127 ASN F O 1
ATOM 9024 N N . PRO F 1 131 ? -63.852 -40.476 89.273 1.00 23.33 128 PRO F N 1
ATOM 9025 C CA . PRO F 1 131 ? -64.331 -41.854 89.196 1.00 24.78 128 PRO F CA 1
ATOM 9026 C C . PRO F 1 131 ? -65.364 -42.242 90.262 1.00 24.16 128 PRO F C 1
ATOM 9027 O O . PRO F 1 131 ? -66.194 -43.117 90.017 1.00 23.87 128 PRO F O 1
ATOM 9031 N N . LYS F 1 132 ? -65.338 -41.613 91.430 1.00 24.08 129 LYS F N 1
ATOM 9032 C CA . LYS F 1 132 ? -66.352 -41.934 92.445 1.00 24.15 129 LYS F CA 1
ATOM 9033 C C . LYS F 1 132 ? -67.745 -41.561 91.957 1.00 21.45 129 LYS F C 1
ATOM 9034 O O . LYS F 1 132 ? -68.716 -42.242 92.233 1.00 22.93 129 LYS F O 1
ATOM 9040 N N . ALA F 1 133 ? -67.855 -40.471 91.245 1.00 20.09 130 ALA F N 1
ATOM 9041 C CA . ALA F 1 133 ? -69.145 -40.028 90.683 1.00 18.70 130 ALA F CA 1
ATOM 9042 C C . ALA F 1 133 ? -69.559 -40.969 89.536 1.00 16.45 130 ALA F C 1
ATOM 9043 O O . ALA F 1 133 ? -70.708 -41.420 89.472 1.00 17.13 130 ALA F O 1
ATOM 9045 N N . VAL F 1 134 ? -68.598 -41.312 88.660 1.00 17.34 131 VAL F N 1
ATOM 9046 C CA . VAL F 1 134 ? -68.874 -42.283 87.600 1.00 16.99 131 VAL F CA 1
ATOM 9047 C C . VAL F 1 134 ? -69.479 -43.554 88.192 1.00 17.33 131 VAL F C 1
ATOM 9048 O O . VAL F 1 134 ? -70.502 -44.062 87.703 1.00 17.75 131 VAL F O 1
ATOM 9052 N N . HIS F 1 135 ? -68.835 -44.050 89.239 1.00 20.84 132 HIS F N 1
ATOM 9053 C CA . HIS F 1 135 ? -69.292 -45.247 89.888 1.00 22.13 132 HIS F CA 1
ATOM 9054 C C . HIS F 1 135 ? -70.678 -45.125 90.487 1.00 20.18 132 HIS F C 1
ATOM 9055 O O . HIS F 1 135 ? -71.441 -45.985 90.336 1.00 22.21 132 HIS F O 1
ATOM 9062 N N . LEU F 1 136 ? -70.973 -44.024 91.125 1.00 19.12 133 LEU F N 1
ATOM 9063 C CA . LEU F 1 136 ? -72.315 -43.798 91.691 1.00 19.81 133 LEU F CA 1
ATOM 9064 C C . LEU F 1 136 ? -73.363 -43.821 90.554 1.00 17.75 133 LEU F C 1
ATOM 9065 O O . LEU F 1 136 ? -74.423 -44.452 90.699 1.00 19.51 133 LEU F O 1
ATOM 9070 N N . TYR F 1 137 ? -73.075 -43.129 89.444 1.00 16.98 134 TYR F N 1
ATOM 9071 C CA . TYR F 1 137 ? -74.036 -43.129 88.346 1.00 15.60 134 TYR F CA 1
ATOM 9072 C C . TYR F 1 137 ? -74.236 -44.533 87.764 1.00 14.69 134 TYR F C 1
ATOM 9073 O O . TYR F 1 137 ? -75.365 -44.928 87.445 1.00 16.08 134 TYR F O 1
ATOM 9082 N N . GLU F 1 138 ? -73.158 -45.319 87.678 1.00 16.52 135 GLU F N 1
ATOM 9083 C CA . GLU F 1 138 ? -73.285 -46.723 87.240 1.00 18.82 135 GLU F CA 1
ATOM 9084 C C . GLU F 1 138 ? -74.186 -47.534 88.156 1.00 19.54 135 GLU F C 1
ATOM 9085 O O . GLU F 1 138 ? -74.989 -48.327 87.710 1.00 21.87 135 GLU F O 1
ATOM 9091 N N . GLU F 1 139 ? -74.057 -47.336 89.463 1.00 20.72 136 GLU F N 1
ATOM 9092 C CA . GLU F 1 139 ? -74.937 -48.028 90.425 1.00 23.30 136 GLU F CA 1
ATOM 9093 C C . GLU F 1 139 ? -76.402 -47.694 90.220 1.00 22.44 136 GLU F C 1
ATOM 9094 O O . GLU F 1 139 ? -77.274 -48.517 90.485 1.00 28.57 136 GLU F O 1
ATOM 9100 N N . CYS F 1 140 ? -76.670 -46.477 89.740 1.00 18.98 137 CYS F N 1
ATOM 9101 C CA . CYS F 1 140 ? -78.025 -46.017 89.463 1.00 18.33 137 CYS F CA 1
ATOM 9102 C C . CYS F 1 140 ? -78.537 -46.423 88.074 1.00 18.34 137 CYS F C 1
ATOM 9103 O O . CYS F 1 140 ? -79.617 -46.025 87.682 1.00 19.85 137 CYS F O 1
ATOM 9106 N N . GLY F 1 141 ? -77.739 -47.150 87.313 1.00 16.73 138 GLY F N 1
ATOM 9107 C CA . GLY F 1 141 ? -78.167 -47.676 86.020 1.00 16.16 138 GLY F CA 1
ATOM 9108 C C . GLY F 1 141 ? -77.636 -46.951 84.788 1.00 14.07 138 GLY F C 1
ATOM 9109 O O . GLY F 1 141 ? -77.909 -47.398 83.675 1.00 15.86 138 GLY F O 1
ATOM 9110 N N . PHE F 1 142 ? -76.876 -45.887 84.976 1.00 13.48 139 PHE F N 1
ATOM 9111 C CA . PHE F 1 142 ? -76.258 -45.189 83.856 1.00 12.88 139 PHE F CA 1
ATOM 9112 C C . PHE F 1 142 ? -75.104 -46.001 83.291 1.00 13.13 139 PHE F C 1
ATOM 9113 O O . PHE F 1 142 ? -74.392 -46.663 84.030 1.00 14.83 139 PHE F O 1
ATOM 9121 N N A VAL F 1 143 ? -74.898 -45.905 81.990 0.50 12.23 140 VAL F N 1
ATOM 9122 N N B VAL F 1 143 ? -74.898 -45.902 81.989 0.50 12.69 140 VAL F N 1
ATOM 9123 C CA A VAL F 1 143 ? -73.796 -46.563 81.278 0.50 12.54 140 VAL F CA 1
ATOM 9124 C CA B VAL F 1 143 ? -73.701 -46.479 81.389 0.50 13.52 140 VAL F CA 1
ATOM 9125 C C A VAL F 1 143 ? -73.071 -45.546 80.398 0.50 11.70 140 VAL F C 1
ATOM 9126 C C B VAL F 1 143 ? -73.057 -45.516 80.418 0.50 11.99 140 VAL F C 1
ATOM 9127 O O A VAL F 1 143 ? -73.711 -44.679 79.798 0.50 11.41 140 VAL F O 1
ATOM 9128 O O B VAL F 1 143 ? -73.708 -44.666 79.811 0.50 11.66 140 VAL F O 1
ATOM 9135 N N . GLU F 1 144 ? -71.760 -45.688 80.281 1.00 12.00 141 GLU F N 1
ATOM 9136 C CA . GLU F 1 144 ? -70.974 -44.835 79.402 1.00 10.89 141 GLU F CA 1
ATOM 9137 C C . GLU F 1 144 ? -71.343 -45.076 77.930 1.00 11.15 141 GLU F C 1
ATOM 9138 O O . GLU F 1 144 ? -71.353 -46.205 77.467 1.00 12.48 141 GLU F O 1
ATOM 9144 N N . GLU F 1 145 ? -71.595 -43.975 77.227 1.00 10.38 142 GLU F N 1
ATOM 9145 C CA . GLU F 1 145 ? -71.758 -43.963 75.766 1.00 10.27 142 GLU F CA 1
ATOM 9146 C C . GLU F 1 145 ? -70.751 -43.082 75.045 1.00 10.49 142 GLU F C 1
ATOM 9147 O O . GLU F 1 145 ? -70.694 -43.093 73.823 1.00 12.58 142 GLU F O 1
ATOM 9153 N N . GLY F 1 146 ? -69.958 -42.288 75.777 1.00 10.69 143 GLY F N 1
ATOM 9154 C CA . GLY F 1 146 ? -68.904 -41.507 75.162 1.00 11.06 143 GLY F CA 1
ATOM 9155 C C . GLY F 1 146 ? -67.833 -41.161 76.162 1.00 10.47 143 GLY F C 1
ATOM 9156 O O . GLY F 1 146 ? -68.093 -41.095 77.377 1.00 11.08 143 GLY F O 1
ATOM 9157 N N . HIS F 1 147 ? -66.653 -40.894 75.627 1.00 10.59 144 HIS F N 1
ATOM 9158 C CA . HIS F 1 147 ? -65.503 -40.409 76.383 1.00 10.81 144 HIS F CA 1
ATOM 9159 C C . HIS F 1 147 ? -65.016 -39.211 75.571 1.00 10.50 144 HIS F C 1
ATOM 9160 O O . HIS F 1 147 ? -64.284 -39.343 74.577 1.00 11.29 144 HIS F O 1
ATOM 9167 N N . LEU F 1 148 ? -65.515 -38.037 75.963 1.00 9.81 145 LEU F N 1
ATOM 9168 C CA . LEU F 1 148 ? -65.372 -36.829 75.163 1.00 10.67 145 LEU F CA 1
ATOM 9169 C C . LEU F 1 148 ? -64.025 -36.199 75.465 1.00 10.05 145 LEU F C 1
ATOM 9170 O O . LEU F 1 148 ? -63.710 -35.891 76.614 1.00 12.46 145 LEU F O 1
ATOM 9175 N N . VAL F 1 149 ? -63.197 -36.046 74.420 1.00 10.20 146 VAL F N 1
ATOM 9176 C CA . VAL F 1 149 ? -61.795 -35.709 74.549 1.00 10.96 146 VAL F CA 1
ATOM 9177 C C . VAL F 1 149 ? -61.606 -34.192 74.628 1.00 10.50 146 VAL F C 1
ATOM 9178 O O . VAL F 1 149 ? -62.018 -33.444 73.741 1.00 10.85 146 VAL F O 1
ATOM 9182 N N . GLU F 1 150 ? -61.008 -33.724 75.729 1.00 10.57 147 GLU F N 1
ATOM 9183 C CA . GLU F 1 150 ? -60.708 -32.300 75.884 1.00 11.27 147 GLU F CA 1
ATOM 9184 C C . GLU F 1 150 ? -61.968 -31.455 75.644 1.00 10.63 147 GLU F C 1
ATOM 9185 O O . GLU F 1 150 ? -61.919 -30.388 75.016 1.00 11.94 147 GLU F O 1
ATOM 9191 N N . GLU F 1 151 ? -63.090 -31.921 76.203 1.00 10.76 148 GLU F N 1
ATOM 9192 C CA . GLU F 1 151 ? -64.379 -31.245 75.994 1.00 10.75 148 GLU F CA 1
ATOM 9193 C C . GLU F 1 151 ? -64.497 -29.906 76.704 1.00 10.70 148 GLU F C 1
ATOM 9194 O O . GLU F 1 151 ? -65.092 -28.957 76.166 1.00 12.55 148 GLU F O 1
ATOM 9200 N N . PHE F 1 152 ? -63.963 -29.832 77.906 1.00 10.78 149 PHE F N 1
ATOM 9201 C CA . PHE F 1 152 ? -64.161 -28.652 78.755 1.00 10.72 149 PHE F CA 1
ATOM 9202 C C . PHE F 1 152 ? -62.823 -28.174 79.307 1.00 10.49 149 PHE F C 1
ATOM 9203 O O . PHE F 1 152 ? -61.973 -28.984 79.696 1.00 13.03 149 PHE F O 1
ATOM 9211 N N . PHE F 1 153 ? -62.661 -26.858 79.379 1.00 10.68 150 PHE F N 1
ATOM 9212 C CA . PHE F 1 153 ? -61.526 -26.240 80.065 1.00 10.98 150 PHE F CA 1
ATOM 9213 C C . PHE F 1 153 ? -61.927 -26.021 81.504 1.00 11.62 150 PHE F C 1
ATOM 9214 O O . PHE F 1 153 ? -62.826 -25.239 81.768 1.00 12.93 150 PHE F O 1
ATOM 9222 N N . ILE F 1 154 ? -61.270 -26.750 82.410 1.00 12.53 151 ILE F N 1
ATOM 9223 C CA . ILE F 1 154 ? -61.632 -26.747 83.821 1.00 13.45 151 ILE F CA 1
ATOM 9224 C C . ILE F 1 154 ? -60.329 -26.667 84.598 1.00 13.07 151 ILE F C 1
ATOM 9225 O O . ILE F 1 154 ? -59.424 -27.511 84.455 1.00 14.93 151 ILE F O 1
ATOM 9230 N N . ASN F 1 155 ? -60.236 -25.668 85.470 1.00 15.19 152 ASN F N 1
ATOM 9231 C CA . ASN F 1 155 ? -59.071 -25.534 86.364 1.00 16.70 152 ASN F CA 1
ATOM 9232 C C . ASN F 1 155 ? -57.744 -25.561 85.608 1.00 16.38 152 ASN F C 1
ATOM 9233 O O . ASN F 1 155 ? -56.810 -26.275 85.982 1.00 18.63 152 ASN F O 1
ATOM 9238 N N . GLY F 1 156 ? -57.649 -24.783 84.529 1.00 13.52 153 GLY F N 1
ATOM 9239 C CA . GLY F 1 156 ? -56.377 -24.586 83.889 1.00 14.22 153 GLY F CA 1
ATOM 9240 C C . GLY F 1 156 ? -55.944 -25.573 82.819 1.00 13.81 153 GLY F C 1
ATOM 9241 O O . GLY F 1 156 ? -54.833 -25.471 82.322 1.00 16.73 153 GLY F O 1
ATOM 9242 N N A ARG F 1 157 ? -56.811 -26.519 82.454 0.50 13.21 154 ARG F N 1
ATOM 9243 N N B ARG F 1 157 ? -56.812 -26.537 82.488 0.50 13.80 154 ARG F N 1
ATOM 9244 C CA A ARG F 1 157 ? -56.465 -27.491 81.409 0.50 13.18 154 ARG F CA 1
ATOM 9245 C CA B ARG F 1 157 ? -56.510 -27.479 81.395 0.50 14.34 154 ARG F CA 1
ATOM 9246 C C A ARG F 1 157 ? -57.734 -28.039 80.805 0.50 12.34 154 ARG F C 1
ATOM 9247 C C B ARG F 1 157 ? -57.765 -28.065 80.822 0.50 12.67 154 ARG F C 1
ATOM 9248 O O A ARG F 1 157 ? -58.820 -27.937 81.393 0.50 13.12 154 ARG F O 1
ATOM 9249 O O B ARG F 1 157 ? -58.841 -28.036 81.443 0.50 13.27 154 ARG F O 1
ATOM 9264 N N . TYR F 1 158 ? -57.626 -28.594 79.609 1.00 13.35 155 TYR F N 1
ATOM 9265 C CA . TYR F 1 158 ? -58.742 -29.288 79.007 1.00 13.01 155 TYR F CA 1
ATOM 9266 C C . TYR F 1 158 ? -58.862 -30.683 79.589 1.00 14.54 155 TYR F C 1
ATOM 9267 O O . TYR F 1 158 ? -57.850 -31.401 79.764 1.00 18.75 155 TYR F O 1
ATOM 9276 N N . GLN F 1 159 ? -60.100 -31.044 79.922 1.00 12.71 156 GLN F N 1
ATOM 9277 C CA . GLN F 1 159 ? -60.416 -32.305 80.578 1.00 13.94 156 GLN F CA 1
ATOM 9278 C C . GLN F 1 159 ? -61.381 -33.129 79.742 1.00 12.45 156 GLN F C 1
ATOM 9279 O O . GLN F 1 159 ? -62.233 -32.607 79.019 1.00 12.99 156 GLN F O 1
ATOM 9285 N N . ASP F 1 160 ? -61.233 -34.442 79.918 1.00 11.61 157 ASP F N 1
ATOM 9286 C CA . ASP F 1 160 ? -62.113 -35.391 79.283 1.00 11.71 157 ASP F CA 1
ATOM 9287 C C . ASP F 1 160 ? -63.308 -35.671 80.206 1.00 11.42 157 ASP F C 1
ATOM 9288 O O . ASP F 1 160 ? -63.189 -35.641 81.451 1.00 12.72 157 ASP F O 1
ATOM 9293 N N . VAL F 1 161 ? -64.462 -35.965 79.598 1.00 10.79 158 VAL F N 1
ATOM 9294 C CA . VAL F 1 161 ? -65.663 -36.321 80.350 1.00 12.04 158 VAL F CA 1
ATOM 9295 C C . VAL F 1 161 ? -66.297 -37.574 79.797 1.00 11.47 158 VAL F C 1
ATOM 9296 O O . VAL F 1 161 ? -66.238 -37.827 78.585 1.00 14.47 158 VAL F O 1
ATOM 9300 N N . LYS F 1 162 ? -66.931 -38.346 80.670 1.00 11.27 159 LYS F N 1
ATOM 9301 C CA . LYS F 1 162 ? -67.817 -39.398 80.212 1.00 11.55 159 LYS F CA 1
ATOM 9302 C C . LYS F 1 162 ? -69.194 -38.796 79.950 1.00 11.69 159 LYS F C 1
ATOM 9303 O O . LYS F 1 162 ? -69.679 -37.970 80.722 1.00 12.80 159 LYS F O 1
ATOM 9309 N N . ARG F 1 163 ? -69.826 -39.254 78.862 1.00 10.50 160 ARG F N 1
ATOM 9310 C CA . ARG F 1 163 ? -71.256 -39.060 78.660 1.00 10.31 160 ARG F CA 1
ATOM 9311 C C . ARG F 1 163 ? -71.896 -40.407 79.007 1.00 9.47 160 ARG F C 1
ATOM 9312 O O . ARG F 1 163 ? -71.447 -41.451 78.532 1.00 10.91 160 ARG F O 1
ATOM 9320 N N . MET F 1 164 ? -72.888 -40.371 79.904 1.00 9.54 161 MET F N 1
ATOM 9321 C CA . MET F 1 164 ? -73.523 -41.576 80.410 1.00 10.25 161 MET F CA 1
ATOM 9322 C C . MET F 1 164 ? -75.038 -41.450 80.222 1.00 9.83 161 MET F C 1
ATOM 9323 O O . MET F 1 164 ? -75.571 -40.335 80.292 1.00 10.55 161 MET F O 1
ATOM 9328 N N . TYR F 1 165 ? -75.729 -42.576 80.076 1.00 9.55 162 TYR F N 1
ATOM 9329 C CA . TYR F 1 165 ? -77.171 -42.521 79.800 1.00 10.38 162 TYR F CA 1
ATOM 9330 C C . TYR F 1 165 ? -77.920 -43.653 80.480 1.00 9.79 162 TYR F C 1
ATOM 9331 O O . TYR F 1 165 ? -77.343 -44.714 80.797 1.00 10.89 162 TYR F O 1
ATOM 9340 N N . ILE F 1 166 ? -79.231 -43.446 80.579 1.00 10.29 163 ILE F N 1
ATOM 9341 C CA . ILE F 1 166 ? -80.171 -44.504 80.922 1.00 11.10 163 ILE F CA 1
ATOM 9342 C C . ILE F 1 166 ? -81.454 -44.252 80.119 1.00 11.27 163 ILE F C 1
ATOM 9343 O O . ILE F 1 166 ? -81.879 -43.106 79.911 1.00 11.30 163 ILE F O 1
ATOM 9348 N N . LEU F 1 167 ? -82.070 -45.357 79.677 1.00 11.52 164 LEU F N 1
ATOM 9349 C CA . LEU F 1 167 ? -83.338 -45.304 78.949 1.00 11.46 164 LEU F CA 1
ATOM 9350 C C . LEU F 1 167 ? -84.536 -45.611 79.826 1.00 12.42 164 LEU F C 1
ATOM 9351 O O . LEU F 1 167 ? -84.437 -46.326 80.820 1.00 13.38 164 LEU F O 1
ATOM 9356 N N . GLN F 1 168 ? -85.701 -45.117 79.415 1.00 13.17 165 GLN F N 1
ATOM 9357 C CA . GLN F 1 168 ? -86.968 -45.351 80.117 1.00 13.92 165 GLN F CA 1
ATOM 9358 C C . GLN F 1 168 ? -87.213 -46.859 80.315 1.00 15.83 165 GLN F C 1
ATOM 9359 O O . GLN F 1 168 ? -87.648 -47.297 81.382 1.00 16.48 165 GLN F O 1
ATOM 9365 N N . SER F 1 169 ? -86.947 -47.633 79.270 1.00 16.82 166 SER F N 1
ATOM 9366 C CA . SER F 1 169 ? -87.149 -49.091 79.319 1.00 18.60 166 SER F CA 1
ATOM 9367 C C . SER F 1 169 ? -86.297 -49.740 80.409 1.00 17.55 166 SER F C 1
ATOM 9368 O O . SER F 1 169 ? -86.753 -50.606 81.130 1.00 22.02 166 SER F O 1
ATOM 9371 N N . LYS F 1 170 ? -85.056 -49.325 80.532 1.00 16.85 167 LYS F N 1
ATOM 9372 C CA . LYS F 1 170 ? -84.182 -49.885 81.565 1.00 17.06 167 LYS F CA 1
ATOM 9373 C C . LYS F 1 170 ? -84.660 -49.503 82.956 1.00 16.32 167 LYS F C 1
ATOM 9374 O O . LYS F 1 170 ? -84.720 -50.324 83.869 1.00 18.16 167 LYS F O 1
ATOM 9380 N N . TYR F 1 171 ? -85.037 -48.236 83.108 1.00 15.64 168 TYR F N 1
ATOM 9381 C CA . TYR F 1 171 ? -85.525 -47.745 84.415 1.00 16.09 168 TYR F CA 1
ATOM 9382 C C . TYR F 1 171 ? -86.796 -48.470 84.859 1.00 16.82 168 TYR F C 1
ATOM 9383 O O . TYR F 1 171 ? -86.930 -48.837 86.019 1.00 18.55 168 TYR F O 1
ATOM 9392 N N . LEU F 1 172 ? -87.743 -48.653 83.931 1.00 18.72 169 LEU F N 1
ATOM 9393 C CA . LEU F 1 172 ? -89.000 -49.323 84.233 1.00 19.88 169 LEU F CA 1
ATOM 9394 C C . LEU F 1 172 ? -88.873 -50.843 84.194 1.00 21.77 169 LEU F C 1
ATOM 9395 O O . LEU F 1 172 ? -89.803 -51.586 84.506 1.00 23.93 169 LEU F O 1
ATOM 9400 N N . ASN F 1 173 ? -87.715 -51.391 83.807 1.00 22.17 170 ASN F N 1
ATOM 9401 C CA . ASN F 1 173 ? -87.413 -52.802 83.739 1.00 28.00 170 ASN F CA 1
ATOM 9402 C C . ASN F 1 173 ? -88.073 -53.532 82.524 1.00 30.99 170 ASN F C 1
ATOM 9403 O O . ASN F 1 173 ? -88.433 -54.704 82.592 1.00 36.63 170 ASN F O 1
ATOM 9408 N N . ARG F 1 174 ? -88.320 -52.789 81.447 1.00 30.77 171 ARG F N 1
ATOM 9409 C CA . ARG F 1 174 ? -89.011 -53.301 80.253 1.00 33.36 171 ARG F CA 1
ATOM 9410 C C . ARG F 1 174 ? -88.034 -54.013 79.308 1.00 42.89 171 ARG F C 1
ATOM 9411 O O . ARG F 1 174 ? -88.214 -55.206 79.017 1.00 42.80 171 ARG F O 1
#

Secondary structure (DSSP, 8-state):
-TT-EEEE--GGGHHHHHHHHT-HHHHHTTT--S---HHHHHHHHHHTTT-TT-EEEEEE-TT--EEEEEEEES--TTT-EEEEEEEE-GGGTTSS-HHHHHHHHHHIIIIIS--SEEEEEEETT-HHHHHHHHHTT-EEEEEEEEEEEETTEEEEEEEEEEEHHHHHT-/-TT-EEEE--GGGHHHHHHHHT-HHHHHTTT--S---HHHHHHHHHHTTT-TT-EEEEEE-TT--EEEEEEEES--TTT-EEEEEEEE-GGGTTSS-HHHHHHHHHHIIIIIS--SEEEEEEETT-HHHHHHHHHTT-EEEEEEEEEEEETTEEEEEEEEEEEHHHHH-/-HHHHTT-EEEE--GGGHHHHHHHHT-HHHHHTTT--S---HHHHHHHHHHHTT-TT-EEEEEE-TT--EEEEEEEEEEETTTTEEEEEEEE-GGGTTSS-HHHHHHHHHHIIIIIS--SEEEEEEETT-HHHHHHHHHTT-EEEEEEEEEEEETTEEEEEEEEEEEHHHHH----/-HHHHTT-EEEE--GGGHHHHHHHHT-HHHHHTTT--S---HHHHHHHHHHHTT-TT-EEEEEE-TT--EEEEEEEEEEETTTTEEEEEEEE-GGGTTSS-HHHHHHHHHHIIIIIS--SEEEEEEETT-HHHHHHHHHTT-EEEEEEEEEEEETTEEEEEEEEEEEHHHHH----/--EEEE--GGGHHHHHHHHT-HHHHHTTT--S---HHHHHHHHHHTTT-TT-EEEEEE-TT--EEEEEEEEEEETTTTEEEEEEEE-GGGTTSS-HHHHHHHHHHIIIIIS--SEEEEEEETT-HHHHHHHHHTT-EEEEEEEEEEEETTEEEEEEEEEEEHHHHHT-/--EEEE--GGGHHHHHHHHT-HHHHHTTT--S---HHHHHHHHHHTTT-TT-EEEEEE-TT--EEEEEEEEEEETTTTEEEEEEEE-GGGTTSS-HHHHHHHHHHIIIIIS--SEEEEEEETT-HHHHHHHHHTT-EEEEEEEEEEEETTEEEEEEEEEEEHHHHHT-

Sequence (1027 aa):
NSQLTLRALERGDLRFIIHNNLNNNRNIIMSYWFEEEPYESFDELEELYNKHIIHDNNAERRFVVEDAQKNLIGLVVELIEINYIHRSAEFQIIIAPEHQGKGFARTLLINNRRALDYSFTILNLHHKIYLHVAVVEENPKAVHHLYEECGFVEEGHLVEEFFINGRYQDVKRMYILQSKYLNRNSQLTLRALERGDLRFIIHNNLNNNRNIIMSYYWFEEEPYESFDELEELYNKHIIHDNNAERRFVVEDAQKNLIGLLVVELIEEINYIHRSAEFQIIIAPEHQGKGFARTLLINNRRALDYSFTILNLHHKIYLHVAVVENPKAVHLYEECGFVEEGHLVEEFFINGRYQDVKRMYILQSKYLNSNAMNSSQLTLLRALERRGDLRFIHNLNNNRNIMSSYWFEEEPYESFDELEELYNKHIHDNAERRFVVEEDAQQKNLLIGLLVELIEINYIHRSAEFQIIIIAPEHQGKGFARTLINRALDYSFTILNLHHKIYLHVAVVENPKAVHLYEECGFVVEEGHLVEEFFINGRYQDVKRMYILQSKYLNRSESNAMNSSQLTLLRALERRGDLRFIHNLNNNRNIMSYWFEEPYESFDELEELYNKHIHDNAERRFVVEEDAQKNLIGLVELIEINYIHRRSAEFQIIIIAPEHQGKGFARTLINRALDYSFTILNLHHKIYLHVAVVENPKAVHLYEECGFVVEEGHLVEEFFINGRRYQDVKRMYILQSKYLNRSEQQLTLLRALERGDLRFIIHNLNNNRNIIMSYWWFEEPYEESFDELEELYNKHIIHDNAERRRFVVEDAQKNLIGLVELIEINYIHRRSAEFQQIIIIAPEHQGKGFARRTTLINRALDYSFTIILNLHKIYLHVAVVENNPKAVHLYEECGFVVEEGHLVEEFFINGRYQDVKRMYILQSKYLNRQLTLLRALERGDLRFIIHNLNNNRNIIMSYWWFEEPYESFDELEELYNKHIIHDNAERRRFVVEDAQKNLIGLVELIEINYIHRRSAEFQQIIIIAPEEHQGKGFARRTTLINRALDYSFTIILNLHKIYLHVAVVENPKAVHLYEECGFVVEEGHLVEEFFINGRRYQDVKRMYILQSKYLNR

B-factor: mean 19.39, std 10.41, range [7.96, 80.95]

Organism: Vibrio cholerae serotype O1 (strain ATCC 39315 / El Tor Inaba N16961) (NCBI:txid243277)

GO terms:
  GO:0000287 magnesium ion binding (F, IDA)
  GO:0004145 diamine N-acetyltransferase activity (F, IDA)

Nearest PDB structures (foldseek):
  4r87-assembly1_B  TM=9.995E-01  e=1.511E-35  Vibrio cholerae O1 biovar El Tor str. N16961
  7kwx-assembly1_B  TM=9.407E-01  e=1.066E-32  Vibrio cholerae O1 biovar El Tor str. N16961
  6dau-assembly1_C  TM=9.405E-01  e=2.745E-32  Vibrio cholerae O1 biovar El Tor
  7kx3-assembly1_B  TM=9.418E-01  e=5.850E-32  Vibrio cholerae O1 biovar El Tor str. N16961
  7kwq-assembly1_A  TM=9.350E-01  e=1.414E-31  Vibrio cholerae O1 biovar El Tor str. N16961

InterPro domains:
  IPR000182 GNAT domain [PF00583] (31-139)
  IPR000182 GNAT domain [PS51186] (5-162)
  IPR016181 Acyl-CoA N-acyltransferase [SSF55729] (3-164)

CATH classification: 3.40.630.30

Foldseek 3Di:
DVQKDKDFDDPVCLVVVLVQLLDQVNCLFVLDDNDDDSVNSVVVCVVCVPPPFKTKIWMAGNVRDTFWIKMWGRQDPPQQETEIDITGPPVNPPVPCPLVVVLVVLCCSQVPVVGFKYKYKGFPVPVVVVVSVVVSPKDFPDWAFLPGDGPHGRTIITMIMDTNCVSVVD/DVQKDKDFDDPVCLVVVLVQLLDQVNCLFVLDDNDDDSVNSVVVCVVCVPPPFKTKIWMAGNVRDTFWIKMWGRQDPPQQETEIDIDGPPVNPPVPCPLVVVLVVLCCSQVPVVGFKYKYKGFPVPVVVVVSVVVSPKDFPDWAFLPGDGPHGRTIITMIMDTSVVSVD/DVVQLVQKDKDFDDPVCLVQVLVQLLDQVNCLFVLDDNDDDSVNSNVVCVVCVPPPQKTKMFIAGNVRDTQWIKMWHRQDVVQQETEIDIDGRPVNPPVPNVLSVVVNVLCCSQVPVNGFKYKYKGFPVCVVVVVSVVVVPKDFPDWAFQPGDRPHGRTIITIIMDTSCVVPDDPD/DVVQLVQKDKDFDDPVCLVQVLVQLLDQVNCLFVLDDNDDDSVNSVVVCVVCVPPPQKTKMFIAGPVRDTQWIKMWHRQDVVQQETEIDIDGRPVNPPVPNVLSVVVNVLCCSQVPVNGFKYKYKGFPVCVVVVVSVVVVPKDFPDWAFLPGDRPHGRTIITIIMDTSCVVPDDPD/DKDKDFDDPVCLVVVLVLLQDQVQCVFQQHHGDDDSVVSNVVCVVCVPPPQKTKIWMADPVRDTFWIWMWGRQDVVQQETEIDIDGPPVNPPVPCPLVVVLVVVCCSCVPVVGFKYKYKGFPVPVVVVVSVVVSPKDFPDWAFLPHDGPHGRTIITIIMDTSCVSVVD/DKDKAFDDPVCLVVVLVLLQDQVQCVFQQHHGDDDSVVSNVVCVVCVPPPQKTKIWMADPVRDTFWIWMWGRQDVVQQETEIDIDGDPVNPPVPCPLVVVLVVVCCSCVPVVGFKYKYKGFPVCVVVVVSVVVSPKDFDDWAFQPHDGPHGRTIITIIMDTSCVSVVD

Radius of gyration: 38.61 Å; Cα contacts (8 Å, |Δi|>4): 1903; chains: 6; bounding box: 114×80×107 Å

Solvent-accessible surface area: 50200 Å² total; per-residue (Å²): 98,104,117,5,60,39,76,58,15,91,111,77,10,0,158,34,3,49,92,0,22,60,42,152,111,13,5,39,122,50,27,100,99,50,163,24,50,37,94,84,4,45,121,75,36,65,156,60,97,169,49,112,36,40,74,54,15,0,0,14,26,54,133,136,76,38,1,0,3,0,11,0,39,116,31,49,73,8,14,30,8,0,30,7,36,26,6,23,1,60,114,26,89,88,108,54,38,21,117,20,0,1,61,63,0,3,54,57,0,4,74,84,10,48,8,21,0,0,20,4,40,9,8,44,124,41,89,183,22,20,105,37,24,86,93,25,15,3,71,73,12,5,60,1,37,56,10,32,81,16,100,60,111,58,19,35,0,36,19,0,33,4,21,26,65,102,7,87,124,194,94,105,115,5,61,40,73,4,6,25,90,78,9,0,147,33,3,45,106,6,23,60,45,153,110,10,7,40,127,47,27,99,106,52,160,25,52,38,95,84,3,44,121,76,15,64,157,60,27,94,50,109,40,40,22,42,6,0,0,14,25,53,133,139,76,39,1,0,3,0,11,0,38,114,30,50,170,58,14,64,8,0,32,6,34,25,8,24,1,66,114,27,94,88,110,56,37,21,117,20,0,0,70,63,0,3,36,17,0,0,14,31,34,28,8,21,0,0,20,4,39,9,9,52,125,44,88,183,24,20,108,36,23,84,95,25,15,2,70,73,12,4,58,1,37,54,10,32,79,15,99,58,112,59,19,41,0,35,19,0,34,5,22,21,66,112,59,74,158,105,120,69,101,35,72,72,5,65,56,69,57,13,99,108,72,10,0,153,41,2,30,85,0,24,45,48,92,71,5,7,27,78,46,48,96,51,19,39,22,10,29,20,46,4,49,79,64,30,66,156,58,89,170,50,86,40,38,57,56,26,0,0,10,25,57,132,136,75,39,3,0,4,1,10,4,46,120,12,61,76,155,128,72,18,0,31,5,34,28,9,29,5,57,141,18,26,28,104,63,38,22,95,8,0,1,51,62,4,4,60,23,1,4,75,122,27,88,0,84,48,0,24,3,42,6,13,24,33,18,5,49,18,19,81,42,22,94,107,14,15,3,71,83,71,17,58,52,109,105,87,52,43,17,75,16,64,115,12,36,0,28,64,2,62,5,50,32,56,115,77,87,96,191,110,193,104,122,68,122,32,71,81,4,65,14,31,6,6,17,84,73,10,0,156,42,3,48,84,0,26,60,48,160,91,7,7,26,92,47,49,99,126,52,160,25,50,38,99,85,4,49,123,77,13,65,157,59,22,93,51,53,41,39,30,54,7,0,0,10,28,56,137,134,74,39,3,0,4,1,12,5,47,121,11,60,46,66,125,9,20,0,31,5,33,28,9,29,5,62,138,18,80,87,114,64,36,21,94,9,0,1,51,59,4,3,42,1,0,0,14,16,0,5,0,88,42,0,24,3,42,6,13,48,97,18,71,138,18,19,113,41,23,94,108,14,16,3,71,83,72,18,80,51,111,106,86,52,124,16,89,60,115,132,12,36,0,40,64,2,62,5,50,31,60,114,78,63,99,201,112,188,119,12,68,37,72,58,13,91,114,74,8,2,126,36,12,11,99,5,6,38,50,58,90,5,13,22,111,31,31,87,30,9,23,44,15,23,14,42,26,43,66,58,36,64,156,60,96,171,50,86,38,40,66,59,17,0,0,14,23,69,136,144,78,38,2,0,2,0,9,0,35,119,9,59,75,105,15,60,7,0,30,5,21,21,6,22,1,65,116,29,85,88,114,65,31,20,52,20,0,0,22,53,0,0,2,59,0,5,66,106,22,91,0,24,0,0,21,3,38,9,22,44,97,44,82,148,18,22,90,40,27,87,88,16,15,1,60,81,12,4,62,1,37,54,10,33,11,25,68,16,117,45,14,36,1,38,20,0,30,5,21,25,27,104,22,43,44,138,182,22,56,35,70,57,16,93,114,76,8,2,148,37,12,35,102,6,4,67,50,125,88,5,13,21,108,30,30,82,76,32,135,38,59,38,92,87,25,42,121,75,35,64,156,59,95,171,50,85,39,37,65,59,16,0,0,13,24,68,135,139,78,37,2,0,3,0,10,0,36,116,9,60,76,103,16,62,8,0,30,4,21,22,6,23,4,72,136,26,82,88,112,69,40,22,113,64,1,0,67,89,0,1,56,60,0,5,72,109,22,92,0,22,0,0,20,4,37,10,23,44,97,46,86,181,20,22,101,39,27,86,89,16,14,3,68,75,13,4,61,1,37,53,11,32,76,25,80,60,114,50,14,37,1,37,20,0,33,5,20,24,35,105,59,80,136,189